Protein AF-0000000087319986 (afdb_homodimer)

Organism: Triticum turgidum subsp. durum (NCBI:txid4567)

Foldseek 3Di:
DPPPPPPPPPPPPPPVPLPFADEDPDDDDLDFFAFDDCPDPLLDADDDQQAWFLWFKAQQFFWFQKIKIKTFGAPDQAALKKFKDQDQVDRPDIWGWDWDWDAALVPDIDTTMTITMDGRHDAQGKMKMWDGDDPRIDIAIEGTFHGFAQQFWWKEWEAEQQAHGVLSLLFLVLDVVVDTQEYAYQENFQLLVVDVSSNCVSVSSRSSNNCVPRNYHHYADAYDPSQQSDDPVSPRHHGNVVVCRHPAHNAVNQVAPDRRWGWHGGHQEIETHDELPDDQPPPDRRVVSVVVSLVPDDCRRRVAYEYHHAQFCDDQFPPCPCVSVVVLQVPQVVCLVSLHAEYEYAPAQWKWKWKFWHQPVDDVVVPGGAIDQDLSGYIYIYQNNSRHSVGWRDHGDPPHRSGINYIYTAHYIKMWIRRGNFWIKIFTDGSVDDSPDTPDIDITTGSPPDGDRGD/DPPPPPPPPPPPPPPPPLPFADEDPDDDDLDFFAFDDCPDPLLDADDDQQAWFLWFKAQQFFWFQKIKIKTFGAPDQAAQKKFKDQDQVDRPDIWGWDWDWDAALVPDIDTTMIITMDGRHDAQGKMKMWDGDDPRIDIAIEGTFHGFAQQFWWKEWEAEQQERGVLLLLFLVLDVVVDTQEYAYQENFQLLVVDVSSNCVSVSSRSSNNCVPRNYHHYADAYDPSQQSDDPVSPRHHGNVVVCRHPADNAVNQVAPDRRWGWHGGHQEIETHDELPDDQPPPDRRVVSVVVSLVPDDCRRRVAYEYHHAQFCDDQFPVCPNVSVVVLQVPQVVCLVSLHAEYEYAPAQWKWKWKFWHQPVDDVVVPGGDIDQDLSGYIYIYQNNSRHSVGWRDHGDPPHRSGINYIYTAHYIKMWIRRGNFWIKIFTDGSVDPSPDTPDIDITTGSPPDGDRGD

Solvent-accessible surface area (backbone atoms only — not comparable to full-atom values): 45590 Å² total; per-residue (Å²): 137,83,82,78,78,76,79,76,78,76,76,77,76,73,70,76,70,74,75,76,44,42,73,56,80,74,81,63,84,71,68,57,45,63,59,53,61,83,81,38,76,66,36,58,74,62,78,57,82,60,24,55,34,45,36,32,29,22,57,41,29,33,56,29,36,20,38,28,43,30,33,28,16,68,78,54,68,79,58,52,45,38,33,24,26,78,36,84,93,46,50,84,43,75,30,75,35,48,76,46,70,56,74,47,65,88,75,46,68,56,44,32,36,32,47,24,61,44,67,85,47,59,50,60,33,62,36,20,34,35,37,45,55,84,92,22,55,48,75,47,41,36,54,34,41,37,55,62,24,30,56,34,48,49,33,31,28,39,44,8,24,28,32,50,13,68,51,15,51,45,27,53,54,45,46,62,72,69,54,58,59,29,29,49,32,26,15,29,58,41,51,22,61,82,36,83,85,38,38,63,69,32,50,54,39,33,36,34,49,46,24,87,48,27,40,42,28,33,42,45,80,32,51,25,76,49,36,31,57,68,39,62,92,54,70,34,72,58,67,28,52,70,47,65,70,69,55,79,58,25,9,64,58,46,70,31,93,44,72,55,34,32,38,38,30,48,7,17,31,35,38,34,32,36,44,58,64,45,37,54,37,84,82,22,70,53,34,50,43,49,60,52,48,63,70,63,61,50,56,75,40,24,34,40,32,35,38,36,29,9,52,36,61,73,66,62,33,64,64,71,49,66,63,16,39,33,55,37,75,71,43,46,55,59,41,34,74,67,30,27,40,35,36,40,14,7,78,41,23,16,35,35,34,35,41,26,36,42,50,70,74,45,36,53,88,79,27,39,29,47,65,35,84,29,52,49,25,26,31,43,34,31,42,8,11,11,28,26,49,85,36,62,47,72,52,63,53,80,76,72,57,82,56,38,44,36,36,38,48,48,42,24,39,32,37,42,37,34,58,37,47,40,41,28,45,36,38,32,31,41,53,92,45,59,80,85,43,67,74,43,72,42,61,42,54,21,43,80,79,37,64,51,70,72,102,136,84,80,78,77,76,78,76,78,77,78,76,76,72,70,75,69,73,78,76,44,43,73,54,82,73,79,65,83,70,67,57,44,63,60,54,59,83,79,37,76,67,37,57,75,61,77,59,82,59,23,54,35,46,34,31,30,23,58,41,28,33,55,28,36,19,39,28,43,30,32,28,15,69,77,52,68,80,58,53,43,37,32,24,27,78,37,85,92,46,51,84,42,76,30,74,34,49,76,47,70,54,75,46,65,88,74,45,66,54,42,32,34,32,46,24,59,42,66,85,46,59,50,62,34,63,35,21,35,35,37,45,54,85,90,21,55,48,76,46,41,36,56,35,40,38,55,61,23,30,58,35,49,49,33,31,28,37,42,7,25,32,30,53,14,67,54,15,50,44,25,54,54,44,45,64,72,68,55,57,60,32,29,49,33,24,15,30,55,42,53,21,58,81,35,83,86,37,37,64,69,32,48,54,39,36,36,34,48,46,24,87,50,27,42,42,31,33,43,45,80,30,51,26,76,51,36,32,55,67,38,63,93,54,70,34,72,57,65,28,51,70,47,65,69,69,56,80,57,26,9,62,59,47,70,31,93,46,73,56,33,33,39,38,30,49,6,17,30,34,38,34,33,37,44,56,61,45,36,53,37,86,82,22,71,53,32,49,42,48,59,53,50,64,71,63,61,49,56,76,40,24,35,41,33,36,40,37,29,9,54,36,61,73,66,62,35,64,63,72,50,66,63,14,40,35,56,38,76,71,42,45,56,58,40,34,76,68,30,28,40,34,36,40,14,8,77,41,23,17,35,35,34,36,41,28,35,41,49,70,74,46,35,54,86,79,26,38,29,46,66,35,83,27,52,50,25,25,32,42,34,33,41,8,12,13,25,32,54,86,37,61,47,74,52,62,52,81,78,70,56,82,53,39,43,37,36,38,47,48,45,24,41,33,38,42,36,34,57,36,46,40,42,29,43,37,37,32,31,40,51,92,44,58,82,85,43,69,74,44,71,42,62,43,54,22,44,79,79,37,64,53,70,73,104

Secondary structure (DSSP, 8-state):
---------------------EE-------PPPPPPPTT-GGGPPPSSTT--EEEEEEE-SSSSS-EEEEEEESSS----EEEEESBTTB--EEEE-EEE--EETTTEEPPEEEEEEE-SPPTT-EEEEEES-GGG-EEEEEEPPPPP-TT--EEEEEE-S-TTSHHHHHHHHHHHHH--SEEEE-S--S-GGGSTT--THHHHHHHHHHHHHHTTSPEEE---GGGT--BGGGTB-STTHHHHHH----TGGGT-SSTTSEEEEETTEEEEE--TTS--STTSHHHHHHHHHHHH--TTT--EEEEE-SS-SS--BSTTTTTTHHHHHHHHHHHHHTT--EEEE-SSSSEEEEEEEE-TT-BTTTTB---EE-TTSPEEEEE--S--TT-----B-SSPPTTEEEEE---EEEEEEE-SSSEEEEEEEETTS-TT--SEEEEEE-TTTS--S--/---------------------EE-------PPPPPPPTT-GGGPPPSSTT--EEEEEEE-SSSSS-EEEEEEESSS----EEEEESBTTB--EEEE-EEE--EETTTEE--EEEEEEE-SPPTT-EEEEEES-GGG-EEEEEEPPPPP-TT--EEEEEE-S--SSHHHHHHHHHHHHH--SEEEE-S----GGGSTT--THHHHHHHHHHHHHHTTSPEEE---GGGT--BGGGTB-STTHHHHHH----TGGGT-SSTTSEEEEETTEEEEE--TTS--STTSHHHHHHHHHHHH--TTT--EEEEE-SS-SS--BSTTTTTTHHHHHHHHHHHHHTT--EEEE-SSSSEEEEEEEE-TT--TTT-----EE-TTSPEEEEE--S--TT-----B-SSPPTTEEEEE---EEEEEEE-SSSEEEEEEEETTS-TT--SEEEEEE-TTTS--S--

Nearest PDB structures (foldseek):
  6hwr-assembly1_D  TM=9.852E-01  e=1.716E-69  Phaseolus vulgaris
  8brn-assembly1_C  TM=9.829E-01  e=1.620E-69  Phaseolus vulgaris
  1xzw-assembly1_A  TM=9.737E-01  e=1.078E-68  Ipomoea batatas
  1kbp-assembly1_B  TM=9.811E-01  e=1.892E-66  Phaseolus vulgaris
  6giz-assembly1_A  TM=9.107E-01  e=2.148E-48  Triticum aestivum

pLDDT: mean 93.01, std 13.36, range [28.67, 98.94]

Sequence (910 aa):
MERVLAVLFLLAAHAASAAAGVTSPYRRSLQMLPDMPLDADVFRPPPGDNAPEQVHITQGDLTGHAMTISWVTPEHPGSNVVRYGLAADNLNLTAEGTVQRYTWGGTYQSPYIHHATLTGLDHATVYHYAVGFGYTVRSFSFKTPPKPGPDAPIKFGLIGDLGQTFHSNDTVAHYEANGGDAVLFIGDLSYADNHPGHDNRRWDTWARFVERSVAYQPWIWTAGNHEIDYAPEIGETAPFKPFTHRYPTPFRASNSTEHLWYSVKMASAHVIMLSSYSAYGKYTPQWTWLQDELRRVDRRTTPWLIVCVHSPWYNTNDYHYMEGETMRVQFERWLVDAKVDLVLAGHVHSYERTHRVSNVAYDIANGKATPQFNASAPVYINIGDGGNTEGLANSFRSPQPDYSAFREASYGHATLDIKNRTHAYYEWHRNQDGVKVVADKAWFTNRYYMPTHTNMERVLAVLFLLAAHAASAAAGVTSPYRRSLQMLPDMPLDADVFRPPPGDNAPEQVHITQGDLTGHAMTISWVTPEHPGSNVVRYGLAADNLNLTAEGTVQRYTWGGTYQSPYIHHATLTGLDHATVYHYAVGFGYTVRSFSFKTPPKPGPDAPIKFGLIGDLGQTFHSNDTVAHYEANGGDAVLFIGDLSYADNHPGHDNRRWDTWARFVERSVAYQPWIWTAGNHEIDYAPEIGETAPFKPFTHRYPTPFRASNSTEHLWYSVKMASAHVIMLSSYSAYGKYTPQWTWLQDELRRVDRRTTPWLIVCVHSPWYNTNDYHYMEGETMRVQFERWLVDAKVDLVLAGHVHSYERTHRVSNVAYDIANGKATPQFNASAPVYINIGDGGNTEGLANSFRSPQPDYSAFREASYGHATLDIKNRTHAYYEWHRNQDGVKVVADKAWFTNRYYMPTHTN

Radius of gyration: 30.68 Å; Cα contacts (8 Å, |Δi|>4): 2458; chains: 2; bounding box: 106×92×69 Å

InterPro domains:
  IPR003961 Fibronectin type III [cd00063] (50-131)
  IPR004843 Calcineurin-like, phosphoesterase domain [PF00149] (155-351)
  IPR008963 Purple acid phosphatase-like, N-terminal [SSF49363] (35-146)
  IPR015914 Purple acid phosphatase, N-terminal [PF16656] (52-144)
  IPR025733 Purple acid phosphatase, C-terminal domain [PF14008] (377-437)
  IPR029052 Metallo-dependent phosphatase-like [G3DSA:3.60.21.10] (149-455)
  IPR029052 Metallo-dependent phosphatase-like [SSF56300] (148-452)
  IPR039331 Purple acid phosphatase-like [PTHR22953] (10-445)
  IPR041792 Purple acid phosphatase, metallophosphatase domain [cd00839] (150-446)

Structure (mmCIF, N/CA/C/O backbone):
data_AF-0000000087319986-model_v1
#
loop_
_entity.id
_entity.type
_entity.pdbx_description
1 polymer 'Purple acid phosphatase'
#
loop_
_atom_site.group_PDB
_atom_site.id
_atom_site.type_symbol
_atom_site.label_atom_id
_atom_site.label_alt_id
_atom_site.label_comp_id
_atom_site.label_asym_id
_atom_site.label_entity_id
_atom_site.label_seq_id
_atom_site.pdbx_PDB_ins_code
_atom_site.Cartn_x
_atom_site.Cartn_y
_atom_site.Cartn_z
_atom_site.occupancy
_atom_site.B_iso_or_equiv
_atom_site.auth_seq_id
_atom_site.auth_comp_id
_atom_site.auth_asym_id
_atom_site.auth_atom_id
_atom_site.pdbx_PDB_model_num
ATOM 1 N N . MET A 1 1 ? 60 49.781 -24.359 1 30.12 1 MET A N 1
ATOM 2 C CA . MET A 1 1 ? 60.031 48.812 -23.266 1 30.12 1 MET A CA 1
ATOM 3 C C . MET A 1 1 ? 58.812 48.938 -22.391 1 30.12 1 MET A C 1
ATOM 5 O O . MET A 1 1 ? 58.781 49.688 -21.422 1 30.12 1 MET A O 1
ATOM 9 N N . GLU A 1 2 ? 57.531 49 -22.969 1 36.19 2 GLU A N 1
ATOM 10 C CA . GLU A 1 2 ? 56.188 49.188 -22.406 1 36.19 2 GLU A CA 1
ATOM 11 C C . GLU A 1 2 ? 55.844 48 -21.5 1 36.19 2 GLU A C 1
ATOM 13 O O . GLU A 1 2 ? 55.906 46.844 -21.922 1 36.19 2 GLU A O 1
ATOM 18 N N . ARG A 1 3 ? 56 48.125 -20.125 1 30.91 3 ARG A N 1
ATOM 19 C CA . ARG A 1 3 ? 55.719 47.219 -19.016 1 30.91 3 ARG A CA 1
ATOM 20 C C . ARG A 1 3 ? 54.25 46.812 -19.016 1 30.91 3 ARG A C 1
ATOM 22 O O . ARG A 1 3 ? 53.344 47.656 -18.922 1 30.91 3 ARG A O 1
ATOM 29 N N . VAL A 1 4 ? 53.812 45.781 -19.781 1 38.41 4 VAL A N 1
ATOM 30 C CA . VAL A 1 4 ? 52.5 45.125 -19.75 1 38.41 4 VAL A CA 1
ATOM 31 C C . VAL A 1 4 ? 52.219 44.625 -18.328 1 38.41 4 VAL A C 1
ATOM 33 O O . VAL A 1 4 ? 52.969 43.781 -17.812 1 38.41 4 VAL A O 1
ATOM 36 N N . LEU A 1 5 ? 51.688 45.469 -17.422 1 33.25 5 LEU A N 1
ATOM 37 C CA . LEU A 1 5 ? 51.219 45.062 -16.109 1 33.25 5 LEU A CA 1
ATOM 38 C C . LEU A 1 5 ? 50.125 44.031 -16.234 1 33.25 5 LEU A C 1
ATOM 40 O O . LEU A 1 5 ? 49.062 44.281 -16.797 1 33.25 5 LEU A O 1
ATOM 44 N N . ALA A 1 6 ? 50.469 42.719 -16.422 1 39.41 6 ALA A N 1
ATOM 45 C CA . ALA A 1 6 ? 49.5 41.625 -16.328 1 39.41 6 ALA A CA 1
ATOM 46 C C . ALA A 1 6 ? 48.781 41.656 -14.984 1 39.41 6 ALA A C 1
ATOM 48 O O . ALA A 1 6 ? 49.406 41.5 -13.938 1 39.41 6 ALA A O 1
ATOM 49 N N . VAL A 1 7 ? 47.625 42.312 -14.875 1 37.72 7 VAL A N 1
ATOM 50 C CA . VAL A 1 7 ? 46.688 42.156 -13.742 1 37.72 7 VAL A CA 1
ATOM 51 C C . VAL A 1 7 ? 46.25 40.719 -13.609 1 37.72 7 VAL A C 1
ATOM 53 O O . VAL A 1 7 ? 45.656 40.156 -14.523 1 37.72 7 VAL A O 1
ATOM 56 N N . LEU A 1 8 ? 47 39.906 -12.891 1 36.53 8 LEU A N 1
ATOM 57 C CA . LEU A 1 8 ? 46.594 38.594 -12.453 1 36.53 8 LEU A CA 1
ATOM 58 C C . LEU A 1 8 ? 45.281 38.656 -11.672 1 36.53 8 LEU A C 1
ATOM 60 O O . LEU A 1 8 ? 45.219 39.25 -10.602 1 36.53 8 LEU A O 1
ATOM 64 N N . PHE A 1 9 ? 44.156 38.469 -12.375 1 33.56 9 PHE A N 1
ATOM 65 C CA . PHE A 1 9 ? 42.844 38.25 -11.75 1 33.56 9 PHE A CA 1
ATOM 66 C C . PHE A 1 9 ? 42.875 36.969 -10.93 1 33.56 9 PHE A C 1
ATOM 68 O O . PHE A 1 9 ? 43.031 35.875 -11.477 1 33.56 9 PHE A O 1
ATOM 75 N N . LEU A 1 10 ? 43.344 37.062 -9.688 1 36 10 LEU A N 1
ATOM 76 C CA . LEU A 1 10 ? 43.094 36.031 -8.703 1 36 10 LEU A CA 1
ATOM 77 C C . LEU A 1 10 ? 41.625 35.719 -8.602 1 36 10 LEU A C 1
ATOM 79 O O . LEU A 1 10 ? 40.844 36.562 -8.164 1 36 10 LEU A O 1
ATOM 83 N N . LEU A 1 11 ? 41.125 34.844 -9.406 1 36.66 11 LEU A N 1
ATOM 84 C CA . LEU A 1 11 ? 39.844 34.219 -9.203 1 36.66 11 LEU A CA 1
ATOM 85 C C . LEU A 1 11 ? 39.781 33.5 -7.848 1 36.66 11 LEU A C 1
ATOM 87 O O . LEU A 1 11 ? 40.438 32.5 -7.633 1 36.66 11 LEU A O 1
ATOM 91 N N . ALA A 1 12 ? 39.5 34.25 -6.762 1 33.97 12 ALA A N 1
ATOM 92 C CA . ALA A 1 12 ? 39.125 33.625 -5.488 1 33.97 12 ALA A CA 1
ATOM 93 C C . ALA A 1 12 ? 37.938 32.688 -5.676 1 33.97 12 ALA A C 1
ATOM 95 O O . ALA A 1 12 ? 36.844 33.125 -5.98 1 33.97 12 ALA A O 1
ATOM 96 N N . ALA A 1 13 ? 38.219 31.438 -5.961 1 36.88 13 ALA A N 1
ATOM 97 C CA . ALA A 1 13 ? 37.25 30.359 -5.797 1 36.88 13 ALA A CA 1
ATOM 98 C C . ALA A 1 13 ? 36.656 30.375 -4.395 1 36.88 13 ALA A C 1
ATOM 100 O O . ALA A 1 13 ? 37.312 30.016 -3.424 1 36.88 13 ALA A O 1
ATOM 101 N N . HIS A 1 14 ? 35.75 31.25 -4.133 1 28.67 14 HIS A N 1
ATOM 102 C CA . HIS A 1 14 ? 34.938 31.062 -2.928 1 28.67 14 HIS A CA 1
ATOM 103 C C . HIS A 1 14 ? 34.375 29.656 -2.861 1 28.67 14 HIS A C 1
ATOM 105 O O . HIS A 1 14 ? 33.438 29.312 -3.611 1 28.67 14 HIS A O 1
ATOM 111 N N . ALA A 1 15 ? 35.125 28.703 -2.57 1 36.66 15 ALA A N 1
ATOM 112 C CA . ALA A 1 15 ? 34.531 27.469 -2.084 1 36.66 15 ALA A CA 1
ATOM 113 C C . ALA A 1 15 ? 33.438 27.766 -1.051 1 36.66 15 ALA A C 1
ATOM 115 O O . ALA A 1 15 ? 33.719 28.297 0.023 1 36.66 15 ALA A O 1
ATOM 116 N N . ALA A 1 16 ? 32.156 27.922 -1.558 1 36.44 16 ALA A N 1
ATOM 117 C CA . ALA A 1 16 ? 31.031 27.938 -0.641 1 36.44 16 ALA A CA 1
ATOM 118 C C . ALA A 1 16 ? 31.203 26.891 0.456 1 36.44 16 ALA A C 1
ATOM 120 O O . ALA A 1 16 ? 31.188 25.688 0.186 1 36.44 16 ALA A O 1
ATOM 121 N N . SER A 1 17 ? 31.906 27.172 1.393 1 37.53 17 SER A N 1
ATOM 122 C CA . SER A 1 17 ? 31.938 26.25 2.533 1 37.53 17 SER A CA 1
ATOM 123 C C . SER A 1 17 ? 30.531 25.828 2.939 1 37.53 17 SER A C 1
ATOM 125 O O . SER A 1 17 ? 29.703 26.672 3.301 1 37.53 17 SER A O 1
ATOM 127 N N . ALA A 1 18 ? 30.016 24.844 2.367 1 49.12 18 ALA A N 1
ATOM 128 C CA . ALA A 1 18 ? 28.812 24.25 2.93 1 49.12 18 ALA A CA 1
ATOM 129 C C . ALA A 1 18 ? 28.844 24.297 4.453 1 49.12 18 ALA A C 1
ATOM 131 O O . ALA A 1 18 ? 29.734 23.734 5.078 1 49.12 18 ALA A O 1
ATOM 132 N N . ALA A 1 19 ? 28.219 25.281 5.109 1 51.69 19 ALA A N 1
ATOM 133 C CA . ALA A 1 19 ? 28.141 25.375 6.566 1 51.69 19 ALA A CA 1
ATOM 134 C C . ALA A 1 19 ? 27.938 24.016 7.203 1 51.69 19 ALA A C 1
ATOM 136 O O . ALA A 1 19 ? 27.047 23.266 6.812 1 51.69 19 ALA A O 1
ATOM 137 N N . ALA A 1 20 ? 28.797 23.5 8.031 1 64.06 20 ALA A N 1
ATOM 138 C CA . ALA A 1 20 ? 28.75 22.266 8.812 1 64.06 20 ALA A CA 1
ATOM 139 C C . ALA A 1 20 ? 27.438 22.156 9.594 1 64.06 20 ALA A C 1
ATOM 141 O O . ALA A 1 20 ? 26.953 23.141 10.156 1 64.06 20 ALA A O 1
ATOM 142 N N . GLY A 1 21 ? 26.672 21.109 9.422 1 75.75 21 GLY A N 1
ATOM 143 C CA . GLY A 1 21 ? 25.469 20.844 10.195 1 75.75 21 GLY A CA 1
ATOM 144 C C . GLY A 1 21 ? 25.672 21 11.688 1 75.75 21 GLY A C 1
ATOM 145 O O . GLY A 1 21 ? 26.812 20.984 12.172 1 75.75 21 GLY A O 1
ATOM 146 N N . VAL A 1 22 ? 24.688 21.438 12.43 1 79.56 22 VAL A N 1
ATOM 147 C CA . VAL A 1 22 ? 24.766 21.625 13.875 1 79.56 22 VAL A CA 1
ATOM 148 C C . VAL A 1 22 ? 23.922 20.562 14.578 1 79.56 22 VAL A C 1
ATOM 150 O O . VAL A 1 22 ? 22.734 20.406 14.289 1 79.56 22 VAL A O 1
ATOM 153 N N . THR A 1 23 ? 24.578 19.781 15.352 1 78.62 23 THR A N 1
ATOM 154 C CA . THR A 1 23 ? 23.859 19.031 16.375 1 78.62 23 THR A CA 1
ATOM 155 C C . THR A 1 23 ? 23.734 19.844 17.656 1 78.62 23 THR A C 1
ATOM 157 O O . THR A 1 23 ? 24.734 20.125 18.312 1 78.62 23 THR A O 1
ATOM 160 N N . SER A 1 24 ? 22.484 20.141 18.031 1 80.06 24 SER A N 1
ATOM 161 C CA . SER A 1 24 ? 22.312 20.953 19.234 1 80.06 24 SER A CA 1
ATOM 162 C C . SER A 1 24 ? 22.828 20.234 20.469 1 80.06 24 SER A C 1
ATOM 164 O O . SER A 1 24 ? 22.578 19.031 20.656 1 80.06 24 SER A O 1
ATOM 166 N N . PRO A 1 25 ? 23.578 20.906 21.281 1 69.94 25 PRO A N 1
ATOM 167 C CA . PRO A 1 25 ? 24.094 20.312 22.516 1 69.94 25 PRO A CA 1
ATOM 168 C C . PRO A 1 25 ? 23.062 20.25 23.625 1 69.94 25 PRO A C 1
ATOM 170 O O . PRO A 1 25 ? 23.328 19.703 24.703 1 69.94 25 PRO A O 1
ATOM 173 N N . TYR A 1 26 ? 21.906 20.781 23.422 1 68.5 26 TYR A N 1
ATOM 174 C CA . TYR A 1 26 ? 20.891 20.797 24.453 1 68.5 26 TYR A CA 1
ATOM 175 C C . TYR A 1 26 ? 20.516 19.375 24.859 1 68.5 26 TYR A C 1
ATOM 177 O O . TYR A 1 26 ? 20.234 18.531 24 1 68.5 26 TYR A O 1
ATOM 185 N N . ARG A 1 27 ? 20.844 18.766 26.203 1 58.06 27 ARG A N 1
ATOM 186 C CA . ARG A 1 27 ? 20.547 17.422 26.703 1 58.06 27 ARG A CA 1
ATOM 187 C C . ARG A 1 27 ? 19.359 17.453 27.656 1 58.06 27 ARG A C 1
ATOM 189 O O . ARG A 1 27 ? 19.281 18.297 28.531 1 58.06 27 ARG A O 1
ATOM 196 N N . ARG A 1 28 ? 18.078 16.984 27.281 1 61 28 ARG A N 1
ATOM 197 C CA . ARG A 1 28 ? 16.953 16.984 28.203 1 61 28 ARG A CA 1
ATOM 198 C C . ARG A 1 28 ? 16.781 15.633 28.875 1 61 28 ARG A C 1
ATOM 200 O O . ARG A 1 28 ? 17.359 14.641 28.438 1 61 28 ARG A O 1
ATOM 207 N N . SER A 1 29 ? 16.078 15.828 30.031 1 56.03 29 SER A N 1
ATOM 208 C CA . SER A 1 29 ? 15.586 14.594 30.625 1 56.03 29 SER A CA 1
ATOM 209 C C . SER A 1 29 ? 14.852 13.734 29.609 1 56.03 29 SER A C 1
ATOM 211 O O . SER A 1 29 ? 13.938 14.211 28.922 1 56.03 29 SER A O 1
ATOM 213 N N . LEU A 1 30 ? 15.422 12.758 29.125 1 59.28 30 LEU A N 1
ATOM 214 C CA . LEU A 1 30 ? 14.883 11.734 28.234 1 59.28 30 LEU A CA 1
ATOM 215 C C . LEU A 1 30 ? 13.719 11.008 28.891 1 59.28 30 LEU A C 1
ATOM 217 O O . LEU A 1 30 ? 13.352 9.906 28.484 1 59.28 30 LEU A O 1
ATOM 221 N N . GLN A 1 31 ? 13.188 11.758 29.922 1 58.84 31 GLN A N 1
ATOM 222 C CA . GLN A 1 31 ? 12.195 10.984 30.656 1 58.84 31 GLN A CA 1
ATOM 223 C C . GLN A 1 31 ? 10.906 10.828 29.844 1 58.84 31 GLN A C 1
ATOM 225 O O . GLN A 1 31 ? 10.32 11.82 29.406 1 58.84 31 GLN A O 1
ATOM 230 N N . MET A 1 32 ? 10.586 9.648 29.531 1 69.75 32 MET A N 1
ATOM 231 C CA . MET A 1 32 ? 9.273 9.273 29 1 69.75 32 MET A CA 1
ATOM 232 C C . MET A 1 32 ? 8.18 9.547 30.031 1 69.75 32 MET A C 1
ATOM 234 O O . MET A 1 32 ? 8.336 9.242 31.203 1 69.75 32 MET A O 1
ATOM 238 N N . LEU A 1 33 ? 7.207 10.422 29.562 1 77.19 33 LEU A N 1
ATOM 239 C CA . LEU A 1 33 ? 6.027 10.57 30.406 1 77.19 33 LEU A CA 1
ATOM 240 C C . LEU A 1 33 ? 4.859 9.758 29.859 1 77.19 33 LEU A C 1
ATOM 242 O O . LEU A 1 33 ? 4.645 9.703 28.656 1 77.19 33 LEU A O 1
ATOM 246 N N . PRO A 1 34 ? 4.238 9.07 30.781 1 82.88 34 PRO A N 1
ATOM 247 C CA . PRO A 1 34 ? 3.029 8.375 30.344 1 82.88 34 PRO A CA 1
ATOM 248 C C . PRO A 1 34 ? 1.934 9.336 29.875 1 82.88 34 PRO A C 1
ATOM 250 O O . PRO A 1 34 ? 1.997 10.531 30.156 1 82.88 34 PRO A O 1
ATOM 253 N N . ASP A 1 35 ? 1.011 8.766 29.141 1 87.12 35 ASP A N 1
ATOM 254 C CA . ASP A 1 35 ? -0.197 9.531 28.844 1 87.12 35 ASP A CA 1
ATOM 255 C C . ASP A 1 35 ? -0.848 10.047 30.125 1 87.12 35 ASP A C 1
ATOM 257 O O . ASP A 1 35 ? -0.856 9.352 31.141 1 87.12 35 ASP A O 1
ATOM 261 N N . MET A 1 36 ? -1.371 11.266 30 1 90.81 36 MET A N 1
ATOM 262 C CA . MET A 1 36 ? -2.156 11.789 31.109 1 90.81 36 MET A CA 1
ATOM 263 C C . MET A 1 36 ? -3.334 10.867 31.422 1 90.81 36 MET A C 1
ATOM 265 O O . MET A 1 36 ? -3.889 10.234 30.531 1 90.81 36 MET A O 1
ATOM 269 N N . PRO A 1 37 ? -3.6 10.773 32.781 1 89.75 37 PRO A N 1
ATOM 270 C CA . PRO A 1 37 ? -4.734 9.914 33.125 1 89.75 37 PRO A CA 1
ATOM 271 C C . PRO A 1 37 ? -6.039 10.367 32.5 1 89.75 37 PRO A C 1
ATOM 273 O O . PRO A 1 37 ? -6.234 11.562 32.25 1 89.75 37 PRO A O 1
ATOM 276 N N . LEU A 1 38 ? -6.93 9.438 32.281 1 89.88 38 LEU A N 1
ATOM 277 C CA . LEU A 1 38 ? -8.164 9.695 31.547 1 89.88 38 LEU A CA 1
ATOM 278 C C . LEU A 1 38 ? -9.008 10.75 32.25 1 89.88 38 LEU A C 1
ATOM 280 O O . LEU A 1 38 ? -9.867 11.383 31.625 1 89.88 38 LEU A O 1
ATOM 284 N N . ASP A 1 39 ? -8.773 10.93 33.531 1 89.25 39 ASP A N 1
ATOM 285 C CA . ASP A 1 39 ? -9.594 11.875 34.281 1 89.25 39 ASP A CA 1
ATOM 286 C C . ASP A 1 39 ? -8.875 13.211 34.469 1 89.25 39 ASP A C 1
ATOM 288 O O . ASP A 1 39 ? -9.273 14.031 35.281 1 89.25 39 ASP A O 1
ATOM 292 N N . ALA A 1 40 ? -7.801 13.375 33.75 1 91 40 ALA A N 1
ATOM 293 C CA . ALA A 1 40 ? -7.105 14.656 33.781 1 91 40 ALA A CA 1
ATOM 294 C C . ALA A 1 40 ? -8.031 15.797 33.375 1 91 40 ALA A C 1
ATOM 296 O O . ALA A 1 40 ? -8.93 15.602 32.562 1 91 40 ALA A O 1
ATOM 297 N N . ASP A 1 41 ? -7.797 17.016 33.812 1 91.5 41 ASP A N 1
ATOM 298 C CA . ASP A 1 41 ? -8.641 18.188 33.594 1 91.5 41 ASP A CA 1
ATOM 299 C C . ASP A 1 41 ? -8.734 18.531 32.094 1 91.5 41 ASP A C 1
ATOM 301 O O . ASP A 1 41 ? -9.797 18.938 31.625 1 91.5 41 ASP A O 1
ATOM 305 N N . VAL A 1 42 ? -7.688 18.359 31.406 1 92.06 42 VAL A N 1
ATOM 306 C CA . VAL A 1 42 ? -7.609 18.75 30 1 92.06 42 VAL A CA 1
ATOM 307 C C . VAL A 1 42 ? -8.516 17.859 29.156 1 92.06 42 VAL A C 1
ATOM 309 O O . VAL A 1 42 ? -8.828 18.188 28.016 1 92.06 42 VAL A O 1
ATOM 312 N N . PHE A 1 43 ? -8.961 16.719 29.766 1 94.06 43 PHE A N 1
ATOM 313 C CA . PHE A 1 43 ? -9.812 15.781 29.047 1 94.06 43 PHE A CA 1
ATOM 314 C C . PHE A 1 43 ? -11.266 15.938 29.438 1 94.06 43 PHE A C 1
ATOM 316 O O . PHE A 1 43 ? -12.133 15.203 28.969 1 94.06 43 PHE A O 1
ATOM 323 N N . ARG A 1 44 ? -11.578 16.797 30.312 1 94.44 44 ARG A N 1
ATOM 324 C CA . ARG A 1 44 ? -12.922 16.922 30.875 1 94.44 44 ARG A CA 1
ATOM 325 C C . ARG A 1 44 ? -13.938 17.281 29.781 1 94.44 44 ARG A C 1
ATOM 327 O O . ARG A 1 44 ? -13.727 18.219 29.016 1 94.44 44 ARG A O 1
ATOM 334 N N . PRO A 1 45 ? -15.023 16.5 29.719 1 95.5 45 PRO A N 1
ATOM 335 C CA . PRO A 1 45 ? -16.078 16.875 28.766 1 95.5 45 PRO A CA 1
ATOM 336 C C . PRO A 1 45 ? -16.766 18.188 29.156 1 95.5 45 PRO A C 1
ATOM 338 O O . PRO A 1 45 ? -16.75 18.578 30.328 1 95.5 45 PRO A O 1
ATOM 341 N N . PRO A 1 46 ? -17.312 18.859 28.188 1 95.31 46 PRO A N 1
ATOM 342 C CA . PRO A 1 46 ? -18.109 20.047 28.516 1 95.31 46 PRO A CA 1
ATOM 343 C C . PRO A 1 46 ? -19.359 19.719 29.328 1 95.31 46 PRO A C 1
ATOM 345 O O . PRO A 1 46 ? -19.891 18.609 29.234 1 95.31 46 PRO A O 1
ATOM 348 N N . PRO A 1 47 ? -19.75 20.656 30.109 1 91.88 47 PRO A N 1
ATOM 349 C CA . PRO A 1 47 ? -20.922 20.391 30.953 1 91.88 47 PRO A CA 1
ATOM 350 C C . PRO A 1 47 ? -22.203 20.281 30.125 1 91.88 47 PRO A C 1
ATOM 352 O O . PRO A 1 47 ? -22.312 20.875 29.047 1 91.88 47 PRO A O 1
ATOM 355 N N . GLY A 1 48 ? -23.172 19.531 30.734 1 91.81 48 GLY A N 1
ATOM 356 C CA . GLY A 1 48 ? -24.484 19.391 30.109 1 91.81 48 GLY A CA 1
ATOM 357 C C . GLY A 1 48 ? -24.734 18 29.578 1 91.81 48 GLY A C 1
ATOM 358 O O . GLY A 1 48 ? -23.797 17.281 29.203 1 91.81 48 GLY A O 1
ATOM 359 N N . ASP A 1 49 ? -26.031 17.703 29.516 1 91.38 49 ASP A N 1
ATOM 360 C CA . ASP A 1 49 ? -26.438 16.391 29.016 1 91.38 49 ASP A CA 1
ATOM 361 C C . ASP A 1 49 ? -26.172 16.281 27.516 1 91.38 49 ASP A C 1
ATOM 363 O O . ASP A 1 49 ? -26.656 17.109 26.734 1 91.38 49 ASP A O 1
ATOM 367 N N . ASN A 1 50 ? -25.422 15.297 27.094 1 95.25 50 ASN A N 1
ATOM 368 C CA . ASN A 1 50 ? -25.156 15 25.688 1 95.25 50 ASN A CA 1
ATOM 369 C C . ASN A 1 50 ? -24.516 16.203 24.984 1 95.25 50 ASN A C 1
ATOM 371 O O . ASN A 1 50 ? -24.781 16.438 23.797 1 95.25 50 ASN A O 1
ATOM 375 N N . ALA A 1 51 ? -23.797 17.078 25.734 1 96.06 51 ALA A N 1
ATOM 376 C CA . ALA A 1 51 ? -23.188 18.281 25.156 1 96.06 51 ALA A CA 1
ATOM 377 C C . ALA A 1 51 ? -22.219 17.922 24.031 1 96.06 51 ALA A C 1
ATOM 379 O O . ALA A 1 51 ? -21.406 17 24.172 1 96.06 51 ALA A O 1
ATOM 380 N N . PRO A 1 52 ? -22.344 18.656 22.891 1 98.06 52 PRO A N 1
ATOM 381 C CA . PRO A 1 52 ? -21.344 18.422 21.844 1 98.06 52 PRO A CA 1
ATOM 382 C C . PRO A 1 52 ? -19.906 18.609 22.344 1 98.06 52 PRO A C 1
ATOM 384 O O . PRO A 1 52 ? -19.625 19.562 23.078 1 98.06 52 PRO A O 1
ATOM 387 N N . GLU A 1 53 ? -19.047 17.734 22 1 98.25 53 GLU A N 1
ATOM 388 C CA . GLU A 1 53 ? -17.641 17.781 22.391 1 98.25 53 GLU A CA 1
ATOM 389 C C . GLU A 1 53 ? -16.734 17.328 21.25 1 98.25 53 GLU A C 1
ATOM 391 O O . GLU A 1 53 ? -17.203 16.953 20.172 1 98.25 53 GLU A O 1
ATOM 396 N N . GLN A 1 54 ? -15.383 17.453 21.484 1 98.75 54 GLN A N 1
ATOM 397 C CA . GLN A 1 54 ? -14.383 17.062 20.5 1 98.75 54 GLN A CA 1
ATOM 398 C C . GLN A 1 54 ? -14.562 17.844 19.203 1 98.75 54 GLN A C 1
ATOM 400 O O . GLN A 1 54 ? -14.43 17.281 18.109 1 98.75 54 GLN A O 1
ATOM 405 N N . VAL A 1 55 ? -14.945 19.109 19.297 1 98.88 55 VAL A N 1
ATOM 406 C CA . VAL A 1 55 ? -15.203 19.953 18.141 1 98.88 55 VAL A CA 1
ATOM 407 C C . VAL A 1 55 ? -13.891 20.266 17.422 1 98.88 55 VAL A C 1
ATOM 409 O O . VAL A 1 55 ? -12.906 20.641 18.062 1 98.88 55 VAL A O 1
ATOM 412 N N . HIS A 1 56 ? -13.883 20.047 16.141 1 98.94 56 HIS A N 1
ATOM 413 C CA . HIS A 1 56 ? -12.711 20.406 15.344 1 98.94 56 HIS A CA 1
ATOM 414 C C . HIS A 1 56 ? -13.102 20.797 13.922 1 98.94 56 HIS A C 1
ATOM 416 O O . HIS A 1 56 ? -14.172 20.422 13.445 1 98.94 56 HIS A O 1
ATOM 422 N N . ILE A 1 57 ? -12.289 21.594 13.266 1 98.88 57 ILE A N 1
ATOM 423 C CA . ILE A 1 57 ? -12.602 22.062 11.914 1 98.88 57 ILE A CA 1
ATOM 424 C C . ILE A 1 57 ? -11.414 21.797 10.992 1 98.88 57 ILE A C 1
ATOM 426 O O . ILE A 1 57 ? -10.273 21.719 11.438 1 98.88 57 ILE A O 1
ATOM 430 N N . THR A 1 58 ? -11.648 21.578 9.742 1 98.88 58 THR A N 1
ATOM 431 C CA . THR A 1 58 ? -10.672 21.453 8.664 1 98.88 58 THR A CA 1
ATOM 432 C C . THR A 1 58 ? -11.195 22.109 7.391 1 98.88 58 THR A C 1
ATOM 434 O O . THR A 1 58 ? -12.391 22.406 7.285 1 98.88 58 THR A O 1
ATOM 437 N N . GLN A 1 59 ? -10.273 22.516 6.531 1 98.81 59 GLN A N 1
ATOM 438 C CA . GLN A 1 59 ? -10.734 23.062 5.266 1 98.81 59 GLN A CA 1
ATOM 439 C C . GLN A 1 59 ? -11.625 22.078 4.516 1 98.81 59 GLN A C 1
ATOM 441 O O . GLN A 1 59 ? -11.305 20.891 4.438 1 98.81 59 GLN A O 1
ATOM 446 N N . GLY A 1 60 ? -12.742 22.578 3.963 1 98.69 60 GLY A N 1
ATOM 447 C CA . GLY A 1 60 ? -13.75 21.688 3.434 1 98.69 60 GLY A CA 1
ATOM 448 C C . GLY A 1 60 ? -13.688 21.531 1.925 1 98.69 60 GLY A C 1
ATOM 449 O O . GLY A 1 60 ? -14.422 20.734 1.345 1 98.69 60 GLY A O 1
ATOM 450 N N . ASP A 1 61 ? -12.828 22.344 1.271 1 98.62 61 ASP A N 1
ATOM 451 C CA . ASP A 1 61 ? -12.656 22.266 -0.177 1 98.62 61 ASP A CA 1
ATOM 452 C C . ASP A 1 61 ? -11.211 22.547 -0.578 1 98.62 61 ASP A C 1
ATOM 454 O O . ASP A 1 61 ? -10.305 22.469 0.253 1 98.62 61 ASP A O 1
ATOM 458 N N . LEU A 1 62 ? -10.984 22.734 -1.838 1 98.56 62 LEU A N 1
ATOM 459 C CA . LEU A 1 62 ? -9.633 22.906 -2.361 1 98.56 62 LEU A CA 1
ATOM 460 C C . LEU A 1 62 ? -9.109 24.312 -2.074 1 98.56 62 LEU A C 1
ATOM 462 O O . LEU A 1 62 ? -7.926 24.484 -1.766 1 98.56 62 LEU A O 1
ATOM 466 N N . THR A 1 63 ? -10.016 25.359 -2.047 1 98.56 63 THR A N 1
ATOM 467 C CA . THR A 1 63 ? -9.508 26.719 -2.152 1 98.56 63 THR A CA 1
ATOM 468 C C . THR A 1 63 ? -9.93 27.547 -0.942 1 98.56 63 THR A C 1
ATOM 470 O O . THR A 1 63 ? -9.688 28.75 -0.897 1 98.56 63 THR A O 1
ATOM 473 N N . GLY A 1 64 ? -10.617 27.047 -0.029 1 98.44 64 GLY A N 1
ATOM 474 C CA . GLY A 1 64 ? -10.852 27.734 1.226 1 98.44 64 GLY A CA 1
ATOM 475 C C . GLY A 1 64 ? -12.219 28.391 1.301 1 98.44 64 GLY A C 1
ATOM 476 O O . GLY A 1 64 ? -12.453 29.25 2.162 1 98.44 64 GLY A O 1
ATOM 477 N N . HIS A 1 65 ? -13.188 27.906 0.454 1 98.25 65 HIS A N 1
ATOM 478 C CA . HIS A 1 65 ? -14.555 28.406 0.472 1 98.25 65 HIS A CA 1
ATOM 479 C C . HIS A 1 65 ? -15.461 27.531 1.33 1 98.25 65 HIS A C 1
ATOM 481 O O . HIS A 1 65 ? -16.672 27.75 1.396 1 98.25 65 HIS A O 1
ATOM 487 N N . ALA A 1 66 ? -14.875 26.562 1.871 1 98.88 66 ALA A N 1
ATOM 488 C CA . ALA A 1 66 ? -15.656 25.641 2.689 1 98.88 66 ALA A CA 1
ATOM 489 C C . ALA A 1 66 ? -14.867 25.203 3.918 1 98.88 66 ALA A C 1
ATOM 491 O O . ALA A 1 66 ? -13.633 25.094 3.869 1 98.88 66 ALA A O 1
ATOM 492 N N . MET A 1 67 ? -15.562 25 4.965 1 98.88 67 MET A N 1
ATOM 493 C CA . MET A 1 67 ? -15.023 24.5 6.223 1 98.88 67 MET A CA 1
ATOM 494 C C . MET A 1 67 ? -15.859 23.328 6.754 1 98.88 67 MET A C 1
ATOM 496 O O . MET A 1 67 ? -17.078 23.422 6.809 1 98.88 67 MET A O 1
ATOM 500 N N . THR A 1 68 ? -15.234 22.203 6.996 1 98.94 68 THR A N 1
ATOM 501 C CA . THR A 1 68 ? -15.953 21.094 7.617 1 98.94 68 THR A CA 1
ATOM 502 C C . THR A 1 68 ? -15.859 21.172 9.141 1 98.94 68 THR A C 1
ATOM 504 O O . THR A 1 68 ? -14.766 21.25 9.695 1 98.94 68 THR A O 1
ATOM 507 N N . ILE A 1 69 ? -16.969 21.203 9.789 1 98.94 69 ILE A N 1
ATOM 508 C CA . ILE A 1 69 ? -17.094 21.172 11.242 1 98.94 69 ILE A CA 1
ATOM 509 C C . ILE A 1 69 ? -17.438 19.75 11.695 1 98.94 69 ILE A C 1
ATOM 511 O O . ILE A 1 69 ? -18.391 19.156 11.195 1 98.94 69 ILE A O 1
ATOM 515 N N . SER A 1 70 ? -16.656 19.219 12.609 1 98.94 70 SER A N 1
ATOM 516 C CA . SER A 1 70 ? -16.922 17.906 13.195 1 98.94 70 SER A CA 1
ATOM 517 C C . SER A 1 70 ? -17.109 18 14.711 1 98.94 70 SER A C 1
ATOM 519 O O . SER A 1 70 ? -16.469 18.844 15.359 1 98.94 70 SER A O 1
ATOM 521 N N . TRP A 1 71 ? -17.938 17.203 15.234 1 98.81 71 TRP A N 1
ATOM 522 C CA . TRP A 1 71 ? -18.156 17.078 16.672 1 98.81 71 TRP A CA 1
ATOM 523 C C . TRP A 1 71 ? -18.734 15.703 17 1 98.81 71 TRP A C 1
ATOM 525 O O . TRP A 1 71 ? -19.016 14.898 16.109 1 98.81 71 TRP A O 1
ATOM 535 N N . VAL A 1 72 ? -18.766 15.398 18.297 1 98.69 72 VAL A N 1
ATOM 536 C CA . VAL A 1 72 ? -19.422 14.156 18.703 1 98.69 72 VAL A CA 1
ATOM 537 C C . VAL A 1 72 ? -20.469 14.445 19.781 1 98.69 72 VAL A C 1
ATOM 539 O O . VAL A 1 72 ? -20.375 15.461 20.469 1 98.69 72 VAL A O 1
ATOM 542 N N . THR A 1 73 ? -21.484 13.648 19.828 1 97.88 73 THR A N 1
ATOM 543 C CA . THR A 1 73 ? -22.422 13.586 20.938 1 97.88 73 THR A CA 1
ATOM 544 C C . THR A 1 73 ? -22.359 12.227 21.625 1 97.88 73 THR A C 1
ATOM 546 O O . THR A 1 73 ? -22.438 11.188 20.953 1 97.88 73 THR A O 1
ATOM 549 N N . PRO A 1 74 ? -22.188 12.188 22.891 1 96.12 74 PRO A N 1
ATOM 550 C CA . PRO A 1 74 ? -21.797 10.953 23.578 1 96.12 74 PRO A CA 1
ATOM 551 C C . PRO A 1 74 ? -22.953 9.961 23.703 1 96.12 74 PRO A C 1
ATOM 553 O O . PRO A 1 74 ? -22.75 8.75 23.562 1 96.12 74 PRO A O 1
ATOM 556 N N . GLU A 1 75 ? -24.25 10.328 23.875 1 95.25 75 GLU A N 1
ATOM 557 C CA . GLU A 1 75 ? -25.297 9.414 24.344 1 95.25 75 GLU A CA 1
ATOM 558 C C . GLU A 1 75 ? -26.312 9.141 23.234 1 95.25 75 GLU A C 1
ATOM 560 O O . GLU A 1 75 ? -26.797 8.016 23.109 1 95.25 75 GLU A O 1
ATOM 565 N N . HIS A 1 76 ? -26.719 10.086 22.516 1 95.44 76 HIS A N 1
ATOM 566 C CA . HIS A 1 76 ? -27.656 9.977 21.406 1 95.44 76 HIS A CA 1
ATOM 567 C C . HIS A 1 76 ? -27.281 10.93 20.266 1 95.44 76 HIS A C 1
ATOM 569 O O . HIS A 1 76 ? -26.484 11.852 20.453 1 95.44 76 HIS A O 1
ATOM 575 N N . PRO A 1 77 ? -27.719 10.742 19.109 1 95.25 77 PRO A N 1
ATOM 576 C CA . PRO A 1 77 ? -27.266 11.5 17.938 1 95.25 77 PRO A CA 1
ATOM 577 C C . PRO A 1 77 ? -27.469 13.008 18.109 1 95.25 77 PRO A C 1
ATOM 579 O O . PRO A 1 77 ? -26.625 13.797 17.656 1 95.25 77 PRO A O 1
ATOM 582 N N . GLY A 1 78 ? -28.641 13.422 18.688 1 93.06 78 GLY A N 1
ATOM 583 C CA . GLY A 1 78 ? -28.906 14.844 18.812 1 93.06 78 GLY A CA 1
ATOM 584 C C . GLY A 1 78 ? -29 15.547 17.469 1 93.06 78 GLY A C 1
ATOM 585 O O . GLY A 1 78 ? -29.484 14.969 16.5 1 93.06 78 GLY A O 1
ATOM 586 N N . SER A 1 79 ? -28.656 16.844 17.484 1 93.75 79 SER A N 1
ATOM 587 C CA . SER A 1 79 ? -28.734 17.656 16.281 1 93.75 79 SER A CA 1
ATOM 588 C C . SER A 1 79 ? -27.516 17.438 15.391 1 93.75 79 SER A C 1
ATOM 590 O O . SER A 1 79 ? -26.375 17.406 15.883 1 93.75 79 SER A O 1
ATOM 592 N N . ASN A 1 80 ? -27.75 17.359 14.125 1 95.75 80 ASN A N 1
ATOM 593 C CA . ASN A 1 80 ? -26.672 17.266 13.148 1 95.75 80 ASN A CA 1
ATOM 594 C C . ASN A 1 80 ? -26.516 18.562 12.359 1 95.75 80 ASN A C 1
ATOM 596 O O . ASN A 1 80 ? -26 18.562 11.242 1 95.75 80 ASN A O 1
ATOM 600 N N . VAL A 1 81 ? -26.969 19.641 12.961 1 97.56 81 VAL A N 1
ATOM 601 C CA . VAL A 1 81 ? -26.984 20.922 12.266 1 97.56 81 VAL A CA 1
ATOM 602 C C . VAL A 1 81 ? -25.953 21.859 12.875 1 97.56 81 VAL A C 1
ATOM 604 O O . VAL A 1 81 ? -25.797 21.922 14.102 1 97.56 81 VAL A O 1
ATOM 607 N N . VAL A 1 82 ? -25.219 22.562 12.055 1 98.75 82 VAL A N 1
ATOM 608 C CA . VAL A 1 82 ? -24.359 23.688 12.453 1 98.75 82 VAL A CA 1
ATOM 609 C C . VAL A 1 82 ? -25.047 25 12.086 1 98.75 82 VAL A C 1
ATOM 611 O O . VAL A 1 82 ? -25.484 25.188 10.945 1 98.75 82 VAL A O 1
ATOM 614 N N . ARG A 1 83 ? -25.156 25.859 13.047 1 98.5 83 ARG A N 1
ATOM 615 C CA . ARG A 1 83 ? -25.562 27.234 12.789 1 98.5 83 ARG A CA 1
ATOM 616 C C . ARG A 1 83 ? -24.359 28.156 12.734 1 98.5 83 ARG A C 1
ATOM 618 O O . ARG A 1 83 ? -23.422 28.016 13.531 1 98.5 83 ARG A O 1
ATOM 625 N N . TYR A 1 84 ? -24.359 29.078 11.766 1 98.75 84 TYR A N 1
ATOM 626 C CA . TYR A 1 84 ? -23.188 29.938 11.641 1 98.75 84 TYR A CA 1
ATOM 627 C C . TYR A 1 84 ? -23.562 31.281 11.039 1 98.75 84 TYR A C 1
ATOM 629 O O . TYR A 1 84 ? -24.688 31.469 10.57 1 98.75 84 TYR A O 1
ATOM 637 N N . GLY A 1 85 ? -22.719 32.188 11.156 1 98.69 85 GLY A N 1
ATOM 638 C CA . GLY A 1 85 ? -22.922 33.562 10.656 1 98.69 85 GLY A CA 1
ATOM 639 C C . GLY A 1 85 ? -21.719 34.469 10.883 1 98.69 85 GLY A C 1
ATOM 640 O O . GLY A 1 85 ? -20.672 34 11.352 1 98.69 85 GLY A O 1
ATOM 641 N N . LEU A 1 86 ? -21.906 35.719 10.539 1 98.5 86 LEU A N 1
ATOM 642 C CA . LEU A 1 86 ? -20.812 36.688 10.578 1 98.5 86 LEU A CA 1
ATOM 643 C C . LEU A 1 86 ? -20.734 37.344 11.938 1 98.5 86 LEU A C 1
ATOM 645 O O . LEU A 1 86 ? -19.734 38 12.258 1 98.5 86 LEU A O 1
ATOM 649 N N . ALA A 1 87 ? -21.828 37.094 12.773 1 98.19 87 ALA A N 1
ATOM 650 C CA . ALA A 1 87 ? -21.844 37.656 14.125 1 98.19 87 ALA A CA 1
ATOM 651 C C . ALA A 1 87 ? -22.25 36.594 15.141 1 98.19 87 ALA A C 1
ATOM 653 O O . ALA A 1 87 ? -23.094 35.75 14.867 1 98.19 87 ALA A O 1
ATOM 654 N N . ALA A 1 88 ? -21.625 36.656 16.297 1 96.94 88 ALA A N 1
ATOM 655 C CA . ALA A 1 88 ? -21.859 35.656 17.328 1 96.94 88 ALA A CA 1
ATOM 656 C C . ALA A 1 88 ? -23.328 35.656 17.75 1 96.94 88 ALA A C 1
ATOM 658 O O . ALA A 1 88 ? -23.875 34.594 18.109 1 96.94 88 ALA A O 1
ATOM 659 N N . ASP A 1 89 ? -24.016 36.812 17.672 1 96.88 89 ASP A N 1
ATOM 660 C CA . ASP A 1 89 ? -25.391 36.906 18.141 1 96.88 89 ASP A CA 1
ATOM 661 C C . ASP A 1 89 ? -26.375 36.781 16.984 1 96.88 89 ASP A C 1
ATOM 663 O O . ASP A 1 89 ? -27.578 37.031 17.156 1 96.88 89 ASP A O 1
ATOM 667 N N . ASN A 1 90 ? -25.844 36.469 15.852 1 97.31 90 ASN A N 1
ATOM 668 C CA . ASN A 1 90 ? -26.688 36.312 14.68 1 97.31 90 ASN A CA 1
ATOM 669 C C . ASN A 1 90 ? -26.219 35.188 13.781 1 97.31 90 ASN A C 1
ATOM 671 O O . ASN A 1 90 ? -25.672 35.406 12.703 1 97.31 90 ASN A O 1
ATOM 675 N N . LEU A 1 91 ? -26.484 34.062 14.125 1 97.81 91 LEU A N 1
ATOM 676 C CA . LEU A 1 91 ? -26.172 32.844 13.352 1 97.81 91 LEU A CA 1
ATOM 677 C C . LEU A 1 91 ? -27.344 32.5 12.43 1 97.81 91 LEU A C 1
ATOM 679 O O . LEU A 1 91 ? -28.062 31.531 12.703 1 97.81 91 LEU A O 1
ATOM 683 N N . ASN A 1 92 ? -27.422 33.094 11.281 1 97.75 92 ASN A N 1
ATOM 684 C CA . ASN A 1 92 ? -28.609 33.031 10.43 1 97.75 92 ASN A CA 1
ATOM 685 C C . ASN A 1 92 ? -28.438 32 9.32 1 97.75 92 ASN A C 1
ATOM 687 O O . ASN A 1 92 ? -29.328 31.844 8.477 1 97.75 92 ASN A O 1
ATOM 691 N N . LEU A 1 93 ? -27.344 31.312 9.219 1 98.38 93 LEU A N 1
ATOM 692 C CA . LEU A 1 93 ? -27.109 30.266 8.242 1 98.38 93 LEU A CA 1
ATOM 693 C C . LEU A 1 93 ? -27.047 28.906 8.914 1 98.38 93 LEU A C 1
ATOM 695 O O . LEU A 1 93 ? -26.766 28.797 10.109 1 98.38 93 LEU A O 1
ATOM 699 N N . THR A 1 94 ? -27.344 27.859 8.109 1 98.25 94 THR A N 1
ATOM 700 C CA . THR A 1 94 ? -27.297 26.5 8.633 1 98.25 94 THR A CA 1
ATOM 701 C C . THR A 1 94 ? -26.625 25.562 7.633 1 98.25 94 THR A C 1
ATOM 703 O O . THR A 1 94 ? -26.656 25.812 6.426 1 98.25 94 THR A O 1
ATOM 706 N N . ALA A 1 95 ? -25.969 24.578 8.094 1 98.5 95 ALA A N 1
ATOM 707 C CA . ALA A 1 95 ? -25.469 23.438 7.324 1 98.5 95 ALA A CA 1
ATOM 708 C C . ALA A 1 95 ? -25.844 22.109 7.992 1 98.5 95 ALA A C 1
ATOM 710 O O . ALA A 1 95 ? -25.609 21.938 9.188 1 98.5 95 ALA A O 1
ATOM 711 N N . GLU A 1 96 ? -26.469 21.234 7.246 1 97.75 96 GLU A N 1
ATOM 712 C CA . GLU A 1 96 ? -26.828 19.906 7.75 1 97.75 96 GLU A CA 1
ATOM 713 C C . GLU A 1 96 ? -25.688 18.906 7.52 1 97.75 96 GLU A C 1
ATOM 715 O O . GLU A 1 96 ? -25.141 18.828 6.414 1 97.75 96 GLU A O 1
ATOM 720 N N . GLY A 1 97 ? -25.375 18.172 8.531 1 97.44 97 GLY A N 1
ATOM 721 C CA . GLY A 1 97 ? -24.281 17.203 8.438 1 97.44 97 GLY A CA 1
ATOM 722 C C . GLY A 1 97 ? -24.766 15.773 8.375 1 97.44 97 GLY A C 1
ATOM 723 O O . GLY A 1 97 ? -25.938 15.516 8.078 1 97.44 97 GLY A O 1
ATOM 724 N N . THR A 1 98 ? -23.859 14.836 8.438 1 97.75 98 THR A N 1
ATOM 725 C CA . THR A 1 98 ? -24.094 13.406 8.57 1 97.75 98 THR A CA 1
ATOM 726 C C . THR A 1 98 ? -23.672 12.914 9.953 1 97.75 98 THR A C 1
ATOM 728 O O . THR A 1 98 ? -22.969 13.617 10.68 1 97.75 98 THR A O 1
ATOM 731 N N . VAL A 1 99 ? -24.203 11.82 10.352 1 98.12 99 VAL A N 1
ATOM 732 C CA . VAL A 1 99 ? -23.859 11.211 11.633 1 98.12 99 VAL A CA 1
ATOM 733 C C . VAL A 1 99 ? -23.453 9.75 11.414 1 98.12 99 VAL A C 1
ATOM 735 O O . VAL A 1 99 ? -24.062 9.047 10.617 1 98.12 99 VAL A O 1
ATOM 738 N N . GLN A 1 100 ? -22.391 9.312 11.984 1 98.19 100 GLN A N 1
ATOM 739 C CA . GLN A 1 100 ? -21.922 7.93 11.898 1 98.19 100 GLN A CA 1
ATOM 740 C C . GLN A 1 100 ? -21.344 7.457 13.227 1 98.19 100 GLN A C 1
ATOM 742 O O . GLN A 1 100 ? -21.141 8.258 14.141 1 98.19 100 GLN A O 1
ATOM 747 N N . ARG A 1 101 ? -21.156 6.18 13.398 1 98.12 101 ARG A N 1
ATOM 748 C CA . ARG A 1 101 ? -20.469 5.527 14.516 1 98.12 101 ARG A CA 1
ATOM 749 C C . ARG A 1 101 ? -19.609 4.367 14.023 1 98.12 101 ARG A C 1
ATOM 751 O O . ARG A 1 101 ? -19.734 3.93 12.883 1 98.12 101 ARG A O 1
ATOM 758 N N . TYR A 1 102 ? -18.719 3.908 14.742 1 98.38 102 TYR A N 1
ATOM 759 C CA . TYR A 1 102 ? -17.969 2.678 14.5 1 98.38 102 TYR A CA 1
ATOM 760 C C . TYR A 1 102 ? -17.703 1.932 15.805 1 98.38 102 TYR A C 1
ATOM 762 O O . TYR A 1 102 ? -17.781 2.514 16.891 1 98.38 102 TYR A O 1
ATOM 770 N N . THR A 1 103 ? -17.516 0.602 15.734 1 98.19 103 THR A N 1
ATOM 771 C CA . THR A 1 103 ? -17.141 -0.238 16.859 1 98.19 103 THR A CA 1
ATOM 772 C C . THR A 1 103 ? -15.664 -0.61 16.781 1 98.19 103 THR A C 1
ATOM 774 O O . THR A 1 103 ? -15.039 -0.499 15.727 1 98.19 103 THR A O 1
ATOM 777 N N . TRP A 1 104 ? -15.109 -0.928 17.953 1 98.19 104 TRP A N 1
ATOM 778 C CA . TRP A 1 104 ? -13.719 -1.372 18 1 98.19 104 TRP A CA 1
ATOM 779 C C . TRP A 1 104 ? -13.547 -2.498 19.016 1 98.19 104 TRP A C 1
ATOM 781 O O . TRP A 1 104 ? -13.93 -2.363 20.172 1 98.19 104 TRP A O 1
ATOM 791 N N . GLY A 1 105 ? -12.945 -3.598 18.609 1 95.75 105 GLY A N 1
ATOM 792 C CA . GLY A 1 105 ? -12.562 -4.711 19.469 1 95.75 105 GLY A CA 1
ATOM 793 C C . GLY A 1 105 ? -13.75 -5.379 20.141 1 95.75 105 GLY A C 1
ATOM 794 O O . GLY A 1 105 ? -13.586 -6.078 21.141 1 95.75 105 GLY A O 1
ATOM 795 N N . GLY A 1 106 ? -14.93 -5.102 19.797 1 92.81 106 GLY A N 1
ATOM 796 C CA . GLY A 1 106 ? -16.109 -5.734 20.359 1 92.81 106 GLY A CA 1
ATOM 797 C C . GLY A 1 106 ? -16.594 -5.059 21.625 1 92.81 106 GLY A C 1
ATOM 798 O O . GLY A 1 106 ? -17.703 -5.328 22.094 1 92.81 106 GLY A O 1
ATOM 799 N N . THR A 1 107 ? -15.812 -4.145 22.141 1 93.5 107 THR A N 1
ATOM 800 C CA . THR A 1 107 ? -16.188 -3.576 23.422 1 93.5 107 THR A CA 1
ATOM 801 C C . THR A 1 107 ? -16.406 -2.07 23.312 1 93.5 107 THR A C 1
ATOM 803 O O . THR A 1 107 ? -17.172 -1.485 24.078 1 93.5 107 THR A O 1
ATOM 806 N N . TYR A 1 108 ? -15.695 -1.458 22.391 1 97.44 108 TYR A N 1
ATOM 807 C CA . TYR A 1 108 ? -15.797 -0.009 22.25 1 97.44 108 TYR A CA 1
ATOM 808 C C . TYR A 1 108 ? -16.812 0.368 21.188 1 97.44 108 TYR A C 1
ATOM 810 O O . TYR A 1 108 ? -16.797 -0.181 20.078 1 97.44 108 TYR A O 1
ATOM 818 N N . GLN A 1 109 ? -17.688 1.233 21.5 1 98.12 109 GLN A N 1
ATOM 819 C CA . GLN A 1 109 ? -18.578 1.947 20.594 1 98.12 109 GLN A CA 1
ATOM 820 C C . GLN A 1 109 ? -18.297 3.445 20.609 1 98.12 109 GLN A C 1
ATOM 822 O O . GLN A 1 109 ? -18.359 4.086 21.656 1 98.12 109 GLN A O 1
ATOM 827 N N . SER A 1 110 ? -17.953 3.961 19.469 1 98.62 110 SER A N 1
ATOM 828 C CA . SER A 1 110 ? -17.672 5.391 19.422 1 98.62 110 SER A CA 1
ATOM 829 C C . SER A 1 110 ? -18.922 6.211 19.75 1 98.62 110 SER A C 1
ATOM 831 O O . SER A 1 110 ? -20.047 5.723 19.625 1 98.62 110 SER A O 1
ATOM 833 N N . PRO A 1 111 ? -18.688 7.5 20.219 1 98.44 111 PRO A N 1
ATOM 834 C CA . PRO A 1 111 ? -19.828 8.422 20.203 1 98.44 111 PRO A CA 1
ATOM 835 C C . PRO A 1 111 ? -20.375 8.672 18.812 1 98.44 111 PRO A C 1
ATOM 837 O O . PRO A 1 111 ? -19.875 8.109 17.828 1 98.44 111 PRO A O 1
ATOM 840 N N . TYR A 1 112 ? -21.516 9.352 18.812 1 98.62 112 TYR A N 1
ATOM 841 C CA . TYR A 1 112 ? -22.062 9.766 17.516 1 98.62 112 TYR A CA 1
ATOM 842 C C . TYR A 1 112 ? -21.188 10.844 16.891 1 98.62 112 TYR A C 1
ATOM 844 O O . TYR A 1 112 ? -21.047 11.938 17.438 1 98.62 112 TYR A O 1
ATOM 852 N N . ILE A 1 113 ? -20.594 10.555 15.766 1 98.88 113 ILE A N 1
ATOM 853 C CA . ILE A 1 113 ? -19.641 11.438 15.109 1 98.88 113 ILE A CA 1
ATOM 854 C C . ILE A 1 113 ? -20.328 12.211 13.992 1 98.88 113 ILE A C 1
ATOM 856 O O . ILE A 1 113 ? -20.875 11.617 13.055 1 98.88 113 ILE A O 1
ATOM 860 N N . HIS A 1 114 ? -20.281 13.531 14.125 1 98.81 114 HIS A N 1
ATOM 861 C CA . HIS A 1 114 ? -20.953 14.414 13.172 1 98.81 114 HIS A CA 1
ATOM 862 C C . HIS A 1 114 ? -19.922 15.148 12.305 1 98.81 114 HIS A C 1
ATOM 864 O O . HIS A 1 114 ? -18.891 15.586 12.797 1 98.81 114 HIS A O 1
ATOM 870 N N . HIS A 1 115 ? -20.25 15.258 10.961 1 98.81 115 HIS A N 1
ATOM 871 C CA . HIS A 1 115 ? -19.5 16.109 10.031 1 98.81 115 HIS A CA 1
ATOM 872 C C . HIS A 1 115 ? -20.438 16.984 9.203 1 98.81 115 HIS A C 1
ATOM 874 O O . HIS A 1 115 ? -21.359 16.469 8.547 1 98.81 115 HIS A O 1
ATOM 880 N N . ALA A 1 116 ? -20.281 18.25 9.258 1 98.88 116 ALA A N 1
ATOM 881 C CA . ALA A 1 116 ? -21.031 19.188 8.422 1 98.88 116 ALA A CA 1
ATOM 882 C C . ALA A 1 116 ? -20.078 20.125 7.68 1 98.88 116 ALA A C 1
ATOM 884 O O . ALA A 1 116 ? -19.188 20.734 8.289 1 98.88 116 ALA A O 1
ATOM 885 N N . THR A 1 117 ? -20.25 20.234 6.391 1 98.81 117 THR A N 1
ATOM 886 C CA . THR A 1 117 ? -19.422 21.141 5.598 1 98.81 117 THR A CA 1
ATOM 887 C C . THR A 1 117 ? -20.172 22.422 5.27 1 98.81 117 THR A C 1
ATOM 889 O O . THR A 1 117 ? -21.25 22.391 4.648 1 98.81 117 THR A O 1
ATOM 892 N N . LEU A 1 118 ? -19.672 23.5 5.812 1 98.88 118 LEU A N 1
ATOM 893 C CA . LEU A 1 118 ? -20.156 24.828 5.434 1 98.88 118 LEU A CA 1
ATOM 894 C C . LEU A 1 118 ? -19.594 25.234 4.074 1 98.88 118 LEU A C 1
ATOM 896 O O . LEU A 1 118 ? -18.391 25.203 3.857 1 98.88 118 LEU A O 1
ATOM 900 N N . THR A 1 119 ? -20.422 25.672 3.174 1 98.44 119 THR A N 1
ATOM 901 C CA . THR A 1 119 ? -19.984 26.016 1.829 1 98.44 119 THR A CA 1
ATOM 902 C C . THR A 1 119 ? -20.312 27.484 1.517 1 98.44 119 THR A C 1
ATOM 904 O O . THR A 1 119 ? -21.047 28.125 2.258 1 98.44 119 THR A O 1
ATOM 907 N N . GLY A 1 120 ? -19.672 27.984 0.443 1 98.25 120 GLY A N 1
ATOM 908 C CA . GLY A 1 120 ? -19.938 29.344 -0.01 1 98.25 120 GLY A CA 1
ATOM 909 C C . GLY A 1 120 ? -19.391 30.406 0.924 1 98.25 120 GLY A C 1
ATOM 910 O O . GLY A 1 120 ? -19.953 31.5 1.028 1 98.25 120 GLY A O 1
ATOM 911 N N . LEU A 1 121 ? -18.391 30.188 1.649 1 98.81 121 LEU A N 1
ATOM 912 C CA . LEU A 1 121 ? -17.812 31.109 2.617 1 98.81 121 LEU A CA 1
ATOM 913 C C . LEU A 1 121 ? -16.906 32.125 1.925 1 98.81 121 LEU A C 1
ATOM 915 O O . LEU A 1 121 ? -16.297 31.828 0.901 1 98.81 121 LEU A O 1
ATOM 919 N N . ASP A 1 122 ? -16.859 33.312 2.492 1 98.69 122 ASP A N 1
ATOM 920 C CA . ASP A 1 122 ? -15.914 34.344 2.016 1 98.69 122 ASP A CA 1
ATOM 921 C C . ASP A 1 122 ? -14.508 34.062 2.562 1 98.69 122 ASP A C 1
ATOM 923 O O . ASP A 1 122 ? -14.359 33.562 3.67 1 98.69 122 ASP A O 1
ATOM 927 N N . HIS A 1 123 ? -13.539 34.438 1.769 1 98.69 123 HIS A N 1
ATOM 928 C CA . HIS A 1 123 ? -12.156 34.281 2.215 1 98.69 123 HIS A CA 1
ATOM 929 C C . HIS A 1 123 ? -11.828 35.312 3.303 1 98.69 123 HIS A C 1
ATOM 931 O O . HIS A 1 123 ? -12.469 36.375 3.387 1 98.69 123 HIS A O 1
ATOM 937 N N . ALA A 1 124 ? -10.812 34.938 4.129 1 98.5 124 ALA A N 1
ATOM 938 C CA . ALA A 1 124 ? -10.273 35.844 5.152 1 98.5 124 ALA A CA 1
ATOM 939 C C . ALA A 1 124 ? -11.383 36.469 5.973 1 98.5 124 ALA A C 1
ATOM 941 O O . ALA A 1 124 ? -11.383 37.688 6.191 1 98.5 124 ALA A O 1
ATOM 942 N N . THR A 1 125 ? -12.312 35.656 6.375 1 98.75 125 THR A N 1
ATOM 943 C CA . THR A 1 125 ? -13.5 36.156 7.07 1 98.75 125 THR A CA 1
ATOM 944 C C . THR A 1 125 ? -13.742 35.344 8.344 1 98.75 125 THR A C 1
ATOM 946 O O . THR A 1 125 ? -13.625 34.125 8.352 1 98.75 125 THR A O 1
ATOM 949 N N . VAL A 1 126 ? -14.016 36.094 9.438 1 98.75 126 VAL A N 1
ATOM 950 C CA . VAL A 1 126 ? -14.352 35.438 10.695 1 98.75 126 VAL A CA 1
ATOM 951 C C . VAL A 1 126 ? -15.812 34.969 10.672 1 98.75 126 VAL A C 1
ATOM 953 O O . VAL A 1 126 ? -16.703 35.781 10.422 1 98.75 126 VAL A O 1
ATOM 956 N N . TYR A 1 127 ? -16.062 33.75 10.867 1 98.88 127 TYR A N 1
ATOM 957 C CA . TYR A 1 127 ? -17.406 33.188 11.062 1 98.88 127 TYR A CA 1
ATOM 958 C C . TYR A 1 127 ? -17.578 32.688 12.492 1 98.88 127 TYR A C 1
ATOM 960 O O . TYR A 1 127 ? -16.641 32.125 13.078 1 98.88 127 TYR A O 1
ATOM 968 N N . HIS A 1 128 ? -18.719 32.969 13.016 1 98.81 128 HIS A N 1
ATOM 969 C CA . HIS A 1 128 ? -19.156 32.375 14.266 1 98.81 128 HIS A CA 1
ATOM 970 C C . HIS A 1 128 ? -20.062 31.172 14.016 1 98.81 128 HIS A C 1
ATOM 972 O O . HIS A 1 128 ? -20.875 31.188 13.086 1 98.81 128 HIS A O 1
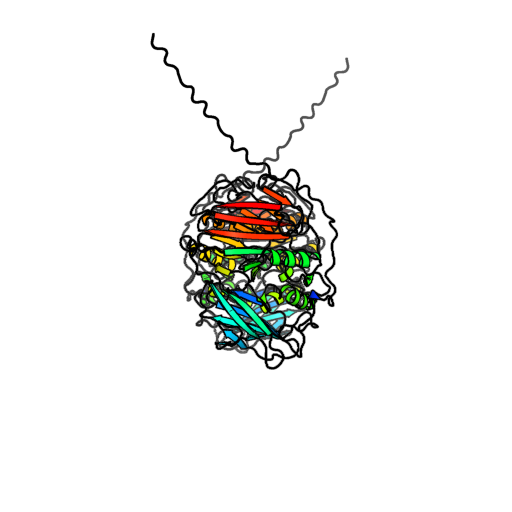ATOM 978 N N . TYR A 1 129 ? -19.906 30.078 14.82 1 98.88 129 TYR A N 1
ATOM 979 C CA . TYR A 1 129 ? -20.766 28.906 14.609 1 98.88 129 TYR A CA 1
ATOM 980 C C . TYR A 1 129 ? -21.109 28.25 15.938 1 98.88 129 TYR A C 1
ATOM 982 O O . TYR A 1 129 ? -20.453 28.469 16.953 1 98.88 129 TYR A O 1
ATOM 990 N N . ALA A 1 130 ? -22.188 27.531 15.867 1 98.5 130 ALA A N 1
ATOM 991 C CA . ALA A 1 130 ? -22.688 26.828 17.047 1 98.5 130 ALA A CA 1
ATOM 992 C C . ALA A 1 130 ? -23.172 25.422 16.703 1 98.5 130 ALA A C 1
ATOM 994 O O . ALA A 1 130 ? -23.734 25.203 15.625 1 98.5 130 ALA A O 1
ATOM 995 N N . VAL A 1 131 ? -22.875 24.484 17.594 1 98.19 131 VAL A N 1
ATOM 996 C CA . VAL A 1 131 ? -23.375 23.125 17.5 1 98.19 131 VAL A CA 1
ATOM 997 C C . VAL A 1 131 ? -24.156 22.766 18.766 1 98.19 131 VAL A C 1
ATOM 999 O O . VAL A 1 131 ? -23.922 23.328 19.828 1 98.19 131 VAL A O 1
ATOM 1002 N N . GLY A 1 132 ? -25.016 21.781 18.594 1 94.56 132 GLY A N 1
ATOM 1003 C CA . GLY A 1 132 ? -25.875 21.391 19.703 1 94.56 132 GLY A CA 1
ATOM 1004 C C . GLY A 1 132 ? -27.281 21.938 19.594 1 94.56 132 GLY A C 1
ATOM 1005 O O . GLY A 1 132 ? -27.625 22.578 18.594 1 94.56 132 GLY A O 1
ATOM 1006 N N . PHE A 1 133 ? -28.062 21.562 20.594 1 88 133 PHE A N 1
ATOM 1007 C CA . PHE A 1 133 ? -29.469 21.969 20.625 1 88 133 PHE A CA 1
ATOM 1008 C C . PHE A 1 133 ? -29.906 22.266 22.062 1 88 133 PHE A C 1
ATOM 1010 O O . PHE A 1 133 ? -29.406 21.656 23 1 88 133 PHE A O 1
ATOM 1017 N N . GLY A 1 134 ? -30.781 23.25 22.094 1 85.25 134 GLY A N 1
ATOM 1018 C CA . GLY A 1 134 ? -31.359 23.578 23.391 1 85.25 134 GLY A CA 1
ATOM 1019 C C . GLY A 1 134 ? -30.328 24.125 24.375 1 85.25 134 GLY A C 1
ATOM 1020 O O . GLY A 1 134 ? -29.609 25.062 24.062 1 85.25 134 GLY A O 1
ATOM 1021 N N . TYR A 1 135 ? -30.203 23.453 25.531 1 81.56 135 TYR A N 1
ATOM 1022 C CA . TYR A 1 135 ? -29.391 23.953 26.625 1 81.56 135 TYR A CA 1
ATOM 1023 C C . TYR A 1 135 ? -27.953 23.438 26.5 1 81.56 135 TYR A C 1
ATOM 1025 O O . TYR A 1 135 ? -27.109 23.734 27.359 1 81.56 135 TYR A O 1
ATOM 1033 N N . THR A 1 136 ? -27.594 22.859 25.5 1 92.06 136 THR A N 1
ATOM 1034 C CA . THR A 1 136 ? -26.25 22.297 25.391 1 92.06 136 THR A CA 1
ATOM 1035 C C . THR A 1 136 ? -25.531 22.828 24.156 1 92.06 136 THR A C 1
ATOM 1037 O O . THR A 1 136 ? -24.641 22.172 23.625 1 92.06 136 THR A O 1
ATOM 1040 N N . VAL A 1 137 ? -25.984 23.969 23.703 1 95.19 137 VAL A N 1
ATOM 1041 C CA . VAL A 1 137 ? -25.359 24.594 22.547 1 95.19 137 VAL A CA 1
ATOM 1042 C C . VAL A 1 137 ? -23.984 25.109 22.938 1 95.19 137 VAL A C 1
ATOM 1044 O O . VAL A 1 137 ? -23.797 25.703 24 1 95.19 137 VAL A O 1
ATOM 1047 N N . ARG A 1 138 ? -23 24.859 22.141 1 97.44 138 ARG A N 1
ATOM 1048 C CA . ARG A 1 138 ? -21.641 25.391 22.281 1 97.44 138 ARG A CA 1
ATOM 1049 C C . ARG A 1 138 ? -21.266 26.219 21.047 1 97.44 138 ARG A C 1
ATOM 1051 O O . ARG A 1 138 ? -21.578 25.844 19.922 1 97.44 138 ARG A O 1
ATOM 1058 N N . SER A 1 139 ? -20.625 27.391 21.281 1 97.62 139 SER A N 1
ATOM 1059 C CA . SER A 1 139 ? -20.312 28.344 20.219 1 97.62 139 SER A CA 1
ATOM 1060 C C . SER A 1 139 ? -18.812 28.516 20.047 1 97.62 139 SER A C 1
ATOM 1062 O O . SER A 1 139 ? -18.062 28.5 21.031 1 97.62 139 SER A O 1
ATOM 1064 N N . PHE A 1 140 ? -18.406 28.672 18.844 1 98.69 140 PHE A N 1
ATOM 1065 C CA . PHE A 1 140 ? -17.016 28.828 18.438 1 98.69 140 PHE A CA 1
ATOM 1066 C C . PHE A 1 140 ? -16.906 29.844 17.297 1 98.69 140 PHE A C 1
ATOM 1068 O O . PHE A 1 140 ? -17.906 30.406 16.859 1 98.69 140 PHE A O 1
ATOM 1075 N N . SER A 1 141 ? -15.75 30.141 16.938 1 98.81 141 SER A N 1
ATOM 1076 C CA . SER A 1 141 ? -15.484 30.938 15.758 1 98.81 141 SER A CA 1
ATOM 1077 C C . SER A 1 141 ? -14.227 30.484 15.039 1 98.81 141 SER A C 1
ATOM 1079 O O . SER A 1 141 ? -13.383 29.812 15.625 1 98.81 141 SER A O 1
ATOM 1081 N N . PHE A 1 142 ? -14.164 30.75 13.789 1 98.75 142 PHE A N 1
ATOM 1082 C CA . PHE A 1 142 ? -12.977 30.5 12.984 1 98.75 142 PHE A CA 1
ATOM 1083 C C . PHE A 1 142 ? -12.812 31.547 11.906 1 98.75 142 PHE A C 1
ATOM 1085 O O . PHE A 1 142 ? -13.742 32.312 11.633 1 98.75 142 PHE A O 1
ATOM 1092 N N . LYS A 1 143 ? -11.633 31.625 11.375 1 98.75 143 LYS A N 1
ATOM 1093 C CA . LYS A 1 143 ? -11.359 32.5 10.234 1 98.75 143 LYS A CA 1
ATOM 1094 C C . LYS A 1 143 ? -11 31.672 9 1 98.75 143 LYS A C 1
ATOM 1096 O O . LYS A 1 143 ? -10.133 30.812 9.055 1 98.75 143 LYS A O 1
ATOM 1101 N N . THR A 1 144 ? -11.711 31.891 7.867 1 98.81 144 THR A N 1
ATOM 1102 C CA . THR A 1 144 ? -11.367 31.234 6.605 1 98.81 144 THR A CA 1
ATOM 1103 C C . THR A 1 144 ? -10.031 31.75 6.082 1 98.81 144 THR A C 1
ATOM 1105 O O . THR A 1 144 ? -9.625 32.875 6.375 1 98.81 144 THR A O 1
ATOM 1108 N N . PRO A 1 145 ? -9.336 30.875 5.324 1 98.62 145 PRO A N 1
ATOM 1109 C CA . PRO A 1 145 ? -8.055 31.344 4.793 1 98.62 145 PRO A CA 1
ATOM 1110 C C . PRO A 1 145 ? -8.211 32.438 3.75 1 98.62 145 PRO A C 1
ATOM 1112 O O . PRO A 1 145 ? -9.289 32.594 3.174 1 98.62 145 PRO A O 1
ATOM 1115 N N . PRO A 1 146 ? -7.109 33.219 3.539 1 98.44 146 PRO A N 1
ATOM 1116 C CA . PRO A 1 146 ? -7.129 34.156 2.416 1 98.44 146 PRO A CA 1
ATOM 1117 C C . PRO A 1 146 ? -7.336 33.469 1.071 1 98.44 146 PRO A C 1
ATOM 1119 O O . PRO A 1 146 ? -6.996 32.281 0.921 1 98.44 146 PRO A O 1
ATOM 1122 N N . LYS A 1 147 ? -7.855 34.188 0.129 1 98.19 147 LYS A N 1
ATOM 1123 C CA . LYS A 1 147 ? -7.984 33.688 -1.234 1 98.19 147 LYS A CA 1
ATOM 1124 C C . LYS A 1 147 ? -6.629 33.281 -1.807 1 98.19 147 LYS A C 1
ATOM 1126 O O . LYS A 1 147 ? -5.637 34 -1.611 1 98.19 147 LYS A O 1
ATOM 1131 N N . PRO A 1 148 ? -6.594 32.188 -2.449 1 98.62 148 PRO A N 1
ATOM 1132 C CA . PRO A 1 148 ? -5.324 31.844 -3.08 1 98.62 148 PRO A CA 1
ATOM 1133 C C . PRO A 1 148 ? -4.797 32.938 -4.008 1 98.62 148 PRO A C 1
ATOM 1135 O O . PRO A 1 148 ? -5.531 33.438 -4.867 1 98.62 148 PRO A O 1
ATOM 1138 N N . GLY A 1 149 ? -3.592 33.281 -3.758 1 98.5 149 GLY A N 1
ATOM 1139 C CA . GLY A 1 149 ? -2.896 34.344 -4.496 1 98.5 149 GLY A CA 1
ATOM 1140 C C . GLY A 1 149 ? -1.407 34.375 -4.207 1 98.5 149 GLY A C 1
ATOM 1141 O O . GLY A 1 149 ? -0.969 33.969 -3.123 1 98.5 149 GLY A O 1
ATOM 1142 N N . PRO A 1 150 ? -0.637 34.844 -5.156 1 97.94 150 PRO A N 1
ATOM 1143 C CA . PRO A 1 150 ? 0.816 34.656 -5.074 1 97.94 150 PRO A CA 1
ATOM 1144 C C . PRO A 1 150 ? 1.436 35.438 -3.918 1 97.94 150 PRO A C 1
ATOM 1146 O O . PRO A 1 150 ? 2.498 35.062 -3.414 1 97.94 150 PRO A O 1
ATOM 1149 N N . ASP A 1 151 ? 0.761 36.5 -3.471 1 98.56 151 ASP A N 1
ATOM 1150 C CA . ASP A 1 151 ? 1.379 37.281 -2.42 1 98.56 151 ASP A CA 1
ATOM 1151 C C . ASP A 1 151 ? 0.543 37.25 -1.142 1 98.56 151 ASP A C 1
ATOM 1153 O O . ASP A 1 151 ? 0.765 38.062 -0.229 1 98.56 151 ASP A O 1
ATOM 1157 N N . ALA A 1 152 ? -0.497 36.406 -1.132 1 98.62 152 ALA A N 1
ATOM 1158 C CA . ALA A 1 152 ? -1.312 36.281 0.073 1 98.62 152 ALA A CA 1
ATOM 1159 C C . ALA A 1 152 ? -0.522 35.594 1.196 1 98.62 152 ALA A C 1
ATOM 1161 O O . ALA A 1 152 ? -0.02 34.5 1.036 1 98.62 152 ALA A O 1
ATOM 1162 N N . PRO A 1 153 ? -0.354 36.25 2.312 1 98.56 153 PRO A N 1
ATOM 1163 C CA . PRO A 1 153 ? 0.411 35.688 3.426 1 98.56 153 PRO A CA 1
ATOM 1164 C C . PRO A 1 153 ? -0.396 34.656 4.246 1 98.56 153 PRO A C 1
ATOM 1166 O O . PRO A 1 153 ? -1.628 34.719 4.262 1 98.56 153 PRO A O 1
ATOM 1169 N N . ILE A 1 154 ? 0.246 33.812 4.941 1 98.75 154 ILE A N 1
ATOM 1170 C CA . ILE A 1 154 ? -0.373 32.875 5.863 1 98.75 154 ILE A CA 1
ATOM 1171 C C . ILE A 1 154 ? 0.681 32.312 6.824 1 98.75 154 ILE A C 1
ATOM 1173 O O . ILE A 1 154 ? 1.836 32.125 6.441 1 98.75 154 ILE A O 1
ATOM 1177 N N . LYS A 1 155 ? 0.317 32.156 7.996 1 98.75 155 LYS A N 1
ATOM 1178 C CA . LYS A 1 155 ? 1.179 31.562 9.008 1 98.75 155 LYS A CA 1
ATOM 1179 C C . LYS A 1 155 ? 0.666 30.188 9.414 1 98.75 155 LYS A C 1
ATOM 1181 O O . LYS A 1 155 ? -0.407 30.062 10.008 1 98.75 155 LYS A O 1
ATOM 1186 N N . PHE A 1 156 ? 1.477 29.141 9.125 1 98.88 156 PHE A N 1
ATOM 1187 C CA . PHE A 1 156 ? 1.127 27.781 9.508 1 98.88 156 PHE A CA 1
ATOM 1188 C C . PHE A 1 156 ? 1.792 27.406 10.828 1 98.88 156 PHE A C 1
ATOM 1190 O O . PHE A 1 156 ? 2.951 27.75 11.07 1 98.88 156 PHE A O 1
ATOM 1197 N N . GLY A 1 157 ? 1.021 26.812 11.727 1 98.69 157 GLY A N 1
ATOM 1198 C CA . GLY A 1 157 ? 1.64 25.969 12.734 1 98.69 157 GLY A CA 1
ATOM 1199 C C . GLY A 1 157 ? 1.991 24.578 12.219 1 98.69 157 GLY A C 1
ATOM 1200 O O . GLY A 1 157 ? 1.264 24.016 11.398 1 98.69 157 GLY A O 1
ATOM 1201 N N . LEU A 1 158 ? 3.121 24.031 12.641 1 98.75 158 LEU A N 1
ATOM 1202 C CA . LEU A 1 158 ? 3.566 22.688 12.281 1 98.75 158 LEU A CA 1
ATOM 1203 C C . LEU A 1 158 ? 3.738 21.828 13.523 1 98.75 158 LEU A C 1
ATOM 1205 O O . LEU A 1 158 ? 4.562 22.125 14.383 1 98.75 158 LEU A O 1
ATOM 1209 N N . ILE A 1 159 ? 2.941 20.797 13.633 1 98.81 159 ILE A N 1
ATOM 1210 C CA . ILE A 1 159 ? 2.957 19.891 14.781 1 98.81 159 ILE A CA 1
ATOM 1211 C C . ILE A 1 159 ? 2.848 18.453 14.305 1 98.81 159 ILE A C 1
ATOM 1213 O O . ILE A 1 159 ? 2.074 18.156 13.391 1 98.81 159 ILE A O 1
ATOM 1217 N N . GLY A 1 160 ? 3.67 17.562 14.805 1 98.62 160 GLY A N 1
ATOM 1218 C CA . GLY A 1 160 ? 3.545 16.125 14.57 1 98.62 160 GLY A CA 1
ATOM 1219 C C . GLY A 1 160 ? 3.762 15.297 15.812 1 98.62 160 GLY A C 1
ATOM 1220 O O . GLY A 1 160 ? 4.41 15.742 16.766 1 98.62 160 GLY A O 1
ATOM 1221 N N . ASP A 1 161 ? 3.164 14.156 15.859 1 98.62 161 ASP A N 1
ATOM 1222 C CA . ASP A 1 161 ? 3.408 13.172 16.906 1 98.62 161 ASP A CA 1
ATOM 1223 C C . ASP A 1 161 ? 3.076 13.75 18.281 1 98.62 161 ASP A C 1
ATOM 1225 O O . ASP A 1 161 ? 3.902 13.703 19.203 1 98.62 161 ASP A O 1
ATOM 1229 N N . LEU A 1 162 ? 1.912 14.211 18.438 1 98.44 162 LEU A N 1
ATOM 1230 C CA . LEU A 1 162 ? 1.551 15.016 19.594 1 98.44 162 LEU A CA 1
ATOM 1231 C C . LEU A 1 162 ? 1.22 14.125 20.781 1 98.44 162 LEU A C 1
ATOM 1233 O O . LEU A 1 162 ? 1.771 14.312 21.875 1 98.44 162 LEU A O 1
ATOM 1237 N N . GLY A 1 163 ? 0.318 13.18 20.656 1 97.69 163 GLY A N 1
ATOM 1238 C CA . GLY A 1 163 ? -0.135 12.375 21.781 1 97.69 163 GLY A CA 1
ATOM 1239 C C . GLY A 1 163 ? -0.897 13.18 22.812 1 97.69 163 GLY A C 1
ATOM 1240 O O . GLY A 1 163 ? -1.633 14.109 22.469 1 97.69 163 GLY A O 1
ATOM 1241 N N . GLN A 1 164 ? -0.858 12.75 24.047 1 97.38 164 GLN A N 1
ATOM 1242 C CA . GLN A 1 164 ? -1.653 13.391 25.094 1 97.38 164 GLN A CA 1
ATOM 1243 C C . GLN A 1 164 ? -0.972 13.273 26.453 1 97.38 164 GLN A C 1
ATOM 1245 O O . GLN A 1 164 ? -1.61 12.922 27.438 1 97.38 164 GLN A O 1
ATOM 1250 N N . THR A 1 165 ? 0.276 13.547 26.453 1 96 165 THR A N 1
ATOM 1251 C CA . THR A 1 165 ? 1.082 13.633 27.672 1 96 165 THR A CA 1
ATOM 1252 C C . THR A 1 165 ? 1.157 15.07 28.172 1 96 165 THR A C 1
ATOM 1254 O O . THR A 1 165 ? 0.58 15.977 27.562 1 96 165 THR A O 1
ATOM 1257 N N . PHE A 1 166 ? 1.913 15.242 29.312 1 94 166 PHE A N 1
ATOM 1258 C CA . PHE A 1 166 ? 2.146 16.594 29.781 1 94 166 PHE A CA 1
ATOM 1259 C C . PHE A 1 166 ? 3.016 17.375 28.797 1 94 166 PHE A C 1
ATOM 1261 O O . PHE A 1 166 ? 2.854 18.578 28.641 1 94 166 PHE A O 1
ATOM 1268 N N . HIS A 1 167 ? 3.949 16.672 28.141 1 93.94 167 HIS A N 1
ATOM 1269 C CA . HIS A 1 167 ? 4.742 17.312 27.094 1 93.94 167 HIS A CA 1
ATOM 1270 C C . HIS A 1 167 ? 3.867 17.734 25.922 1 93.94 167 HIS A C 1
ATOM 1272 O O . HIS A 1 167 ? 4.098 18.781 25.312 1 93.94 167 HIS A O 1
ATOM 1278 N N . SER A 1 168 ? 2.91 16.891 25.578 1 96.62 168 SER A N 1
ATOM 1279 C CA . SER A 1 168 ? 1.944 17.25 24.531 1 96.62 168 SER A CA 1
ATOM 1280 C C . SER A 1 168 ? 1.199 18.531 24.891 1 96.62 168 SER A C 1
ATOM 1282 O O . SER A 1 168 ? 0.995 19.391 24.031 1 96.62 168 SER A O 1
ATOM 1284 N N . ASN A 1 169 ? 0.799 18.594 26.156 1 95.31 169 ASN A N 1
ATOM 1285 C CA . ASN A 1 169 ? 0.102 19.781 26.625 1 95.31 169 ASN A CA 1
ATOM 1286 C C . ASN A 1 169 ? 0.974 21.031 26.5 1 95.31 169 ASN A C 1
ATOM 1288 O O . ASN A 1 169 ? 0.488 22.094 26.125 1 95.31 169 ASN A O 1
ATOM 1292 N N . ASP A 1 170 ? 2.244 20.891 26.859 1 94.12 170 ASP A N 1
ATOM 1293 C CA . ASP A 1 170 ? 3.188 21.984 26.703 1 94.12 170 ASP A CA 1
ATOM 1294 C C . ASP A 1 170 ? 3.295 22.438 25.25 1 94.12 170 ASP A C 1
ATOM 1296 O O . ASP A 1 170 ? 3.367 23.641 24.969 1 94.12 170 ASP A O 1
ATOM 1300 N N . THR A 1 171 ? 3.344 21.5 24.344 1 96.56 171 THR A N 1
ATOM 1301 C CA . THR A 1 171 ? 3.467 21.797 22.922 1 96.56 171 THR A CA 1
ATOM 1302 C C . THR A 1 171 ? 2.262 22.594 22.422 1 96.56 171 THR A C 1
ATOM 1304 O O . THR A 1 171 ? 2.416 23.609 21.75 1 96.56 171 THR A O 1
ATOM 1307 N N . VAL A 1 172 ? 1.059 22.141 22.781 1 96.94 172 VAL A N 1
ATOM 1308 C CA . VAL A 1 172 ? -0.153 22.828 22.344 1 96.94 172 VAL A CA 1
ATOM 1309 C C . VAL A 1 172 ? -0.225 24.219 22.953 1 96.94 172 VAL A C 1
ATOM 1311 O O . VAL A 1 172 ? -0.551 25.188 22.266 1 96.94 172 VAL A O 1
ATOM 1314 N N . ALA A 1 173 ? 0.114 24.344 24.234 1 95.31 173 ALA A N 1
ATOM 1315 C CA . ALA A 1 173 ? 0.09 25.641 24.906 1 95.31 173 ALA A CA 1
ATOM 1316 C C . ALA A 1 173 ? 1.085 26.609 24.281 1 95.31 173 ALA A C 1
ATOM 1318 O O . ALA A 1 173 ? 0.777 27.781 24.094 1 95.31 173 ALA A O 1
ATOM 1319 N N . HIS A 1 174 ? 2.246 26.047 24.047 1 95.81 174 HIS A N 1
ATOM 1320 C CA . HIS A 1 174 ? 3.277 26.875 23.422 1 95.81 174 HIS A CA 1
ATOM 1321 C C . HIS A 1 174 ? 2.852 27.344 22.031 1 95.81 174 HIS A C 1
ATOM 1323 O O . HIS A 1 174 ? 3.047 28.5 21.672 1 95.81 174 HIS A O 1
ATOM 1329 N N . TYR A 1 175 ? 2.307 26.469 21.297 1 96.81 175 TYR A N 1
ATOM 1330 C CA . TYR A 1 175 ? 1.836 26.812 19.953 1 96.81 175 TYR A CA 1
ATOM 1331 C C . TYR A 1 175 ? 0.735 27.875 20.031 1 96.81 175 TYR A C 1
ATOM 1333 O O . TYR A 1 175 ? 0.739 28.828 19.25 1 96.81 175 TYR A O 1
ATOM 1341 N N . GLU A 1 176 ? -0.185 27.719 20.938 1 95.94 176 GLU A N 1
ATOM 1342 C CA . GLU A 1 176 ? -1.273 28.672 21.094 1 95.94 176 GLU A CA 1
ATOM 1343 C C . GLU A 1 176 ? -0.737 30.078 21.359 1 95.94 176 GLU A C 1
ATOM 1345 O O . GLU A 1 176 ? -1.3 31.062 20.875 1 95.94 176 GLU A O 1
ATOM 1350 N N . ALA A 1 177 ? 0.297 30.109 22.047 1 94.69 177 ALA A N 1
ATOM 1351 C CA . ALA A 1 177 ? 0.905 31.391 22.375 1 94.69 177 ALA A CA 1
ATOM 1352 C C . ALA A 1 177 ? 1.606 32 21.156 1 94.69 177 ALA A C 1
ATOM 1354 O O . ALA A 1 177 ? 1.677 33.219 21.016 1 94.69 177 ALA A O 1
ATOM 1355 N N . ASN A 1 178 ? 2.166 31.141 20.375 1 90.94 178 ASN A N 1
ATOM 1356 C CA . ASN A 1 178 ? 2.83 31.594 19.156 1 90.94 178 ASN A CA 1
ATOM 1357 C C . ASN A 1 178 ? 1.822 31.969 18.062 1 90.94 178 ASN A C 1
ATOM 1359 O O . ASN A 1 178 ? 1.995 32.969 17.375 1 90.94 178 ASN A O 1
ATOM 1363 N N . GLY A 1 179 ? 0.799 31.109 17.953 1 91.38 179 GLY A N 1
ATOM 1364 C CA . GLY A 1 179 ? -0.325 31.375 17.062 1 91.38 179 GLY A CA 1
ATOM 1365 C C . GLY A 1 179 ? -0.038 31.031 15.617 1 91.38 179 GLY A C 1
ATOM 1366 O O . GLY A 1 179 ? 1.124 30.953 15.211 1 91.38 179 GLY A O 1
ATOM 1367 N N . GLY A 1 180 ? -0.999 30.891 14.781 1 95.88 180 GLY A N 1
ATOM 1368 C CA . GLY A 1 180 ? -1.057 30.625 13.359 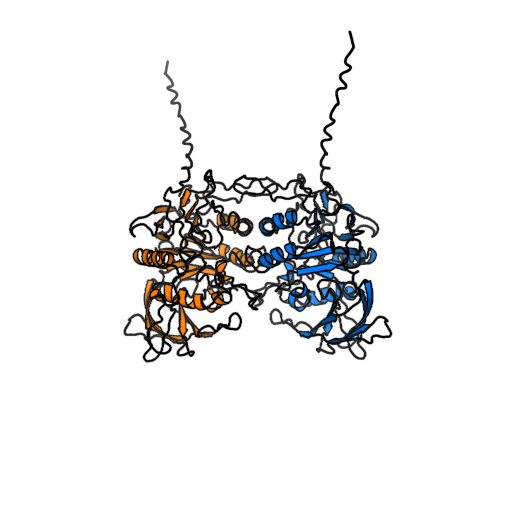1 95.88 180 GLY A CA 1
ATOM 1369 C C . GLY A 1 180 ? -2.469 30.656 12.797 1 95.88 180 GLY A C 1
ATOM 1370 O O . GLY A 1 180 ? -3.436 30.766 13.555 1 95.88 180 GLY A O 1
ATOM 1371 N N . ASP A 1 181 ? -2.506 30.656 11.484 1 98.25 181 ASP A N 1
ATOM 1372 C CA . ASP A 1 181 ? -3.799 30.719 10.812 1 98.25 181 ASP A CA 1
ATOM 1373 C C . ASP A 1 181 ? -4.375 29.312 10.609 1 98.25 181 ASP A C 1
ATOM 1375 O O . ASP A 1 181 ? -5.594 29.156 10.531 1 98.25 181 ASP A O 1
ATOM 1379 N N . ALA A 1 182 ? -3.527 28.375 10.445 1 98.75 182 ALA A N 1
ATOM 1380 C CA . ALA A 1 182 ? -3.84 26.953 10.266 1 98.75 182 ALA A CA 1
ATOM 1381 C C . ALA A 1 182 ? -2.684 26.078 10.727 1 98.75 182 ALA A C 1
ATOM 1383 O O . ALA A 1 182 ? -1.551 26.547 10.859 1 98.75 182 ALA A O 1
ATOM 1384 N N . VAL A 1 183 ? -2.984 24.844 11.016 1 98.88 183 VAL A N 1
ATOM 1385 C CA . VAL A 1 183 ? -1.939 23.906 11.438 1 98.88 183 VAL A CA 1
ATOM 1386 C C . VAL A 1 183 ? -1.812 22.781 10.406 1 98.88 183 VAL A C 1
ATOM 1388 O O . VAL A 1 183 ? -2.812 22.172 10.023 1 98.88 183 VAL A O 1
ATOM 1391 N N . LEU A 1 184 ? -0.653 22.609 9.859 1 98.94 184 LEU A N 1
ATOM 1392 C CA . LEU A 1 184 ? -0.344 21.344 9.188 1 98.94 184 LEU A CA 1
ATOM 1393 C C . LEU A 1 184 ? 0.039 20.281 10.203 1 98.94 184 LEU A C 1
ATOM 1395 O O . LEU A 1 184 ? 1.126 20.328 10.781 1 98.94 184 LEU A O 1
ATOM 1399 N N . PHE A 1 185 ? -0.864 19.391 10.492 1 98.88 185 PHE A N 1
ATOM 1400 C CA . PHE A 1 185 ? -0.611 18.328 11.461 1 98.88 185 PHE A CA 1
ATOM 1401 C C . PHE A 1 185 ? -0.04 17.094 10.773 1 98.88 185 PHE A C 1
ATOM 1403 O O . PHE A 1 185 ? -0.689 16.5 9.906 1 98.88 185 PHE A O 1
ATOM 1410 N N . ILE A 1 186 ? 1.104 16.609 11.219 1 98.75 186 ILE A N 1
ATOM 1411 C CA . ILE A 1 186 ? 1.954 15.766 10.383 1 98.75 186 ILE A CA 1
ATOM 1412 C C . ILE A 1 186 ? 1.812 14.305 10.805 1 98.75 186 ILE A C 1
ATOM 1414 O O . ILE A 1 186 ? 2.652 13.469 10.469 1 98.75 186 ILE A O 1
ATOM 1418 N N . GLY A 1 187 ? 0.784 13.984 11.57 1 98.62 187 GLY A N 1
ATOM 1419 C CA . GLY A 1 187 ? 0.463 12.586 11.82 1 98.62 187 GLY A CA 1
ATOM 1420 C C . GLY A 1 187 ? 0.786 12.148 13.234 1 98.62 187 GLY A C 1
ATOM 1421 O O . GLY A 1 187 ? 1.528 12.82 13.945 1 98.62 187 GLY A O 1
ATOM 1422 N N . ASP A 1 188 ? 0.234 10.992 13.648 1 98.75 188 ASP A N 1
ATOM 1423 C CA . ASP A 1 188 ? 0.284 10.391 14.977 1 98.75 188 ASP A CA 1
ATOM 1424 C C . ASP A 1 188 ? -0.457 11.258 16 1 98.75 188 ASP A C 1
ATOM 1426 O O . ASP A 1 188 ? 0.159 12.062 16.703 1 98.75 188 ASP A O 1
ATOM 1430 N N . LEU A 1 189 ? -1.713 10.977 16.078 1 98.38 189 LEU A N 1
ATOM 1431 C CA . LEU A 1 189 ? -2.619 11.805 16.859 1 98.38 189 LEU A CA 1
ATOM 1432 C C . LEU A 1 189 ? -2.734 11.289 18.297 1 98.38 189 LEU A C 1
ATOM 1434 O O . LEU A 1 189 ? -1.923 11.633 19.156 1 98.38 189 LEU A O 1
ATOM 1438 N N . SER A 1 190 ? -3.461 10.211 18.516 1 97.69 190 SER A N 1
ATOM 1439 C CA . SER A 1 190 ? -3.934 9.852 19.844 1 97.69 190 SER A CA 1
ATOM 1440 C C . SER A 1 190 ? -3.02 8.82 20.5 1 97.69 190 SER A C 1
ATOM 1442 O O . SER A 1 190 ? -3.01 8.68 21.719 1 97.69 190 SER A O 1
ATOM 1444 N N . TYR A 1 191 ? -2.373 7.938 19.688 1 97.94 191 TYR A N 1
ATOM 1445 C CA . TYR A 1 191 ? -1.544 6.836 20.172 1 97.94 191 TYR A CA 1
ATOM 1446 C C . TYR A 1 191 ? -2.385 5.793 20.891 1 97.94 191 TYR A C 1
ATOM 1448 O O . TYR A 1 191 ? -1.924 5.172 21.844 1 97.94 191 TYR A O 1
ATOM 1456 N N . ALA A 1 192 ? -3.578 5.633 20.469 1 97.56 192 ALA A N 1
ATOM 1457 C CA . ALA A 1 192 ? -4.469 4.629 21.031 1 97.56 192 ALA A CA 1
ATOM 1458 C C . ALA A 1 192 ? -3.855 3.232 20.953 1 97.56 192 ALA A C 1
ATOM 1460 O O . ALA A 1 192 ? -4.059 2.398 21.828 1 97.56 192 ALA A O 1
ATOM 1461 N N . ASP A 1 193 ? -3.105 2.945 19.922 1 97.38 193 ASP A N 1
ATOM 1462 C CA . ASP A 1 193 ? -2.553 1.626 19.625 1 97.38 193 ASP A CA 1
ATOM 1463 C C . ASP A 1 193 ? -1.422 1.279 20.594 1 97.38 193 ASP A C 1
ATOM 1465 O O . ASP A 1 193 ? -0.956 0.139 20.625 1 97.38 193 ASP A O 1
ATOM 1469 N N . ASN A 1 194 ? -0.991 2.248 21.422 1 95.94 194 ASN A N 1
ATOM 1470 C CA . ASN A 1 194 ? 0.026 1.982 22.438 1 95.94 194 ASN A CA 1
ATOM 1471 C C . ASN A 1 194 ? -0.589 1.412 23.719 1 95.94 194 ASN A C 1
ATOM 1473 O O . ASN A 1 194 ? 0.125 1.115 24.672 1 95.94 194 ASN A O 1
ATOM 1477 N N . HIS A 1 195 ? -1.863 1.218 23.719 1 96 195 HIS A N 1
ATOM 1478 C CA . HIS A 1 195 ? -2.578 0.672 24.875 1 96 195 HIS A CA 1
ATOM 1479 C C . HIS A 1 195 ? -3.156 -0.704 24.562 1 96 195 HIS A C 1
ATOM 1481 O O . HIS A 1 195 ? -3.404 -1.027 23.391 1 96 195 HIS A O 1
ATOM 1487 N N . PRO A 1 196 ? -3.32 -1.526 25.609 1 95.25 196 PRO A N 1
ATOM 1488 C CA . PRO A 1 196 ? -3.916 -2.842 25.375 1 95.25 196 PRO A CA 1
ATOM 1489 C C . PRO A 1 196 ? -5.215 -2.766 24.578 1 95.25 196 PRO A C 1
ATOM 1491 O O . PRO A 1 196 ? -6.094 -1.965 24.891 1 95.25 196 PRO A O 1
ATOM 1494 N N . GLY A 1 197 ? -5.23 -3.559 23.484 1 96.25 197 GLY A N 1
ATOM 1495 C CA . GLY A 1 197 ? -6.418 -3.605 22.641 1 96.25 197 GLY A CA 1
ATOM 1496 C C . GLY A 1 197 ? -6.613 -2.348 21.828 1 96.25 197 GLY A C 1
ATOM 1497 O O . GLY A 1 197 ? -7.711 -2.094 21.312 1 96.25 197 GLY A O 1
ATOM 1498 N N . HIS A 1 198 ? -5.574 -1.532 21.703 1 97.69 198 HIS A N 1
ATOM 1499 C CA . HIS A 1 198 ? -5.695 -0.242 21.031 1 97.69 198 HIS A CA 1
ATOM 1500 C C . HIS A 1 198 ? -6.852 0.57 21.609 1 97.69 198 HIS A C 1
ATOM 1502 O O . HIS A 1 198 ? -7.781 0.93 20.875 1 97.69 198 HIS A O 1
ATOM 1508 N N . ASP A 1 199 ? -6.828 0.946 22.844 1 97.19 199 ASP A N 1
ATOM 1509 C CA . ASP A 1 199 ? -7.918 1.557 23.609 1 97.19 199 ASP A CA 1
ATOM 1510 C C . ASP A 1 199 ? -8.445 2.803 22.891 1 97.19 199 ASP A C 1
ATOM 1512 O O . ASP A 1 199 ? -7.922 3.902 23.078 1 97.19 199 ASP A O 1
ATOM 1516 N N . ASN A 1 200 ? -9.547 2.666 22.203 1 97.88 200 ASN A N 1
ATOM 1517 C CA . ASN A 1 200 ? -10.094 3.744 21.391 1 97.88 200 ASN A CA 1
ATOM 1518 C C . ASN A 1 200 ? -10.68 4.859 22.25 1 97.88 200 ASN A C 1
ATOM 1520 O O . ASN A 1 200 ? -11.07 5.906 21.734 1 97.88 200 ASN A O 1
ATOM 1524 N N . ARG A 1 201 ? -10.805 4.703 23.656 1 97.38 201 ARG A N 1
ATOM 1525 C CA . ARG A 1 201 ? -11.117 5.82 24.547 1 97.38 201 ARG A CA 1
ATOM 1526 C C . ARG A 1 201 ? -10.078 6.926 24.422 1 97.38 201 ARG A C 1
ATOM 1528 O O . ARG A 1 201 ? -10.375 8.094 24.672 1 97.38 201 ARG A O 1
ATOM 1535 N N . ARG A 1 202 ? -8.859 6.629 23.875 1 97.81 202 ARG A N 1
ATOM 1536 C CA . ARG A 1 202 ? -7.777 7.594 23.719 1 97.81 202 ARG A CA 1
ATOM 1537 C C . ARG A 1 202 ? -8.047 8.539 22.562 1 97.81 202 ARG A C 1
ATOM 1539 O O . ARG A 1 202 ? -7.57 9.68 22.547 1 97.81 202 ARG A O 1
ATOM 1546 N N . TRP A 1 203 ? -8.805 8.07 21.578 1 98.5 203 TRP A N 1
ATOM 1547 C CA . TRP A 1 203 ? -9.25 8.984 20.531 1 98.5 203 TRP A CA 1
ATOM 1548 C C . TRP A 1 203 ? -10.156 10.062 21.094 1 98.5 203 TRP A C 1
ATOM 1550 O O . TRP A 1 203 ? -10.094 11.219 20.672 1 98.5 203 TRP A O 1
ATOM 1560 N N . ASP A 1 204 ? -10.977 9.711 22.078 1 98.38 204 ASP A N 1
ATOM 1561 C CA . ASP A 1 204 ? -11.898 10.656 22.688 1 98.38 204 ASP A CA 1
ATOM 1562 C C . ASP A 1 204 ? -11.148 11.688 23.531 1 98.38 204 ASP A C 1
ATOM 1564 O O . ASP A 1 204 ? -11.406 12.891 23.438 1 98.38 204 ASP A O 1
ATOM 1568 N N . THR A 1 205 ? -10.242 11.242 24.359 1 98.25 205 THR A N 1
ATOM 1569 C CA . THR A 1 205 ? -9.516 12.164 25.219 1 98.25 205 THR A CA 1
ATOM 1570 C C . THR A 1 205 ? -8.625 13.086 24.391 1 98.25 205 THR A C 1
ATOM 1572 O O . THR A 1 205 ? -8.523 14.281 24.672 1 98.25 205 THR A O 1
ATOM 1575 N N . TRP A 1 206 ? -8.016 12.516 23.375 1 98.5 206 TRP A N 1
ATOM 1576 C CA . TRP A 1 206 ? -7.152 13.336 22.531 1 98.5 206 TRP A CA 1
ATOM 1577 C C . TRP A 1 206 ? -7.953 14.445 21.859 1 98.5 206 TRP A C 1
ATOM 1579 O O . TRP A 1 206 ? -7.496 15.586 21.781 1 98.5 206 TRP A O 1
ATOM 1589 N N . ALA A 1 207 ? -9.086 14.055 21.359 1 98.62 207 ALA A N 1
ATOM 1590 C CA . ALA A 1 207 ? -9.93 15.031 20.656 1 98.62 207 ALA A CA 1
ATOM 1591 C C . ALA A 1 207 ? -10.375 16.141 21.609 1 98.62 207 ALA A C 1
ATOM 1593 O O . ALA A 1 207 ? -10.414 17.312 21.219 1 98.62 207 ALA A O 1
ATOM 1594 N N . ARG A 1 208 ? -10.742 15.805 22.828 1 98.25 208 ARG A N 1
ATOM 1595 C CA . ARG A 1 208 ? -11.086 16.828 23.812 1 98.25 208 ARG A CA 1
ATOM 1596 C C . ARG A 1 208 ? -9.883 17.703 24.141 1 98.25 208 ARG A C 1
ATOM 1598 O O . ARG A 1 208 ? -10.023 18.922 24.297 1 98.25 208 ARG A O 1
ATOM 1605 N N . PHE A 1 209 ? -8.789 17.031 24.141 1 97.81 209 PHE A N 1
ATOM 1606 C CA . PHE A 1 209 ? -7.527 17.688 24.5 1 97.81 209 PHE A CA 1
ATOM 1607 C C . PHE A 1 209 ? -7.191 18.797 23.5 1 97.81 209 PHE A C 1
ATOM 1609 O O . PHE A 1 209 ? -6.844 19.906 23.906 1 97.81 209 PHE A O 1
ATOM 1616 N N . VAL A 1 210 ? -7.348 18.578 22.234 1 98.44 210 VAL A N 1
ATOM 1617 C CA . VAL A 1 210 ? -6.875 19.516 21.234 1 98.44 210 VAL A CA 1
ATOM 1618 C C . VAL A 1 210 ? -8.016 20.453 20.828 1 98.44 210 VAL A C 1
ATOM 1620 O O . VAL A 1 210 ? -7.809 21.406 20.062 1 98.44 210 VAL A O 1
ATOM 1623 N N . GLU A 1 211 ? -9.227 20.281 21.328 1 98.5 211 GLU A N 1
ATOM 1624 C CA . GLU A 1 211 ? -10.383 21.109 20.984 1 98.5 211 GLU A CA 1
ATOM 1625 C C . GLU A 1 211 ? -10.102 22.594 21.188 1 98.5 211 GLU A C 1
ATOM 1627 O O . GLU A 1 211 ? -10.586 23.438 20.438 1 98.5 211 GLU A O 1
ATOM 1632 N N . ARG A 1 212 ? -9.312 22.922 22.156 1 97.62 212 ARG A N 1
ATOM 1633 C CA . ARG A 1 212 ? -8.969 24.297 22.516 1 97.62 212 ARG A CA 1
ATOM 1634 C C . ARG A 1 212 ? -8.328 25.016 21.328 1 97.62 212 ARG A C 1
ATOM 1636 O O . ARG A 1 212 ? -8.289 26.25 21.297 1 97.62 212 ARG A O 1
ATOM 1643 N N . SER A 1 213 ? -7.789 24.219 20.391 1 98.38 213 SER A N 1
ATOM 1644 C CA . SER A 1 213 ? -7.148 24.797 19.219 1 98.38 213 SER A CA 1
ATOM 1645 C C . SER A 1 213 ? -7.93 24.453 17.953 1 98.38 213 SER A C 1
ATOM 1647 O O . SER A 1 213 ? -8.305 25.344 17.188 1 98.38 213 SER A O 1
ATOM 1649 N N . VAL A 1 214 ? -8.312 23.219 17.734 1 98.69 214 VAL A N 1
ATOM 1650 C CA . VAL A 1 214 ? -8.812 22.688 16.484 1 98.69 214 VAL A CA 1
ATOM 1651 C C . VAL A 1 214 ? -10.25 23.156 16.266 1 98.69 214 VAL A C 1
ATOM 1653 O O . VAL A 1 214 ? -10.766 23.109 15.141 1 98.69 214 VAL A O 1
ATOM 1656 N N . ALA A 1 215 ? -10.938 23.672 17.266 1 98.81 215 ALA A N 1
ATOM 1657 C CA . ALA A 1 215 ? -12.289 24.203 17.109 1 98.81 215 ALA A CA 1
ATOM 1658 C C . ALA A 1 215 ? -12.242 25.625 16.547 1 98.81 215 ALA A C 1
ATOM 1660 O O . ALA A 1 215 ? -13.266 26.156 16.094 1 98.81 215 ALA A O 1
ATOM 1661 N N . TYR A 1 216 ? -11.078 26.25 16.547 1 98.62 216 TYR A N 1
ATOM 1662 C CA . TYR A 1 216 ? -10.984 27.672 16.25 1 98.62 216 TYR A CA 1
ATOM 1663 C C . TYR A 1 216 ? -10.133 27.922 15.016 1 98.62 216 TYR A C 1
ATOM 1665 O O . TYR A 1 216 ? -10.156 29.031 14.453 1 98.62 216 TYR A O 1
ATOM 1673 N N . GLN A 1 217 ? -9.375 27.016 14.625 1 98.19 217 GLN A N 1
ATOM 1674 C CA . GLN A 1 217 ? -8.562 27.078 13.414 1 98.19 217 GLN A CA 1
ATOM 1675 C C . GLN A 1 217 ? -8.484 25.719 12.727 1 98.19 217 GLN A C 1
ATOM 1677 O O . GLN A 1 217 ? -8.492 24.672 13.398 1 98.19 217 GLN A O 1
ATOM 1682 N N . PRO A 1 218 ? -8.398 25.719 11.383 1 98.75 218 PRO A N 1
ATOM 1683 C CA . PRO A 1 218 ? -8.359 24.438 10.695 1 98.75 218 PRO A CA 1
ATOM 1684 C C . PRO A 1 218 ? -7.031 23.703 10.883 1 98.75 218 PRO A C 1
ATOM 1686 O O . PRO A 1 218 ? -5.965 24.297 10.703 1 98.75 218 PRO A O 1
ATOM 1689 N N . TRP A 1 219 ? -7.059 22.516 11.312 1 98.81 219 TRP A N 1
ATOM 1690 C CA . TRP A 1 219 ? -5.934 21.594 11.211 1 98.81 219 TRP A CA 1
ATOM 1691 C C . TRP A 1 219 ? -6.051 20.719 9.969 1 98.81 219 TRP A C 1
ATOM 1693 O O . TRP A 1 219 ? -7.133 20.234 9.641 1 98.81 219 TRP A O 1
ATOM 1703 N N . ILE A 1 220 ? -4.988 20.672 9.195 1 98.88 220 ILE A N 1
ATOM 1704 C CA . ILE A 1 220 ? -4.898 19.859 7.988 1 98.88 220 ILE A CA 1
ATOM 1705 C C . ILE A 1 220 ? -4.191 18.531 8.305 1 98.88 220 ILE A C 1
ATOM 1707 O O . ILE A 1 220 ? -3.045 18.531 8.758 1 98.88 220 ILE A O 1
ATOM 1711 N N . TRP A 1 221 ? -4.848 17.406 8.039 1 98.62 221 TRP A N 1
ATOM 1712 C CA . TRP A 1 221 ? -4.504 16.141 8.664 1 98.62 221 TRP A CA 1
ATOM 1713 C C . TRP A 1 221 ? -3.602 15.312 7.754 1 98.62 221 TRP A C 1
ATOM 1715 O O . TRP A 1 221 ? -3.889 15.148 6.566 1 98.62 221 TRP A O 1
ATOM 1725 N N . THR A 1 222 ? -2.551 14.789 8.266 1 98.5 222 THR A N 1
ATOM 1726 C CA . THR A 1 222 ? -1.762 13.688 7.73 1 98.5 222 THR A CA 1
ATOM 1727 C C . THR A 1 222 ? -1.867 12.461 8.641 1 98.5 222 THR A C 1
ATOM 1729 O O . THR A 1 222 ? -1.869 12.586 9.867 1 98.5 222 THR A O 1
ATOM 1732 N N . ALA A 1 223 ? -1.974 11.305 8.078 1 98.5 223 ALA A N 1
ATOM 1733 C CA . ALA A 1 223 ? -2.039 10.094 8.898 1 98.5 223 ALA A CA 1
ATOM 1734 C C . ALA A 1 223 ? -0.651 9.492 9.094 1 98.5 223 ALA A C 1
ATOM 1736 O O . ALA A 1 223 ? 0.152 9.453 8.156 1 98.5 223 ALA A O 1
ATOM 1737 N N . GLY A 1 224 ? -0.334 9.086 10.328 1 98.62 224 GLY A N 1
ATOM 1738 C CA . GLY A 1 224 ? 0.883 8.359 10.633 1 98.62 224 GLY A CA 1
ATOM 1739 C C . GLY A 1 224 ? 0.641 6.883 10.906 1 98.62 224 GLY A C 1
ATOM 1740 O O . GLY A 1 224 ? -0.426 6.355 10.586 1 98.62 224 GLY A O 1
ATOM 1741 N N . ASN A 1 225 ? 1.71 6.188 11.367 1 98.62 225 ASN A N 1
ATOM 1742 C CA . ASN A 1 225 ? 1.581 4.754 11.609 1 98.62 225 ASN A CA 1
ATOM 1743 C C . ASN A 1 225 ? 0.618 4.465 12.758 1 98.62 225 ASN A C 1
ATOM 1745 O O . ASN A 1 225 ? -0.046 3.428 12.773 1 98.62 225 ASN A O 1
ATOM 1749 N N . HIS A 1 226 ? 0.428 5.344 13.68 1 98.69 226 HIS A N 1
ATOM 1750 C CA . HIS A 1 226 ? -0.439 5.109 14.828 1 98.69 226 HIS A CA 1
ATOM 1751 C C . HIS A 1 226 ? -1.909 5.242 14.445 1 98.69 226 HIS A C 1
ATOM 1753 O O . HIS A 1 226 ? -2.791 4.824 15.203 1 98.69 226 HIS A O 1
ATOM 1759 N N . GLU A 1 227 ? -2.146 5.789 13.281 1 98.62 227 GLU A N 1
ATOM 1760 C CA . GLU A 1 227 ? -3.516 5.859 12.781 1 98.62 227 GLU A CA 1
ATOM 1761 C C . GLU A 1 227 ? -3.9 4.586 12.039 1 98.62 227 GLU A C 1
ATOM 1763 O O . GLU A 1 227 ? -5.078 4.363 11.742 1 98.62 227 GLU A O 1
ATOM 1768 N N . ILE A 1 228 ? -2.906 3.719 11.719 1 98.56 228 ILE A N 1
ATOM 1769 C CA . ILE A 1 228 ? -3.229 2.479 11.023 1 98.56 228 ILE A CA 1
ATOM 1770 C C . ILE A 1 228 ? -4.227 1.667 11.852 1 98.56 228 ILE A C 1
ATOM 1772 O O . ILE A 1 228 ? -5.203 1.143 11.312 1 98.56 228 ILE A O 1
ATOM 1776 N N . ASP A 1 229 ? -3.914 1.584 13.18 1 97.5 229 ASP A N 1
ATOM 1777 C CA . ASP A 1 229 ? -4.793 0.882 14.117 1 97.5 229 ASP A CA 1
ATOM 1778 C C . ASP A 1 229 ? -5.188 -0.488 13.57 1 97.5 229 ASP A C 1
ATOM 1780 O O . ASP A 1 229 ? -6.379 -0.806 13.484 1 97.5 229 ASP A O 1
ATOM 1784 N N . TYR A 1 230 ? -4.293 -1.271 13.234 1 97.88 230 TYR A N 1
ATOM 1785 C CA . TYR A 1 230 ? -4.449 -2.631 12.734 1 97.88 230 TYR A CA 1
ATOM 1786 C C . TYR A 1 230 ? -4.23 -3.65 13.844 1 97.88 230 TYR A C 1
ATOM 1788 O O . TYR A 1 230 ? -3.111 -3.805 14.344 1 97.88 230 TYR A O 1
ATOM 1796 N N . ALA A 1 231 ? -5.301 -4.324 14.258 1 97.75 231 ALA A N 1
ATOM 1797 C CA . ALA A 1 231 ? -5.273 -5.273 15.367 1 97.75 231 ALA A CA 1
ATOM 1798 C C . ALA A 1 231 ? -6.086 -6.523 15.039 1 97.75 231 ALA A C 1
ATOM 1800 O O . ALA A 1 231 ? -7.164 -6.734 15.609 1 97.75 231 ALA A O 1
ATOM 1801 N N . PRO A 1 232 ? -5.48 -7.391 14.227 1 96.31 232 PRO A N 1
ATOM 1802 C CA . PRO A 1 232 ? -6.242 -8.578 13.82 1 96.31 232 PRO A CA 1
ATOM 1803 C C . PRO A 1 232 ? -6.559 -9.5 14.992 1 96.31 232 PRO A C 1
ATOM 1805 O O . PRO A 1 232 ? -7.559 -10.227 14.953 1 96.31 232 PRO A O 1
ATOM 1808 N N . GLU A 1 233 ? -5.793 -9.492 16.062 1 95.12 233 GLU A N 1
ATOM 1809 C CA . GLU A 1 233 ? -5.984 -10.359 17.219 1 95.12 233 GLU A CA 1
ATOM 1810 C C . GLU A 1 233 ? -7.312 -10.07 17.906 1 95.12 233 GLU A C 1
ATOM 1812 O O . GLU A 1 233 ? -7.84 -10.914 18.641 1 95.12 233 GLU A O 1
ATOM 1817 N N . ILE A 1 234 ? -7.867 -8.883 17.719 1 96.75 234 ILE A N 1
ATOM 1818 C CA . ILE A 1 234 ? -9.164 -8.57 18.312 1 96.75 234 ILE A CA 1
ATOM 1819 C C . ILE A 1 234 ? -10.195 -8.336 17.203 1 96.75 234 ILE A C 1
ATOM 1821 O O . ILE A 1 234 ? -11.219 -7.684 17.422 1 96.75 234 ILE A O 1
ATOM 1825 N N . GLY A 1 235 ? -9.875 -8.711 16.047 1 95.94 235 GLY A N 1
ATOM 1826 C CA . GLY A 1 235 ? -10.828 -8.727 14.945 1 95.94 235 GLY A CA 1
ATOM 1827 C C . GLY A 1 235 ? -10.82 -7.445 14.133 1 95.94 235 GLY A C 1
ATOM 1828 O O . GLY A 1 235 ? -11.656 -7.266 13.242 1 95.94 235 GLY A O 1
ATOM 1829 N N . GLU A 1 236 ? -9.945 -6.52 14.391 1 98 236 GLU A N 1
ATOM 1830 C CA . GLU A 1 236 ? -9.883 -5.258 13.656 1 98 236 GLU A CA 1
ATOM 1831 C C . GLU A 1 236 ? -8.836 -5.312 12.547 1 98 236 GLU A C 1
ATOM 1833 O O . GLU A 1 236 ? -7.648 -5.098 12.797 1 98 236 GLU A O 1
ATOM 1838 N N . THR A 1 237 ? -9.312 -5.477 11.266 1 97.31 237 THR A N 1
ATOM 1839 C CA . THR A 1 237 ? -8.383 -5.762 10.18 1 97.31 237 THR A CA 1
ATOM 1840 C C . THR A 1 237 ? -8.383 -4.629 9.156 1 97.31 237 THR A C 1
ATOM 1842 O O . THR A 1 237 ? -7.578 -4.633 8.219 1 97.31 237 THR A O 1
ATOM 1845 N N . ALA A 1 238 ? -9.312 -3.686 9.281 1 96.62 238 ALA A N 1
ATOM 1846 C CA . ALA A 1 238 ? -9.336 -2.547 8.367 1 96.62 238 ALA A CA 1
ATOM 1847 C C . ALA A 1 238 ? -8.445 -1.417 8.875 1 96.62 238 ALA A C 1
ATOM 1849 O O . ALA A 1 238 ? -8.703 -0.844 9.938 1 96.62 238 ALA A O 1
ATOM 1850 N N . PRO A 1 239 ? -7.422 -1.082 8.086 1 97.94 239 PRO A N 1
ATOM 1851 C CA . PRO A 1 239 ? -6.551 -0 8.555 1 97.94 239 PRO A CA 1
ATOM 1852 C C . PRO A 1 239 ? -7.25 1.358 8.555 1 97.94 239 PRO A C 1
ATOM 1854 O O . PRO A 1 239 ? -8.133 1.603 7.73 1 97.94 239 PRO A O 1
ATOM 1857 N N . PHE A 1 240 ? -6.844 2.281 9.508 1 98.69 240 PHE A N 1
ATOM 1858 C CA . PHE A 1 240 ? -7.18 3.697 9.578 1 98.69 240 PHE A CA 1
ATOM 1859 C C . PHE A 1 240 ? -8.648 3.891 9.938 1 98.69 240 PHE A C 1
ATOM 1861 O O . PHE A 1 240 ? -9.219 4.953 9.688 1 98.69 240 PHE A O 1
ATOM 1868 N N . LYS A 1 241 ? -9.297 2.879 10.5 1 98.31 241 LYS A N 1
ATOM 1869 C CA . LYS A 1 241 ? -10.734 2.898 10.766 1 98.31 241 LYS A CA 1
ATOM 1870 C C . LYS A 1 241 ? -11.102 4.059 11.688 1 98.31 241 LYS A C 1
ATOM 1872 O O . LYS A 1 241 ? -11.969 4.871 11.352 1 98.31 241 LYS A O 1
ATOM 1877 N N . PRO A 1 242 ? -10.453 4.238 12.852 1 98.62 242 PRO A N 1
ATOM 1878 C CA . PRO A 1 242 ? -10.836 5.367 13.695 1 98.62 242 PRO A CA 1
ATOM 1879 C C . PRO A 1 242 ? -10.555 6.719 13.047 1 98.62 242 PRO A C 1
ATOM 1881 O O . PRO A 1 242 ? -11.391 7.629 13.109 1 98.62 242 PRO A O 1
ATOM 1884 N N . PHE A 1 243 ? -9.43 6.82 12.414 1 98.75 243 PHE A N 1
ATOM 1885 C CA . PHE A 1 243 ? -9 8.07 11.805 1 98.75 243 PHE A CA 1
ATOM 1886 C C . PHE A 1 243 ? -9.984 8.508 10.719 1 98.75 243 PHE A C 1
ATOM 1888 O O . PHE A 1 243 ? -10.398 9.664 10.688 1 98.75 243 PHE A O 1
ATOM 1895 N N . THR A 1 244 ? -10.383 7.566 9.812 1 98.31 244 THR A N 1
ATOM 1896 C CA . THR A 1 244 ? -11.211 7.93 8.672 1 98.31 244 THR A CA 1
ATOM 1897 C C . THR A 1 244 ? -12.641 8.242 9.109 1 98.31 244 THR A C 1
ATOM 1899 O O . THR A 1 244 ? -13.359 8.969 8.422 1 98.31 244 THR A O 1
ATOM 1902 N N . HIS A 1 245 ? -13.062 7.758 10.266 1 98.62 245 HIS A N 1
ATOM 1903 C CA . HIS A 1 245 ? -14.391 8.07 10.781 1 98.62 245 HIS A CA 1
ATOM 1904 C C . HIS A 1 245 ? -14.414 9.43 11.477 1 98.62 245 HIS A C 1
ATOM 1906 O O . HIS A 1 245 ? -15.43 10.117 11.469 1 98.62 245 HIS A O 1
ATOM 1912 N N . ARG A 1 246 ? -13.281 9.844 12.047 1 98.75 246 ARG A N 1
ATOM 1913 C CA . ARG A 1 246 ? -13.273 10.977 12.969 1 98.75 246 ARG A CA 1
ATOM 1914 C C . ARG A 1 246 ? -12.758 12.234 12.289 1 98.75 246 ARG A C 1
ATOM 1916 O O . ARG A 1 246 ? -13.164 13.344 12.633 1 98.75 246 ARG A O 1
ATOM 1923 N N . TYR A 1 247 ? -11.867 12.102 11.336 1 98.75 247 TYR A N 1
ATOM 1924 C CA . TYR A 1 247 ? -11.164 13.258 10.797 1 98.75 247 TYR A CA 1
ATOM 1925 C C . TYR A 1 247 ? -11.312 13.336 9.289 1 98.75 247 TYR A C 1
ATOM 1927 O O . TYR A 1 247 ? -10.453 12.859 8.539 1 98.75 247 TYR A O 1
ATOM 1935 N N . PRO A 1 248 ? -12.352 13.984 8.852 1 98.31 248 PRO A N 1
ATOM 1936 C CA . PRO A 1 248 ? -12.578 14.125 7.414 1 98.31 248 PRO A CA 1
ATOM 1937 C C . PRO A 1 248 ? -11.508 14.984 6.738 1 98.31 248 PRO A C 1
ATOM 1939 O O . PRO A 1 248 ? -10.875 15.82 7.391 1 98.31 248 PRO A O 1
ATOM 1942 N N . THR A 1 249 ? -11.266 14.758 5.484 1 98.56 249 THR A N 1
ATOM 1943 C CA . THR A 1 249 ? -10.375 15.539 4.637 1 98.56 249 THR A CA 1
ATOM 1944 C C . THR A 1 249 ? -11.07 15.945 3.344 1 98.56 249 THR A C 1
ATOM 1946 O O . THR A 1 249 ? -12.047 15.32 2.938 1 98.56 249 THR A O 1
ATOM 1949 N N . PRO A 1 250 ? -10.664 16.938 2.721 1 98.62 250 PRO A N 1
ATOM 1950 C CA . PRO A 1 250 ? -11.289 17.359 1.459 1 98.62 250 PRO A CA 1
ATOM 1951 C C . PRO A 1 250 ? -10.734 16.594 0.254 1 98.62 250 PRO A C 1
ATOM 1953 O O . PRO A 1 250 ? -10.438 17.203 -0.779 1 98.62 250 PRO A O 1
ATOM 1956 N N . PHE A 1 251 ? -10.633 15.297 0.358 1 98.5 251 PHE A N 1
ATOM 1957 C CA . PHE A 1 251 ? -9.977 14.492 -0.657 1 98.5 251 PHE A CA 1
ATOM 1958 C C . PHE A 1 251 ? -10.703 14.586 -1.99 1 98.5 251 PHE A C 1
ATOM 1960 O O . PHE A 1 251 ? -10.07 14.68 -3.045 1 98.5 251 PHE A O 1
ATOM 1967 N N . ARG A 1 252 ? -12.031 14.703 -2.014 1 97.81 252 ARG A N 1
ATOM 1968 C CA . ARG A 1 252 ? -12.781 14.766 -3.264 1 97.81 252 ARG A CA 1
ATOM 1969 C C . ARG A 1 252 ? -12.523 16.078 -3.994 1 97.81 252 ARG A C 1
ATOM 1971 O O . ARG A 1 252 ? -12.453 16.109 -5.223 1 97.81 252 ARG A O 1
ATOM 1978 N N . ALA A 1 253 ? -12.422 17.078 -3.166 1 98.12 253 ALA A N 1
ATOM 1979 C CA . ALA A 1 253 ? -12.188 18.391 -3.748 1 98.12 253 ALA A CA 1
ATOM 1980 C C . ALA A 1 253 ? -10.844 18.453 -4.469 1 98.12 253 ALA A C 1
ATOM 1982 O O . ALA A 1 253 ? -10.641 19.281 -5.355 1 98.12 253 ALA A O 1
ATOM 1983 N N . SER A 1 254 ? -9.961 17.594 -4.098 1 97.88 254 SER A N 1
ATOM 1984 C CA . SER A 1 254 ? -8.648 17.531 -4.734 1 97.88 254 SER A CA 1
ATOM 1985 C C . SER A 1 254 ? -8.578 16.391 -5.746 1 97.88 254 SER A C 1
ATOM 1987 O O . SER A 1 254 ? -7.484 15.953 -6.113 1 97.88 254 SER A O 1
ATOM 1989 N N . ASN A 1 255 ? -9.719 15.781 -6.113 1 97.56 255 ASN A N 1
ATOM 1990 C CA . ASN A 1 255 ? -9.844 14.734 -7.121 1 97.56 255 ASN A CA 1
ATOM 1991 C C . ASN A 1 255 ? -9.195 13.43 -6.66 1 97.56 255 ASN A C 1
ATOM 1993 O O . ASN A 1 255 ? -8.688 12.664 -7.477 1 97.56 255 ASN A O 1
ATOM 1997 N N . SER A 1 256 ? -9.078 13.273 -5.418 1 98.19 256 SER A N 1
ATOM 1998 C CA . SER A 1 256 ? -8.633 12 -4.863 1 98.19 256 SER A CA 1
ATOM 1999 C C . SER A 1 256 ? -9.812 11.062 -4.605 1 98.19 256 SER A C 1
ATOM 2001 O O . SER A 1 256 ? -10.961 11.492 -4.582 1 98.19 256 SER A O 1
ATOM 2003 N N . THR A 1 257 ? -9.516 9.797 -4.48 1 97.44 257 THR A N 1
ATOM 2004 C CA . THR A 1 257 ? -10.57 8.812 -4.25 1 97.44 257 THR A CA 1
ATOM 2005 C C . THR A 1 257 ? -10.492 8.258 -2.832 1 97.44 257 THR A C 1
ATOM 2007 O O . THR A 1 257 ? -11.32 7.438 -2.436 1 97.44 257 THR A O 1
ATOM 2010 N N . GLU A 1 258 ? -9.445 8.75 -2.072 1 96.81 258 GLU A N 1
ATOM 2011 C CA . GLU A 1 258 ? -9.266 8.266 -0.709 1 96.81 258 GLU A CA 1
ATOM 2012 C C . GLU A 1 258 ? -8.961 9.406 0.254 1 96.81 258 GLU A C 1
ATOM 2014 O O . GLU A 1 258 ? -8.375 10.414 -0.14 1 96.81 258 GLU A O 1
ATOM 2019 N N . HIS A 1 259 ? -9.195 9.148 1.559 1 97.19 259 HIS A N 1
ATOM 2020 C CA . HIS A 1 259 ? -9.117 10.156 2.613 1 97.19 259 HIS A CA 1
ATOM 2021 C C . HIS A 1 259 ? -7.672 10.5 2.945 1 97.19 259 HIS A C 1
ATOM 2023 O O . HIS A 1 259 ? -7.391 11.578 3.473 1 97.19 259 HIS A O 1
ATOM 2029 N N . LEU A 1 260 ? -6.785 9.664 2.551 1 98.69 260 LEU A N 1
ATOM 2030 C CA . LEU A 1 260 ? -5.484 9.68 3.207 1 98.69 260 LEU A CA 1
ATOM 2031 C C . LEU A 1 260 ? -4.477 10.484 2.396 1 98.69 260 LEU A C 1
ATOM 2033 O O . LEU A 1 260 ? -3.359 10.742 2.857 1 98.69 260 LEU A O 1
ATOM 2037 N N . TRP A 1 261 ? -4.82 10.883 1.148 1 98.88 261 TRP A N 1
ATOM 2038 C CA . TRP A 1 261 ? -3.986 11.789 0.362 1 98.88 261 TRP A CA 1
ATOM 2039 C C . TRP A 1 261 ? -4.844 12.797 -0.393 1 98.88 261 TRP A C 1
ATOM 2041 O O . TRP A 1 261 ? -5.914 12.453 -0.901 1 98.88 261 TRP A O 1
ATOM 2051 N N . TYR A 1 262 ? -4.438 14.023 -0.338 1 98.88 262 TYR A N 1
ATOM 2052 C CA . TYR A 1 262 ? -5.211 15.141 -0.874 1 98.88 262 TYR A CA 1
ATOM 2053 C C . TYR A 1 262 ? -4.391 16.422 -0.886 1 98.88 262 TYR A C 1
ATOM 2055 O O . TYR A 1 262 ? -3.195 16.406 -0.589 1 98.88 262 TYR A O 1
ATOM 2063 N N . SER A 1 263 ? -5.023 17.5 -1.372 1 98.88 263 SER A N 1
ATOM 2064 C CA . SER A 1 263 ? -4.359 18.797 -1.354 1 98.88 263 SER A CA 1
ATOM 2065 C C . SER A 1 263 ? -5.34 19.922 -1 1 98.88 263 SER A C 1
ATOM 2067 O O . SER A 1 263 ? -6.555 19.734 -1.063 1 98.88 263 SER A O 1
ATOM 2069 N N . VAL A 1 264 ? -4.801 20.969 -0.489 1 98.88 264 VAL A N 1
ATOM 2070 C CA . VAL A 1 264 ? -5.539 22.219 -0.26 1 98.88 264 VAL A CA 1
ATOM 2071 C C . VAL A 1 264 ? -4.707 23.406 -0.724 1 98.88 264 VAL A C 1
ATOM 2073 O O . VAL A 1 264 ? -3.479 23.312 -0.808 1 98.88 264 VAL A O 1
ATOM 2076 N N . LYS A 1 265 ? -5.383 24.438 -1.036 1 98.81 265 LYS A N 1
ATOM 2077 C CA . LYS A 1 265 ? -4.773 25.734 -1.292 1 98.81 265 LYS A CA 1
ATOM 2078 C C . LYS A 1 265 ? -5.188 26.75 -0.232 1 98.81 265 LYS A C 1
ATOM 2080 O O . LYS A 1 265 ? -6.379 26.938 0.029 1 98.81 265 LYS A O 1
ATOM 2085 N N . MET A 1 266 ? -4.266 27.266 0.402 1 98.69 266 MET A N 1
ATOM 2086 C CA . MET A 1 266 ? -4.461 28.312 1.405 1 98.69 266 MET A CA 1
ATOM 2087 C C . MET A 1 266 ? -3.521 29.484 1.161 1 98.69 266 MET A C 1
ATOM 2089 O O . MET A 1 266 ? -2.311 29.375 1.348 1 98.69 266 MET A O 1
ATOM 2093 N N . ALA A 1 267 ? -4.129 30.625 0.824 1 98.69 267 ALA A N 1
ATOM 2094 C CA . ALA A 1 267 ? -3.305 31.781 0.5 1 98.69 267 ALA A CA 1
ATOM 2095 C C . ALA A 1 267 ? -2.322 31.469 -0.624 1 98.69 267 ALA A C 1
ATOM 2097 O O . ALA A 1 267 ? -2.721 30.984 -1.683 1 98.69 267 ALA A O 1
ATOM 2098 N N . SER A 1 268 ? -1.064 31.625 -0.396 1 98.75 268 SER A N 1
ATOM 2099 C CA . SER A 1 268 ? -0.07 31.422 -1.444 1 98.75 268 SER A CA 1
ATOM 2100 C C . SER A 1 268 ? 0.48 30 -1.416 1 98.75 268 SER A C 1
ATOM 2102 O O . SER A 1 268 ? 1.423 29.688 -2.143 1 98.75 268 SER A O 1
ATOM 2104 N N . ALA A 1 269 ? -0.138 29.125 -0.676 1 98.88 269 ALA A N 1
ATOM 2105 C CA . ALA A 1 269 ? 0.414 27.781 -0.49 1 98.88 269 ALA A CA 1
ATOM 2106 C C . ALA A 1 269 ? -0.479 26.719 -1.134 1 98.88 269 ALA A C 1
ATOM 2108 O O . ALA A 1 269 ? -1.705 26.781 -1.005 1 98.88 269 ALA A O 1
ATOM 2109 N N . HIS A 1 270 ? 0.117 25.922 -1.942 1 98.88 270 HIS A N 1
ATOM 2110 C CA . HIS A 1 270 ? -0.419 24.625 -2.342 1 98.88 270 HIS A CA 1
ATOM 2111 C C . HIS A 1 270 ? 0.164 23.5 -1.489 1 98.88 270 HIS A C 1
ATOM 2113 O O . HIS A 1 270 ? 1.357 23.203 -1.577 1 98.88 270 HIS A O 1
ATOM 2119 N N . VAL A 1 271 ? -0.698 22.859 -0.626 1 98.94 271 VAL A N 1
ATOM 2120 C CA . VAL A 1 271 ? -0.22 21.859 0.324 1 98.94 271 VAL A CA 1
ATOM 2121 C C . VAL A 1 271 ? -0.724 20.484 -0.081 1 98.94 271 VAL A C 1
ATOM 2123 O O . VAL A 1 271 ? -1.926 20.281 -0.277 1 98.94 271 VAL A O 1
ATOM 2126 N N . ILE A 1 272 ? 0.171 19.547 -0.218 1 98.94 272 ILE A N 1
ATOM 2127 C CA . ILE A 1 272 ? -0.139 18.172 -0.595 1 98.94 272 ILE A CA 1
ATOM 2128 C C . ILE A 1 272 ? 0.108 17.25 0.591 1 98.94 272 ILE A C 1
ATOM 2130 O O . ILE A 1 272 ? 1.183 17.266 1.195 1 98.94 272 ILE A O 1
ATOM 2134 N N . MET A 1 273 ? -0.899 16.531 0.991 1 98.88 273 MET A N 1
ATOM 2135 C CA . MET A 1 273 ? -0.763 15.469 1.981 1 98.88 273 MET A CA 1
ATOM 2136 C C . MET A 1 273 ? -0.653 14.102 1.305 1 98.88 273 MET A C 1
ATOM 2138 O O . MET A 1 273 ? -1.475 13.766 0.453 1 98.88 273 MET A O 1
ATOM 2142 N N . LEU A 1 274 ? 0.378 13.336 1.676 1 98.88 274 LEU A N 1
ATOM 2143 C CA . LEU A 1 274 ? 0.553 11.969 1.201 1 98.88 274 LEU A CA 1
ATOM 2144 C C . LEU A 1 274 ? 0.464 10.977 2.355 1 98.88 274 LEU A C 1
ATOM 2146 O O . LEU A 1 274 ? 0.67 11.344 3.514 1 98.88 274 LEU A O 1
ATOM 2150 N N . SER A 1 275 ? 0.113 9.789 2.023 1 98.81 275 SER A N 1
ATOM 2151 C CA . SER A 1 275 ? 0.005 8.727 3.016 1 98.81 275 SER A CA 1
ATOM 2152 C C . SER A 1 275 ? 1.208 7.789 2.957 1 98.81 275 SER A C 1
ATOM 2154 O O . SER A 1 275 ? 1.328 6.98 2.033 1 98.81 275 SER A O 1
ATOM 2156 N N . SER A 1 276 ? 2.051 7.828 4 1 98.62 276 SER A N 1
ATOM 2157 C CA . SER A 1 276 ? 3.258 7.012 4.082 1 98.62 276 SER A CA 1
ATOM 2158 C C . SER A 1 276 ? 2.918 5.531 4.227 1 98.62 276 SER A C 1
ATOM 2160 O O . SER A 1 276 ? 3.742 4.668 3.92 1 98.62 276 SER A O 1
ATOM 2162 N N . TYR A 1 277 ? 1.724 5.207 4.625 1 98.56 277 TYR A N 1
ATOM 2163 C CA . TYR A 1 277 ? 1.423 3.83 5 1 98.56 277 TYR A CA 1
ATOM 2164 C C . TYR A 1 277 ? 0.274 3.275 4.164 1 98.56 277 TYR A C 1
ATOM 2166 O O . TYR A 1 277 ? -0.406 2.334 4.578 1 98.56 277 TYR A O 1
ATOM 2174 N N . SER A 1 278 ? -0.003 3.879 3.018 1 98.56 278 SER A N 1
ATOM 2175 C CA . SER A 1 278 ? -0.875 3.377 1.96 1 98.56 278 SER A CA 1
ATOM 2176 C C . SER A 1 278 ? -0.068 2.914 0.752 1 98.56 278 SER A C 1
ATOM 2178 O O . SER A 1 278 ? 1.156 3.055 0.725 1 98.56 278 SER A O 1
ATOM 2180 N N . ALA A 1 279 ? -0.77 2.289 -0.172 1 98.44 279 ALA A N 1
ATOM 2181 C CA . ALA A 1 279 ? -0.094 1.896 -1.406 1 98.44 279 ALA A CA 1
ATOM 2182 C C . ALA A 1 279 ? 0.326 3.119 -2.217 1 98.44 279 ALA A C 1
ATOM 2184 O O . ALA A 1 279 ? -0.454 4.059 -2.379 1 98.44 279 ALA A O 1
ATOM 2185 N N . TYR A 1 280 ? 1.581 3.098 -2.676 1 98.25 280 TYR A N 1
ATOM 2186 C CA . TYR A 1 280 ? 2.035 4.223 -3.484 1 98.25 280 TYR A CA 1
ATOM 2187 C C . TYR A 1 280 ? 2.939 3.752 -4.617 1 98.25 280 TYR A C 1
ATOM 2189 O O . TYR A 1 280 ? 3.592 4.562 -5.277 1 98.25 280 TYR A O 1
ATOM 2197 N N . GLY A 1 281 ? 3.082 2.445 -4.793 1 96.62 281 GLY A N 1
ATOM 2198 C CA . GLY A 1 281 ? 3.795 1.946 -5.957 1 96.62 281 GLY A CA 1
ATOM 2199 C C . GLY A 1 281 ? 3.215 2.438 -7.27 1 96.62 281 GLY A C 1
ATOM 2200 O O . GLY A 1 281 ? 2.074 2.904 -7.312 1 96.62 281 GLY A O 1
ATOM 2201 N N . LYS A 1 282 ? 4.008 2.318 -8.305 1 97.56 282 LYS A N 1
ATOM 2202 C CA . LYS A 1 282 ? 3.564 2.758 -9.625 1 97.56 282 LYS A CA 1
ATOM 2203 C C . LYS A 1 282 ? 2.199 2.174 -9.977 1 97.56 282 LYS A C 1
ATOM 2205 O O . LYS A 1 282 ? 1.936 0.999 -9.703 1 97.56 282 LYS A O 1
ATOM 2210 N N . TYR A 1 283 ? 1.242 2.957 -10.438 1 97.56 283 TYR A N 1
ATOM 2211 C CA . TYR A 1 283 ? -0.083 2.635 -10.953 1 97.56 283 TYR A CA 1
ATOM 2212 C C . TYR A 1 283 ? -1.114 2.613 -9.836 1 97.56 283 TYR A C 1
ATOM 2214 O O . TYR A 1 283 ? -2.32 2.574 -10.086 1 97.56 283 TYR A O 1
ATOM 2222 N N . THR A 1 284 ? -0.742 2.617 -8.586 1 98.44 284 THR A N 1
ATOM 2223 C CA . THR A 1 284 ? -1.701 2.639 -7.484 1 98.44 284 THR A CA 1
ATOM 2224 C C . THR A 1 284 ? -2.459 3.963 -7.453 1 98.44 284 THR A C 1
ATOM 2226 O O . THR A 1 284 ? -2.029 4.941 -8.062 1 98.44 284 THR A O 1
ATOM 2229 N N . PRO A 1 285 ? -3.535 4.035 -6.738 1 98.62 285 PRO A N 1
ATOM 2230 C CA . PRO A 1 285 ? -4.348 5.254 -6.695 1 98.62 285 PRO A CA 1
ATOM 2231 C C . PRO A 1 285 ? -3.564 6.469 -6.207 1 98.62 285 PRO A C 1
ATOM 2233 O O . PRO A 1 285 ? -3.662 7.547 -6.797 1 98.62 285 PRO A O 1
ATOM 2236 N N . GLN A 1 286 ? -2.764 6.355 -5.176 1 98.81 286 GLN A N 1
ATOM 2237 C CA . GLN A 1 286 ? -1.994 7.484 -4.656 1 98.81 286 GLN A CA 1
ATOM 2238 C C . GLN A 1 286 ? -0.952 7.949 -5.668 1 98.81 286 GLN A C 1
ATOM 2240 O O . GLN A 1 286 ? -0.759 9.148 -5.859 1 98.81 286 GLN A O 1
ATOM 2245 N N . TRP A 1 287 ? -0.284 6.977 -6.312 1 98.69 287 TRP A N 1
ATOM 2246 C CA . TRP A 1 287 ? 0.711 7.273 -7.336 1 98.69 287 TRP A CA 1
ATOM 2247 C C . TRP A 1 287 ? 0.087 8.047 -8.492 1 98.69 287 TRP A C 1
ATOM 2249 O O . TRP A 1 287 ? 0.606 9.086 -8.906 1 98.69 287 TRP A O 1
ATOM 2259 N N . THR A 1 288 ? -1.063 7.52 -8.992 1 98.44 288 THR A N 1
ATOM 2260 C CA . THR A 1 288 ? -1.754 8.148 -10.117 1 98.44 288 THR A CA 1
ATOM 2261 C C . THR A 1 288 ? -2.23 9.547 -9.742 1 98.44 288 THR A C 1
ATOM 2263 O O . THR A 1 288 ? -2.084 10.484 -10.531 1 98.44 288 THR A O 1
ATOM 2266 N N . TRP A 1 289 ? -2.742 9.688 -8.586 1 98.81 289 TRP A N 1
ATOM 2267 C CA . TRP A 1 289 ? -3.26 10.969 -8.117 1 98.81 289 TRP A CA 1
ATOM 2268 C C . TRP A 1 289 ? -2.145 12 -8.023 1 98.81 289 TRP A C 1
ATOM 2270 O O . TRP A 1 289 ? -2.309 13.141 -8.461 1 98.81 289 TRP A O 1
ATOM 2280 N N . LEU A 1 290 ? -1.001 11.586 -7.406 1 98.88 290 LEU A N 1
ATOM 2281 C CA . LEU A 1 290 ? 0.082 12.547 -7.227 1 98.88 290 LEU A CA 1
ATOM 2282 C C . LEU A 1 290 ? 0.618 13.016 -8.578 1 98.88 290 LEU A C 1
ATOM 2284 O O . LEU A 1 290 ? 0.939 14.195 -8.742 1 98.88 290 LEU A O 1
ATOM 2288 N N . GLN A 1 291 ? 0.768 12.078 -9.523 1 98.5 291 GLN A N 1
ATOM 2289 C CA . GLN A 1 291 ? 1.199 12.453 -10.867 1 98.5 291 GLN A CA 1
ATOM 2290 C C . GLN A 1 291 ? 0.3 13.539 -11.453 1 98.5 291 GLN A C 1
ATOM 2292 O O . GLN A 1 291 ? 0.789 14.539 -11.984 1 98.5 291 GLN A O 1
ATOM 2297 N N . ASP A 1 292 ? -0.982 13.352 -11.32 1 98.31 292 ASP A N 1
ATOM 2298 C CA . ASP A 1 292 ? -1.959 14.305 -11.836 1 98.31 292 ASP A CA 1
ATOM 2299 C C . ASP A 1 292 ? -1.941 15.602 -11.039 1 98.31 292 ASP A C 1
ATOM 2301 O O . ASP A 1 292 ? -2.047 16.688 -11.609 1 98.31 292 ASP A O 1
ATOM 2305 N N . GLU A 1 293 ? -1.848 15.461 -9.727 1 98.69 293 GLU A N 1
ATOM 2306 C CA . GLU A 1 293 ? -1.853 16.625 -8.844 1 98.69 293 GLU A CA 1
ATOM 2307 C C . GLU A 1 293 ? -0.692 17.562 -9.164 1 98.69 293 GLU A C 1
ATOM 2309 O O . GLU A 1 293 ? -0.872 18.781 -9.234 1 98.69 293 GLU A O 1
ATOM 2314 N N . LEU A 1 294 ? 0.486 17.016 -9.352 1 98.69 294 LEU A N 1
ATOM 2315 C CA . LEU A 1 294 ? 1.665 17.828 -9.617 1 98.69 294 LEU A CA 1
ATOM 2316 C C . LEU A 1 294 ? 1.539 18.547 -10.953 1 98.69 294 LEU A C 1
ATOM 2318 O O . LEU A 1 294 ? 2.029 19.672 -11.109 1 98.69 294 LEU A O 1
ATOM 2322 N N . ARG A 1 295 ? 0.837 17.938 -11.898 1 97.56 295 ARG A N 1
ATOM 2323 C CA . ARG A 1 295 ? 0.603 18.578 -13.188 1 97.56 295 ARG A CA 1
ATOM 2324 C C . ARG A 1 295 ? -0.355 19.766 -13.055 1 97.56 295 ARG A C 1
ATOM 2326 O O . ARG A 1 295 ? -0.322 20.688 -13.859 1 97.56 295 ARG A O 1
ATOM 2333 N N . ARG A 1 296 ? -1.132 19.719 -11.992 1 96.5 296 ARG A N 1
ATOM 2334 C CA . ARG A 1 296 ? -2.156 20.75 -11.812 1 96.5 296 ARG A CA 1
ATOM 2335 C C . ARG A 1 296 ? -1.636 21.891 -10.953 1 96.5 296 ARG A C 1
ATOM 2337 O O . ARG A 1 296 ? -2.303 22.922 -10.805 1 96.5 296 ARG A O 1
ATOM 2344 N N . VAL A 1 297 ? -0.513 21.734 -10.414 1 97.5 297 VAL A N 1
ATOM 2345 C CA . VAL A 1 297 ? 0.05 22.797 -9.586 1 97.5 297 VAL A CA 1
ATOM 2346 C C . VAL A 1 297 ? 0.24 24.062 -10.414 1 97.5 297 VAL A C 1
ATOM 2348 O O . VAL A 1 297 ? 0.827 24.016 -11.5 1 97.5 297 VAL A O 1
ATOM 2351 N N . ASP A 1 298 ? -0.297 25.188 -9.969 1 97.94 298 ASP A N 1
ATOM 2352 C CA . ASP A 1 298 ? -0.138 26.5 -10.57 1 97.94 298 ASP A CA 1
ATOM 2353 C C . ASP A 1 298 ? 0.715 27.422 -9.695 1 97.94 298 ASP A C 1
ATOM 2355 O O . ASP A 1 298 ? 0.193 28.109 -8.812 1 97.94 298 ASP A O 1
ATOM 2359 N N . ARG A 1 299 ? 1.933 27.547 -10.031 1 97.38 299 ARG A N 1
ATOM 2360 C CA . ARG A 1 299 ? 2.891 28.266 -9.195 1 97.38 299 ARG A CA 1
ATOM 2361 C C . ARG A 1 299 ? 2.676 29.781 -9.289 1 97.38 299 ARG A C 1
ATOM 2363 O O . ARG A 1 299 ? 3.217 30.531 -8.484 1 97.38 299 ARG A O 1
ATOM 2370 N N . ARG A 1 300 ? 1.911 30.234 -10.242 1 97.75 300 ARG A N 1
ATOM 2371 C CA . ARG A 1 300 ? 1.607 31.656 -10.336 1 97.75 300 ARG A CA 1
ATOM 2372 C C . ARG A 1 300 ? 0.561 32.062 -9.305 1 97.75 300 ARG A C 1
ATOM 2374 O O . ARG A 1 300 ? 0.577 33.188 -8.812 1 97.75 300 ARG A O 1
ATOM 2381 N N . THR A 1 301 ? -0.271 31.141 -8.984 1 98.25 301 THR A N 1
ATOM 2382 C CA . THR A 1 301 ? -1.307 31.406 -7.988 1 98.25 301 THR A CA 1
ATOM 2383 C C . THR A 1 301 ? -0.831 31 -6.598 1 98.25 301 THR A C 1
ATOM 2385 O O . THR A 1 301 ? -0.997 31.75 -5.637 1 98.25 301 THR A O 1
ATOM 2388 N N . THR A 1 302 ? -0.334 29.844 -6.5 1 98.62 302 THR A N 1
ATOM 2389 C CA . THR A 1 302 ? 0.208 29.328 -5.242 1 98.62 302 THR A CA 1
ATOM 2390 C C . THR A 1 302 ? 1.689 29 -5.391 1 98.62 302 THR A C 1
ATOM 2392 O O . THR A 1 302 ? 2.053 27.844 -5.598 1 98.62 302 THR A O 1
ATOM 2395 N N . PRO A 1 303 ? 2.512 29.984 -5.207 1 98.56 303 PRO A N 1
ATOM 2396 C CA . PRO A 1 303 ? 3.945 29.781 -5.426 1 98.56 303 PRO A CA 1
ATOM 2397 C C . PRO A 1 303 ? 4.543 28.734 -4.484 1 98.56 303 PRO A C 1
ATOM 2399 O O . PRO A 1 303 ? 5.453 28 -4.867 1 98.56 303 PRO A O 1
ATOM 2402 N N . TRP A 1 304 ? 4.078 28.703 -3.285 1 98.81 304 TRP A N 1
ATOM 2403 C CA . TRP A 1 304 ? 4.652 27.797 -2.299 1 98.81 304 TRP A CA 1
ATOM 2404 C C . TRP A 1 304 ? 4.023 26.406 -2.4 1 98.81 304 TRP A C 1
ATOM 2406 O O . TRP A 1 304 ? 2.809 26.25 -2.268 1 98.81 304 TRP A O 1
ATOM 2416 N N . LEU A 1 305 ? 4.82 25.422 -2.707 1 98.88 305 LEU A N 1
ATOM 2417 C CA . LEU A 1 305 ? 4.414 24.016 -2.77 1 98.88 305 LEU A CA 1
ATOM 2418 C C . LEU A 1 305 ? 5 23.219 -1.604 1 98.88 305 LEU A C 1
ATOM 2420 O O . LEU A 1 305 ? 6.223 23.094 -1.494 1 98.88 305 LEU A O 1
ATOM 2424 N N . ILE A 1 306 ? 4.141 22.734 -0.727 1 98.94 306 ILE A N 1
ATOM 2425 C CA . ILE A 1 306 ? 4.523 22.016 0.485 1 98.94 306 ILE A CA 1
ATOM 2426 C C . ILE A 1 306 ? 3.955 20.609 0.45 1 98.94 306 ILE A C 1
ATOM 2428 O O . ILE A 1 306 ? 2.783 20.406 0.122 1 98.94 306 ILE A O 1
ATOM 2432 N N . VAL A 1 307 ? 4.785 19.625 0.715 1 98.94 307 VAL A N 1
ATOM 2433 C CA . VAL A 1 307 ? 4.344 18.234 0.779 1 98.94 307 VAL A CA 1
ATOM 2434 C C . VAL A 1 307 ? 4.492 17.719 2.205 1 98.94 307 VAL A C 1
ATOM 2436 O O . VAL A 1 307 ? 5.539 17.891 2.836 1 98.94 307 VAL A O 1
ATOM 2439 N N . CYS A 1 308 ? 3.432 17.141 2.707 1 98.94 308 CYS A N 1
ATOM 2440 C CA . CYS A 1 308 ? 3.434 16.547 4.039 1 98.94 308 CYS A CA 1
ATOM 2441 C C . CYS A 1 308 ? 3.369 15.031 3.959 1 98.94 308 CYS A C 1
ATOM 2443 O O . CYS A 1 308 ? 2.527 14.477 3.25 1 98.94 308 CYS A O 1
ATOM 2445 N N . VAL A 1 309 ? 4.293 14.367 4.578 1 98.88 309 VAL A N 1
ATOM 2446 C CA . VAL A 1 309 ? 4.324 12.922 4.805 1 98.88 309 VAL A CA 1
ATOM 2447 C C . VAL A 1 309 ? 4.512 12.641 6.293 1 98.88 309 VAL A C 1
ATOM 2449 O O . VAL A 1 309 ? 4.77 13.555 7.078 1 98.88 309 VAL A O 1
ATOM 2452 N N . HIS A 1 310 ? 4.348 11.391 6.68 1 98.88 310 HIS A N 1
ATOM 2453 C CA . HIS A 1 310 ? 4.609 11.094 8.086 1 98.88 310 HIS A CA 1
ATOM 2454 C C . HIS A 1 310 ? 6.016 10.531 8.273 1 98.88 310 HIS A C 1
ATOM 2456 O O . HIS A 1 310 ? 6.762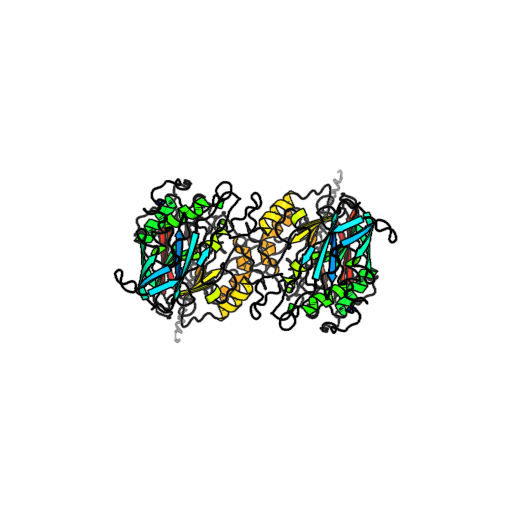 10.992 9.141 1 98.88 310 HIS A O 1
ATOM 2462 N N . SER A 1 311 ? 6.359 9.547 7.477 1 98.69 311 SER A N 1
ATOM 2463 C CA . SER A 1 311 ? 7.68 8.938 7.574 1 98.69 311 SER A CA 1
ATOM 2464 C C . SER A 1 311 ? 8.727 9.758 6.832 1 98.69 311 SER A C 1
ATOM 2466 O O . SER A 1 311 ? 8.602 9.984 5.625 1 98.69 311 SER A O 1
ATOM 2468 N N . PRO A 1 312 ? 9.75 10.188 7.508 1 98.5 312 PRO A N 1
ATOM 2469 C CA . PRO A 1 312 ? 10.711 11.086 6.863 1 98.5 312 PRO A CA 1
ATOM 2470 C C . PRO A 1 312 ? 11.555 10.375 5.809 1 98.5 312 PRO A C 1
ATOM 2472 O O . PRO A 1 312 ? 12.031 9.258 6.039 1 98.5 312 PRO A O 1
ATOM 2475 N N . TRP A 1 313 ? 11.758 11.023 4.68 1 98 313 TRP A N 1
ATOM 2476 C CA . TRP A 1 313 ? 12.633 10.531 3.625 1 98 313 TRP A CA 1
ATOM 2477 C C . TRP A 1 313 ? 14.094 10.648 4.027 1 98 313 TRP A C 1
ATOM 2479 O O . TRP A 1 313 ? 14.922 9.82 3.648 1 98 313 TRP A O 1
ATOM 2489 N N . TYR A 1 314 ? 14.422 11.727 4.809 1 97.06 314 TYR A N 1
ATOM 2490 C CA . TYR A 1 314 ? 15.75 11.938 5.363 1 97.06 314 TYR A CA 1
ATOM 2491 C C . TYR A 1 314 ? 15.695 12.109 6.879 1 97.06 314 TYR A C 1
ATOM 2493 O O . TYR A 1 314 ? 14.875 12.883 7.387 1 97.06 314 TYR A O 1
ATOM 2501 N N . ASN A 1 315 ? 16.438 11.336 7.52 1 94.69 315 ASN A N 1
ATOM 2502 C CA . ASN A 1 315 ? 16.547 11.336 8.969 1 94.69 315 ASN A CA 1
ATOM 2503 C C . ASN A 1 315 ? 17.938 10.859 9.414 1 94.69 315 ASN A C 1
ATOM 2505 O O . ASN A 1 315 ? 18.484 9.914 8.844 1 94.69 315 ASN A O 1
ATOM 2509 N N . THR A 1 316 ? 18.547 11.586 10.359 1 95.38 316 THR A N 1
ATOM 2510 C CA . THR A 1 316 ? 19.875 11.203 10.797 1 95.38 316 THR A CA 1
ATOM 2511 C C . THR A 1 316 ? 19.828 10.555 12.172 1 95.38 316 THR A C 1
ATOM 2513 O O . THR A 1 316 ? 20.875 10.383 12.82 1 95.38 316 THR A O 1
ATOM 2516 N N . ASN A 1 317 ? 18.625 10.281 12.688 1 95.38 317 ASN A N 1
ATOM 2517 C CA . ASN A 1 317 ? 18.453 9.5 13.906 1 95.38 317 ASN A CA 1
ATOM 2518 C C . ASN A 1 317 ? 18.469 8 13.617 1 95.38 317 ASN A C 1
ATOM 2520 O O . ASN A 1 317 ? 18.047 7.562 12.547 1 95.38 317 ASN A O 1
ATOM 2524 N N . ASP A 1 318 ? 19.016 7.242 14.586 1 94.38 318 ASP A N 1
ATOM 2525 C CA . ASP A 1 318 ? 18.984 5.789 14.43 1 94.38 318 ASP A CA 1
ATOM 2526 C C . ASP A 1 318 ? 17.562 5.258 14.445 1 94.38 318 ASP A C 1
ATOM 2528 O O . ASP A 1 318 ? 17.266 4.242 13.82 1 94.38 318 ASP A O 1
ATOM 2532 N N . TYR A 1 319 ? 16.75 6.023 15.094 1 93.75 319 TYR A N 1
ATOM 2533 C CA . TYR A 1 319 ? 15.336 5.633 15.141 1 93.75 319 TYR A CA 1
ATOM 2534 C C . TYR A 1 319 ? 14.664 5.859 13.797 1 93.75 319 TYR A C 1
ATOM 2536 O O . TYR A 1 319 ? 14.695 6.969 13.258 1 93.75 319 TYR A O 1
ATOM 2544 N N . HIS A 1 320 ? 14.086 4.75 13.312 1 95.81 320 HIS A N 1
ATOM 2545 C CA . HIS A 1 320 ? 13.32 4.75 12.07 1 95.81 320 HIS A CA 1
ATOM 2546 C C . HIS A 1 320 ? 14.195 5.16 10.883 1 95.81 320 HIS A C 1
ATOM 2548 O O . HIS A 1 320 ? 13.695 5.723 9.906 1 95.81 320 HIS A O 1
ATOM 2554 N N . TYR A 1 321 ? 15.531 5.008 11.07 1 95.19 321 TYR A N 1
ATOM 2555 C CA . TYR A 1 321 ? 16.469 5.312 10 1 95.19 321 TYR A CA 1
ATOM 2556 C C . TYR A 1 321 ? 16.109 4.535 8.734 1 95.19 321 TYR A C 1
ATOM 2558 O O . TYR A 1 321 ? 15.852 3.332 8.789 1 95.19 321 TYR A O 1
ATOM 2566 N N . MET A 1 322 ? 15.93 5.188 7.547 1 94.31 322 MET A N 1
ATOM 2567 C CA . MET A 1 322 ? 15.703 4.656 6.203 1 94.31 322 MET A CA 1
ATOM 2568 C C . MET A 1 322 ? 14.273 4.16 6.051 1 94.31 322 MET A C 1
ATOM 2570 O O . MET A 1 322 ? 13.922 3.562 5.027 1 94.31 322 MET A O 1
ATOM 2574 N N . GLU A 1 323 ? 13.422 4.406 7 1 96.62 323 GLU A N 1
ATOM 2575 C CA . GLU A 1 323 ? 12.055 3.902 6.91 1 96.62 323 GLU A CA 1
ATOM 2576 C C . GLU A 1 323 ? 11.297 4.547 5.75 1 96.62 323 GLU A C 1
ATOM 2578 O O . GLU A 1 323 ? 10.516 3.887 5.066 1 96.62 323 GLU A O 1
ATOM 2583 N N . GLY A 1 324 ? 11.523 5.832 5.52 1 97.31 324 GLY A N 1
ATOM 2584 C CA . GLY A 1 324 ? 10.844 6.551 4.453 1 97.31 324 GLY A CA 1
ATOM 2585 C C . GLY A 1 324 ? 11.484 6.352 3.094 1 97.31 324 GLY A C 1
ATOM 2586 O O . GLY A 1 324 ? 11.008 6.887 2.092 1 97.31 324 GLY A O 1
ATOM 2587 N N . GLU A 1 325 ? 12.586 5.504 3.027 1 96.44 325 GLU A N 1
ATOM 2588 C CA . GLU A 1 325 ? 13.344 5.324 1.793 1 96.44 325 GLU A CA 1
ATOM 2589 C C . GLU A 1 325 ? 12.469 4.719 0.696 1 96.44 325 GLU A C 1
ATOM 2591 O O . GLU A 1 325 ? 12.641 5.027 -0.484 1 96.44 325 GLU A O 1
ATOM 2596 N N . THR A 1 326 ? 11.5 3.863 1.077 1 96.56 326 THR A N 1
ATOM 2597 C CA . THR A 1 326 ? 10.609 3.213 0.123 1 96.56 326 THR A CA 1
ATOM 2598 C C . THR A 1 326 ? 9.82 4.25 -0.67 1 96.56 326 THR A C 1
ATOM 2600 O O . THR A 1 326 ? 9.688 4.141 -1.892 1 96.56 326 THR A O 1
ATOM 2603 N N . MET A 1 327 ? 9.336 5.266 -0.036 1 98.19 327 MET A N 1
ATOM 2604 C CA . MET A 1 327 ? 8.57 6.301 -0.717 1 98.19 327 MET A CA 1
ATOM 2605 C C . MET A 1 327 ? 9.492 7.301 -1.409 1 98.19 327 MET A C 1
ATOM 2607 O O . MET A 1 327 ? 9.156 7.824 -2.475 1 98.19 327 MET A O 1
ATOM 2611 N N . ARG A 1 328 ? 10.648 7.59 -0.796 1 97.94 328 ARG A N 1
ATOM 2612 C CA . ARG A 1 328 ? 11.586 8.531 -1.393 1 97.94 328 ARG A CA 1
ATOM 2613 C C . ARG A 1 328 ? 11.977 8.102 -2.803 1 97.94 328 ARG A C 1
ATOM 2615 O O . ARG A 1 328 ? 11.922 8.898 -3.738 1 97.94 328 ARG A O 1
ATOM 2622 N N . VAL A 1 329 ? 12.305 6.832 -2.947 1 95.75 329 VAL A N 1
ATOM 2623 C CA . VAL A 1 329 ? 12.766 6.32 -4.234 1 95.75 329 VAL A CA 1
ATOM 2624 C C . VAL A 1 329 ? 11.656 6.465 -5.273 1 95.75 329 VAL A C 1
ATOM 2626 O O . VAL A 1 329 ? 11.93 6.672 -6.457 1 95.75 329 VAL A O 1
ATOM 2629 N N . GLN A 1 330 ? 10.438 6.438 -4.828 1 97 330 GLN A N 1
ATOM 2630 C CA . GLN A 1 330 ? 9.297 6.5 -5.73 1 97 330 GLN A CA 1
ATOM 2631 C C . GLN A 1 330 ? 9.023 7.934 -6.176 1 97 330 GLN A C 1
ATOM 2633 O O . GLN A 1 330 ? 8.742 8.18 -7.348 1 97 330 GLN A O 1
ATOM 2638 N N . PHE A 1 331 ? 9.148 8.922 -5.223 1 98.62 331 PHE A N 1
ATOM 2639 C CA . PHE A 1 331 ? 8.469 10.188 -5.488 1 98.62 331 PHE A CA 1
ATOM 2640 C C . PHE A 1 331 ? 9.461 11.344 -5.508 1 98.62 331 PHE A C 1
ATOM 2642 O O . PHE A 1 331 ? 9.133 12.438 -5.973 1 98.62 331 PHE A O 1
ATOM 2649 N N . GLU A 1 332 ? 10.68 11.242 -5.012 1 98.44 332 GLU A N 1
ATOM 2650 C CA . GLU A 1 332 ? 11.523 12.414 -4.805 1 98.44 332 GLU A CA 1
ATOM 2651 C C . GLU A 1 332 ? 11.82 13.117 -6.125 1 98.44 332 GLU A C 1
ATOM 2653 O O . GLU A 1 332 ? 11.805 14.352 -6.191 1 98.44 332 GLU A O 1
ATOM 2658 N N . ARG A 1 333 ? 12.102 12.375 -7.184 1 97.88 333 ARG A N 1
ATOM 2659 C CA . ARG A 1 333 ? 12.367 13 -8.477 1 97.88 333 ARG A CA 1
ATOM 2660 C C . ARG A 1 333 ? 11.211 13.891 -8.906 1 97.88 333 ARG A C 1
ATOM 2662 O O . ARG A 1 333 ? 11.43 14.977 -9.445 1 97.88 333 ARG A O 1
ATOM 2669 N N . TRP A 1 334 ? 9.992 13.414 -8.664 1 98.62 334 TRP A N 1
ATOM 2670 C CA . TRP A 1 334 ? 8.82 14.203 -9.031 1 98.62 334 TRP A CA 1
ATOM 2671 C C . TRP A 1 334 ? 8.773 15.508 -8.242 1 98.62 334 TRP A C 1
ATOM 2673 O O . TRP A 1 334 ? 8.438 16.562 -8.789 1 98.62 334 TRP A O 1
ATOM 2683 N N . LEU A 1 335 ? 9.086 15.406 -6.973 1 98.69 335 LEU A N 1
ATOM 2684 C CA . LEU A 1 335 ? 9.023 16.594 -6.121 1 98.69 335 LEU A CA 1
ATOM 2685 C C . LEU A 1 335 ? 10.102 17.594 -6.512 1 98.69 335 LEU A C 1
ATOM 2687 O O . LEU A 1 335 ? 9.859 18.797 -6.516 1 98.69 335 LEU A O 1
ATOM 2691 N N . VAL A 1 336 ? 11.289 17.078 -6.832 1 98 336 VAL A N 1
ATOM 2692 C CA . VAL A 1 336 ? 12.383 17.938 -7.266 1 98 336 VAL A CA 1
ATOM 2693 C C . VAL A 1 336 ? 12.016 18.609 -8.586 1 98 336 VAL A C 1
ATOM 2695 O O . VAL A 1 336 ? 12.203 19.828 -8.742 1 98 336 VAL A O 1
ATOM 2698 N N . ASP A 1 337 ? 11.461 17.844 -9.508 1 97.88 337 ASP A N 1
ATOM 2699 C CA . ASP A 1 337 ? 11.062 18.375 -10.805 1 97.88 337 ASP A CA 1
ATOM 2700 C C . ASP A 1 337 ? 9.969 19.422 -10.664 1 97.88 337 ASP A C 1
ATOM 2702 O O . ASP A 1 337 ? 9.938 20.406 -11.414 1 97.88 337 ASP A O 1
ATOM 2706 N N . ALA A 1 338 ? 9.102 19.25 -9.695 1 98.19 338 ALA A N 1
ATOM 2707 C CA . ALA A 1 338 ? 7.996 20.172 -9.453 1 98.19 338 ALA A CA 1
ATOM 2708 C C . ALA A 1 338 ? 8.453 21.359 -8.617 1 98.19 338 ALA A C 1
ATOM 2710 O O . ALA A 1 338 ? 7.676 22.281 -8.352 1 98.19 338 ALA A O 1
ATOM 2711 N N . LYS A 1 339 ? 9.68 21.297 -8.141 1 97.19 339 LYS A N 1
ATOM 2712 C CA . LYS A 1 339 ? 10.281 22.359 -7.344 1 97.19 339 LYS A CA 1
ATOM 2713 C C . LYS A 1 339 ? 9.523 22.562 -6.031 1 97.19 339 LYS A C 1
ATOM 2715 O O . LYS A 1 339 ? 9.203 23.688 -5.664 1 97.19 339 LYS A O 1
ATOM 2720 N N . VAL A 1 340 ? 9.234 21.484 -5.438 1 98.62 340 VAL A N 1
ATOM 2721 C CA . VAL A 1 340 ? 8.641 21.547 -4.102 1 98.62 340 VAL A CA 1
ATOM 2722 C C . VAL A 1 340 ? 9.555 22.344 -3.168 1 98.62 340 VAL A C 1
ATOM 2724 O O . VAL A 1 340 ? 10.781 22.188 -3.211 1 98.62 340 VAL A O 1
ATOM 2727 N N . ASP A 1 341 ? 8.961 23.172 -2.34 1 98.5 341 ASP A N 1
ATOM 2728 C CA . ASP A 1 341 ? 9.742 24.031 -1.462 1 98.5 341 ASP A CA 1
ATOM 2729 C C . ASP A 1 341 ? 10.117 23.312 -0.166 1 98.5 341 ASP A C 1
ATOM 2731 O O . ASP A 1 341 ? 11.242 23.438 0.316 1 98.5 341 ASP A O 1
ATOM 2735 N N . LEU A 1 342 ? 9.148 22.625 0.419 1 98.62 342 LEU A N 1
ATOM 2736 C CA . LEU A 1 342 ? 9.32 21.969 1.712 1 98.62 342 LEU A CA 1
ATOM 2737 C C . LEU A 1 342 ? 8.648 20.609 1.721 1 98.62 342 LEU A C 1
ATOM 2739 O O . LEU A 1 342 ? 7.574 20.422 1.143 1 98.62 342 LEU A O 1
ATOM 2743 N N . VAL A 1 343 ? 9.289 19.672 2.312 1 98.88 343 VAL A N 1
ATOM 2744 C CA . VAL A 1 343 ? 8.68 18.406 2.697 1 98.88 343 VAL A CA 1
ATOM 2745 C C . VAL A 1 343 ? 8.688 18.266 4.219 1 98.88 343 VAL A C 1
ATOM 2747 O O . VAL A 1 343 ? 9.75 18.312 4.848 1 98.88 343 VAL A O 1
ATOM 2750 N N . LEU A 1 344 ? 7.52 18.141 4.805 1 98.94 344 LEU A N 1
ATOM 2751 C CA . LEU A 1 344 ? 7.359 18 6.246 1 98.94 344 LEU A CA 1
ATOM 2752 C C . LEU A 1 344 ? 7.074 16.562 6.633 1 98.94 344 LEU A C 1
ATOM 2754 O O . LEU A 1 344 ? 6.293 15.875 5.969 1 98.94 344 LEU A O 1
ATOM 2758 N N . ALA A 1 345 ? 7.773 16.125 7.668 1 98.88 345 ALA A N 1
ATOM 2759 C CA . ALA A 1 345 ? 7.566 14.773 8.18 1 98.88 345 ALA A CA 1
ATOM 2760 C C . ALA A 1 345 ? 7.531 14.766 9.703 1 98.88 345 ALA A C 1
ATOM 2762 O O . ALA A 1 345 ? 7.91 15.742 10.344 1 98.88 345 ALA A O 1
ATOM 2763 N N . GLY A 1 346 ? 7.035 13.711 10.305 1 98.75 34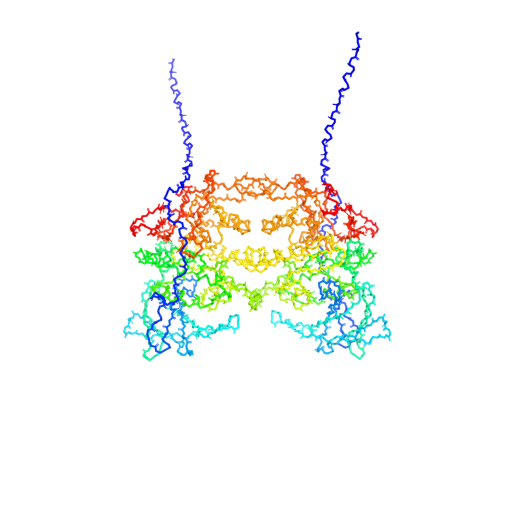6 GLY A N 1
ATOM 2764 C CA . GLY A 1 346 ? 7.027 13.438 11.727 1 98.75 346 GLY A CA 1
ATOM 2765 C C . GLY A 1 346 ? 7.711 12.133 12.094 1 98.75 346 GLY A C 1
ATOM 2766 O O . GLY A 1 346 ? 8.852 11.891 11.688 1 98.75 346 GLY A O 1
ATOM 2767 N N . HIS A 1 347 ? 7.133 11.336 12.844 1 98.56 347 HIS A N 1
ATOM 2768 C CA . HIS A 1 347 ? 7.465 9.938 13.086 1 98.56 347 HIS A CA 1
ATOM 2769 C C . HIS A 1 347 ? 8.695 9.812 13.984 1 98.56 347 HIS A C 1
ATOM 2771 O O . HIS A 1 347 ? 8.719 9 14.906 1 98.56 347 HIS A O 1
ATOM 2777 N N . VAL A 1 348 ? 9.789 10.508 13.672 1 98.25 348 VAL A N 1
ATOM 2778 C CA . VAL A 1 348 ? 10.984 10.531 14.516 1 98.25 348 VAL A CA 1
ATOM 2779 C C . VAL A 1 348 ? 10.82 11.602 15.602 1 98.25 348 VAL A C 1
ATOM 2781 O O . VAL A 1 348 ? 10.625 12.781 15.289 1 98.25 348 VAL A O 1
ATOM 2784 N N . HIS A 1 349 ? 10.914 11.203 16.844 1 96.5 349 HIS A N 1
ATOM 2785 C CA . HIS A 1 349 ? 10.586 12.086 17.953 1 96.5 349 HIS A CA 1
ATOM 2786 C C . HIS A 1 349 ? 11.75 13.008 18.281 1 96.5 349 HIS A C 1
ATOM 2788 O O . HIS A 1 349 ? 12.219 13.031 19.422 1 96.5 349 HIS A O 1
ATOM 2794 N N . SER A 1 350 ? 12.141 13.734 17.344 1 95.94 350 SER A N 1
ATOM 2795 C CA . SER A 1 350 ? 13.164 14.773 17.375 1 95.94 350 SER A CA 1
ATOM 2796 C C . SER A 1 350 ? 12.969 15.781 16.25 1 95.94 350 SER A C 1
ATOM 2798 O O . SER A 1 350 ? 12.102 15.602 15.391 1 95.94 350 SER A O 1
ATOM 2800 N N . TYR A 1 351 ? 13.672 16.875 16.391 1 96.81 351 TYR A N 1
ATOM 2801 C CA . TYR A 1 351 ? 13.656 17.906 15.359 1 96.81 351 TYR A CA 1
ATOM 2802 C C . TYR A 1 351 ? 14.883 17.797 14.461 1 96.81 351 TYR A C 1
ATOM 2804 O O . TYR A 1 351 ? 15.992 17.562 14.945 1 96.81 351 TYR A O 1
ATOM 2812 N N . GLU A 1 352 ? 14.648 17.922 13.141 1 97.88 352 GLU A N 1
ATOM 2813 C CA . GLU A 1 352 ? 15.758 17.969 12.195 1 97.88 352 GLU A CA 1
ATOM 2814 C C . GLU A 1 352 ? 15.375 18.75 10.938 1 97.88 352 GLU A C 1
ATOM 2816 O O . GLU A 1 352 ? 14.273 18.594 10.414 1 97.88 352 GLU A O 1
ATOM 2821 N N . ARG A 1 353 ? 16.219 19.625 10.492 1 98.25 353 ARG A N 1
ATOM 2822 C CA . ARG A 1 353 ? 16.109 20.344 9.227 1 98.25 353 ARG A CA 1
ATOM 2823 C C . ARG A 1 353 ? 17.312 20.062 8.328 1 98.25 353 ARG A C 1
ATOM 2825 O O . ARG A 1 353 ? 18.453 20.078 8.789 1 98.25 353 ARG A O 1
ATOM 2832 N N . THR A 1 354 ? 17.031 19.812 7.074 1 97.12 354 THR A N 1
ATOM 2833 C CA . THR A 1 354 ? 18.109 19.547 6.129 1 97.12 354 THR A CA 1
ATOM 2834 C C . THR A 1 354 ? 18.453 20.812 5.34 1 97.12 354 THR A C 1
ATOM 2836 O O . THR A 1 354 ? 17.672 21.766 5.332 1 97.12 354 THR A O 1
ATOM 2839 N N . HIS A 1 355 ? 19.609 20.781 4.738 1 95.75 355 HIS A N 1
ATOM 2840 C CA . HIS A 1 355 ? 19.828 21.625 3.566 1 95.75 355 HIS A CA 1
ATOM 2841 C C . HIS A 1 355 ? 18.969 21.172 2.391 1 95.75 355 HIS A C 1
ATOM 2843 O O . HIS A 1 355 ? 18.234 20.188 2.5 1 95.75 355 HIS A O 1
ATOM 2849 N N . ARG A 1 356 ? 19.031 22 1.341 1 96.5 356 ARG A N 1
ATOM 2850 C CA . ARG A 1 356 ? 18.391 21.5 0.124 1 96.5 356 ARG A CA 1
ATOM 2851 C C . ARG A 1 356 ? 19.203 20.391 -0.516 1 96.5 356 ARG A C 1
ATOM 2853 O O . ARG A 1 356 ? 20.297 20.625 -1.049 1 96.5 356 ARG A O 1
ATOM 2860 N N . VAL A 1 357 ? 18.625 19.141 -0.417 1 95.56 357 VAL A N 1
ATOM 2861 C CA . VAL A 1 357 ? 19.344 17.984 -0.91 1 95.56 357 VAL A CA 1
ATOM 2862 C C . VAL A 1 357 ? 18.391 17.047 -1.651 1 95.56 357 VAL A C 1
ATOM 2864 O O . VAL A 1 357 ? 17.172 17.141 -1.486 1 95.56 357 VAL A O 1
ATOM 2867 N N . SER A 1 358 ? 18.906 16.266 -2.523 1 96.44 358 SER A N 1
ATOM 2868 C CA . SER A 1 358 ? 18.156 15.164 -3.137 1 96.44 358 SER A CA 1
ATOM 2869 C C . SER A 1 358 ? 19.078 13.984 -3.434 1 96.44 358 SER A C 1
ATOM 2871 O O . SER A 1 358 ? 20.297 14.133 -3.506 1 96.44 358 SER A O 1
ATOM 2873 N N . ASN A 1 359 ? 18.484 12.898 -3.434 1 96.38 359 ASN A N 1
ATOM 2874 C CA . ASN A 1 359 ? 19.156 11.672 -3.854 1 96.38 359 ASN A CA 1
ATOM 2875 C C . ASN A 1 359 ? 18.578 11.133 -5.16 1 96.38 359 ASN A C 1
ATOM 2877 O O . ASN A 1 359 ? 18.453 9.922 -5.336 1 96.38 359 ASN A O 1
ATOM 2881 N N . VAL A 1 360 ? 18.188 12 -6.066 1 95.19 360 VAL A N 1
ATOM 2882 C CA . VAL A 1 360 ? 17.531 11.617 -7.309 1 95.19 360 VAL A CA 1
ATOM 2883 C C . VAL A 1 360 ? 18.531 10.938 -8.234 1 95.19 360 VAL A C 1
ATOM 2885 O O . VAL A 1 360 ? 18.156 10.266 -9.195 1 95.19 360 VAL A O 1
ATOM 2888 N N . ALA A 1 361 ? 19.812 11.078 -7.938 1 92.38 361 ALA A N 1
ATOM 2889 C CA . ALA A 1 361 ? 20.859 10.43 -8.727 1 92.38 361 ALA A CA 1
ATOM 2890 C C . ALA A 1 361 ? 20.984 8.961 -8.359 1 92.38 361 ALA A C 1
ATOM 2892 O O . ALA A 1 361 ? 21.625 8.188 -9.086 1 92.38 361 ALA A O 1
ATOM 2893 N N . TYR A 1 362 ? 20.391 8.586 -7.277 1 92.56 362 TYR A N 1
ATOM 2894 C CA . TYR A 1 362 ? 20.453 7.199 -6.84 1 92.56 362 TYR A CA 1
ATOM 2895 C C . TYR A 1 362 ? 20.062 6.254 -7.965 1 92.56 362 TYR A C 1
ATOM 2897 O O . TYR A 1 362 ? 19.016 6.434 -8.594 1 92.56 362 TYR A O 1
ATOM 2905 N N . ASP A 1 363 ? 20.922 5.191 -8.148 1 87.88 363 ASP A N 1
ATOM 2906 C CA . ASP A 1 363 ? 20.781 4.121 -9.125 1 87.88 363 ASP A CA 1
ATOM 2907 C C . ASP A 1 363 ? 21.609 2.904 -8.75 1 87.88 363 ASP A C 1
ATOM 2909 O O . ASP A 1 363 ? 22.766 3.041 -8.336 1 87.88 363 ASP A O 1
ATOM 2913 N N . ILE A 1 364 ? 21.094 1.739 -8.914 1 89.19 364 ILE A N 1
ATOM 2914 C CA . ILE A 1 364 ? 21.844 0.571 -8.469 1 89.19 364 ILE A CA 1
ATOM 2915 C C . ILE A 1 364 ? 22.938 0.247 -9.477 1 89.19 364 ILE A C 1
ATOM 2917 O O . ILE A 1 364 ? 23.891 -0.479 -9.164 1 89.19 364 ILE A O 1
ATOM 2921 N N . ALA A 1 365 ? 22.828 0.757 -10.703 1 84.69 365 ALA A N 1
ATOM 2922 C CA . ALA A 1 365 ? 23.828 0.507 -11.734 1 84.69 365 ALA A CA 1
ATOM 2923 C C . ALA A 1 365 ? 25.047 1.403 -11.547 1 84.69 365 ALA A C 1
ATOM 2925 O O . ALA A 1 365 ? 26.188 0.968 -11.758 1 84.69 365 ALA A O 1
ATOM 2926 N N . ASN A 1 366 ? 24.812 2.678 -11.125 1 82.62 366 ASN A N 1
ATOM 2927 C CA . ASN A 1 366 ? 25.938 3.6 -10.984 1 82.62 366 ASN A CA 1
ATOM 2928 C C . ASN A 1 366 ? 26.469 3.627 -9.555 1 82.62 366 ASN A C 1
ATOM 2930 O O . ASN A 1 366 ? 27.547 4.152 -9.297 1 82.62 366 ASN A O 1
ATOM 2934 N N . GLY A 1 367 ? 25.719 3.09 -8.695 1 86.25 367 GLY A N 1
ATOM 2935 C CA . GLY A 1 367 ? 26.141 2.906 -7.32 1 86.25 367 GLY A CA 1
ATOM 2936 C C . GLY A 1 367 ? 26.047 4.172 -6.492 1 86.25 367 GLY A C 1
ATOM 2937 O O . GLY A 1 367 ? 26.547 4.227 -5.363 1 86.25 367 GLY A O 1
ATOM 2938 N N . LYS A 1 368 ? 25.422 5.164 -7.008 1 89 368 LYS A N 1
ATOM 2939 C CA . LYS A 1 368 ? 25.266 6.406 -6.258 1 89 368 LYS A CA 1
ATOM 2940 C C . LYS A 1 368 ? 24.062 6.34 -5.316 1 89 368 LYS A C 1
ATOM 2942 O O . LYS A 1 368 ? 23 5.848 -5.695 1 89 368 LYS A O 1
ATOM 2947 N N . ALA A 1 369 ? 24.297 6.75 -4.09 1 92.19 369 ALA A N 1
ATOM 2948 C CA . ALA A 1 369 ? 23.203 6.66 -3.133 1 92.19 369 ALA A CA 1
ATOM 2949 C C . ALA A 1 369 ? 23.281 7.781 -2.098 1 92.19 369 ALA A C 1
ATOM 2951 O O . ALA A 1 369 ? 22.5 7.82 -1.15 1 92.19 369 ALA A O 1
ATOM 2952 N N . THR A 1 370 ? 24.156 8.742 -2.234 1 93.12 370 THR A N 1
ATOM 2953 C CA . THR A 1 370 ? 24.344 9.805 -1.246 1 93.12 370 THR A CA 1
ATOM 2954 C C . THR A 1 370 ? 23.547 11.047 -1.636 1 93.12 370 THR A C 1
ATOM 2956 O O . THR A 1 370 ? 23.672 11.539 -2.762 1 93.12 370 THR A O 1
ATOM 2959 N N . PRO A 1 371 ? 22.812 11.547 -0.671 1 94.81 371 PRO A N 1
ATOM 2960 C CA . PRO A 1 371 ? 22.125 12.805 -0.966 1 94.81 371 PRO A CA 1
ATOM 2961 C C . PRO A 1 371 ? 23.094 13.938 -1.31 1 94.81 371 PRO A C 1
ATOM 2963 O O . PRO A 1 371 ? 24.141 14.078 -0.662 1 94.81 371 PRO A O 1
ATOM 2966 N N . GLN A 1 372 ? 22.766 14.703 -2.352 1 93.62 372 GLN A N 1
ATOM 2967 C CA . GLN A 1 372 ? 23.594 15.805 -2.809 1 93.62 372 GLN A CA 1
ATOM 2968 C C . GLN A 1 372 ? 22.859 17.141 -2.688 1 93.62 372 GLN A C 1
ATOM 2970 O O . GLN A 1 372 ? 21.625 17.188 -2.773 1 93.62 372 GLN A O 1
ATOM 2975 N N . PHE A 1 373 ? 23.672 18.188 -2.443 1 94 373 PHE A N 1
ATOM 2976 C CA . PHE A 1 373 ? 23.078 19.516 -2.496 1 94 373 PHE A CA 1
ATOM 2977 C C . PHE A 1 373 ? 22.422 19.766 -3.848 1 94 373 PHE A C 1
ATOM 2979 O O . PHE A 1 373 ? 23 19.438 -4.891 1 94 373 PHE A O 1
ATOM 2986 N N . ASN A 1 374 ? 21.281 20.141 -3.818 1 93.62 374 ASN A N 1
ATOM 2987 C CA . ASN A 1 374 ? 20.453 20.359 -4.996 1 93.62 374 ASN A CA 1
ATOM 2988 C C . ASN A 1 374 ? 19.516 21.531 -4.805 1 93.62 374 ASN A C 1
ATOM 2990 O O . ASN A 1 374 ? 18.531 21.453 -4.066 1 93.62 374 ASN A O 1
ATOM 2994 N N . ALA A 1 375 ? 19.719 22.641 -5.527 1 90.75 375 ALA A N 1
ATOM 2995 C CA . ALA A 1 375 ? 19 23.891 -5.352 1 90.75 375 ALA A CA 1
ATOM 2996 C C . ALA A 1 375 ? 17.531 23.734 -5.723 1 90.75 375 ALA A C 1
ATOM 2998 O O . ALA A 1 375 ? 16.688 24.531 -5.309 1 90.75 375 ALA A O 1
ATOM 2999 N N . SER A 1 376 ? 17.266 22.734 -6.508 1 92.31 376 SER A N 1
ATOM 3000 C CA . SER A 1 376 ? 15.883 22.5 -6.938 1 92.31 376 SER A CA 1
ATOM 3001 C C . SER A 1 376 ? 15.141 21.609 -5.957 1 92.31 376 SER A C 1
ATOM 3003 O O . SER A 1 376 ? 13.93 21.406 -6.086 1 92.31 376 SER A O 1
ATOM 3005 N N . ALA A 1 377 ? 15.852 21.109 -4.965 1 96.62 377 ALA A N 1
ATOM 3006 C CA . ALA A 1 377 ? 15.258 20.172 -4.016 1 96.62 377 ALA A CA 1
ATOM 3007 C C . ALA A 1 377 ? 14.586 20.906 -2.861 1 96.62 377 ALA A C 1
ATOM 3009 O O . ALA A 1 377 ? 14.914 22.062 -2.58 1 96.62 377 ALA A O 1
ATOM 3010 N N . PRO A 1 378 ? 13.672 20.25 -2.25 1 97.56 378 PRO A N 1
ATOM 3011 C CA . PRO A 1 378 ? 13.07 20.859 -1.06 1 97.56 378 PRO A CA 1
ATOM 3012 C C . PRO A 1 378 ? 13.984 20.797 0.163 1 97.56 378 PRO A C 1
ATOM 3014 O O . PRO A 1 378 ? 15 20.094 0.139 1 97.56 378 PRO A O 1
ATOM 3017 N N . VAL A 1 379 ? 13.656 21.641 1.109 1 97.88 379 VAL A N 1
ATOM 3018 C CA . VAL A 1 379 ? 14.133 21.391 2.467 1 97.88 379 VAL A CA 1
ATOM 3019 C C . VAL A 1 379 ? 13.258 20.328 3.133 1 97.88 379 VAL A C 1
ATOM 3021 O O . VAL A 1 379 ? 12.031 20.359 3.025 1 97.88 379 VAL A O 1
ATOM 3024 N N . TYR A 1 380 ? 13.906 19.375 3.711 1 98.38 380 TYR A N 1
ATOM 3025 C CA . TYR A 1 380 ? 13.188 18.375 4.496 1 98.38 380 TYR A CA 1
ATOM 3026 C C . TYR A 1 380 ? 13.227 18.734 5.98 1 98.38 380 TYR A C 1
ATOM 3028 O O . TYR A 1 380 ? 14.281 19.047 6.527 1 98.38 380 TYR A O 1
ATOM 3036 N N . ILE A 1 381 ? 12.055 18.656 6.609 1 98.69 381 ILE A N 1
ATOM 3037 C CA . ILE A 1 381 ? 11.945 18.969 8.031 1 98.69 381 ILE A CA 1
ATOM 3038 C C . ILE A 1 381 ? 11.242 17.844 8.766 1 98.69 381 ILE A C 1
ATOM 3040 O O . ILE A 1 381 ? 10.141 17.438 8.375 1 98.69 381 ILE A O 1
ATOM 3044 N N . ASN A 1 382 ? 11.852 17.312 9.727 1 98.25 382 ASN A N 1
ATOM 3045 C CA . ASN A 1 382 ? 11.234 16.375 10.664 1 98.25 382 ASN A CA 1
ATOM 3046 C C . ASN A 1 382 ? 10.742 17.094 11.922 1 98.25 382 ASN A C 1
ATOM 3048 O O . ASN A 1 382 ? 11.539 17.672 12.664 1 98.25 382 ASN A O 1
ATOM 3052 N N . ILE A 1 383 ? 9.484 17.047 12.141 1 98.19 383 ILE A N 1
ATOM 3053 C CA . ILE A 1 383 ? 8.875 17.703 13.289 1 98.19 383 ILE A CA 1
ATOM 3054 C C . ILE A 1 383 ? 8.055 16.688 14.086 1 98.19 383 ILE A C 1
ATOM 3056 O O . ILE A 1 383 ? 6.906 16.953 14.445 1 98.19 383 ILE A O 1
ATOM 3060 N N . GLY A 1 384 ? 8.578 15.508 14.336 1 97.88 384 GLY A N 1
ATOM 3061 C CA . GLY A 1 384 ? 7.91 14.461 15.094 1 97.88 384 GLY A CA 1
ATOM 3062 C C . GLY A 1 384 ? 8.078 14.609 16.594 1 97.88 384 GLY A C 1
ATOM 3063 O O . GLY A 1 384 ? 8.156 13.617 17.328 1 97.88 384 GLY A O 1
ATOM 3064 N N . ASP A 1 385 ? 8.125 15.789 17.125 1 96.38 385 ASP A N 1
ATOM 3065 C CA . ASP A 1 385 ? 8.555 16.078 18.5 1 96.38 385 ASP A CA 1
ATOM 3066 C C . ASP A 1 385 ? 7.414 16.688 19.312 1 96.38 385 ASP A C 1
ATOM 3068 O O . ASP A 1 385 ? 7.652 17.516 20.188 1 96.38 385 ASP A O 1
ATOM 3072 N N . GLY A 1 386 ? 6.188 16.297 19.078 1 96.94 386 GLY A N 1
ATOM 3073 C CA . GLY A 1 386 ? 5.02 16.875 19.719 1 96.94 386 GLY A CA 1
ATOM 3074 C C . GLY A 1 386 ? 4.844 16.453 21.156 1 96.94 386 GLY A C 1
ATOM 3075 O O . GLY A 1 386 ? 4.066 17.047 21.906 1 96.94 386 GLY A O 1
ATOM 3076 N N . GLY A 1 387 ? 5.531 15.305 21.594 1 95.31 387 GLY A N 1
ATOM 3077 C CA . GLY A 1 387 ? 5.582 15.031 23.031 1 95.31 387 GLY A CA 1
ATOM 3078 C C . GLY A 1 387 ? 4.793 13.797 23.422 1 95.31 387 GLY A C 1
ATOM 3079 O O . GLY A 1 387 ? 4.387 13.664 24.578 1 95.31 387 GLY A O 1
ATOM 3080 N N . ASN A 1 388 ? 4.59 12.828 22.562 1 93.38 388 ASN A N 1
ATOM 3081 C CA . ASN A 1 388 ? 3.807 11.625 22.828 1 93.38 388 ASN A CA 1
ATOM 3082 C C . ASN A 1 388 ? 4.484 10.727 23.859 1 93.38 388 ASN A C 1
ATOM 3084 O O . ASN A 1 388 ? 5.555 11.062 24.375 1 93.38 388 ASN A O 1
ATOM 3088 N N . THR A 1 389 ? 3.934 9.664 24.172 1 93.94 389 THR A N 1
ATOM 3089 C CA . THR A 1 389 ? 4.277 8.812 25.312 1 93.94 389 THR A CA 1
ATOM 3090 C C . THR A 1 389 ? 5.523 7.988 25 1 93.94 389 THR A C 1
ATOM 3092 O O . THR A 1 389 ? 6.141 7.43 25.922 1 93.94 389 THR A O 1
ATOM 3095 N N . GLU A 1 390 ? 5.969 7.914 23.75 1 93.75 390 GLU A N 1
ATOM 3096 C CA . GLU A 1 390 ? 7.051 7.016 23.359 1 93.75 390 GLU A CA 1
ATOM 3097 C C . GLU A 1 390 ? 8.414 7.645 23.641 1 93.75 390 GLU A C 1
ATOM 3099 O O . GLU A 1 390 ? 9.445 6.988 23.5 1 93.75 390 GLU A O 1
ATOM 3104 N N . GLY A 1 391 ? 8.438 8.93 24 1 91.19 391 GLY A N 1
ATOM 3105 C CA . GLY A 1 391 ? 9.68 9.578 24.391 1 91.19 391 GLY A CA 1
ATOM 3106 C C . GLY A 1 391 ? 10.445 10.156 23.219 1 91.19 391 GLY A C 1
ATOM 3107 O O . GLY A 1 391 ? 9.992 10.086 22.078 1 91.19 391 GLY A O 1
ATOM 3108 N N . LEU A 1 392 ? 11.641 10.703 23.531 1 92.31 392 LEU A N 1
ATOM 3109 C CA . LEU A 1 392 ? 12.453 11.383 22.531 1 92.31 392 LEU A CA 1
ATOM 3110 C C . LEU A 1 392 ? 13.367 10.398 21.812 1 92.31 392 LEU A C 1
ATOM 3112 O O . LEU A 1 392 ? 13.875 9.453 22.438 1 92.31 392 LEU A O 1
ATOM 3116 N N . ALA A 1 393 ? 13.531 10.594 20.562 1 93.12 393 ALA A N 1
ATOM 3117 C CA . ALA A 1 393 ? 14.578 9.922 19.797 1 93.12 393 ALA A CA 1
ATOM 3118 C C . ALA A 1 393 ? 15.898 10.688 19.891 1 93.12 393 ALA A C 1
ATOM 3120 O O . ALA A 1 393 ? 16.094 11.695 19.203 1 93.12 393 ALA A O 1
ATOM 3121 N N . ASN A 1 394 ? 16.859 10.211 20.641 1 91.56 394 ASN A N 1
ATOM 3122 C CA . ASN A 1 394 ? 18.047 11 20.938 1 91.56 394 ASN A CA 1
ATOM 3123 C C . ASN A 1 394 ? 19.312 10.312 20.422 1 91.56 394 ASN A C 1
ATOM 3125 O O . ASN A 1 394 ? 20.422 10.625 20.875 1 91.56 394 ASN A O 1
ATOM 3129 N N . SER A 1 395 ? 19.156 9.336 19.609 1 92.94 395 SER A N 1
ATOM 3130 C CA . SER A 1 395 ? 20.312 8.625 19.062 1 92.94 395 SER A CA 1
ATOM 3131 C C . SER A 1 395 ? 20.641 9.109 17.656 1 92.94 395 SER A C 1
ATOM 3133 O O . SER A 1 395 ? 20.297 8.453 16.672 1 92.94 395 SER A O 1
ATOM 3135 N N . PHE A 1 396 ? 21.406 10.203 17.547 1 93.75 396 PHE A N 1
ATOM 3136 C CA . PHE A 1 396 ? 21.781 10.758 16.25 1 93.75 396 PHE A CA 1
ATOM 3137 C C . PHE A 1 396 ? 23.062 10.094 15.742 1 93.75 396 PHE A C 1
ATOM 3139 O O . PHE A 1 396 ? 23.984 9.828 16.516 1 93.75 396 PHE A O 1
ATOM 3146 N N . ARG A 1 397 ? 23.016 9.867 14.508 1 92.38 397 ARG A N 1
ATOM 3147 C CA . ARG A 1 397 ? 24.188 9.305 13.844 1 92.38 397 ARG A CA 1
ATOM 3148 C C . ARG A 1 397 ? 25.375 10.273 13.922 1 92.38 397 ARG A C 1
ATOM 3150 O O . ARG A 1 397 ? 25.188 11.492 13.836 1 92.38 397 ARG A O 1
ATOM 3157 N N . SER A 1 398 ? 26.609 9.727 14.094 1 91 398 SER A N 1
ATOM 3158 C CA . SER A 1 398 ? 27.875 10.453 14.133 1 91 398 SER A CA 1
ATOM 3159 C C . SER A 1 398 ? 28.906 9.844 13.195 1 91 398 SER A C 1
ATOM 3161 O O . SER A 1 398 ? 29.078 8.617 13.172 1 91 398 SER A O 1
ATOM 3163 N N . PRO A 1 399 ? 29.688 10.617 12.375 1 91.12 399 PRO A N 1
ATOM 3164 C CA . PRO A 1 399 ? 29.547 12.07 12.258 1 91.12 399 PRO A CA 1
ATOM 3165 C C . PRO A 1 399 ? 28.219 12.5 11.656 1 91.12 399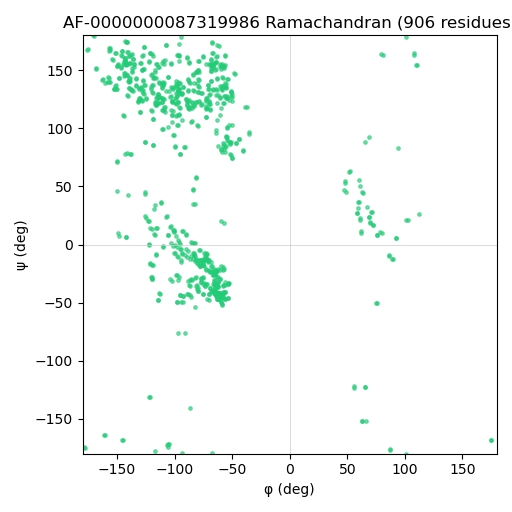 PRO A C 1
ATOM 3167 O O . PRO A 1 399 ? 27.547 11.695 11 1 91.12 399 PRO A O 1
ATOM 3170 N N . GLN A 1 400 ? 27.812 13.68 11.945 1 92.75 400 GLN A N 1
ATOM 3171 C CA . GLN A 1 400 ? 26.609 14.242 11.367 1 92.75 400 GLN A CA 1
ATOM 3172 C C . GLN A 1 400 ? 26.672 14.242 9.836 1 92.75 400 GLN A C 1
ATOM 3174 O O . GLN A 1 400 ? 27.609 14.789 9.25 1 92.75 400 GLN A O 1
ATOM 3179 N N . PRO A 1 401 ? 25.734 13.609 9.219 1 93.06 401 PRO A N 1
ATOM 3180 C CA . PRO A 1 401 ? 25.703 13.656 7.758 1 93.06 401 PRO A CA 1
ATOM 3181 C C . PRO A 1 401 ? 25.625 15.086 7.219 1 93.06 401 PRO A C 1
ATOM 3183 O O . PRO A 1 401 ? 24.938 15.93 7.797 1 93.06 401 PRO A O 1
ATOM 3186 N N . ASP A 1 402 ? 26.141 15.336 6.008 1 91.06 402 ASP A N 1
ATOM 3187 C CA . ASP A 1 402 ? 26.281 16.672 5.43 1 91.06 402 ASP A CA 1
ATOM 3188 C C . ASP A 1 402 ? 24.922 17.281 5.098 1 91.06 402 ASP A C 1
ATOM 3190 O O . ASP A 1 402 ? 24.766 18.5 5.094 1 91.06 402 ASP A O 1
ATOM 3194 N N . TYR A 1 403 ? 23.969 16.422 4.91 1 93.81 403 TYR A N 1
ATOM 3195 C CA . TYR A 1 403 ? 22.672 16.953 4.469 1 93.81 403 TYR A CA 1
ATOM 3196 C C . TYR A 1 403 ? 21.891 17.531 5.641 1 93.81 403 TYR A C 1
ATOM 3198 O O . TYR A 1 403 ? 20.906 18.25 5.445 1 93.81 403 TYR A O 1
ATOM 3206 N N . SER A 1 404 ? 22.25 17.219 6.836 1 95.81 404 SER A N 1
ATOM 3207 C CA . SER A 1 404 ? 21.562 17.719 8.023 1 95.81 404 SER A CA 1
ATOM 3208 C C . SER A 1 404 ? 22.062 19.109 8.406 1 95.81 404 SER A C 1
ATOM 3210 O O . SER A 1 404 ? 23.234 19.297 8.719 1 95.81 404 SER A O 1
ATOM 3212 N N . ALA A 1 405 ? 21.203 20.062 8.406 1 96.38 405 ALA A N 1
ATOM 3213 C CA . ALA A 1 405 ? 21.562 21.438 8.727 1 96.38 405 ALA A CA 1
ATOM 3214 C C . ALA A 1 405 ? 21.469 21.703 10.227 1 96.38 405 ALA A C 1
ATOM 3216 O O . ALA A 1 405 ? 22.312 22.406 10.789 1 96.38 405 ALA A O 1
ATOM 3217 N N . PHE A 1 406 ? 20.438 21.219 10.828 1 96.62 406 PHE A N 1
ATOM 3218 C CA . PHE A 1 406 ? 20.203 21.391 12.258 1 96.62 406 PHE A CA 1
ATOM 3219 C C . PHE A 1 406 ? 19.391 20.219 12.812 1 96.62 406 PHE A C 1
ATOM 3221 O O . PHE A 1 406 ? 18.469 19.734 12.172 1 96.62 406 PHE A O 1
ATOM 3228 N N . ARG A 1 407 ? 19.781 19.703 13.969 1 96.75 407 ARG A N 1
ATOM 3229 C CA . ARG A 1 407 ? 19.047 18.609 14.594 1 96.75 407 ARG A CA 1
ATOM 3230 C C . ARG A 1 407 ? 19.125 18.688 16.125 1 96.75 407 ARG A C 1
ATOM 3232 O O . ARG A 1 407 ? 20.125 19.141 16.672 1 96.75 407 ARG A O 1
ATOM 3239 N N . GLU A 1 408 ? 17.984 18.312 16.75 1 95 408 GLU A N 1
ATOM 3240 C CA . GLU A 1 408 ? 17.891 18.359 18.203 1 95 408 GLU A CA 1
ATOM 3241 C C . GLU A 1 408 ? 16.828 17.391 18.719 1 95 408 GLU A C 1
ATOM 3243 O O . GLU A 1 408 ? 15.758 17.281 18.125 1 95 408 GLU A O 1
ATOM 3248 N N . ALA A 1 409 ? 17.156 16.734 19.812 1 93.81 409 ALA A N 1
ATOM 3249 C CA . ALA A 1 409 ? 16.203 15.844 20.469 1 93.81 409 ALA A CA 1
ATOM 3250 C C . ALA A 1 409 ? 15.461 16.562 21.594 1 93.81 409 ALA A C 1
ATOM 3252 O O . ALA A 1 409 ? 15.789 16.375 22.766 1 93.81 409 ALA A O 1
ATOM 3253 N N . SER A 1 410 ? 14.492 17.359 21.234 1 93.44 410 SER A N 1
ATOM 3254 C CA . SER A 1 410 ? 13.625 18.062 22.172 1 93.44 410 SER A CA 1
ATOM 3255 C C . SER A 1 410 ? 12.195 18.141 21.641 1 93.44 410 SER A C 1
ATOM 3257 O O . SER A 1 410 ? 11.961 17.984 20.438 1 93.44 410 SER A O 1
ATOM 3259 N N . TYR A 1 411 ? 11.32 18.328 22.594 1 94.69 411 TYR A N 1
ATOM 3260 C CA . TYR A 1 411 ? 9.93 18.547 22.188 1 94.69 411 TYR A CA 1
ATOM 3261 C C . TYR A 1 411 ? 9.703 19.969 21.734 1 94.69 411 TYR A C 1
ATOM 3263 O O . TYR A 1 411 ? 10.375 20.891 22.188 1 94.69 411 TYR A O 1
ATOM 3271 N N . GLY A 1 412 ? 8.789 20.109 20.844 1 95.94 412 GLY A N 1
ATOM 3272 C CA . GLY A 1 412 ? 8.5 21.438 20.359 1 95.94 412 GLY A CA 1
ATOM 3273 C C . GLY A 1 412 ? 7.484 21.453 19.219 1 95.94 412 GLY A C 1
ATOM 3274 O O . GLY A 1 412 ? 6.723 20.5 19.062 1 95.94 412 GLY A O 1
ATOM 3275 N N . HIS A 1 413 ? 7.344 22.578 18.562 1 97.75 413 HIS A N 1
ATOM 3276 C CA . HIS A 1 413 ? 6.539 22.844 17.391 1 97.75 413 HIS A CA 1
ATOM 3277 C C . HIS A 1 413 ? 7.223 23.875 16.484 1 97.75 413 HIS A C 1
ATOM 3279 O O . HIS A 1 413 ? 8.219 24.484 16.875 1 97.75 413 HIS A O 1
ATOM 3285 N N . ALA A 1 414 ? 6.723 23.969 15.297 1 98.31 414 ALA A N 1
ATOM 3286 C CA . ALA A 1 414 ? 7.289 24.969 14.391 1 98.31 414 ALA A CA 1
ATOM 3287 C C . ALA A 1 414 ? 6.191 25.844 13.797 1 98.31 414 ALA A C 1
ATOM 3289 O O . ALA A 1 414 ? 5.004 25.562 13.961 1 98.31 414 ALA A O 1
ATOM 3290 N N . THR A 1 415 ? 6.621 26.984 13.273 1 98 415 THR A N 1
ATOM 3291 C CA . THR A 1 415 ? 5.762 27.859 12.484 1 98 415 THR A CA 1
ATOM 3292 C C . THR A 1 415 ? 6.402 28.188 11.141 1 98 415 THR A C 1
ATOM 3294 O O . THR A 1 415 ? 7.629 28.234 11.031 1 98 415 THR A O 1
ATOM 3297 N N . LEU A 1 416 ? 5.648 28.234 10.172 1 98.81 416 LEU A N 1
ATOM 3298 C CA . LEU A 1 416 ? 6.016 28.703 8.836 1 98.81 416 LEU A CA 1
ATOM 3299 C C . LEU A 1 416 ? 5.18 29.906 8.438 1 98.81 416 LEU A C 1
ATOM 3301 O O . LEU A 1 416 ? 3.988 29.781 8.156 1 98.81 416 LEU A O 1
ATOM 3305 N N . ASP A 1 417 ? 5.797 31.031 8.422 1 98.69 417 ASP A N 1
ATOM 3306 C CA . ASP A 1 417 ? 5.156 32.312 8.094 1 98.69 417 ASP A CA 1
ATOM 3307 C C . ASP A 1 417 ? 5.465 32.719 6.66 1 98.69 417 ASP A C 1
ATOM 3309 O O . ASP A 1 417 ? 6.465 33.406 6.406 1 98.69 417 ASP A O 1
ATOM 3313 N N . ILE A 1 418 ? 4.594 32.375 5.77 1 98.81 418 ILE A N 1
ATOM 3314 C CA . ILE A 1 418 ? 4.762 32.75 4.375 1 98.81 418 ILE A CA 1
ATOM 3315 C C . ILE A 1 418 ? 4.391 34.219 4.207 1 98.81 418 ILE A C 1
ATOM 3317 O O . ILE A 1 418 ? 3.248 34.625 4.461 1 98.81 418 ILE A O 1
ATOM 3321 N N . LYS A 1 419 ? 5.363 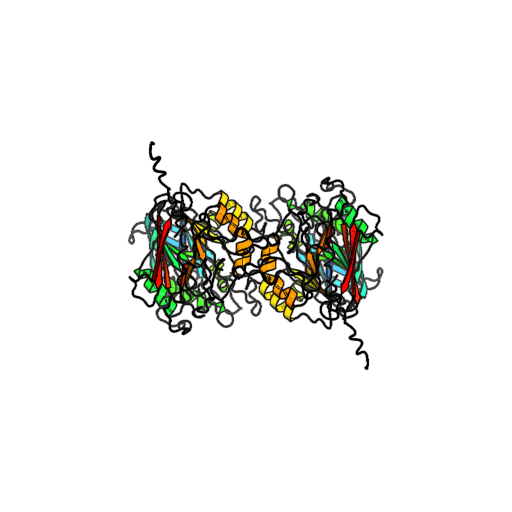35 3.744 1 98.69 419 LYS A N 1
ATOM 3322 C CA . LYS A 1 419 ? 5.18 36.438 3.676 1 98.69 419 LYS A CA 1
ATOM 3323 C C . LYS A 1 419 ? 4.641 36.875 2.312 1 98.69 419 LYS A C 1
ATOM 3325 O O . LYS A 1 419 ? 3.777 37.75 2.225 1 98.69 419 LYS A O 1
ATOM 3330 N N . ASN A 1 420 ? 5.172 36.344 1.327 1 98.44 420 ASN A N 1
ATOM 3331 C CA . ASN A 1 420 ? 4.844 36.625 -0.062 1 98.44 420 ASN A CA 1
ATOM 3332 C C . ASN A 1 420 ? 5.312 35.531 -1.003 1 98.44 420 ASN A C 1
ATOM 3334 O O . ASN A 1 420 ? 5.594 34.406 -0.563 1 98.44 420 ASN A O 1
ATOM 3338 N N . ARG A 1 421 ? 5.375 35.812 -2.297 1 98.62 421 ARG A N 1
ATOM 3339 C CA . ARG A 1 421 ? 5.621 34.781 -3.283 1 98.62 421 ARG A CA 1
ATOM 3340 C C . ARG A 1 421 ? 7.074 34.312 -3.238 1 98.62 421 ARG A C 1
ATOM 3342 O O . ARG A 1 421 ? 7.398 33.219 -3.725 1 98.62 421 ARG A O 1
ATOM 3349 N N . THR A 1 422 ? 7.969 35 -2.504 1 98.06 422 THR A N 1
ATOM 3350 C CA . THR A 1 422 ? 9.383 34.656 -2.592 1 98.06 422 THR A CA 1
ATOM 3351 C C . THR A 1 422 ? 9.922 34.25 -1.226 1 98.06 422 THR A C 1
ATOM 3353 O O . THR A 1 422 ? 10.898 33.5 -1.139 1 98.06 422 THR A O 1
ATOM 3356 N N . HIS A 1 423 ? 9.328 34.781 -0.103 1 98.12 423 HIS A N 1
ATOM 3357 C CA . HIS A 1 423 ? 9.961 34.594 1.201 1 98.12 423 HIS A CA 1
ATOM 3358 C C . HIS A 1 423 ? 8.984 33.969 2.201 1 98.12 423 HIS A C 1
ATOM 3360 O O . HIS A 1 423 ? 7.824 34.375 2.27 1 98.12 423 HIS A O 1
ATOM 3366 N N . ALA A 1 424 ? 9.453 33.031 2.965 1 98.5 424 ALA A N 1
ATOM 3367 C CA . ALA A 1 424 ? 8.781 32.469 4.125 1 98.5 424 ALA A CA 1
ATOM 3368 C C . ALA A 1 424 ? 9.727 32.375 5.316 1 98.5 424 ALA A C 1
ATOM 3370 O O . ALA A 1 424 ? 10.898 32.031 5.156 1 98.5 424 ALA A O 1
ATOM 3371 N N . TYR A 1 425 ? 9.289 32.719 6.441 1 98.31 425 TYR A N 1
ATOM 3372 C CA . TYR A 1 425 ? 10.078 32.656 7.668 1 98.31 425 TYR A CA 1
ATOM 3373 C C . TYR A 1 425 ? 9.688 31.438 8.508 1 98.31 425 TYR A C 1
ATOM 3375 O O . TYR A 1 425 ? 8.516 31.281 8.867 1 98.31 425 TYR A O 1
ATOM 3383 N N . TYR A 1 426 ? 10.711 30.625 8.789 1 98.19 426 TYR A N 1
ATOM 3384 C CA . TYR A 1 426 ? 10.523 29.391 9.539 1 98.19 426 TYR A CA 1
ATOM 3385 C C . TYR A 1 426 ? 11.156 29.484 10.922 1 98.19 426 TYR A C 1
ATOM 3387 O O . TYR A 1 426 ? 12.273 29.984 11.062 1 98.19 426 TYR A O 1
ATOM 3395 N N . GLU A 1 427 ? 10.375 29 11.938 1 97.31 427 GLU A N 1
ATOM 3396 C CA . GLU A 1 427 ? 10.891 28.938 13.305 1 97.31 427 GLU A CA 1
ATOM 3397 C C . GLU A 1 427 ? 10.5 27.625 13.984 1 97.31 427 GLU A C 1
ATOM 3399 O O . GLU A 1 427 ? 9.352 27.172 13.867 1 97.31 427 GLU A O 1
ATOM 3404 N N . TRP A 1 428 ? 11.461 27.016 14.594 1 97.56 428 TRP A N 1
ATOM 3405 C CA . TRP A 1 428 ? 11.195 25.906 15.5 1 97.56 428 TRP A CA 1
ATOM 3406 C C . TRP A 1 428 ? 11.359 26.344 16.953 1 97.56 428 TRP A C 1
ATOM 3408 O O . TRP A 1 428 ? 12.344 26.984 17.312 1 97.56 428 TRP A O 1
ATOM 3418 N N . HIS A 1 429 ? 10.352 25.984 17.766 1 95.94 429 HIS A N 1
ATOM 3419 C CA . HIS A 1 429 ? 10.305 26.391 19.172 1 95.94 429 HIS A CA 1
ATOM 3420 C C . HIS A 1 429 ? 10.406 25.172 20.094 1 95.94 429 HIS A C 1
ATOM 3422 O O . HIS A 1 429 ? 9.547 24.297 20.062 1 95.94 429 HIS A O 1
ATOM 3428 N N . ARG A 1 430 ? 11.375 25.203 20.891 1 93.38 430 ARG A N 1
ATOM 3429 C CA . ARG A 1 430 ? 11.555 24.188 21.922 1 93.38 430 ARG A CA 1
ATOM 3430 C C . ARG A 1 430 ? 10.641 24.453 23.125 1 93.38 430 ARG A C 1
ATOM 3432 O O . ARG A 1 430 ? 10.562 25.578 23.609 1 93.38 430 ARG A O 1
ATOM 3439 N N . ASN A 1 431 ? 10.023 23.438 23.609 1 91.12 431 ASN A N 1
ATOM 3440 C CA . ASN A 1 431 ? 9.047 23.609 24.688 1 91.12 431 ASN A CA 1
ATOM 3441 C C . ASN A 1 431 ? 9.703 24.109 25.969 1 91.12 431 ASN A C 1
ATOM 3443 O O . ASN A 1 431 ? 9.086 24.844 26.75 1 91.12 431 ASN A O 1
ATOM 3447 N N . GLN A 1 432 ? 10.883 23.672 26.203 1 86.12 432 GLN A N 1
ATOM 3448 C CA . GLN A 1 432 ? 11.547 23.953 27.469 1 86.12 432 GLN A CA 1
ATOM 3449 C C . GLN A 1 432 ? 11.953 25.422 27.578 1 86.12 432 GLN A C 1
ATOM 3451 O O . GLN A 1 432 ? 12.312 25.891 28.656 1 86.12 432 GLN A O 1
ATOM 3456 N N . ASP A 1 433 ? 11.898 25.984 26.5 1 83.88 433 ASP A N 1
ATOM 3457 C CA . ASP A 1 433 ? 12.242 27.406 26.484 1 83.88 433 ASP A CA 1
ATOM 3458 C C . ASP A 1 433 ? 10.992 28.281 26.562 1 83.88 433 ASP A C 1
ATOM 3460 O O . ASP A 1 433 ? 9.875 27.781 26.406 1 83.88 433 ASP A O 1
ATOM 3464 N N . GLY A 1 434 ? 11.25 29.531 26.922 1 78.94 434 GLY A N 1
ATOM 3465 C CA . GLY A 1 434 ? 10.148 30.484 26.828 1 78.94 434 GLY A CA 1
ATOM 3466 C C . GLY A 1 434 ? 9.602 30.625 25.422 1 78.94 434 GLY A C 1
ATOM 3467 O O . GLY A 1 434 ? 10.328 30.422 24.438 1 78.94 434 GLY A O 1
ATOM 3468 N N . VAL A 1 435 ? 8.398 30.938 25.266 1 78.31 435 VAL A N 1
ATOM 3469 C CA . VAL A 1 435 ? 7.652 30.984 24.016 1 78.31 435 VAL A CA 1
ATOM 3470 C C . VAL A 1 435 ? 8.406 31.844 23 1 78.31 435 VAL A C 1
ATOM 3472 O O . VAL A 1 435 ? 8.383 31.562 21.797 1 78.31 435 VAL A O 1
ATOM 3475 N N . LYS A 1 436 ? 9.047 32.781 23.438 1 78.44 436 LYS A N 1
ATOM 3476 C CA . LYS A 1 436 ? 9.688 33.719 22.531 1 78.44 436 LYS A CA 1
ATOM 3477 C C . LYS A 1 436 ? 11.031 33.188 22.031 1 78.44 436 LYS A C 1
ATOM 3479 O O . LYS A 1 436 ? 11.602 33.719 21.078 1 78.44 436 LYS A O 1
ATOM 3484 N N . VAL A 1 437 ? 11.406 32.219 22.594 1 84.75 437 VAL A N 1
ATOM 3485 C CA . VAL A 1 437 ? 12.734 31.703 22.266 1 84.75 437 VAL A CA 1
ATOM 3486 C C . VAL A 1 437 ? 12.633 30.734 21.094 1 84.75 437 VAL A C 1
ATOM 3488 O O . VAL A 1 437 ? 11.844 29.797 21.125 1 84.75 437 VAL A O 1
ATOM 3491 N N . VAL A 1 438 ? 13.422 31.109 20.094 1 93.31 438 VAL A N 1
ATOM 3492 C CA . VAL A 1 438 ? 13.492 30.297 18.875 1 93.31 438 VAL A CA 1
ATOM 3493 C C . VAL A 1 438 ? 14.766 29.453 18.875 1 93.31 438 VAL A C 1
ATOM 3495 O O . VAL A 1 438 ? 15.875 30 18.953 1 93.31 438 VAL A O 1
ATOM 3498 N N . ALA A 1 439 ? 14.594 28.188 18.781 1 93.75 439 ALA A N 1
ATOM 3499 C CA . ALA A 1 439 ? 15.742 27.297 18.844 1 93.75 439 ALA A CA 1
ATOM 3500 C C . ALA A 1 439 ? 16.375 27.109 17.469 1 93.75 439 ALA A C 1
ATOM 3502 O O . ALA A 1 439 ? 17.578 26.844 17.359 1 93.75 439 ALA A O 1
ATOM 3503 N N . ASP A 1 440 ? 15.625 27.078 16.422 1 95.75 440 ASP A N 1
ATOM 3504 C CA . ASP A 1 440 ? 16.078 27.062 15.039 1 95.75 440 ASP A CA 1
ATOM 3505 C C . ASP A 1 440 ? 15.219 27.969 14.164 1 95.75 440 ASP A C 1
ATOM 3507 O O . ASP A 1 440 ? 14.023 28.125 14.422 1 95.75 440 ASP A O 1
ATOM 3511 N N . LYS A 1 441 ? 15.867 28.609 13.234 1 96.12 441 LYS A N 1
ATOM 3512 C CA . LYS A 1 441 ? 15.133 29.484 12.328 1 96.12 441 LYS A CA 1
ATOM 3513 C C . LYS A 1 441 ? 15.805 29.547 10.953 1 96.12 441 LYS A C 1
ATOM 3515 O O . LYS A 1 441 ? 16.984 29.219 10.82 1 96.12 441 LYS A O 1
ATOM 3520 N N . ALA A 1 442 ? 15.031 29.828 9.977 1 96.25 442 ALA A N 1
ATOM 3521 C CA . ALA A 1 442 ? 15.523 29.984 8.609 1 96.25 442 ALA A CA 1
ATOM 3522 C C . ALA A 1 442 ? 14.57 30.828 7.773 1 96.25 442 ALA A C 1
ATOM 3524 O O . ALA A 1 442 ? 13.352 30.766 7.969 1 96.25 442 ALA A O 1
ATOM 3525 N N . TRP A 1 443 ? 15.133 31.641 6.891 1 96.56 443 TRP A N 1
ATOM 3526 C CA . TRP A 1 443 ? 14.367 32.188 5.781 1 96.56 443 TRP A CA 1
ATOM 3527 C C . TRP A 1 443 ? 14.414 31.266 4.57 1 96.56 443 TRP A C 1
ATOM 3529 O O . TRP A 1 443 ? 15.492 30.938 4.07 1 96.56 443 TRP A O 1
ATOM 3539 N N . PHE A 1 444 ? 13.289 30.828 4.164 1 97.25 444 PHE A N 1
ATOM 3540 C CA . PHE A 1 444 ? 13.211 30.047 2.936 1 97.25 444 PHE A CA 1
ATOM 3541 C C . PHE A 1 444 ? 12.852 30.938 1.749 1 97.25 444 PHE A C 1
ATOM 3543 O O . PHE A 1 444 ? 12.031 31.844 1.874 1 97.25 444 PHE A O 1
ATOM 3550 N N . THR A 1 445 ? 13.523 30.672 0.64 1 96.88 445 THR A N 1
ATOM 3551 C CA . THR A 1 445 ? 13.141 31.312 -0.618 1 96.88 445 THR A CA 1
ATOM 3552 C C . THR A 1 445 ? 12.43 30.312 -1.531 1 96.88 445 THR A C 1
ATOM 3554 O O . THR A 1 445 ? 12.75 29.125 -1.524 1 96.88 445 THR A O 1
ATOM 3557 N N . ASN A 1 446 ? 11.469 30.844 -2.246 1 97.12 446 ASN A N 1
ATOM 3558 C CA . ASN A 1 446 ? 10.625 30.016 -3.104 1 97.12 446 ASN A CA 1
ATOM 3559 C C . ASN A 1 446 ? 11.414 29.453 -4.281 1 97.12 446 ASN A C 1
ATOM 3561 O O . ASN A 1 446 ? 12.234 30.141 -4.883 1 97.12 446 ASN A O 1
ATOM 3565 N N . ARG A 1 447 ? 11.156 28.219 -4.633 1 95.56 447 ARG A N 1
ATOM 3566 C CA . ARG A 1 447 ? 11.945 27.5 -5.637 1 95.56 447 ARG A CA 1
ATOM 3567 C C . ARG A 1 447 ? 11.547 27.938 -7.047 1 95.56 447 ARG A C 1
ATOM 3569 O O . ARG A 1 447 ? 12.297 27.719 -8 1 95.56 447 ARG A O 1
ATOM 3576 N N . TYR A 1 448 ? 10.43 28.516 -7.199 1 95 448 TYR A N 1
ATOM 3577 C CA . TYR A 1 448 ? 9.938 28.906 -8.516 1 95 448 TYR A CA 1
ATOM 3578 C C . TYR A 1 448 ? 10.281 30.375 -8.797 1 95 448 TYR A C 1
ATOM 3580 O O . TYR A 1 448 ? 10.797 30.703 -9.867 1 95 448 TYR A O 1
ATOM 3588 N N . TYR A 1 449 ? 10.102 31.281 -7.82 1 96.44 449 TYR A N 1
ATOM 3589 C CA . TYR A 1 449 ? 10.234 32.719 -8.055 1 96.44 449 TYR A CA 1
ATOM 3590 C C . TYR A 1 449 ? 11.609 33.188 -7.629 1 96.44 449 TYR A C 1
ATOM 3592 O O . TYR A 1 449 ? 12.102 34.219 -8.141 1 96.44 449 TYR A O 1
ATOM 3600 N N . MET A 1 450 ? 12.258 32.469 -6.664 1 95 450 MET A N 1
ATOM 3601 C CA . MET A 1 450 ? 13.562 32.875 -6.16 1 95 450 MET A CA 1
ATOM 3602 C C . MET A 1 450 ? 14.391 31.688 -5.707 1 95 450 MET A C 1
ATOM 3604 O O . MET A 1 450 ? 14.703 31.562 -4.52 1 95 450 MET A O 1
ATOM 3608 N N . PRO A 1 451 ? 14.836 30.922 -6.699 1 92.62 451 PRO A N 1
ATOM 3609 C CA . PRO A 1 451 ? 15.648 29.766 -6.328 1 92.62 451 PRO A CA 1
ATOM 3610 C C . PRO A 1 451 ? 17.047 30.141 -5.84 1 92.62 451 PRO A C 1
ATOM 3612 O O . PRO A 1 451 ? 17.734 30.922 -6.508 1 92.62 451 PRO A O 1
ATOM 3615 N N . THR A 1 452 ? 17.281 29.781 -4.559 1 87.62 452 THR A N 1
ATOM 3616 C CA . THR A 1 452 ? 18.609 29.969 -3.988 1 87.62 452 THR A CA 1
ATOM 3617 C C . THR A 1 452 ? 19.203 28.641 -3.559 1 87.62 452 THR A C 1
ATOM 3619 O O . THR A 1 452 ? 18.5 27.641 -3.453 1 87.62 452 THR A O 1
ATOM 3622 N N . HIS A 1 453 ? 20.5 28.578 -3.355 1 78.69 453 HIS A N 1
ATOM 3623 C CA . HIS A 1 453 ? 21.188 27.328 -3.037 1 78.69 453 HIS A CA 1
ATOM 3624 C C . HIS A 1 453 ? 21.125 27.031 -1.542 1 78.69 453 HIS A C 1
ATOM 3626 O O . HIS A 1 453 ? 21.281 25.875 -1.125 1 78.69 453 HIS A O 1
ATOM 3632 N N . THR A 1 454 ? 21.078 28.094 -0.747 1 71.44 454 THR A N 1
ATOM 3633 C CA . THR A 1 454 ? 21.188 27.844 0.688 1 71.44 454 THR A CA 1
ATOM 3634 C C . THR A 1 454 ? 19.938 28.312 1.415 1 71.44 454 THR A C 1
ATOM 3636 O O . THR A 1 454 ? 19.188 29.141 0.895 1 71.44 454 THR A O 1
ATOM 3639 N N . ASN A 1 455 ? 19.609 27.516 2.406 1 70.94 455 ASN A N 1
ATOM 3640 C CA . ASN A 1 455 ? 18.609 27.984 3.359 1 70.94 455 ASN A CA 1
ATOM 3641 C C . ASN A 1 455 ? 19.25 28.328 4.707 1 70.94 455 ASN A C 1
ATOM 3643 O O . ASN A 1 455 ? 20.328 27.828 5.035 1 70.94 455 ASN A O 1
ATOM 3647 N N . MET B 1 1 ? 75.375 -30.562 4.105 1 30.39 1 MET B N 1
ATOM 3648 C CA . MET B 1 1 ? 74.938 -29.578 3.141 1 30.39 1 MET B CA 1
ATOM 3649 C C . MET B 1 1 ? 73.562 -29.953 2.623 1 30.39 1 MET B C 1
ATOM 3651 O O . MET B 1 1 ? 73.438 -30.641 1.61 1 30.39 1 MET B O 1
ATOM 3655 N N . GLU B 1 2 ? 72.562 -30.375 3.502 1 36.31 2 GLU B N 1
ATOM 3656 C CA . GLU B 1 2 ? 71.188 -30.859 3.27 1 36.31 2 GLU B CA 1
ATOM 3657 C C . GLU B 1 2 ? 70.312 -29.766 2.641 1 36.31 2 GLU B C 1
ATOM 3659 O O . GLU B 1 2 ? 70.25 -28.656 3.16 1 36.31 2 GLU B O 1
ATOM 3664 N N . ARG B 1 3 ? 70.188 -29.797 1.271 1 31.56 3 ARG B N 1
ATOM 3665 C CA . ARG B 1 3 ? 69.375 -28.953 0.387 1 31.56 3 ARG B CA 1
ATOM 3666 C C . ARG B 1 3 ? 67.938 -28.906 0.84 1 31.56 3 ARG B C 1
ATOM 3668 O O . ARG B 1 3 ? 67.25 -29.938 0.907 1 31.56 3 ARG B O 1
ATOM 3675 N N . VAL B 1 4 ? 67.5 -28 1.742 1 37.59 4 VAL B N 1
ATOM 3676 C CA . VAL B 1 4 ? 66.125 -27.641 2.137 1 37.59 4 VAL B CA 1
ATOM 3677 C C . VAL B 1 4 ? 65.375 -27.234 0.906 1 37.59 4 VAL B C 1
ATOM 3679 O O . VAL B 1 4 ? 65.688 -26.234 0.253 1 37.59 4 VAL B O 1
ATOM 3682 N N . LEU B 1 5 ? 64.875 -28.188 0.078 1 33.94 5 LEU B N 1
ATOM 3683 C CA . LEU B 1 5 ? 63.938 -27.875 -1.013 1 33.94 5 LEU B CA 1
ATOM 3684 C C . LEU B 1 5 ? 62.688 -27.156 -0.492 1 33.94 5 LEU B C 1
ATOM 3686 O O . LEU B 1 5 ? 61.938 -27.719 0.305 1 33.94 5 LEU B O 1
ATOM 3690 N N . ALA B 1 6 ? 62.75 -25.828 -0.318 1 37.16 6 ALA B N 1
ATOM 3691 C CA . ALA B 1 6 ? 61.594 -25 -0.055 1 37.16 6 ALA B CA 1
ATOM 3692 C C . ALA B 1 6 ? 60.5 -25.203 -1.123 1 37.16 6 ALA B C 1
ATOM 3694 O O . ALA B 1 6 ? 60.75 -24.953 -2.307 1 37.16 6 ALA B O 1
ATOM 3695 N N . VAL B 1 7 ? 59.594 -26.141 -0.938 1 37.03 7 VAL B N 1
ATOM 3696 C CA . VAL B 1 7 ? 58.375 -26.25 -1.748 1 37.03 7 VAL B CA 1
ATOM 3697 C C . VAL B 1 7 ? 57.594 -24.953 -1.658 1 37.03 7 VAL B C 1
ATOM 3699 O O . VAL B 1 7 ? 57.156 -24.547 -0.573 1 37.03 7 VAL B O 1
ATOM 3702 N N . LEU B 1 8 ? 57.906 -23.984 -2.494 1 36.88 8 LEU B N 1
ATOM 3703 C CA . LEU B 1 8 ? 57.062 -22.812 -2.715 1 36.88 8 LEU B CA 1
ATOM 3704 C C . LEU B 1 8 ? 55.656 -23.234 -3.105 1 36.88 8 LEU B C 1
ATOM 3706 O O . LEU B 1 8 ? 55.438 -23.844 -4.156 1 36.88 8 LEU B O 1
ATOM 3710 N N . PHE B 1 9 ? 54.75 -23.359 -2.098 1 33.81 9 PHE B N 1
ATOM 3711 C CA . PHE B 1 9 ? 53.312 -23.469 -2.318 1 33.81 9 PHE B CA 1
ATOM 3712 C C . PHE B 1 9 ? 52.781 -22.25 -3.047 1 33.81 9 PHE B C 1
ATOM 3714 O O . PHE B 1 9 ? 52.812 -21.141 -2.514 1 33.81 9 PHE B O 1
ATOM 3721 N N . LEU B 1 10 ? 52.938 -22.25 -4.383 1 36.31 10 LEU B N 1
ATOM 3722 C CA . LEU B 1 10 ? 52.156 -21.328 -5.207 1 36.31 10 LEU B CA 1
ATOM 3723 C C . LEU B 1 10 ? 50.688 -21.438 -4.883 1 36.31 10 LEU B C 1
ATOM 3725 O O . LEU B 1 10 ? 50.062 -22.469 -5.133 1 36.31 10 LEU B O 1
ATOM 3729 N N . LEU B 1 11 ? 50.25 -20.672 -3.924 1 36.69 11 LEU B N 1
ATOM 3730 C CA . LEU B 1 11 ? 48.812 -20.422 -3.727 1 36.69 11 LEU B CA 1
ATOM 3731 C C . LEU B 1 11 ? 48.188 -19.797 -4.977 1 36.69 11 LEU B C 1
ATOM 3733 O O . LEU B 1 11 ? 48.5 -18.656 -5.324 1 36.69 11 LEU B O 1
ATOM 3737 N N . ALA B 1 12 ? 47.875 -20.609 -5.996 1 33.81 12 ALA B N 1
ATOM 3738 C CA . ALA B 1 12 ? 47 -20.156 -7.078 1 33.81 12 ALA B CA 1
ATOM 3739 C C . ALA B 1 12 ? 45.719 -19.562 -6.527 1 33.81 12 ALA B C 1
ATOM 3741 O O . ALA B 1 12 ? 44.875 -20.266 -5.953 1 33.81 12 ALA B O 1
ATOM 3742 N N . ALA B 1 13 ? 45.75 -18.281 -6.242 1 36.97 13 ALA B N 1
ATOM 3743 C CA . ALA B 1 13 ? 44.5 -17.516 -6.078 1 36.97 13 ALA B CA 1
ATOM 3744 C C . ALA B 1 13 ? 43.562 -17.734 -7.25 1 36.97 13 ALA B C 1
ATOM 3746 O O . ALA B 1 13 ? 43.812 -17.25 -8.359 1 36.97 13 ALA B O 1
ATOM 3747 N N . HIS B 1 14 ? 42.906 -18.859 -7.273 1 29.17 14 HIS B N 1
ATOM 3748 C CA . HIS B 1 14 ? 41.781 -18.953 -8.195 1 29.17 14 HIS B CA 1
ATOM 3749 C C . HIS B 1 14 ? 40.844 -17.75 -8.031 1 29.17 14 HIS B C 1
ATOM 3751 O O . HIS B 1 14 ? 40.125 -17.656 -7.039 1 29.17 14 HIS B O 1
ATOM 3757 N N . ALA B 1 15 ? 41.188 -16.641 -8.484 1 36.28 15 ALA B N 1
ATOM 3758 C CA . ALA B 1 15 ? 40.156 -15.641 -8.727 1 36.28 15 ALA B CA 1
ATOM 3759 C C . ALA B 1 15 ? 38.938 -16.266 -9.414 1 36.28 15 ALA B C 1
ATOM 3761 O O . ALA B 1 15 ? 39.031 -16.75 -10.547 1 36.28 15 ALA B O 1
ATOM 3762 N N . ALA B 1 16 ? 37.969 -16.734 -8.555 1 37.03 16 ALA B N 1
ATOM 3763 C CA . ALA B 1 16 ? 36.656 -17.109 -9.109 1 37.03 16 ALA B CA 1
ATOM 3764 C C . ALA B 1 16 ? 36.219 -16.109 -10.172 1 37.03 16 ALA B C 1
ATOM 3766 O O . ALA B 1 16 ? 35.906 -14.953 -9.867 1 37.03 16 ALA B O 1
ATOM 3767 N N . SER B 1 17 ? 36.688 -16.234 -11.289 1 37.69 17 SER B N 1
ATOM 3768 C CA . SER B 1 17 ? 36.156 -15.391 -12.344 1 37.69 17 SER B CA 1
ATOM 3769 C C . SER B 1 17 ? 34.625 -15.398 -12.312 1 37.69 17 SER B C 1
ATOM 3771 O O . SER B 1 17 ? 34 -16.453 -12.453 1 37.69 17 SER B O 1
ATOM 3773 N N . ALA B 1 18 ? 34.031 -14.594 -11.602 1 49.81 18 ALA B N 1
ATOM 3774 C CA . ALA B 1 18 ? 32.594 -14.383 -11.758 1 49.81 18 ALA B CA 1
ATOM 3775 C C . ALA B 1 18 ? 32.188 -14.492 -13.219 1 49.81 18 ALA B C 1
ATOM 3777 O O . ALA B 1 18 ? 32.656 -13.727 -14.062 1 49.81 18 ALA B O 1
ATOM 3778 N N . ALA B 1 19 ? 31.734 -15.664 -13.695 1 51.94 19 ALA B N 1
ATOM 3779 C CA . ALA B 1 19 ? 31.266 -15.867 -15.062 1 51.94 19 ALA B CA 1
ATOM 3780 C C . ALA B 1 19 ? 30.5 -14.648 -15.57 1 51.94 19 ALA B C 1
ATOM 3782 O O . ALA B 1 19 ? 29.562 -14.172 -14.922 1 51.94 19 ALA B O 1
ATOM 3783 N N . ALA B 1 20 ? 30.891 -13.945 -16.594 1 65.25 20 ALA B N 1
ATOM 3784 C CA . ALA B 1 20 ? 30.266 -12.812 -17.281 1 65.25 20 ALA B CA 1
ATOM 3785 C C . ALA B 1 20 ? 28.828 -13.133 -17.688 1 65.25 20 ALA B C 1
ATOM 3787 O O . ALA B 1 20 ? 28.531 -14.242 -18.125 1 65.25 20 ALA B O 1
ATOM 3788 N N . GLY B 1 21 ? 27.875 -12.336 -17.281 1 75.88 21 GLY B N 1
ATOM 3789 C CA . GLY B 1 21 ? 26.484 -12.477 -17.703 1 75.88 21 GLY B CA 1
ATOM 3790 C C . GLY B 1 21 ? 26.312 -12.625 -19.203 1 75.88 21 GLY B C 1
ATOM 3791 O O . GLY B 1 21 ? 27.219 -12.289 -19.969 1 75.88 21 GLY B O 1
ATOM 3792 N N . VAL B 1 22 ? 25.344 -13.352 -19.656 1 80 22 VAL B N 1
ATOM 3793 C CA . VAL B 1 22 ? 25.078 -13.57 -21.078 1 80 22 VAL B CA 1
ATOM 3794 C C . VAL B 1 22 ? 23.812 -12.812 -21.484 1 80 22 VAL B C 1
ATOM 3796 O O . VAL B 1 22 ? 22.75 -12.992 -20.891 1 80 22 VAL B O 1
ATOM 3799 N N . THR B 1 23 ? 23.984 -11.906 -22.375 1 78.81 23 THR B N 1
ATOM 3800 C CA . THR B 1 23 ? 22.844 -11.422 -23.141 1 78.81 23 THR B CA 1
ATOM 3801 C C . THR B 1 23 ? 22.609 -12.281 -24.391 1 78.81 23 THR B C 1
ATOM 3803 O O . THR B 1 23 ? 23.438 -12.289 -25.297 1 78.81 23 THR B O 1
ATOM 3806 N N . SER B 1 24 ? 21.438 -12.938 -24.406 1 80.5 24 SER B N 1
ATOM 3807 C CA . SER B 1 24 ? 21.172 -13.797 -25.562 1 80.5 24 SER B CA 1
ATOM 3808 C C . SER B 1 24 ? 21.094 -12.992 -26.844 1 80.5 24 SER B C 1
ATOM 3810 O O . SER B 1 24 ? 20.438 -11.945 -26.891 1 80.5 24 SER B O 1
ATOM 3812 N N . PRO B 1 25 ? 21.75 -13.43 -27.875 1 69.75 25 PRO B N 1
ATOM 3813 C CA . PRO B 1 25 ? 21.703 -12.727 -29.156 1 69.75 25 PRO B CA 1
ATOM 3814 C C . PRO B 1 25 ? 20.422 -13.031 -29.922 1 69.75 25 PRO B C 1
ATOM 3816 O O . PRO B 1 25 ? 20.188 -12.453 -31 1 69.75 25 PRO B O 1
ATOM 3819 N N . TYR B 1 26 ? 19.609 -13.891 -29.438 1 68 26 TYR B N 1
ATOM 3820 C CA . TYR B 1 26 ? 18.391 -14.234 -30.156 1 68 26 TYR B CA 1
ATOM 3821 C C . TYR B 1 26 ? 17.469 -13.023 -30.297 1 68 26 TYR B C 1
ATOM 3823 O O . TYR B 1 26 ? 17.188 -12.328 -29.328 1 68 26 TYR B O 1
ATOM 3831 N N . ARG B 1 27 ? 17.266 -12.297 -31.594 1 58.44 27 ARG B N 1
ATOM 3832 C CA . ARG B 1 27 ? 16.391 -11.164 -31.844 1 58.44 27 ARG B CA 1
ATOM 3833 C C . ARG B 1 27 ? 15.148 -11.586 -32.625 1 58.44 27 ARG B C 1
ATOM 3835 O O . ARG B 1 27 ? 15.25 -12.281 -33.625 1 58.44 27 ARG B O 1
ATOM 3842 N N . ARG B 1 28 ? 13.891 -11.797 -32.031 1 61.41 28 ARG B N 1
ATOM 3843 C CA . ARG B 1 28 ? 12.734 -12.078 -32.875 1 61.41 28 ARG B CA 1
ATOM 3844 C C . ARG B 1 28 ? 11.93 -10.812 -33.156 1 61.41 28 ARG B C 1
ATOM 3846 O O . ARG B 1 28 ? 12.219 -9.758 -32.594 1 61.41 28 ARG B O 1
ATOM 3853 N N . SER B 1 29 ? 10.945 -11.133 -34.094 1 56.47 29 SER B N 1
ATOM 3854 C CA . SER B 1 29 ? 10.016 -10.078 -34.469 1 56.47 29 SER B CA 1
ATOM 3855 C C . SER B 1 29 ? 9.375 -9.445 -33.25 1 56.47 29 SER B C 1
ATOM 3857 O O . SER B 1 29 ? 8.828 -10.148 -32.375 1 56.47 29 SER B O 1
ATOM 3859 N N . LEU B 1 30 ? 9.805 -8.32 -32.875 1 59.62 30 LEU B N 1
ATOM 3860 C CA . LEU B 1 30 ? 9.266 -7.453 -31.844 1 59.62 30 LEU B CA 1
ATOM 3861 C C . LEU B 1 30 ? 7.812 -7.098 -32.125 1 59.62 30 LEU B C 1
ATOM 3863 O O . LEU B 1 30 ? 7.27 -6.164 -31.547 1 59.62 30 LEU B O 1
ATOM 3867 N N . GLN B 1 31 ? 7.258 -7.984 -33.031 1 57.78 31 GLN B N 1
ATOM 3868 C CA . GLN B 1 31 ? 5.93 -7.527 -33.438 1 57.78 31 GLN B CA 1
ATOM 3869 C C . GLN B 1 31 ? 4.922 -7.723 -32.312 1 57.78 31 GLN B C 1
ATOM 3871 O O . GLN B 1 31 ? 4.77 -8.828 -31.797 1 57.78 31 GLN B O 1
ATOM 3876 N N . MET B 1 32 ? 4.406 -6.656 -31.859 1 69.06 32 MET B N 1
ATOM 3877 C CA . MET B 1 32 ? 3.232 -6.656 -31 1 69.06 32 MET B CA 1
ATOM 3878 C C . MET B 1 32 ? 2.035 -7.289 -31.688 1 69.06 32 MET B C 1
ATOM 3880 O O . MET B 1 32 ? 1.758 -6.984 -32.844 1 69.06 32 MET B O 1
ATOM 3884 N N . LEU B 1 33 ? 1.564 -8.406 -31.078 1 76.56 33 LEU B N 1
ATOM 3885 C CA . LEU B 1 33 ? 0.308 -8.945 -31.578 1 76.56 33 LEU B CA 1
ATOM 3886 C C . LEU B 1 33 ? -0.868 -8.477 -30.734 1 76.56 33 LEU B C 1
ATOM 3888 O O . LEU B 1 33 ? -0.774 -8.438 -29.5 1 76.56 33 LEU B O 1
ATOM 3892 N N . PRO B 1 34 ? -1.875 -8.047 -31.438 1 82.94 34 PRO B N 1
ATOM 3893 C CA . PRO B 1 34 ? -3.078 -7.703 -30.688 1 82.94 34 PRO B CA 1
ATOM 3894 C C . PRO B 1 34 ? -3.697 -8.906 -29.984 1 82.94 34 PRO B C 1
ATOM 3896 O O . PRO B 1 34 ? -3.361 -10.047 -30.297 1 82.94 34 PRO B O 1
ATOM 3899 N N . ASP B 1 35 ? -4.52 -8.578 -29.016 1 85.94 35 ASP B N 1
ATOM 3900 C CA . ASP B 1 35 ? -5.336 -9.641 -28.438 1 85.94 35 ASP B CA 1
ATOM 3901 C C . ASP B 1 35 ? -6.125 -10.375 -29.516 1 85.94 35 ASP B C 1
ATOM 3903 O O . ASP B 1 35 ? -6.594 -9.758 -30.484 1 85.94 35 ASP B O 1
ATOM 3907 N N . MET B 1 36 ? -6.223 -11.68 -29.297 1 90.19 36 MET B N 1
ATOM 3908 C CA . MET B 1 36 ? -7.105 -12.453 -30.172 1 90.19 36 MET B CA 1
ATOM 3909 C C . MET B 1 36 ? -8.531 -11.922 -30.094 1 90.19 36 MET B C 1
ATOM 3911 O O . MET B 1 36 ? -8.969 -11.43 -29.062 1 90.19 36 MET B O 1
ATOM 3915 N N . PRO B 1 37 ? -9.188 -11.977 -31.312 1 88.94 37 PRO B N 1
ATOM 3916 C CA . PRO B 1 37 ? -10.57 -11.492 -31.297 1 88.94 37 PRO B CA 1
ATOM 3917 C C . PRO B 1 37 ? -11.453 -12.266 -30.312 1 88.94 37 PRO B C 1
ATOM 3919 O O . PRO B 1 37 ? -11.227 -13.453 -30.078 1 88.94 37 PRO B O 1
ATOM 3922 N N . LEU B 1 38 ? -12.477 -11.609 -29.844 1 89.19 38 LEU B N 1
ATOM 3923 C CA . LEU B 1 38 ? -13.328 -12.172 -28.812 1 89.19 38 LEU B CA 1
ATOM 3924 C C . LEU B 1 38 ? -14.016 -13.445 -29.297 1 89.19 38 LEU B C 1
ATOM 3926 O O . LEU B 1 38 ? -14.445 -14.273 -28.484 1 89.19 38 LEU B O 1
ATOM 3930 N N . ASP B 1 39 ? -14.102 -13.609 -30.609 1 88.75 39 ASP B N 1
ATOM 3931 C CA . ASP B 1 39 ? -14.797 -14.773 -31.125 1 88.75 39 ASP B CA 1
ATOM 3932 C C . ASP B 1 39 ? -13.812 -15.859 -31.547 1 88.75 39 ASP B C 1
ATOM 3934 O O . ASP B 1 39 ? -14.188 -16.812 -32.25 1 88.75 39 ASP B O 1
ATOM 3938 N N . ALA B 1 40 ? -12.594 -15.688 -31.188 1 90.5 40 ALA B N 1
ATOM 3939 C CA . ALA B 1 40 ? -11.602 -16.719 -31.453 1 90.5 40 ALA B CA 1
ATOM 3940 C C . ALA B 1 40 ? -12.016 -18.047 -30.844 1 90.5 40 ALA B C 1
ATOM 3942 O O . ALA B 1 40 ? -12.68 -18.078 -29.797 1 90.5 40 ALA B O 1
ATOM 3943 N N . ASP B 1 41 ? -11.57 -19.188 -31.344 1 91.12 41 ASP B N 1
ATOM 3944 C CA . ASP B 1 41 ? -11.961 -20.531 -30.938 1 91.12 41 ASP B CA 1
ATOM 3945 C C . ASP B 1 41 ? -11.531 -20.812 -29.5 1 91.12 41 ASP B C 1
ATOM 3947 O O . ASP B 1 41 ? -12.258 -21.484 -28.766 1 91.12 41 ASP B O 1
ATOM 3951 N N . VAL B 1 42 ? -10.438 -20.297 -29.125 1 91.69 42 VAL B N 1
ATOM 3952 C CA . VAL B 1 42 ? -9.867 -20.594 -27.812 1 91.69 42 VAL B CA 1
ATOM 3953 C C . VAL B 1 42 ? -10.719 -19.953 -26.719 1 91.69 42 VAL B C 1
ATOM 3955 O O . VAL B 1 42 ? -10.586 -20.297 -25.547 1 91.69 42 VAL B O 1
ATOM 3958 N N . PHE B 1 43 ? -11.633 -19.016 -27.141 1 93.94 43 PHE B N 1
ATOM 3959 C CA . PHE B 1 43 ? -12.477 -18.328 -26.172 1 93.94 43 PHE B CA 1
ATOM 3960 C C . PHE B 1 43 ? -13.891 -18.906 -26.172 1 93.94 43 PHE B C 1
ATOM 3962 O O . PHE B 1 43 ? -14.766 -18.422 -25.469 1 93.94 43 PHE B O 1
ATOM 3969 N N . ARG B 1 44 ? -14.156 -19.875 -26.938 1 94.31 44 ARG B N 1
ATOM 3970 C CA . ARG B 1 44 ? -15.508 -20.391 -27.125 1 94.31 44 ARG B CA 1
ATOM 3971 C C . ARG B 1 44 ? -16.047 -20.969 -25.828 1 94.31 44 ARG B C 1
ATOM 3973 O O . ARG B 1 44 ? -15.383 -21.781 -25.172 1 94.31 44 ARG B O 1
ATOM 3980 N N . PRO B 1 45 ? -17.25 -20.531 -25.438 1 95.44 45 PRO B N 1
ATOM 3981 C CA . PRO B 1 45 ? -17.859 -21.156 -24.25 1 95.44 45 PRO B CA 1
ATOM 3982 C C . PRO B 1 45 ? -18.234 -22.609 -24.484 1 95.44 45 PRO B C 1
ATOM 3984 O O . PRO B 1 45 ? -18.406 -23.031 -25.641 1 95.44 45 PRO B O 1
ATOM 3987 N N . PRO B 1 46 ? -18.297 -23.375 -23.438 1 95.31 46 PRO B N 1
ATOM 3988 C CA . PRO B 1 46 ? -18.766 -24.75 -23.578 1 95.31 46 PRO B CA 1
ATOM 3989 C C . PRO B 1 46 ? -20.234 -24.828 -24.016 1 95.31 46 PRO B C 1
ATOM 3991 O O . PRO B 1 46 ? -21.016 -23.906 -23.734 1 95.31 46 PRO B O 1
ATOM 3994 N N . PRO B 1 47 ? -20.516 -25.875 -24.703 1 92 47 PRO B N 1
ATOM 3995 C CA . PRO B 1 47 ? -21.906 -25.984 -25.188 1 92 47 PRO B CA 1
ATOM 3996 C C . PRO B 1 47 ? -22.906 -26.219 -24.047 1 92 47 PRO B C 1
ATOM 3998 O O . PRO B 1 47 ? -22.547 -26.781 -23.016 1 92 47 PRO B O 1
ATOM 4001 N N . GLY B 1 48 ? -24.156 -25.797 -24.344 1 91.88 48 GLY B N 1
ATOM 4002 C CA . GLY B 1 48 ? -25.234 -26 -23.391 1 91.88 48 GLY B CA 1
ATOM 4003 C C . GLY B 1 48 ? -25.734 -24.719 -22.75 1 91.88 48 GLY B C 1
ATOM 4004 O O . GLY B 1 48 ? -24.969 -23.75 -22.625 1 91.88 48 GLY B O 1
ATOM 4005 N N . ASP B 1 49 ? -27 -24.812 -22.328 1 91.44 49 ASP B N 1
ATOM 4006 C CA . ASP B 1 49 ? -27.609 -23.656 -21.672 1 91.44 49 ASP B CA 1
ATOM 4007 C C . ASP B 1 49 ? -27 -23.406 -20.297 1 91.44 49 ASP B C 1
ATOM 4009 O O . ASP B 1 49 ? -26.984 -24.312 -19.453 1 91.44 49 ASP B O 1
ATOM 4013 N N . ASN B 1 50 ? -26.469 -22.25 -20.062 1 95.31 50 ASN B N 1
ATOM 4014 C CA . ASN B 1 50 ? -25.922 -21.828 -18.781 1 95.31 50 ASN B CA 1
ATOM 4015 C C . ASN B 1 50 ? -24.812 -22.766 -18.312 1 95.31 50 ASN B C 1
ATOM 4017 O O . ASN B 1 50 ? -24.672 -23.031 -17.109 1 95.31 50 ASN B O 1
ATOM 4021 N N . ALA B 1 51 ? -24.094 -23.438 -19.266 1 96.12 51 ALA B N 1
ATOM 4022 C CA . ALA B 1 51 ? -23.047 -24.391 -18.922 1 96.12 51 ALA B CA 1
ATOM 4023 C C . ALA B 1 51 ? -21.953 -23.734 -18.094 1 96.12 51 ALA B C 1
ATOM 4025 O O . ALA B 1 51 ? -21.5 -22.625 -18.406 1 96.12 51 ALA B O 1
ATOM 4026 N N . PRO B 1 52 ? -21.547 -24.422 -16.984 1 98.06 52 PRO B N 1
ATOM 4027 C CA . PRO B 1 52 ? -20.422 -23.875 -16.234 1 98.06 52 PRO B CA 1
ATOM 4028 C C . PRO B 1 52 ? -19.172 -23.672 -17.109 1 98.06 52 PRO B C 1
ATOM 4030 O O . PRO B 1 52 ? -18.844 -24.516 -17.922 1 98.06 52 PRO B O 1
ATOM 4033 N N . GLU B 1 53 ? -18.531 -22.562 -16.984 1 98.25 53 GLU B N 1
ATOM 4034 C CA . GLU B 1 53 ? -17.344 -22.234 -17.75 1 98.25 53 GLU B CA 1
ATOM 4035 C C . GLU B 1 53 ? -16.328 -21.484 -16.875 1 98.25 53 GLU B C 1
ATOM 4037 O O . GLU B 1 53 ? -16.578 -21.234 -15.695 1 98.25 53 GLU B O 1
ATOM 4042 N N . GLN B 1 54 ? -15.117 -21.234 -17.453 1 98.75 54 GLN B N 1
ATOM 4043 C CA . GLN B 1 54 ? -14.047 -20.531 -16.766 1 98.75 54 GLN B CA 1
ATOM 4044 C C . GLN B 1 54 ? -13.633 -21.281 -15.492 1 98.75 54 GLN B C 1
ATOM 4046 O O . GLN B 1 54 ? -13.391 -20.672 -14.453 1 98.75 54 GLN B O 1
ATOM 4051 N N . VAL B 1 55 ? -13.641 -22.609 -15.539 1 98.88 55 VAL B N 1
ATOM 4052 C CA . VAL B 1 55 ? -13.328 -23.453 -14.391 1 98.88 55 VAL B CA 1
ATOM 4053 C C . VAL B 1 55 ? -11.844 -23.359 -14.062 1 98.88 55 VAL B C 1
ATOM 4055 O O . VAL B 1 55 ? -10.992 -23.453 -14.953 1 98.88 55 VAL B O 1
ATOM 4058 N N . HIS B 1 56 ? -11.555 -23.094 -12.812 1 98.88 56 HIS B N 1
ATOM 4059 C CA . HIS B 1 56 ? -10.156 -23.062 -12.375 1 98.88 56 HIS B CA 1
ATOM 4060 C C . HIS B 1 56 ? -10.031 -23.5 -10.922 1 98.88 56 HIS B C 1
ATOM 4062 O O . HIS B 1 56 ? -10.992 -23.422 -10.156 1 98.88 56 HIS B O 1
ATOM 4068 N N . ILE B 1 57 ? -8.875 -24.016 -10.531 1 98.94 57 ILE B N 1
ATOM 4069 C CA . ILE B 1 57 ? -8.672 -24.5 -9.172 1 98.94 57 ILE B CA 1
ATOM 4070 C C . ILE B 1 57 ? -7.41 -23.875 -8.586 1 98.94 57 ILE B C 1
ATOM 4072 O O . ILE B 1 57 ? -6.496 -23.5 -9.32 1 98.94 57 ILE B O 1
ATOM 4076 N N . THR B 1 58 ? -7.344 -23.688 -7.312 1 98.88 58 THR B N 1
ATOM 4077 C CA . THR B 1 58 ? -6.191 -23.266 -6.531 1 98.88 58 THR B CA 1
ATOM 4078 C C . THR B 1 58 ? -6.145 -23.984 -5.191 1 98.88 58 THR B C 1
ATOM 4080 O O . THR B 1 58 ? -7.133 -24.594 -4.77 1 98.88 58 THR B O 1
ATOM 4083 N N . GLN B 1 59 ? -4.953 -24.078 -4.637 1 98.81 59 GLN B N 1
ATOM 4084 C CA . GLN B 1 59 ? -4.879 -24.703 -3.316 1 98.81 59 GLN B CA 1
ATOM 4085 C C . GLN B 1 59 ? -5.773 -23.969 -2.316 1 98.81 59 GLN B C 1
ATOM 4087 O O . GLN B 1 59 ? -5.793 -22.734 -2.273 1 98.81 59 GLN B O 1
ATOM 4092 N N . GLY B 1 60 ? -6.512 -24.75 -1.505 1 98.69 60 GLY B N 1
ATOM 4093 C CA . GLY B 1 60 ? -7.555 -24.156 -0.69 1 98.69 60 GLY B CA 1
ATOM 4094 C C . GLY B 1 60 ? -7.141 -23.938 0.752 1 98.69 60 GLY B C 1
ATOM 4095 O O . GLY B 1 60 ? -7.887 -23.359 1.539 1 98.69 60 GLY B O 1
ATOM 4096 N N . ASP B 1 61 ? -5.938 -24.453 1.124 1 98.62 61 ASP B N 1
ATOM 4097 C CA . ASP B 1 61 ? -5.418 -24.266 2.475 1 98.62 61 ASP B CA 1
ATOM 4098 C C . ASP B 1 61 ? -3.898 -24.125 2.463 1 98.62 61 ASP B C 1
ATOM 4100 O O . ASP B 1 61 ? -3.307 -23.812 1.426 1 98.62 61 ASP B O 1
ATOM 4104 N N . LEU B 1 62 ? -3.297 -24.188 3.596 1 98.62 62 LEU B N 1
ATOM 4105 C CA . LEU B 1 62 ? -1.865 -23.938 3.73 1 98.62 62 LEU B CA 1
ATOM 4106 C C . LEU B 1 62 ? -1.057 -25.141 3.252 1 98.62 62 LEU B C 1
ATOM 4108 O O . LEU B 1 62 ? -0.005 -24.969 2.629 1 98.62 62 LEU B O 1
ATOM 4112 N N . THR B 1 63 ? -1.606 -26.406 3.43 1 98.62 63 THR B N 1
ATOM 4113 C CA . THR B 1 63 ? -0.719 -27.562 3.332 1 98.62 63 THR B CA 1
ATOM 4114 C C . THR B 1 63 ? -1.196 -28.516 2.246 1 98.62 63 THR B C 1
ATOM 4116 O O . THR B 1 63 ? -0.645 -29.609 2.088 1 98.62 63 THR B O 1
ATOM 4119 N N . GLY B 1 64 ? -2.229 -28.281 1.579 1 98.5 64 GLY B N 1
ATOM 4120 C CA . GLY B 1 64 ? -2.584 -29.062 0.405 1 98.5 64 GLY B CA 1
ATOM 4121 C C . GLY B 1 64 ? -3.676 -30.078 0.672 1 98.5 64 GLY B C 1
ATOM 4122 O O . GLY B 1 64 ? -3.885 -30.984 -0.124 1 98.5 64 GLY B O 1
ATOM 4123 N N . HIS B 1 65 ? -4.477 -29.844 1.77 1 98.25 65 HIS B N 1
ATOM 4124 C CA . HIS B 1 65 ? -5.602 -30.719 2.098 1 98.25 65 HIS B CA 1
ATOM 4125 C C . HIS B 1 65 ? -6.91 -30.156 1.55 1 98.25 65 HIS B C 1
ATOM 4127 O O . HIS B 1 65 ? -7.984 -30.719 1.802 1 98.25 65 HIS B O 1
ATOM 4133 N N . ALA B 1 66 ? -6.789 -29.094 0.905 1 98.88 66 ALA B N 1
ATOM 4134 C CA . ALA B 1 66 ? -7.988 -28.453 0.363 1 98.88 66 ALA B CA 1
ATOM 4135 C C . ALA B 1 66 ? -7.719 -27.859 -1.013 1 98.88 66 ALA B C 1
ATOM 4137 O O . ALA B 1 66 ? -6.605 -27.406 -1.292 1 98.88 66 ALA B O 1
ATOM 4138 N N . MET B 1 67 ? -8.703 -27.906 -1.823 1 98.88 67 MET B N 1
ATOM 4139 C CA . MET B 1 67 ? -8.688 -27.312 -3.162 1 98.88 67 MET B CA 1
ATOM 4140 C C . MET B 1 67 ? -9.922 -26.469 -3.398 1 98.88 67 MET B C 1
ATOM 4142 O O . MET B 1 67 ? -11.047 -26.906 -3.133 1 98.88 67 MET B O 1
ATOM 4146 N N . THR B 1 68 ? -9.75 -25.219 -3.746 1 98.94 68 THR B N 1
ATOM 4147 C CA . THR B 1 68 ? -10.891 -24.375 -4.105 1 98.94 68 THR B CA 1
ATOM 4148 C C . THR B 1 68 ? -11.195 -24.484 -5.594 1 98.94 68 THR B C 1
ATOM 4150 O O . THR B 1 68 ? -10.312 -24.266 -6.43 1 98.94 68 THR B O 1
ATOM 4153 N N . ILE B 1 69 ? -12.375 -24.859 -5.934 1 98.94 69 ILE B N 1
ATOM 4154 C CA . ILE B 1 69 ? -12.891 -24.906 -7.293 1 98.94 69 ILE B CA 1
ATOM 4155 C C . ILE B 1 69 ? -13.727 -23.672 -7.578 1 98.94 69 ILE B C 1
ATOM 4157 O O . ILE B 1 69 ? -14.641 -23.344 -6.82 1 98.94 69 ILE B O 1
ATOM 4161 N N . SER B 1 70 ? -13.398 -22.953 -8.648 1 98.94 70 SER B N 1
ATOM 4162 C CA . SER B 1 70 ? -14.172 -21.797 -9.086 1 98.94 70 SER B CA 1
ATOM 4163 C C . SER B 1 70 ? -14.719 -22 -10.492 1 98.94 70 SER B C 1
ATOM 4165 O O . SER B 1 70 ? -14.078 -22.656 -11.328 1 98.94 70 SER B O 1
ATOM 4167 N N . TRP B 1 71 ? -15.844 -21.484 -10.75 1 98.81 71 TRP B N 1
ATOM 4168 C CA . TRP B 1 71 ? -16.469 -21.484 -12.062 1 98.81 71 TRP B CA 1
ATOM 4169 C C . TRP B 1 71 ? -17.484 -20.344 -12.18 1 98.81 71 TRP B C 1
ATOM 4171 O O . TRP B 1 71 ? -17.734 -19.625 -11.211 1 98.81 71 TRP B O 1
ATOM 4181 N N . VAL B 1 72 ? -17.938 -20.125 -13.414 1 98.69 72 VAL B N 1
ATOM 4182 C CA . VAL B 1 72 ? -19 -19.125 -13.562 1 98.69 72 VAL B CA 1
ATOM 4183 C C . VAL B 1 72 ? -20.172 -19.75 -14.328 1 98.69 72 VAL B C 1
ATOM 4185 O O . VAL B 1 72 ? -20 -20.719 -15.062 1 98.69 72 VAL B O 1
ATOM 4188 N N . THR B 1 73 ? -21.359 -19.266 -14.062 1 97.88 73 THR B N 1
ATOM 4189 C CA . THR B 1 73 ? -22.547 -19.516 -14.867 1 97.88 73 THR B CA 1
ATOM 4190 C C . THR B 1 73 ? -23.062 -18.219 -15.492 1 97.88 73 THR B C 1
ATOM 4192 O O . THR B 1 73 ? -23.25 -17.219 -14.797 1 97.88 73 THR B O 1
ATOM 4195 N N . PRO B 1 74 ? -23.234 -18.188 -16.766 1 96.19 74 PRO B N 1
ATOM 4196 C CA . PRO B 1 74 ? -23.406 -16.922 -17.484 1 96.19 74 PRO B CA 1
ATOM 4197 C C . PRO B 1 74 ? -24.781 -16.297 -17.266 1 96.19 74 PRO B C 1
ATOM 4199 O O . PRO B 1 74 ? -24.891 -15.078 -17.125 1 96.19 74 PRO B O 1
ATOM 4202 N N . GLU B 1 75 ? -25.922 -17.031 -17.078 1 95.31 75 GLU B N 1
ATOM 4203 C CA . GLU B 1 75 ? -27.25 -16.469 -17.219 1 95.31 75 GLU B CA 1
ATOM 4204 C C . GLU B 1 75 ? -27.984 -16.438 -15.875 1 95.31 75 GLU B C 1
ATOM 4206 O O . GLU B 1 75 ? -28.703 -15.5 -15.57 1 95.31 75 GLU B O 1
ATOM 4211 N N . HIS B 1 76 ? -27.891 -17.438 -15.102 1 95.5 76 HIS B N 1
ATOM 4212 C CA . HIS B 1 76 ? -28.5 -17.562 -13.781 1 95.5 76 HIS B CA 1
ATOM 4213 C C . HIS B 1 76 ? -27.578 -18.312 -12.82 1 95.5 76 HIS B C 1
ATOM 4215 O O . HIS B 1 76 ? -26.641 -18.984 -13.258 1 95.5 76 HIS B O 1
ATOM 4221 N N . PRO B 1 77 ? -27.734 -18.219 -11.578 1 95.31 77 PRO B N 1
ATOM 4222 C CA . PRO B 1 77 ? -26.781 -18.781 -10.609 1 95.31 77 PRO B CA 1
ATOM 4223 C C . PRO B 1 77 ? -26.578 -20.281 -10.781 1 95.31 77 PRO B C 1
ATOM 4225 O O . PRO B 1 77 ? -25.453 -20.781 -10.609 1 95.31 77 PRO B O 1
ATOM 4228 N N . GLY B 1 78 ? -27.703 -21.031 -11.055 1 93.19 78 GLY B N 1
ATOM 4229 C CA . GLY B 1 78 ? -27.562 -22.484 -11.164 1 93.19 78 GLY B CA 1
ATOM 4230 C C . GLY B 1 78 ? -27.109 -23.125 -9.875 1 93.19 78 GLY B C 1
ATOM 4231 O O . GLY B 1 78 ? -27.469 -22.688 -8.781 1 93.19 78 GLY B O 1
ATOM 4232 N N . SER B 1 79 ? -26.406 -24.266 -10.039 1 93.94 79 SER B N 1
ATOM 4233 C CA . SER B 1 79 ? -25.938 -25.016 -8.883 1 93.94 79 SER B CA 1
ATOM 4234 C C . SER B 1 79 ? -24.625 -24.438 -8.344 1 93.94 79 SER B C 1
ATOM 4236 O O . SER B 1 79 ? -23.734 -24.094 -9.117 1 93.94 79 SER B O 1
ATOM 4238 N N . ASN B 1 80 ? -24.547 -24.375 -7.055 1 95.81 80 ASN B N 1
ATOM 4239 C CA . ASN B 1 80 ? -23.312 -23.953 -6.395 1 95.81 80 ASN B CA 1
ATOM 4240 C C . ASN B 1 80 ? -22.594 -25.125 -5.742 1 95.81 80 ASN B C 1
ATOM 4242 O O . ASN B 1 80 ? -21.797 -24.938 -4.812 1 95.81 80 ASN B O 1
ATOM 4246 N N . VAL B 1 81 ? -22.859 -26.281 -6.246 1 97.56 81 VAL B N 1
ATOM 4247 C CA . VAL B 1 81 ? -22.328 -27.5 -5.625 1 97.56 81 VAL B CA 1
ATOM 4248 C C . VAL B 1 81 ? -21.266 -28.125 -6.535 1 97.56 81 VAL B C 1
ATOM 4250 O O . VAL B 1 81 ? -21.453 -28.188 -7.754 1 97.56 81 VAL B O 1
ATOM 4253 N N . VAL B 1 82 ? -20.172 -28.578 -5.961 1 98.81 82 VAL B N 1
ATOM 4254 C CA . VAL B 1 82 ? -19.188 -29.422 -6.617 1 98.81 82 VAL B CA 1
ATOM 4255 C C . VAL B 1 82 ? -19.344 -30.859 -6.137 1 98.81 82 VAL B C 1
ATOM 4257 O O . VAL B 1 82 ? -19.375 -31.125 -4.934 1 98.81 82 VAL B O 1
ATOM 4260 N N . ARG B 1 83 ? -19.469 -31.75 -7.07 1 98.56 83 ARG B N 1
ATOM 4261 C CA . ARG B 1 83 ? -19.375 -33.188 -6.77 1 98.56 83 ARG B CA 1
ATOM 4262 C C . ARG B 1 83 ? -17.984 -33.719 -7.082 1 98.56 83 ARG B C 1
ATOM 4264 O O . ARG B 1 83 ? -17.375 -33.344 -8.094 1 98.56 83 ARG B O 1
ATOM 4271 N N . TYR B 1 84 ? -17.469 -34.531 -6.18 1 98.81 84 TYR B N 1
ATOM 4272 C CA . TYR B 1 84 ? -16.109 -35.031 -6.41 1 98.81 84 TYR B CA 1
ATOM 4273 C C . TYR B 1 84 ? -15.922 -36.406 -5.781 1 98.81 84 TYR B C 1
ATOM 4275 O O . TYR B 1 84 ? -16.781 -36.906 -5.043 1 98.81 84 TYR B O 1
ATOM 4283 N N . GLY B 1 85 ? -14.914 -37.062 -6.152 1 98.69 85 GLY B N 1
ATOM 4284 C CA . GLY B 1 85 ? -14.586 -38.375 -5.672 1 98.69 85 GLY B CA 1
ATOM 4285 C C . GLY B 1 85 ? -13.289 -38.938 -6.25 1 98.69 85 GLY B C 1
ATOM 4286 O O . GLY B 1 85 ? -12.57 -38.219 -6.949 1 98.69 85 GLY B O 1
ATOM 4287 N N . LEU B 1 86 ? -13.016 -40.188 -5.93 1 98.5 86 LEU B N 1
ATOM 4288 C CA . LEU B 1 86 ? -11.742 -40.781 -6.293 1 98.5 86 LEU B CA 1
ATOM 4289 C C . LEU B 1 86 ? -11.836 -41.469 -7.656 1 98.5 86 LEU B C 1
ATOM 4291 O O . LEU B 1 86 ? -10.812 -41.812 -8.25 1 98.5 86 LEU B O 1
ATOM 4295 N N . ALA B 1 87 ? -13.133 -41.562 -8.156 1 98.25 87 ALA B N 1
ATOM 4296 C CA . ALA B 1 87 ? -13.359 -42.156 -9.477 1 98.25 87 ALA B CA 1
ATOM 4297 C C . ALA B 1 87 ? -14.312 -41.281 -10.305 1 98.25 87 ALA B C 1
ATOM 4299 O O . ALA B 1 87 ? -15.266 -40.719 -9.773 1 98.25 87 ALA B O 1
ATOM 4300 N N . ALA B 1 88 ? -14.047 -41.219 -11.586 1 97 88 ALA B N 1
ATOM 4301 C CA . ALA B 1 88 ? -14.828 -40.375 -12.477 1 97 88 ALA B CA 1
ATOM 4302 C C . ALA B 1 88 ? -16.297 -40.781 -12.492 1 97 88 ALA B C 1
ATOM 4304 O O . ALA B 1 88 ? -17.188 -39.938 -12.648 1 97 88 ALA B O 1
ATOM 4305 N N . ASP B 1 89 ? -16.562 -42.062 -12.273 1 96.94 89 ASP B N 1
ATOM 4306 C CA . ASP B 1 89 ? -17.922 -42.594 -12.359 1 96.94 89 ASP B CA 1
ATOM 4307 C C . ASP B 1 89 ? -18.562 -42.688 -10.977 1 96.94 89 ASP B C 1
ATOM 4309 O O . ASP B 1 89 ? -19.641 -43.281 -10.82 1 96.94 89 ASP B O 1
ATOM 4313 N N . ASN B 1 90 ? -17.844 -42.219 -10.008 1 97.31 90 ASN B N 1
ATOM 4314 C CA . ASN B 1 90 ? -18.359 -42.25 -8.641 1 97.31 90 ASN B CA 1
ATOM 4315 C C . ASN B 1 90 ? -18 -41 -7.863 1 97.31 90 ASN B C 1
ATOM 4317 O O . ASN B 1 90 ? -17.125 -41.031 -6.984 1 97.31 90 ASN B O 1
ATOM 4321 N N . LEU B 1 91 ? -18.672 -40 -8.078 1 97.88 91 LEU B N 1
ATOM 4322 C CA . LEU B 1 91 ? -18.516 -38.75 -7.367 1 97.88 91 LEU B CA 1
ATOM 4323 C C . LEU B 1 91 ? -19.438 -38.688 -6.156 1 97.88 91 LEU B C 1
ATOM 4325 O O . LEU B 1 91 ? -20.453 -38 -6.184 1 97.88 91 LEU B O 1
ATOM 4329 N N . ASN B 1 92 ? -19.031 -39.25 -5.062 1 97.75 92 ASN B N 1
ATOM 4330 C CA . ASN B 1 92 ? -19.906 -39.5 -3.922 1 97.75 92 ASN B CA 1
ATOM 4331 C C . ASN B 1 92 ? -19.75 -38.406 -2.854 1 97.75 92 ASN B C 1
ATOM 4333 O O . ASN B 1 92 ? -20.375 -38.5 -1.797 1 97.75 92 ASN B O 1
ATOM 4337 N N . LEU B 1 93 ? -18.906 -37.469 -3.029 1 98.38 93 LEU B N 1
ATOM 4338 C CA . LEU B 1 93 ? -18.719 -36.344 -2.105 1 98.38 93 LEU B CA 1
ATOM 4339 C C . LEU B 1 93 ? -19.234 -35.031 -2.709 1 98.38 93 LEU B C 1
ATOM 4341 O O . LEU B 1 93 ? -19.328 -34.906 -3.932 1 98.38 93 LEU B O 1
ATOM 4345 N N . THR B 1 94 ? -19.594 -34.094 -1.81 1 98.31 94 THR B N 1
ATOM 4346 C CA . THR B 1 94 ? -20.062 -32.781 -2.271 1 98.31 94 THR B CA 1
ATOM 4347 C C . THR B 1 94 ? -19.453 -31.672 -1.449 1 98.31 94 THR B C 1
ATOM 4349 O O . THR B 1 94 ? -19.078 -31.875 -0.294 1 98.31 94 THR B O 1
ATOM 4352 N N . ALA B 1 95 ? -19.25 -30.562 -2.02 1 98.56 95 ALA B N 1
ATOM 4353 C CA . ALA B 1 95 ? -18.891 -29.297 -1.372 1 98.56 95 ALA B CA 1
ATOM 4354 C C . ALA B 1 95 ? -19.797 -28.172 -1.859 1 98.56 95 ALA B C 1
ATOM 4356 O O . ALA B 1 95 ? -19.953 -27.969 -3.066 1 98.56 95 ALA B O 1
ATOM 4357 N N . GLU B 1 96 ? -20.422 -27.469 -0.938 1 97.75 96 GLU B N 1
ATOM 4358 C CA . GLU B 1 96 ? -21.266 -26.312 -1.273 1 97.75 96 GLU B CA 1
ATOM 4359 C C . GLU B 1 96 ? -20.438 -25.031 -1.321 1 97.75 96 GLU B C 1
ATOM 4361 O O . GLU B 1 96 ? -19.672 -24.734 -0.398 1 97.75 96 GLU B O 1
ATOM 4366 N N . GLY B 1 97 ? -20.625 -24.281 -2.357 1 97.5 97 GLY B N 1
ATOM 4367 C CA . GLY B 1 97 ? -19.875 -23.047 -2.527 1 97.5 97 GLY B CA 1
ATOM 4368 C C . GLY B 1 97 ? -20.703 -21.797 -2.268 1 97.5 97 GLY B C 1
ATOM 4369 O O . GLY B 1 97 ? -21.781 -21.875 -1.67 1 97.5 97 GLY B O 1
ATOM 4370 N N . THR B 1 98 ? -20.141 -20.641 -2.516 1 97.75 98 THR B N 1
ATOM 4371 C CA . THR B 1 98 ? -20.797 -19.344 -2.52 1 97.75 98 THR B CA 1
ATOM 4372 C C . THR B 1 98 ? -20.938 -18.812 -3.943 1 97.75 98 THR B C 1
ATOM 4374 O O . THR B 1 98 ? -20.281 -19.312 -4.863 1 97.75 98 THR B O 1
ATOM 4377 N N . VAL B 1 99 ? -21.828 -17.922 -4.148 1 98.19 99 VAL B N 1
ATOM 4378 C CA . VAL B 1 99 ? -22.031 -17.281 -5.449 1 98.19 99 VAL B CA 1
ATOM 4379 C C . VAL B 1 99 ? -22.016 -15.766 -5.289 1 98.19 99 VAL B C 1
ATOM 4381 O O . VAL B 1 99 ? -22.562 -15.234 -4.324 1 98.19 99 VAL B O 1
ATOM 4384 N N . GLN B 1 100 ? -21.297 -15.062 -6.094 1 98.19 100 GLN B N 1
ATOM 4385 C CA . GLN B 1 100 ? -21.25 -13.609 -6.074 1 98.19 100 GLN B CA 1
ATOM 4386 C C . GLN B 1 100 ? -21.203 -13.039 -7.492 1 98.19 100 GLN B C 1
ATOM 4388 O O . GLN B 1 100 ? -21.031 -13.781 -8.461 1 98.19 100 GLN B O 1
ATOM 4393 N N . ARG B 1 101 ? -21.438 -11.766 -7.66 1 98.12 101 ARG B N 1
ATOM 4394 C CA . ARG B 1 101 ? -21.297 -10.992 -8.891 1 98.12 101 ARG B CA 1
ATOM 4395 C C . ARG B 1 101 ? -20.703 -9.617 -8.602 1 98.12 101 ARG B C 1
ATOM 4397 O O . ARG B 1 101 ? -20.625 -9.195 -7.445 1 98.12 101 ARG B O 1
ATOM 4404 N N . TYR B 1 102 ? -20.203 -8.953 -9.523 1 98.38 102 TYR B N 1
ATOM 4405 C CA . TYR B 1 102 ? -19.812 -7.555 -9.43 1 98.38 102 TYR B CA 1
ATOM 4406 C C . TYR B 1 102 ? -20.125 -6.812 -10.727 1 98.38 102 TYR B C 1
ATOM 4408 O O . TYR B 1 102 ? -20.344 -7.434 -11.766 1 98.38 102 TYR B O 1
ATOM 4416 N N . THR B 1 103 ? -20.312 -5.48 -10.648 1 98.19 103 THR B N 1
ATOM 4417 C CA . THR B 1 103 ? -20.516 -4.613 -11.797 1 98.19 103 THR B CA 1
ATOM 4418 C C . THR B 1 103 ? -19.234 -3.832 -12.117 1 98.19 103 THR B C 1
ATOM 4420 O O . THR B 1 103 ? -18.344 -3.725 -11.273 1 98.19 103 THR B O 1
ATOM 4423 N N . TRP B 1 104 ? -19.125 -3.42 -13.375 1 98.12 104 TRP B N 1
ATOM 4424 C CA . TRP B 1 104 ? -18 -2.602 -13.781 1 98.12 104 TRP B CA 1
ATOM 4425 C C . TRP B 1 104 ? -18.422 -1.512 -14.75 1 98.12 104 TRP B C 1
ATOM 4427 O O . TRP B 1 104 ? -19.062 -1.797 -15.773 1 98.12 104 TRP B O 1
ATOM 4437 N N . GLY B 1 105 ? -18.078 -0.267 -14.492 1 95.75 105 GLY B N 1
ATOM 4438 C CA . GLY B 1 105 ? -18.281 0.876 -15.367 1 95.75 105 GLY B CA 1
ATOM 4439 C C . GLY B 1 105 ? -19.75 1.152 -15.664 1 95.75 105 GLY B C 1
ATOM 4440 O O . GLY B 1 105 ? -20.062 1.828 -16.641 1 95.75 105 GLY B O 1
ATOM 4441 N N . GLY B 1 106 ? -20.641 0.572 -15.016 1 92.69 106 GLY B N 1
ATOM 4442 C CA . GLY B 1 106 ? -22.062 0.818 -15.211 1 92.69 106 GLY B CA 1
ATOM 4443 C C . GLY B 1 106 ? -22.672 -0.019 -16.312 1 92.69 106 GLY B C 1
ATOM 4444 O O . GLY B 1 106 ? -23.891 -0.09 -16.453 1 92.69 106 GLY B O 1
ATOM 4445 N N . THR B 1 107 ? -21.828 -0.702 -17.078 1 93.38 107 THR B N 1
ATOM 4446 C CA . THR B 1 107 ? -22.359 -1.406 -18.234 1 93.38 107 THR B CA 1
ATOM 4447 C C . THR B 1 107 ? -22.094 -2.904 -18.125 1 93.38 107 THR B C 1
ATOM 4449 O O . THR B 1 107 ? -22.844 -3.715 -18.672 1 93.38 107 THR B O 1
ATOM 4452 N N . TYR B 1 108 ? -21.016 -3.252 -17.469 1 97.38 108 TYR B N 1
ATOM 4453 C CA . TYR B 1 108 ? -20.656 -4.66 -17.359 1 97.38 108 TYR B CA 1
ATOM 4454 C C . TYR B 1 108 ? -21.203 -5.273 -16.078 1 97.38 108 TYR B C 1
ATOM 4456 O O . TYR B 1 108 ? -21.047 -4.703 -15 1 97.38 108 TYR B O 1
ATOM 4464 N N . GLN B 1 109 ? -21.844 -6.363 -16.188 1 98.12 109 GLN B N 1
ATOM 4465 C CA . GLN B 1 109 ? -22.219 -7.266 -15.102 1 98.12 109 GLN B CA 1
ATOM 4466 C C . GLN B 1 109 ? -21.531 -8.625 -15.25 1 98.12 109 GLN B C 1
ATOM 4468 O O . GLN B 1 109 ? -21.688 -9.289 -16.281 1 98.12 109 GLN B O 1
ATOM 4473 N N . SER B 1 110 ? -20.781 -8.969 -14.266 1 98.62 110 SER B N 1
ATOM 4474 C CA . SER B 1 110 ? -20.109 -10.258 -14.352 1 98.62 110 SER B CA 1
ATOM 4475 C C . SER B 1 110 ? -21.109 -11.414 -14.383 1 98.62 110 SER B C 1
ATOM 4477 O O . SER B 1 110 ? -22.25 -11.258 -13.938 1 98.62 110 SER B O 1
ATOM 4479 N N . PRO B 1 111 ? -20.641 -12.594 -14.938 1 98.44 111 PRO B N 1
ATOM 4480 C CA . PRO B 1 111 ? -21.438 -13.797 -14.664 1 98.44 111 PRO B CA 1
ATOM 4481 C C . PRO B 1 111 ? -21.484 -14.148 -13.18 1 98.44 111 PRO B C 1
ATOM 4483 O O . PRO B 1 111 ? -20.922 -13.43 -12.352 1 98.44 111 PRO B O 1
ATOM 4486 N N . TYR B 1 112 ? -22.344 -15.133 -12.898 1 98.62 112 TYR B N 1
ATOM 4487 C CA . TYR B 1 112 ? -22.375 -15.625 -11.531 1 98.62 112 TYR B CA 1
ATOM 4488 C C . TYR B 1 112 ? -21.094 -16.391 -11.195 1 98.62 112 TYR B C 1
ATOM 4490 O O . TYR B 1 112 ? -20.812 -17.422 -11.805 1 98.62 112 TYR B O 1
ATOM 4498 N N . ILE B 1 113 ? -20.328 -15.898 -10.273 1 98.88 113 ILE B N 1
ATOM 4499 C CA . ILE B 1 113 ? -19.016 -16.453 -9.938 1 98.88 113 ILE B CA 1
ATOM 4500 C C . ILE B 1 113 ? -19.141 -17.344 -8.711 1 98.88 113 ILE B C 1
ATOM 4502 O O . ILE B 1 113 ? -19.547 -16.891 -7.637 1 98.88 113 ILE B O 1
ATOM 4506 N N . HIS B 1 114 ? -18.75 -18.609 -8.898 1 98.81 114 HIS B N 1
ATOM 4507 C CA . HIS B 1 114 ? -18.859 -19.594 -7.836 1 98.81 114 HIS B CA 1
ATOM 4508 C C . HIS B 1 114 ? -17.484 -19.984 -7.305 1 98.81 114 HIS B C 1
ATOM 4510 O O . HIS B 1 114 ? -16.531 -20.125 -8.078 1 98.81 114 HIS B O 1
ATOM 4516 N N . HIS B 1 115 ? -17.391 -20.141 -5.93 1 98.81 115 HIS B N 1
ATOM 4517 C CA . HIS B 1 115 ? -16.219 -20.703 -5.277 1 98.81 115 HIS B CA 1
ATOM 4518 C C . HIS B 1 115 ? -16.609 -21.766 -4.266 1 98.81 115 HIS B C 1
ATOM 4520 O O . HIS B 1 115 ? -17.422 -21.516 -3.369 1 98.81 115 HIS B O 1
ATOM 4526 N N . ALA B 1 116 ? -16.109 -22.938 -4.402 1 98.88 116 ALA B N 1
ATOM 4527 C CA . ALA B 1 116 ? -16.297 -24 -3.434 1 98.88 116 ALA B CA 1
ATOM 4528 C C . ALA B 1 116 ? -14.969 -24.609 -3.012 1 98.88 116 ALA B C 1
ATOM 4530 O O . ALA B 1 116 ? -14.148 -24.984 -3.859 1 98.88 116 ALA B O 1
ATOM 4531 N N . THR B 1 117 ? -14.742 -24.734 -1.734 1 98.88 117 THR B N 1
ATOM 4532 C CA . THR B 1 117 ? -13.508 -25.328 -1.236 1 98.88 117 THR B CA 1
ATOM 4533 C C . THR B 1 117 ? -13.75 -26.75 -0.769 1 98.88 117 THR B C 1
ATOM 4535 O O . THR B 1 117 ? -14.578 -27 0.114 1 98.88 117 THR B O 1
ATOM 4538 N N . LEU B 1 118 ? -13.117 -27.672 -1.466 1 98.88 118 LEU B N 1
ATOM 4539 C CA . LEU B 1 118 ? -13.094 -29.047 -1.022 1 98.88 118 LEU B CA 1
ATOM 4540 C C . LEU B 1 118 ? -12.102 -29.234 0.121 1 98.88 118 LEU B C 1
ATOM 4542 O O . LEU B 1 118 ? -10.938 -28.844 0.007 1 98.88 118 LEU B O 1
ATOM 4546 N N . THR B 1 119 ? -12.5 -29.859 1.187 1 98.44 119 THR B N 1
ATOM 4547 C CA . THR B 1 119 ? -11.633 -30.016 2.348 1 98.44 119 THR B CA 1
ATOM 4548 C C . THR B 1 119 ? -11.438 -31.484 2.674 1 98.44 119 THR B C 1
ATOM 4550 O O . THR B 1 119 ? -12.133 -32.344 2.129 1 98.44 119 THR B O 1
ATOM 4553 N N . GLY B 1 120 ? -10.414 -31.75 3.516 1 98.25 120 GLY B N 1
ATOM 4554 C CA . GLY B 1 120 ? -10.164 -33.094 3.971 1 98.25 120 GLY B CA 1
ATOM 4555 C C . GLY B 1 120 ? -9.609 -34 2.881 1 98.25 120 GLY B C 1
ATOM 4556 O O . GLY B 1 120 ? -9.844 -35.219 2.889 1 98.25 120 GLY B O 1
ATOM 4557 N N . LEU B 1 121 ? -8.938 -33.562 1.92 1 98.81 121 LEU B N 1
ATOM 4558 C CA . LEU B 1 121 ? -8.406 -34.312 0.796 1 98.81 121 LEU B CA 1
ATOM 4559 C C . LEU B 1 121 ? -7.102 -35 1.18 1 98.81 121 LEU B C 1
ATOM 4561 O O . LEU B 1 121 ? -6.348 -34.5 2.014 1 98.81 121 LEU B O 1
ATOM 4565 N N . ASP B 1 122 ? -6.867 -36.156 0.562 1 98.69 122 ASP B N 1
ATOM 4566 C CA . ASP B 1 122 ? -5.586 -36.812 0.726 1 98.69 122 ASP B CA 1
ATOM 4567 C C . ASP B 1 122 ? -4.516 -36.219 -0.167 1 98.69 122 ASP B C 1
ATOM 4569 O O . ASP B 1 122 ? -4.816 -35.688 -1.251 1 98.69 122 ASP B O 1
ATOM 4573 N N . HIS B 1 123 ? -3.301 -36.25 0.322 1 98.69 123 HIS B N 1
ATOM 4574 C CA . HIS B 1 123 ? -2.188 -35.75 -0.473 1 98.69 123 HIS B CA 1
ATOM 4575 C C . HIS B 1 123 ? -1.888 -36.656 -1.649 1 98.69 123 HIS B C 1
ATOM 4577 O O . HIS B 1 123 ? -2.203 -37.844 -1.604 1 98.69 123 HIS B O 1
ATOM 4583 N N . ALA B 1 124 ? -1.282 -36.062 -2.699 1 98.5 124 ALA B N 1
ATOM 4584 C CA . ALA B 1 124 ? -0.804 -36.781 -3.869 1 98.5 124 ALA B CA 1
ATOM 4585 C C . ALA B 1 124 ? -1.868 -37.75 -4.387 1 98.5 124 ALA B C 1
ATOM 4587 O O . ALA B 1 124 ? -1.58 -38.938 -4.645 1 98.5 124 ALA B O 1
ATOM 4588 N N . THR B 1 125 ? -3.061 -37.25 -4.492 1 98.75 125 THR B N 1
ATOM 4589 C CA . THR B 1 125 ? -4.199 -38.094 -4.867 1 98.75 125 THR B CA 1
ATOM 4590 C C . THR B 1 125 ? -4.996 -37.438 -5.996 1 98.75 125 THR B C 1
ATOM 4592 O O . THR B 1 125 ? -5.23 -36.219 -5.98 1 98.75 125 THR B O 1
ATOM 4595 N N . VAL B 1 126 ? -5.336 -38.25 -6.996 1 98.75 126 VAL B N 1
ATOM 4596 C CA . VAL B 1 126 ? -6.168 -37.781 -8.094 1 98.75 126 VAL B CA 1
ATOM 4597 C C . VAL B 1 126 ? -7.633 -37.75 -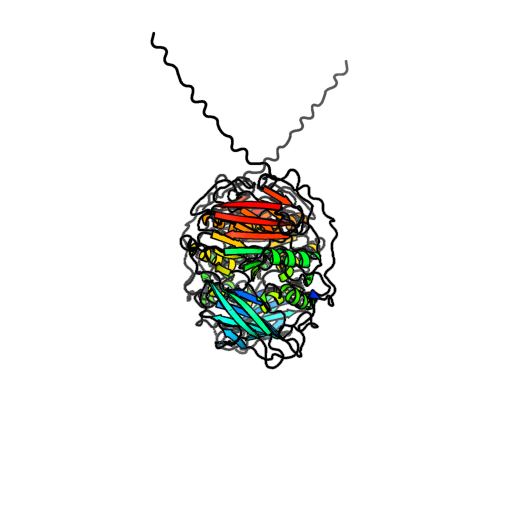7.66 1 98.75 126 VAL B C 1
ATOM 4599 O O . VAL B 1 126 ? -8.164 -38.781 -7.207 1 98.75 126 VAL B O 1
ATOM 4602 N N . TYR B 1 127 ? -8.266 -36.656 -7.73 1 98.88 127 TYR B N 1
ATOM 4603 C CA . TYR B 1 127 ? -9.703 -36.5 -7.543 1 98.88 127 TYR B CA 1
ATOM 4604 C C . TYR B 1 127 ? -10.391 -36.125 -8.852 1 98.88 127 TYR B C 1
ATOM 4606 O O . TYR B 1 127 ? -9.844 -35.344 -9.641 1 98.88 127 TYR B O 1
ATOM 4614 N N . HIS B 1 128 ? -11.516 -36.719 -9.055 1 98.88 128 HIS B N 1
ATOM 4615 C CA . HIS B 1 128 ? -12.422 -36.312 -10.125 1 98.88 128 HIS B CA 1
ATOM 4616 C C . HIS B 1 128 ? -13.539 -35.406 -9.586 1 98.88 128 HIS B C 1
ATOM 4618 O O . HIS B 1 128 ? -14.031 -35.625 -8.477 1 98.88 128 HIS B O 1
ATOM 4624 N N . TYR B 1 129 ? -13.922 -34.344 -10.352 1 98.88 129 TYR B N 1
ATOM 4625 C CA . TYR B 1 129 ? -14.977 -33.469 -9.875 1 98.88 129 TYR B CA 1
ATOM 4626 C C . TYR B 1 129 ? -15.852 -33 -11.031 1 98.88 129 TYR B C 1
ATOM 4628 O O . TYR B 1 129 ? -15.445 -33.062 -12.188 1 98.88 129 TYR B O 1
ATOM 4636 N N . ALA B 1 130 ? -17.031 -32.594 -10.641 1 98.56 130 ALA B N 1
ATOM 4637 C CA . ALA B 1 130 ? -18 -32.125 -11.625 1 98.56 130 ALA B CA 1
ATOM 4638 C C . ALA B 1 130 ? -18.75 -30.906 -11.102 1 98.56 130 ALA B C 1
ATOM 4640 O O . ALA B 1 130 ? -19.031 -30.812 -9.906 1 98.56 130 ALA B O 1
ATOM 4641 N N . VAL B 1 131 ? -18.984 -29.953 -11.992 1 98.25 131 VAL B N 1
ATOM 4642 C CA . VAL B 1 131 ? -19.797 -28.781 -11.711 1 98.25 131 VAL B CA 1
ATOM 4643 C C . VAL B 1 131 ? -20.953 -28.703 -12.695 1 98.25 131 VAL B C 1
ATOM 4645 O O . VAL B 1 131 ? -20.875 -29.219 -13.812 1 98.25 131 VAL B O 1
ATOM 4648 N N . GLY B 1 132 ? -21.984 -28 -12.258 1 94.62 132 GLY B N 1
ATOM 4649 C CA . GLY B 1 132 ? -23.188 -27.906 -13.078 1 94.62 132 GLY B CA 1
ATOM 4650 C C . GLY B 1 132 ? -24.297 -28.828 -12.617 1 94.62 132 GLY B C 1
ATOM 4651 O O . GLY B 1 132 ? -24.172 -29.5 -11.594 1 94.62 132 GLY B O 1
ATOM 4652 N N . PHE B 1 133 ? -25.375 -28.734 -13.367 1 88.19 133 PHE B N 1
ATOM 4653 C CA . PHE B 1 133 ? -26.562 -29.516 -13.047 1 88.19 133 PHE B CA 1
ATOM 4654 C C . PHE B 1 133 ? -27.281 -29.984 -14.312 1 88.19 133 PHE B C 1
ATOM 4656 O O . PHE B 1 133 ? -27.266 -29.281 -15.328 1 88.19 133 PHE B O 1
ATOM 4663 N N . GLY B 1 134 ? -27.828 -31.172 -14.164 1 85.62 134 GLY B N 1
ATOM 4664 C CA . GLY B 1 134 ? -28.609 -31.688 -15.266 1 85.62 134 GLY B CA 1
ATOM 4665 C C . GLY B 1 134 ? -27.781 -31.969 -16.516 1 85.62 134 GLY B C 1
ATOM 4666 O O . GLY B 1 134 ? -26.766 -32.656 -16.438 1 85.62 134 GLY B O 1
ATOM 4667 N N . TYR B 1 135 ? -28.156 -31.328 -17.625 1 82.31 135 TYR B N 1
ATOM 4668 C CA . TYR B 1 135 ? -27.562 -31.609 -18.922 1 82.31 135 TYR B CA 1
ATOM 4669 C C . TYR B 1 135 ? -26.344 -30.719 -19.172 1 82.31 135 TYR B C 1
ATOM 4671 O O . TYR B 1 135 ? -25.734 -30.781 -20.234 1 82.31 135 TYR B O 1
ATOM 4679 N N . THR B 1 136 ? -25.906 -30.016 -18.281 1 92.19 136 THR B N 1
ATOM 4680 C CA . THR B 1 136 ? -24.812 -29.094 -18.516 1 92.19 136 THR B CA 1
ATOM 4681 C C . THR B 1 136 ? -23.672 -29.344 -17.516 1 92.19 136 THR B C 1
ATOM 4683 O O . THR B 1 136 ? -22.891 -28.438 -17.219 1 92.19 136 THR B O 1
ATOM 4686 N N . VAL B 1 137 ? -23.625 -30.547 -17.031 1 95.25 137 VAL B N 1
ATOM 4687 C CA . VAL B 1 137 ? -22.562 -30.938 -16.109 1 95.25 137 VAL B CA 1
ATOM 4688 C C . VAL B 1 137 ? -21.234 -31.047 -16.875 1 95.25 137 VAL B C 1
ATOM 4690 O O . VAL B 1 137 ? -21.188 -31.594 -17.969 1 95.25 137 VAL B O 1
ATOM 4693 N N . ARG B 1 138 ? -20.188 -30.5 -16.359 1 97.5 138 ARG B N 1
ATOM 4694 C CA . ARG B 1 138 ? -18.828 -30.641 -16.859 1 97.5 138 ARG B CA 1
ATOM 4695 C C . ARG B 1 138 ? -17.922 -31.281 -15.828 1 97.5 138 ARG B C 1
ATOM 4697 O O . ARG B 1 138 ? -18 -30.953 -14.641 1 97.5 138 ARG B O 1
ATOM 4704 N N . SER B 1 139 ? -17.062 -32.219 -16.266 1 97.69 139 SER B N 1
ATOM 4705 C CA . SER B 1 139 ? -16.234 -33 -15.367 1 97.69 139 SER B CA 1
ATOM 4706 C C . SER B 1 139 ? -14.75 -32.75 -15.617 1 97.69 139 SER B C 1
ATOM 4708 O O . SER B 1 139 ? -14.336 -32.562 -16.766 1 97.69 139 SER B O 1
ATOM 4710 N N . PHE B 1 140 ? -14.023 -32.75 -14.57 1 98.69 140 PHE B N 1
ATOM 4711 C CA . PHE B 1 140 ? -12.586 -32.5 -14.555 1 98.69 140 PHE B CA 1
ATOM 4712 C C . PHE B 1 140 ? -11.891 -33.375 -13.531 1 98.69 140 PHE B C 1
ATOM 4714 O O . PHE B 1 140 ? -12.531 -34.188 -12.867 1 98.69 140 PHE B O 1
ATOM 4721 N N . SER B 1 141 ? -10.633 -33.312 -13.5 1 98.81 141 SER B N 1
ATOM 4722 C CA . SER B 1 141 ? -9.852 -33.969 -12.469 1 98.81 141 SER B CA 1
ATOM 4723 C C . SER B 1 141 ? -8.625 -33.156 -12.094 1 98.81 141 SER B C 1
ATOM 4725 O O . SER B 1 141 ? -8.203 -32.281 -12.852 1 98.81 141 SER B O 1
ATOM 4727 N N . PHE B 1 142 ? -8.148 -33.344 -10.922 1 98.75 142 PHE B N 1
ATOM 4728 C CA . PHE B 1 142 ? -6.914 -32.75 -10.461 1 98.75 142 PHE B CA 1
ATOM 4729 C C . PHE B 1 142 ? -6.176 -33.656 -9.5 1 98.75 142 PHE B C 1
ATOM 4731 O O . PHE B 1 142 ? -6.734 -34.656 -9.031 1 98.75 142 PHE B O 1
ATOM 4738 N N . LYS B 1 143 ? -4.934 -33.375 -9.312 1 98.75 143 LYS B N 1
ATOM 4739 C CA . LYS B 1 143 ? -4.129 -34.094 -8.32 1 98.75 143 LYS B CA 1
ATOM 4740 C C . LYS B 1 143 ? -3.693 -33.156 -7.195 1 98.75 143 LYS B C 1
ATOM 4742 O O . LYS B 1 143 ? -3.16 -32.062 -7.449 1 98.75 143 LYS B O 1
ATOM 4747 N N . THR B 1 144 ? -3.979 -33.531 -5.926 1 98.81 144 THR B N 1
ATOM 4748 C CA . THR B 1 144 ? -3.51 -32.75 -4.777 1 98.81 144 THR B CA 1
ATOM 4749 C C . THR B 1 144 ? -1.991 -32.844 -4.652 1 98.81 144 THR B C 1
ATOM 4751 O O . THR B 1 144 ? -1.382 -33.812 -5.09 1 98.81 144 THR B O 1
ATOM 4754 N N . PRO B 1 145 ? -1.391 -31.781 -4.066 1 98.62 145 PRO B N 1
ATOM 4755 C CA . PRO B 1 145 ? 0.066 -31.844 -3.922 1 98.62 145 PRO B CA 1
ATOM 4756 C C . PRO B 1 145 ? 0.516 -32.906 -2.924 1 98.62 145 PRO B C 1
ATOM 4758 O O . PRO B 1 145 ? -0.276 -33.344 -2.09 1 98.62 145 PRO B O 1
ATOM 4761 N N . PRO B 1 146 ? 1.801 -33.312 -3.049 1 98.38 146 PRO B N 1
ATOM 4762 C CA . PRO B 1 146 ? 2.35 -34.188 -1.999 1 98.38 146 PRO B CA 1
ATOM 4763 C C . PRO B 1 146 ? 2.328 -33.531 -0.622 1 98.38 146 PRO B C 1
ATOM 4765 O O . PRO B 1 146 ? 2.342 -32.312 -0.522 1 98.38 146 PRO B O 1
ATOM 4768 N N . LYS B 1 147 ? 2.311 -34.344 0.398 1 98.19 147 LYS B N 1
ATOM 4769 C CA . LYS B 1 147 ? 2.41 -33.844 1.765 1 98.19 147 LYS B CA 1
ATOM 4770 C C . LYS B 1 147 ? 3.701 -33.062 1.969 1 98.19 147 LYS B C 1
ATOM 4772 O O . LYS B 1 147 ? 4.762 -33.469 1.487 1 98.19 147 LYS B O 1
ATOM 4777 N N . PRO B 1 148 ? 3.598 -31.969 2.619 1 98.62 148 PRO B N 1
ATOM 4778 C CA . PRO B 1 148 ? 4.84 -31.234 2.9 1 98.62 148 PRO B CA 1
ATOM 4779 C C . PRO B 1 148 ? 5.879 -32.094 3.605 1 98.62 148 PRO B C 1
ATOM 4781 O O . PRO B 1 148 ? 5.574 -32.75 4.609 1 98.62 148 PRO B O 1
ATOM 4784 N N . GLY B 1 149 ? 7.02 -32.125 3.027 1 98.56 149 GLY B N 1
ATOM 4785 C CA . GLY B 1 149 ? 8.148 -32.875 3.508 1 98.56 149 GLY B CA 1
ATOM 4786 C C . GLY B 1 149 ? 9.453 -32.531 2.828 1 98.56 149 GLY B C 1
ATOM 4787 O O . GLY B 1 149 ? 9.461 -32.062 1.683 1 98.56 149 GLY B O 1
ATOM 4788 N N . PRO B 1 150 ? 10.555 -32.688 3.516 1 98 150 PRO B N 1
ATOM 4789 C CA . PRO B 1 150 ? 11.828 -32.125 3.055 1 98 150 PRO B CA 1
ATOM 4790 C C . PRO B 1 150 ? 12.305 -32.75 1.743 1 98 150 PRO B C 1
ATOM 4792 O O . PRO B 1 150 ? 13.039 -32.094 0.987 1 98 150 PRO B O 1
ATOM 4795 N N . ASP B 1 151 ? 11.859 -33.969 1.464 1 98.56 151 ASP B N 1
ATOM 4796 C CA . ASP B 1 151 ? 12.375 -34.594 0.256 1 98.56 151 ASP B CA 1
ATOM 4797 C C . ASP B 1 151 ? 11.25 -34.875 -0.748 1 98.56 151 ASP B C 1
ATOM 4799 O O . ASP B 1 151 ? 11.438 -35.594 -1.714 1 98.56 151 ASP B O 1
ATOM 4803 N N . ALA B 1 152 ? 10.047 -34.344 -0.447 1 98.62 152 ALA B N 1
ATOM 4804 C CA . ALA B 1 152 ? 8.938 -34.5 -1.382 1 98.62 152 ALA B CA 1
ATOM 4805 C C . ALA B 1 152 ? 9.172 -33.656 -2.646 1 98.62 152 ALA B C 1
ATOM 4807 O O . ALA B 1 152 ? 9.359 -32.438 -2.582 1 98.62 152 ALA B O 1
ATOM 4808 N N . PRO B 1 153 ? 9.211 -34.281 -3.801 1 98.62 153 PRO B N 1
ATOM 4809 C CA . PRO B 1 153 ? 9.461 -33.562 -5.055 1 98.62 153 PRO B CA 1
ATOM 4810 C C . PRO B 1 153 ? 8.211 -32.844 -5.586 1 98.62 153 PRO B C 1
ATOM 4812 O O . PRO B 1 153 ? 7.09 -33.25 -5.27 1 98.62 153 PRO B O 1
ATOM 4815 N N . ILE B 1 154 ? 8.375 -31.875 -6.391 1 98.75 154 ILE B N 1
ATOM 4816 C CA . ILE B 1 154 ? 7.293 -31.188 -7.078 1 98.75 154 ILE B CA 1
ATOM 4817 C C . ILE B 1 154 ? 7.848 -30.406 -8.266 1 98.75 154 ILE B C 1
ATOM 4819 O O . ILE B 1 154 ? 8.961 -29.859 -8.195 1 98.75 154 ILE B O 1
ATOM 4823 N N . LYS B 1 155 ? 7.148 -30.391 -9.289 1 98.75 155 LYS B N 1
ATOM 4824 C CA . LYS B 1 155 ? 7.496 -29.609 -10.469 1 98.75 155 LYS B CA 1
ATOM 4825 C C . LYS B 1 155 ? 6.523 -28.453 -10.664 1 98.75 155 LYS B C 1
ATOM 4827 O O . LYS B 1 155 ? 5.34 -28.672 -10.938 1 98.75 155 LYS B O 1
ATOM 4832 N N . PHE B 1 156 ? 7.055 -27.203 -10.562 1 98.88 156 PHE B N 1
ATOM 4833 C CA . PHE B 1 156 ? 6.242 -26.016 -10.781 1 98.88 156 PHE B CA 1
ATOM 4834 C C . PHE B 1 156 ? 6.395 -25.516 -12.219 1 98.88 156 PHE B C 1
ATOM 4836 O O . PHE B 1 156 ? 7.496 -25.531 -12.766 1 98.88 156 PHE B O 1
ATOM 4843 N N . GLY B 1 157 ? 5.281 -25.203 -12.852 1 98.69 157 GLY B N 1
ATOM 4844 C CA . GLY B 1 157 ? 5.34 -24.25 -13.945 1 98.69 157 GLY B CA 1
ATOM 4845 C C . GLY B 1 157 ? 5.41 -22.812 -13.484 1 98.69 157 GLY B C 1
ATOM 4846 O O . GLY B 1 157 ? 4.801 -22.453 -12.477 1 98.69 157 GLY B O 1
ATOM 4847 N N . LEU B 1 158 ? 6.191 -21.984 -14.172 1 98.75 158 LEU B N 1
ATOM 4848 C CA . LEU B 1 158 ? 6.316 -20.562 -13.891 1 98.75 158 LEU B CA 1
ATOM 4849 C C . LEU B 1 158 ? 5.895 -19.734 -15.094 1 98.75 158 LEU B C 1
ATOM 4851 O O . LEU B 1 158 ? 6.508 -19.812 -16.156 1 98.75 158 LEU B O 1
ATOM 4855 N N . ILE B 1 159 ? 4.828 -18.984 -14.953 1 98.75 159 ILE B N 1
ATOM 4856 C CA . ILE B 1 159 ? 4.277 -18.156 -16.016 1 98.75 159 ILE B CA 1
ATOM 4857 C C . ILE B 1 159 ? 3.896 -16.781 -15.477 1 98.75 159 ILE B C 1
ATOM 4859 O O . ILE B 1 159 ? 3.336 -16.688 -14.383 1 98.75 159 ILE B O 1
ATOM 4863 N N . GLY B 1 160 ? 4.281 -15.719 -16.141 1 98.56 160 GLY B N 1
ATOM 4864 C CA . GLY B 1 160 ? 3.83 -14.375 -15.812 1 98.56 160 GLY B CA 1
ATOM 4865 C C . GLY B 1 160 ? 3.439 -13.57 -17.047 1 98.56 160 GLY B C 1
ATOM 4866 O O . GLY B 1 160 ? 3.895 -13.859 -18.156 1 98.56 160 GLY B O 1
ATOM 4867 N N . ASP B 1 161 ? 2.545 -12.641 -16.828 1 98.5 161 ASP B N 1
ATOM 4868 C CA . ASP B 1 161 ? 2.178 -11.68 -17.859 1 98.5 161 ASP B CA 1
ATOM 4869 C C . ASP B 1 161 ? 1.592 -12.375 -19.078 1 98.5 161 ASP B C 1
ATOM 4871 O O . ASP B 1 161 ? 2.029 -12.141 -20.203 1 98.5 161 ASP B O 1
ATOM 4875 N N . LEU B 1 162 ? 0.653 -13.211 -18.766 1 98.25 162 LEU B N 1
ATOM 4876 C CA . LEU B 1 162 ? -0.018 -13.992 -19.797 1 98.25 162 LEU B CA 1
ATOM 4877 C C . LEU B 1 162 ? -1.294 -13.297 -20.266 1 98.25 162 LEU B C 1
ATOM 4879 O O . LEU B 1 162 ? -2.277 -13.234 -19.516 1 98.25 162 LEU B O 1
ATOM 4883 N N . GLY B 1 163 ? -1.266 -12.75 -21.438 1 96.81 163 GLY B N 1
ATOM 4884 C CA . GLY B 1 163 ? -2.449 -12.141 -22.031 1 96.81 163 GLY B CA 1
ATOM 4885 C C . GLY B 1 163 ? -3.322 -13.125 -22.781 1 96.81 163 GLY B C 1
ATOM 4886 O O . GLY B 1 163 ? -3.641 -14.195 -22.266 1 96.81 163 GLY B O 1
ATOM 4887 N N . GLN B 1 164 ? -3.803 -12.719 -23.797 1 96.56 164 GLN B N 1
ATOM 4888 C CA . GLN B 1 164 ? -4.668 -13.555 -24.609 1 96.56 164 GLN B CA 1
ATOM 4889 C C . GLN B 1 164 ? -4.383 -13.344 -26.094 1 96.56 164 GLN B C 1
ATOM 4891 O O . GLN B 1 164 ? -5.312 -13.195 -26.906 1 96.56 164 GLN B O 1
ATOM 4896 N N . THR B 1 165 ? -3.129 -13.266 -26.391 1 95.31 165 THR B N 1
ATOM 4897 C CA . THR B 1 165 ? -2.629 -13.172 -27.766 1 95.31 165 THR B CA 1
ATOM 4898 C C . THR B 1 165 ? -2.264 -14.562 -28.297 1 95.31 165 THR B C 1
ATOM 4900 O O . THR B 1 165 ? -2.361 -15.555 -27.578 1 95.31 165 THR B O 1
ATOM 4903 N N . PHE B 1 166 ? -1.82 -14.555 -29.594 1 93.62 166 PHE B N 1
ATOM 4904 C CA . PHE B 1 166 ? -1.333 -15.812 -30.141 1 93.62 166 PHE B CA 1
ATOM 4905 C C . PHE B 1 166 ? -0.061 -16.266 -29.438 1 93.62 166 PHE B C 1
ATOM 4907 O O . PHE B 1 166 ? 0.175 -17.469 -29.266 1 93.62 166 PHE B O 1
ATOM 4914 N N . HIS B 1 167 ? 0.763 -15.289 -29 1 93.56 167 HIS B N 1
ATOM 4915 C CA . HIS B 1 167 ? 1.945 -15.617 -28.219 1 93.56 167 HIS B CA 1
ATOM 4916 C C . HIS B 1 167 ? 1.561 -16.234 -26.875 1 93.56 167 HIS B C 1
ATOM 4918 O O . HIS B 1 167 ? 2.229 -17.141 -26.391 1 93.56 167 HIS B O 1
ATOM 4924 N N . SER B 1 168 ? 0.521 -15.703 -26.266 1 96.38 168 SER B N 1
ATOM 4925 C CA . SER B 1 168 ? 0.008 -16.281 -25.031 1 96.38 168 SER B CA 1
ATOM 4926 C C . SER B 1 168 ? -0.431 -17.719 -25.234 1 96.38 168 SER B C 1
ATOM 4928 O O . SER B 1 168 ? -0.168 -18.578 -24.391 1 96.38 168 SER B O 1
ATOM 4930 N N . ASN B 1 169 ? -1.111 -17.922 -26.359 1 95.12 169 ASN B N 1
ATOM 4931 C CA . ASN B 1 169 ? -1.548 -19.281 -26.688 1 95.12 169 ASN B CA 1
ATOM 4932 C C . ASN B 1 169 ? -0.364 -20.234 -26.844 1 95.12 169 ASN B C 1
ATOM 4934 O O . ASN B 1 169 ? -0.415 -21.375 -26.375 1 95.12 169 ASN B O 1
ATOM 4938 N N . ASP B 1 170 ? 0.684 -19.75 -27.5 1 94 170 ASP B N 1
ATOM 4939 C CA . ASP B 1 170 ? 1.901 -20.547 -27.641 1 94 170 ASP B CA 1
ATOM 4940 C C . ASP B 1 170 ? 2.51 -20.891 -26.281 1 94 170 ASP B C 1
ATOM 4942 O O . ASP B 1 170 ? 2.988 -22 -26.078 1 94 170 ASP B O 1
ATOM 4946 N N . THR B 1 171 ? 2.531 -19.922 -25.375 1 96.44 171 THR B N 1
ATOM 4947 C CA . THR B 1 171 ? 3.102 -20.125 -24.047 1 96.44 171 THR B CA 1
ATOM 4948 C C . THR B 1 171 ? 2.342 -21.219 -23.297 1 96.44 171 THR B C 1
ATOM 4950 O O . THR B 1 171 ? 2.951 -22.125 -22.734 1 96.44 171 THR B O 1
ATOM 4953 N N . VAL B 1 172 ? 1.007 -21.156 -23.312 1 96.75 172 VAL B N 1
ATOM 4954 C CA . VAL B 1 172 ? 0.2 -22.125 -22.594 1 96.75 172 VAL B CA 1
ATOM 4955 C C . VAL B 1 172 ? 0.367 -23.516 -23.219 1 96.75 172 VAL B C 1
ATOM 4957 O O . VAL B 1 172 ? 0.52 -24.516 -22.516 1 96.75 172 VAL B O 1
ATOM 4960 N N . ALA B 1 173 ? 0.379 -23.578 -24.547 1 95.31 173 ALA B N 1
ATOM 4961 C CA . ALA B 1 173 ? 0.541 -24.844 -25.25 1 95.31 173 ALA B CA 1
ATOM 4962 C C . ALA B 1 173 ? 1.896 -25.469 -24.938 1 95.31 173 ALA B C 1
ATOM 4964 O O . ALA B 1 173 ? 1.989 -26.688 -24.719 1 95.31 173 ALA B O 1
ATOM 4965 N N . HIS B 1 174 ? 2.879 -24.609 -25 1 95.88 174 HIS B N 1
ATOM 4966 C CA . HIS B 1 174 ? 4.223 -25.094 -24.703 1 95.88 174 HIS B CA 1
ATOM 4967 C C . HIS B 1 174 ? 4.328 -25.594 -23.266 1 95.88 174 HIS B C 1
ATOM 4969 O O . HIS B 1 174 ? 4.93 -26.641 -23.016 1 95.88 174 HIS B O 1
ATOM 4975 N N . TYR B 1 175 ? 3.783 -24.875 -22.375 1 96.81 175 TYR B N 1
ATOM 4976 C CA . TYR B 1 175 ? 3.803 -25.297 -20.984 1 96.81 175 TYR B CA 1
ATOM 4977 C C . TYR B 1 175 ? 3.066 -26.609 -20.797 1 96.81 175 TYR B C 1
ATOM 4979 O O . TYR B 1 175 ? 3.547 -27.5 -20.094 1 96.81 175 TYR B O 1
ATOM 4987 N N . GLU B 1 176 ? 1.924 -26.766 -21.422 1 95.94 176 GLU B N 1
ATOM 4988 C CA . GLU B 1 176 ? 1.149 -28 -21.312 1 95.94 176 GLU B CA 1
ATOM 4989 C C . GLU B 1 176 ? 1.972 -29.203 -21.766 1 95.94 176 GLU B C 1
ATOM 4991 O O . GLU B 1 176 ? 1.86 -30.281 -21.188 1 95.94 176 GLU B O 1
ATOM 4996 N N . ALA B 1 177 ? 2.756 -28.969 -22.703 1 94.62 177 ALA B N 1
ATOM 4997 C CA . ALA B 1 177 ? 3.592 -30.031 -23.234 1 94.62 177 ALA B CA 1
ATOM 4998 C C . ALA B 1 177 ? 4.73 -30.375 -22.281 1 94.62 177 ALA B C 1
ATOM 5000 O O . ALA B 1 177 ? 5.176 -31.516 -22.203 1 94.62 177 ALA B O 1
ATOM 5001 N N . ASN B 1 178 ? 5.219 -29.375 -21.641 1 90.88 178 ASN B N 1
ATOM 5002 C CA . ASN B 1 178 ? 6.285 -29.562 -20.656 1 90.88 178 ASN B CA 1
ATOM 5003 C C . ASN B 1 178 ? 5.75 -30.156 -19.359 1 90.88 178 ASN B C 1
ATOM 5005 O O . ASN B 1 178 ? 6.379 -31.047 -18.766 1 90.88 178 ASN B O 1
ATOM 5009 N N . GLY B 1 179 ? 4.598 -29.625 -18.938 1 91.25 179 GLY B N 1
ATOM 5010 C CA . GLY B 1 179 ? 3.869 -30.141 -17.797 1 91.25 179 GLY B CA 1
ATOM 5011 C C . GLY B 1 179 ? 4.43 -29.688 -16.469 1 91.25 179 GLY B C 1
ATOM 5012 O O . GLY B 1 179 ? 5.586 -29.266 -16.391 1 91.25 179 GLY B O 1
ATOM 5013 N N . GLY B 1 180 ? 3.738 -29.797 -15.398 1 95.88 180 GLY B N 1
ATOM 5014 C CA . GLY B 1 180 ? 3.996 -29.5 -14 1 95.88 180 GLY B CA 1
ATOM 5015 C C . GLY B 1 180 ? 2.857 -29.906 -13.086 1 95.88 180 GLY B C 1
ATOM 5016 O O . GLY B 1 180 ? 1.792 -30.312 -13.555 1 95.88 180 GLY B O 1
ATOM 5017 N N . ASP B 1 181 ? 3.184 -29.891 -11.812 1 98.25 181 ASP B N 1
ATOM 5018 C CA . ASP B 1 181 ? 2.189 -30.281 -10.82 1 98.25 181 ASP B CA 1
ATOM 5019 C C . ASP B 1 181 ? 1.313 -29.094 -10.414 1 98.25 181 ASP B C 1
ATOM 5021 O O . ASP B 1 181 ? 0.164 -29.281 -10.008 1 98.25 181 ASP B O 1
ATOM 5025 N N . ALA B 1 182 ? 1.871 -27.938 -10.453 1 98.75 182 ALA B N 1
ATOM 5026 C CA . ALA B 1 182 ? 1.228 -26.672 -10.148 1 98.75 182 ALA B CA 1
ATOM 5027 C C . ALA B 1 182 ? 1.921 -25.516 -10.867 1 98.75 182 ALA B C 1
ATOM 5029 O O . ALA B 1 182 ? 3.061 -25.656 -11.312 1 98.75 182 ALA B O 1
ATOM 5030 N N . VAL B 1 183 ? 1.224 -24.422 -11.008 1 98.81 183 VAL B N 1
ATOM 5031 C CA . VAL B 1 183 ? 1.812 -23.25 -11.648 1 98.81 183 VAL B CA 1
ATOM 5032 C C . VAL B 1 183 ? 1.889 -22.094 -10.648 1 98.81 183 VAL B C 1
ATOM 5034 O O . VAL B 1 183 ? 0.903 -21.781 -9.984 1 98.81 183 VAL B O 1
ATOM 5037 N N . LEU B 1 184 ? 3.059 -21.578 -10.422 1 98.88 184 LEU B N 1
ATOM 5038 C CA . LEU B 1 184 ? 3.168 -20.266 -9.812 1 98.88 184 LEU B CA 1
ATOM 5039 C C . LEU B 1 184 ? 2.943 -19.156 -10.844 1 98.88 184 LEU B C 1
ATOM 5041 O O . LEU B 1 184 ? 3.799 -18.922 -11.695 1 98.88 184 LEU B O 1
ATOM 5045 N N . PHE B 1 185 ? 1.771 -18.578 -10.836 1 98.88 185 PHE B N 1
ATOM 5046 C CA . PHE B 1 185 ? 1.44 -17.516 -11.789 1 98.88 185 PHE B CA 1
ATOM 5047 C C . PHE B 1 185 ? 1.806 -16.156 -11.227 1 98.88 185 PHE B C 1
ATOM 5049 O O . PHE B 1 185 ? 1.284 -15.742 -10.188 1 98.88 185 PHE B O 1
ATOM 5056 N N . ILE B 1 186 ? 2.598 -15.383 -11.953 1 98.69 186 ILE B N 1
ATOM 5057 C CA . ILE B 1 186 ? 3.365 -14.297 -11.344 1 98.69 186 ILE B CA 1
ATOM 5058 C C . ILE B 1 186 ? 2.705 -12.961 -11.656 1 98.69 186 ILE B C 1
ATOM 5060 O O . ILE B 1 186 ? 3.324 -11.906 -11.5 1 98.69 186 ILE B O 1
ATOM 5064 N N . GLY B 1 187 ? 1.473 -12.984 -12.109 1 98.44 187 GLY B N 1
ATOM 5065 C CA . GLY B 1 187 ? 0.705 -11.758 -12.211 1 98.44 187 GLY B CA 1
ATOM 5066 C C . GLY B 1 187 ? 0.499 -11.297 -13.641 1 98.44 187 GLY B C 1
ATOM 5067 O O . GLY B 1 187 ? 1.199 -11.75 -14.547 1 98.44 187 GLY B O 1
ATOM 5068 N N . ASP B 1 188 ? -0.449 -10.414 -13.852 1 98.56 188 ASP B N 1
ATOM 5069 C CA . ASP B 1 188 ? -0.945 -9.875 -15.117 1 98.56 188 ASP B CA 1
ATOM 5070 C C . ASP B 1 188 ? -1.686 -10.945 -15.922 1 98.56 188 ASP B C 1
ATOM 5072 O O . ASP B 1 188 ? -1.087 -11.633 -16.75 1 98.56 188 ASP B O 1
ATOM 5076 N N . LEU B 1 189 ? -2.961 -11.008 -15.734 1 96.25 189 LEU B N 1
ATOM 5077 C CA . LEU B 1 189 ? -3.828 -12.047 -16.281 1 96.25 189 LEU B CA 1
ATOM 5078 C C . LEU B 1 189 ? -4.508 -11.57 -17.562 1 96.25 189 LEU B C 1
ATOM 5080 O O . LEU B 1 189 ? -4.105 -11.945 -18.656 1 96.25 189 LEU B O 1
ATOM 5084 N N . SER B 1 190 ? -5.555 -10.711 -17.562 1 96 190 SER B N 1
ATOM 5085 C CA . SER B 1 190 ? -6.512 -10.461 -18.625 1 96 190 SER B CA 1
ATOM 5086 C C . SER B 1 190 ? -6.117 -9.234 -19.453 1 96 190 SER B C 1
ATOM 5088 O O . SER B 1 190 ? -6.5 -9.109 -20.609 1 96 190 SER B O 1
ATOM 5090 N N . TYR B 1 191 ? -5.426 -8.305 -18.859 1 97.5 191 TYR B N 1
ATOM 5091 C CA . TYR B 1 191 ? -5.082 -7.039 -19.5 1 97.5 191 TYR B CA 1
ATOM 5092 C C . TYR B 1 191 ? -6.336 -6.281 -19.922 1 97.5 191 TYR B C 1
ATOM 5094 O O . TYR B 1 191 ? -6.336 -5.598 -20.938 1 97.5 191 TYR B O 1
ATOM 5102 N N . ALA B 1 192 ? -7.375 -6.465 -19.172 1 97.06 192 ALA B N 1
ATOM 5103 C CA . ALA B 1 192 ? -8.633 -5.762 -19.438 1 97.06 192 ALA B CA 1
ATOM 5104 C C . ALA B 1 192 ? -8.422 -4.25 -19.453 1 97.06 192 ALA B C 1
ATOM 5106 O O . ALA B 1 192 ? -9.078 -3.533 -20.203 1 97.06 192 ALA B O 1
ATOM 5107 N N . ASP B 1 193 ? -7.5 -3.748 -18.672 1 96.94 193 ASP B N 1
ATOM 5108 C CA . ASP B 1 193 ? -7.27 -2.318 -18.484 1 96.94 193 ASP B CA 1
ATOM 5109 C C . ASP B 1 193 ? -6.582 -1.705 -19.688 1 96.94 193 ASP B C 1
ATOM 5111 O O . ASP B 1 193 ? -6.469 -0.482 -19.797 1 96.94 193 ASP B O 1
ATOM 5115 N N . ASN B 1 194 ? -6.156 -2.547 -20.656 1 95.5 194 ASN B N 1
ATOM 5116 C CA . ASN B 1 194 ? -5.566 -2.045 -21.891 1 95.5 194 ASN B CA 1
ATOM 5117 C C . ASN B 1 194 ? -6.637 -1.723 -22.938 1 95.5 194 ASN B C 1
ATOM 5119 O O . ASN B 1 194 ? -6.32 -1.281 -24.047 1 95.5 194 ASN B O 1
ATOM 5123 N N . HIS B 1 195 ? -7.875 -1.891 -22.594 1 95.44 195 HIS B N 1
ATOM 5124 C CA . HIS B 1 195 ? -8.992 -1.616 -23.484 1 95.44 195 HIS B CA 1
ATOM 5125 C C . HIS B 1 195 ? -9.836 -0.451 -22.969 1 95.44 195 HIS B C 1
ATOM 5127 O O . HIS B 1 195 ? -9.844 -0.168 -21.766 1 95.44 195 HIS B O 1
ATOM 5133 N N . PRO B 1 196 ? -10.5 0.244 -23.906 1 94.88 196 PRO B N 1
ATOM 5134 C CA . PRO B 1 196 ? -11.359 1.343 -23.453 1 94.88 196 PRO B CA 1
ATOM 5135 C C . PRO B 1 196 ? -12.32 0.928 -22.344 1 94.88 196 PRO B C 1
ATOM 5137 O O . PRO B 1 196 ? -12.984 -0.106 -22.453 1 94.88 196 PRO B O 1
ATOM 5140 N N . GLY B 1 197 ? -12.281 1.718 -21.25 1 96.12 197 GLY B N 1
ATOM 5141 C CA . GLY B 1 197 ? -13.164 1.451 -20.125 1 96.12 197 GLY B CA 1
ATOM 5142 C C . GLY B 1 197 ? -12.758 0.22 -19.344 1 96.12 197 GLY B C 1
ATOM 5143 O O . GLY B 1 197 ? -13.562 -0.32 -18.578 1 96.12 197 GLY B O 1
ATOM 5144 N N . HIS B 1 198 ? -11.531 -0.251 -19.531 1 97.5 198 HIS B N 1
ATOM 5145 C CA . HIS B 1 198 ? -11.094 -1.496 -18.906 1 97.5 198 HIS B CA 1
ATOM 5146 C C . HIS B 1 198 ? -12.078 -2.627 -19.188 1 97.5 198 HIS B C 1
ATOM 5148 O O . HIS B 1 198 ? -12.641 -3.213 -18.266 1 97.5 198 HIS B O 1
ATOM 5154 N N . ASP B 1 199 ? -12.297 -3.031 -20.406 1 96.81 199 ASP B N 1
ATOM 5155 C CA . ASP B 1 199 ? -13.328 -3.957 -20.859 1 96.81 199 ASP B CA 1
ATOM 5156 C C . ASP B 1 199 ? -13.266 -5.273 -20.094 1 96.81 199 ASP B C 1
ATOM 5158 O O . ASP B 1 199 ? -12.531 -6.184 -20.469 1 96.81 199 ASP B O 1
ATOM 5162 N N . ASN B 1 200 ? -14.148 -5.422 -19.125 1 97.69 200 ASN B N 1
ATOM 5163 C CA . ASN B 1 200 ? -14.117 -6.574 -18.219 1 97.69 200 ASN B CA 1
ATOM 5164 C C . ASN B 1 200 ? -14.578 -7.844 -18.938 1 97.69 200 ASN B C 1
ATOM 5166 O O . ASN B 1 200 ? -14.508 -8.938 -18.375 1 97.69 200 ASN B O 1
ATOM 5170 N N . ARG B 1 201 ? -15.102 -7.793 -20.25 1 97.06 201 ARG B N 1
ATOM 5171 C CA . ARG B 1 201 ? -15.32 -8.984 -21.062 1 97.06 201 ARG B CA 1
ATOM 5172 C C . ARG B 1 201 ? -14.016 -9.75 -21.281 1 97.06 201 ARG B C 1
ATOM 5174 O O . ARG B 1 201 ? -14.023 -10.961 -21.484 1 97.06 201 ARG B O 1
ATOM 5181 N N . ARG B 1 202 ? -12.844 -9.086 -21.062 1 97.44 202 ARG B N 1
ATOM 5182 C CA . ARG B 1 202 ? -11.531 -9.695 -21.234 1 97.44 202 ARG B CA 1
ATOM 5183 C C . ARG B 1 202 ? -11.203 -10.641 -20.094 1 97.44 202 ARG B C 1
ATOM 5185 O O . ARG B 1 202 ? -10.461 -11.609 -20.266 1 97.44 202 ARG B O 1
ATOM 5192 N N . TRP B 1 203 ? -11.758 -10.367 -18.922 1 98.31 203 TRP B N 1
ATOM 5193 C CA . TRP B 1 203 ? -11.625 -11.32 -17.828 1 98.31 203 TRP B CA 1
ATOM 5194 C C . TRP B 1 203 ? -12.305 -12.641 -18.172 1 98.31 203 TRP B C 1
ATOM 5196 O O . TRP B 1 203 ? -11.805 -13.711 -17.828 1 98.31 203 TRP B O 1
ATOM 5206 N N . ASP B 1 204 ? -13.414 -12.578 -18.891 1 98.19 204 ASP B N 1
ATOM 5207 C CA . ASP B 1 204 ? -14.164 -13.773 -19.266 1 98.19 204 ASP B CA 1
ATOM 5208 C C . ASP B 1 204 ? -13.406 -14.578 -20.328 1 98.19 204 ASP B C 1
ATOM 5210 O O . ASP B 1 204 ? -13.273 -15.797 -20.203 1 98.19 204 ASP B O 1
ATOM 5214 N N . THR B 1 205 ? -12.93 -13.938 -21.328 1 98 205 THR B N 1
ATOM 5215 C CA . THR B 1 205 ? -12.227 -14.648 -22.406 1 98 205 THR B CA 1
ATOM 5216 C C . THR B 1 205 ? -10.922 -15.242 -21.891 1 98 205 THR B C 1
ATOM 5218 O O . THR B 1 205 ? -10.555 -16.359 -22.234 1 98 205 THR B O 1
ATOM 5221 N N . TRP B 1 206 ? -10.242 -14.477 -21.047 1 98.38 206 TRP B N 1
ATOM 5222 C CA . TRP B 1 206 ? -8.992 -14.984 -20.5 1 98.38 206 TRP B CA 1
ATOM 5223 C C . TRP B 1 206 ? -9.227 -16.25 -19.672 1 98.38 206 TRP B C 1
ATOM 5225 O O . TRP B 1 206 ? -8.469 -17.219 -19.781 1 98.38 206 TRP B O 1
ATOM 5235 N N . ALA B 1 207 ? -10.25 -16.188 -18.875 1 98.56 207 ALA B N 1
ATOM 5236 C CA . ALA B 1 207 ? -10.562 -17.328 -18.031 1 98.56 207 ALA B CA 1
ATOM 5237 C C . ALA B 1 207 ? -10.906 -18.562 -18.859 1 98.56 207 ALA B C 1
ATOM 5239 O O . ALA B 1 207 ? -10.508 -19.672 -18.531 1 98.56 207 ALA B O 1
ATOM 5240 N N . ARG B 1 208 ? -11.672 -18.391 -19.922 1 98.12 208 ARG B N 1
ATOM 5241 C CA . ARG B 1 208 ? -11.961 -19.5 -20.828 1 98.12 208 ARG B CA 1
ATOM 5242 C C . ARG B 1 208 ? -10.688 -20.016 -21.5 1 98.12 208 ARG B C 1
ATOM 5244 O O . ARG B 1 208 ? -10.516 -21.219 -21.672 1 98.12 208 ARG B O 1
ATOM 5251 N N . PHE B 1 209 ? -9.883 -19.062 -21.75 1 97.69 209 PHE B N 1
ATOM 5252 C CA . PHE B 1 209 ? -8.633 -19.328 -22.469 1 97.69 209 PHE B CA 1
ATOM 5253 C C . PHE B 1 209 ? -7.742 -20.25 -21.656 1 97.69 209 PHE B C 1
ATOM 5255 O O . PHE B 1 209 ? -7.207 -21.234 -22.188 1 97.69 209 PHE B O 1
ATOM 5262 N N . VAL B 1 210 ? -7.598 -20.047 -20.391 1 98.25 210 VAL B N 1
ATOM 5263 C CA . VAL B 1 210 ? -6.625 -20.781 -19.578 1 98.25 210 VAL B CA 1
ATOM 5264 C C . VAL B 1 210 ? -7.297 -21.984 -18.922 1 98.25 210 VAL B C 1
ATOM 5266 O O . VAL B 1 210 ? -6.637 -22.797 -18.281 1 98.25 210 VAL B O 1
ATOM 5269 N N . GLU B 1 211 ? -8.602 -22.188 -19.078 1 98.38 211 GLU B N 1
ATOM 5270 C CA . GLU B 1 211 ? -9.344 -23.281 -18.469 1 98.38 211 GLU B CA 1
ATOM 5271 C C . GLU B 1 211 ? -8.711 -24.641 -18.797 1 98.38 211 GLU B C 1
ATOM 5273 O O . GLU B 1 211 ? -8.719 -25.547 -17.984 1 98.38 211 GLU B O 1
ATOM 5278 N N . ARG B 1 212 ? -8.148 -24.781 -19.969 1 97.5 212 ARG B N 1
ATOM 5279 C CA . ARG B 1 212 ? -7.535 -26 -20.453 1 97.5 212 ARG B CA 1
ATOM 5280 C C . ARG B 1 212 ? -6.43 -26.469 -19.516 1 97.5 212 ARG B C 1
ATOM 5282 O O . ARG B 1 212 ? -6.027 -27.641 -19.547 1 97.5 212 ARG B O 1
ATOM 5289 N N . SER B 1 213 ? -5.918 -25.516 -18.719 1 98.25 213 SER B N 1
ATOM 5290 C CA . SER B 1 213 ? -4.852 -25.844 -17.781 1 98.25 213 SER B CA 1
ATOM 5291 C C . SER B 1 213 ? -5.328 -25.688 -16.328 1 98.25 213 SER B C 1
ATOM 5293 O O . SER B 1 213 ? -5.219 -26.625 -15.539 1 98.25 213 SER B O 1
ATOM 5295 N N . VAL B 1 214 ? -5.961 -24.609 -15.992 1 98.62 214 VAL B N 1
ATOM 5296 C CA . VAL B 1 214 ? -6.234 -24.188 -14.617 1 98.62 214 VAL B CA 1
ATOM 5297 C C . VAL B 1 214 ? -7.363 -25.031 -14.039 1 98.62 214 VAL B C 1
ATOM 5299 O O . VAL B 1 214 ? -7.551 -25.094 -12.82 1 98.62 214 VAL B O 1
ATOM 5302 N N . ALA B 1 215 ? -8.125 -25.766 -14.836 1 98.81 215 ALA B N 1
ATOM 5303 C CA . ALA B 1 215 ? -9.172 -26.656 -14.344 1 98.81 215 ALA B CA 1
ATOM 5304 C C . ALA B 1 215 ? -8.586 -27.984 -13.883 1 98.81 215 ALA B C 1
ATOM 5306 O O . ALA B 1 215 ? -9.25 -28.766 -13.195 1 98.81 215 ALA B O 1
ATOM 5307 N N . TYR B 1 216 ? -7.328 -28.25 -14.219 1 98.62 216 TYR B N 1
ATOM 5308 C CA . TYR B 1 216 ? -6.766 -29.594 -14.023 1 98.62 216 TYR B CA 1
ATOM 5309 C C . TYR B 1 216 ? -5.578 -29.547 -13.07 1 98.62 216 TYR B C 1
ATOM 5311 O O . TYR B 1 216 ? -5.141 -30.578 -12.57 1 98.62 216 TYR B O 1
ATOM 5319 N N . GLN B 1 217 ? -5.031 -28.422 -12.867 1 98.06 217 GLN B N 1
ATOM 5320 C CA . GLN B 1 217 ? -3.936 -28.219 -11.93 1 98.06 217 GLN B CA 1
ATOM 5321 C C . GLN B 1 217 ? -4.066 -26.859 -11.234 1 98.06 217 GLN B C 1
ATOM 5323 O O . GLN B 1 217 ? -4.551 -25.891 -11.82 1 98.06 217 GLN B O 1
ATOM 5328 N N . PRO B 1 218 ? -3.619 -26.797 -9.953 1 98.75 218 PRO B N 1
ATOM 5329 C CA . PRO B 1 218 ? -3.764 -25.531 -9.242 1 98.75 218 PRO B CA 1
ATOM 5330 C C . PRO B 1 218 ? -2.797 -24.469 -9.742 1 98.75 218 PRO B C 1
ATOM 5332 O O . PRO B 1 218 ? -1.597 -24.719 -9.867 1 98.75 218 PRO B O 1
ATOM 5335 N N . TRP B 1 219 ? -3.273 -23.359 -10.109 1 98.81 219 TRP B N 1
ATOM 5336 C CA . TRP B 1 219 ? -2.467 -22.156 -10.273 1 98.81 219 TRP B CA 1
ATOM 5337 C C . TRP B 1 219 ? -2.484 -21.312 -9.008 1 98.81 219 TRP B C 1
ATOM 5339 O O . TRP B 1 219 ? -3.535 -21.125 -8.383 1 98.81 219 TRP B O 1
ATOM 5349 N N . ILE B 1 220 ? -1.317 -20.922 -8.539 1 98.88 220 ILE B N 1
ATOM 5350 C CA . ILE B 1 220 ? -1.143 -20.062 -7.371 1 98.88 220 ILE B CA 1
ATOM 5351 C C . ILE B 1 220 ? -0.953 -18.625 -7.809 1 98.88 220 ILE B C 1
ATOM 5353 O O . ILE B 1 220 ? -0.018 -18.297 -8.547 1 98.88 220 ILE B O 1
ATOM 5357 N N . TRP B 1 221 ? -1.806 -17.719 -7.332 1 98.56 221 TRP B N 1
ATOM 5358 C CA . TRP B 1 221 ? -2.02 -16.422 -7.977 1 98.56 221 TRP B CA 1
ATOM 5359 C C . TRP B 1 221 ? -1.18 -15.344 -7.312 1 98.56 221 TRP B C 1
ATOM 5361 O O . TRP B 1 221 ? -1.165 -15.227 -6.086 1 98.56 221 TRP B O 1
ATOM 5371 N N . THR B 1 222 ? -0.497 -14.562 -8.062 1 98.44 222 THR B N 1
ATOM 5372 C CA . THR B 1 222 ? 0.062 -13.258 -7.719 1 98.44 222 THR B CA 1
ATOM 5373 C C . THR B 1 222 ? -0.618 -12.148 -8.516 1 98.44 222 THR B C 1
ATOM 5375 O O . THR B 1 222 ? -0.904 -12.32 -9.703 1 98.44 222 THR B O 1
ATOM 5378 N N . ALA B 1 223 ? -0.898 -11.047 -7.906 1 98.44 223 ALA B N 1
ATOM 5379 C CA . ALA B 1 223 ? -1.521 -9.938 -8.625 1 98.44 223 ALA B CA 1
ATOM 5380 C C . ALA B 1 223 ? -0.469 -8.977 -9.172 1 98.44 223 ALA B C 1
ATOM 5382 O O . ALA B 1 223 ? 0.511 -8.672 -8.484 1 98.44 223 ALA B O 1
ATOM 5383 N N . GLY B 1 224 ? -0.622 -8.555 -10.422 1 98.56 224 GLY B N 1
ATOM 5384 C CA . GLY B 1 224 ? 0.204 -7.52 -11.023 1 98.56 224 GLY B CA 1
ATOM 5385 C C . GLY B 1 224 ? -0.512 -6.188 -11.156 1 98.56 224 GLY B C 1
ATOM 5386 O O . GLY B 1 224 ? -1.556 -5.973 -10.539 1 98.56 224 GLY B O 1
ATOM 5387 N N . ASN B 1 225 ? 0.141 -5.242 -11.859 1 98.56 225 ASN B N 1
ATOM 5388 C CA . ASN B 1 225 ? -0.446 -3.912 -12 1 98.56 225 ASN B CA 1
ATOM 5389 C C . ASN B 1 225 ? -1.725 -3.949 -12.828 1 98.56 225 ASN B C 1
ATOM 5391 O O . ASN B 1 225 ? -2.633 -3.143 -12.617 1 98.56 225 ASN B O 1
ATOM 5395 N N . HIS B 1 226 ? -1.897 -4.875 -13.703 1 98.56 226 HIS B N 1
ATOM 5396 C CA . HIS B 1 226 ? -3.074 -4.934 -14.562 1 98.56 226 HIS B CA 1
ATOM 5397 C C . HIS B 1 226 ? -4.293 -5.441 -13.797 1 98.56 226 HIS B C 1
ATOM 5399 O O . HIS B 1 226 ? -5.426 -5.289 -14.258 1 98.56 226 HIS B O 1
ATOM 5405 N N . GLU B 1 227 ? -4.047 -6.023 -12.648 1 98.5 227 GLU B N 1
ATOM 5406 C CA . GLU B 1 227 ? -5.156 -6.453 -11.805 1 98.5 227 GLU B CA 1
ATOM 5407 C C . GLU B 1 227 ? -5.672 -5.305 -10.938 1 98.5 227 GLU B C 1
ATOM 5409 O O . GLU B 1 227 ? -6.738 -5.406 -10.328 1 98.5 227 GLU B O 1
ATOM 5414 N N . ILE B 1 228 ? -4.91 -4.188 -10.867 1 98.44 228 ILE B N 1
ATOM 5415 C CA . ILE B 1 228 ? -5.371 -3.059 -10.062 1 98.44 228 ILE B CA 1
ATOM 5416 C C . ILE B 1 228 ? -6.734 -2.592 -10.562 1 98.44 228 ILE B C 1
ATOM 5418 O O . ILE B 1 228 ? -7.641 -2.338 -9.758 1 98.44 228 ILE B O 1
ATOM 5422 N N . ASP B 1 229 ? -6.832 -2.475 -11.93 1 97.31 229 ASP B N 1
ATOM 5423 C CA . ASP B 1 229 ? -8.094 -2.094 -12.562 1 97.31 229 ASP B CA 1
ATOM 5424 C C . ASP B 1 229 ? -8.703 -0.875 -11.875 1 97.31 229 ASP B C 1
ATOM 5426 O O . ASP B 1 229 ? -9.867 -0.906 -11.469 1 97.31 229 ASP B O 1
ATOM 5430 N N . TYR B 1 230 ? -7.996 0.15 -11.742 1 97.75 230 TYR B N 1
ATOM 5431 C CA . TYR B 1 230 ? -8.398 1.425 -11.156 1 97.75 230 TYR B CA 1
ATOM 5432 C C . TYR B 1 230 ? -8.781 2.426 -12.242 1 97.75 230 TYR B C 1
ATOM 5434 O O . TYR B 1 230 ? -7.93 2.869 -13.016 1 97.75 230 TYR B O 1
ATOM 5442 N N . ALA B 1 231 ? -10.086 2.754 -12.305 1 97.75 231 ALA B N 1
ATOM 5443 C CA . ALA B 1 231 ? -10.625 3.629 -13.344 1 97.75 231 ALA B CA 1
ATOM 5444 C C . ALA B 1 231 ? -11.641 4.605 -12.758 1 97.75 231 ALA B C 1
ATOM 5446 O O . ALA B 1 231 ? -12.844 4.477 -13 1 97.75 231 ALA B O 1
ATOM 5447 N N . PRO B 1 232 ? -11.109 5.648 -12.109 1 96.25 232 PRO B N 1
ATOM 5448 C CA . PRO B 1 232 ? -12.039 6.586 -11.469 1 96.25 232 PRO B CA 1
ATOM 5449 C C . PRO B 1 232 ? -12.906 7.336 -12.469 1 96.25 232 PRO B C 1
ATOM 5451 O O . PRO B 1 232 ? -14.023 7.746 -12.141 1 96.25 232 PRO B O 1
ATOM 5454 N N . GLU B 1 233 ? -12.484 7.504 -13.703 1 95.06 233 GLU B N 1
ATOM 5455 C CA . GLU B 1 233 ? -13.211 8.234 -14.734 1 95.06 233 GLU B CA 1
ATOM 5456 C C . GLU B 1 233 ? -14.539 7.547 -15.062 1 95.06 233 GLU B C 1
ATOM 5458 O O . GLU B 1 233 ? -15.453 8.18 -15.586 1 95.06 233 GLU B O 1
ATOM 5463 N N . ILE B 1 234 ? -14.672 6.254 -14.766 1 96.69 234 ILE B N 1
ATOM 5464 C CA . ILE B 1 234 ? -15.93 5.559 -15 1 96.69 234 ILE B CA 1
ATOM 5465 C C . ILE B 1 234 ? -16.516 5.086 -13.672 1 96.69 234 ILE B C 1
ATOM 5467 O O . ILE B 1 234 ? -17.328 4.16 -13.641 1 96.69 234 ILE B O 1
ATOM 5471 N N . GLY B 1 235 ? -16.016 5.582 -12.625 1 95.88 235 GLY B N 1
ATOM 5472 C CA . GLY B 1 235 ? -16.594 5.367 -11.312 1 95.88 235 GLY B CA 1
ATOM 5473 C C . GLY B 1 235 ? -16.016 4.172 -10.586 1 95.88 235 GLY B C 1
ATOM 5474 O O . GLY B 1 235 ? -16.5 3.789 -9.516 1 95.88 235 GLY B O 1
ATOM 5475 N N . GLU B 1 236 ? -15.008 3.529 -11.109 1 97.94 236 GLU B N 1
ATOM 5476 C CA . GLU B 1 236 ? -14.398 2.363 -10.469 1 97.94 236 GLU B CA 1
ATOM 5477 C C . GLU B 1 236 ? -13.148 2.754 -9.688 1 97.94 236 GLU B C 1
ATOM 5479 O O . GLU B 1 236 ? -12.062 2.873 -10.25 1 97.94 236 GLU B O 1
ATOM 5484 N N . THR B 1 237 ? -13.297 2.832 -8.312 1 97.31 237 THR B N 1
ATOM 5485 C CA . THR B 1 237 ? -12.227 3.41 -7.504 1 97.31 237 THR B CA 1
ATOM 5486 C C . THR B 1 237 ? -11.633 2.365 -6.566 1 97.31 237 THR B C 1
ATOM 5488 O O . THR B 1 237 ? -10.641 2.635 -5.875 1 97.31 237 THR B O 1
ATOM 5491 N N . ALA B 1 238 ? -12.242 1.188 -6.477 1 96.62 238 ALA B N 1
ATOM 5492 C CA . ALA B 1 238 ? -11.695 0.123 -5.641 1 96.62 238 ALA B CA 1
ATOM 5493 C C . ALA B 1 238 ? -10.695 -0.725 -6.418 1 96.62 238 ALA B C 1
ATOM 5495 O O . ALA B 1 238 ? -11.055 -1.389 -7.391 1 96.62 238 ALA B O 1
ATOM 5496 N N . PRO B 1 239 ? -9.438 -0.72 -5.957 1 97.88 239 PRO B N 1
ATOM 5497 C CA . PRO B 1 239 ? -8.461 -1.527 -6.688 1 97.88 239 PRO B CA 1
ATOM 5498 C C . PRO B 1 239 ? -8.711 -3.027 -6.547 1 97.88 239 PRO B C 1
ATOM 5500 O O . PRO B 1 239 ? -9.227 -3.479 -5.523 1 97.88 239 PRO B O 1
ATOM 5503 N N . PHE B 1 240 ? -8.336 -3.832 -7.617 1 98.62 240 PHE B N 1
ATOM 5504 C CA . PHE B 1 240 ? -8.266 -5.289 -7.648 1 98.62 240 PHE B CA 1
ATOM 5505 C C . PHE B 1 240 ? -9.656 -5.902 -7.605 1 98.62 240 PHE B C 1
ATOM 5507 O O . PHE B 1 240 ? -9.82 -7.074 -7.254 1 98.62 240 PHE B O 1
ATOM 5514 N N . LYS B 1 241 ? -10.711 -5.133 -7.93 1 98.25 241 LYS B N 1
ATOM 5515 C CA . LYS B 1 241 ? -12.094 -5.57 -7.801 1 98.25 241 LYS B CA 1
ATOM 5516 C C . LYS B 1 241 ? -12.359 -6.824 -8.633 1 98.25 241 LYS B C 1
ATOM 5518 O O . LYS B 1 241 ? -12.828 -7.836 -8.117 1 98.25 241 LYS B O 1
ATOM 5523 N N . PRO B 1 242 ? -12.016 -6.859 -9.945 1 98.56 242 PRO B N 1
ATOM 5524 C CA . PRO B 1 242 ? -12.281 -8.086 -10.695 1 98.56 242 PRO B CA 1
ATOM 5525 C C . PRO B 1 242 ? -11.453 -9.273 -10.203 1 98.56 242 PRO B C 1
ATOM 5527 O O . PRO B 1 242 ? -11.984 -10.383 -10.07 1 98.56 242 PRO B O 1
ATOM 5530 N N . PHE B 1 243 ? -10.219 -9.023 -9.898 1 98.69 243 PHE B N 1
ATOM 5531 C CA . PHE B 1 243 ? -9.305 -10.078 -9.484 1 98.69 243 PHE B CA 1
ATOM 5532 C C . PHE B 1 243 ? -9.781 -10.734 -8.195 1 98.69 243 PHE B C 1
ATOM 5534 O O . PHE B 1 243 ? -9.828 -11.961 -8.094 1 98.69 243 PHE B O 1
ATOM 5541 N N . THR B 1 244 ? -10.172 -9.914 -7.172 1 98.25 244 THR B N 1
ATOM 5542 C CA . THR B 1 244 ? -10.523 -10.453 -5.859 1 98.25 244 THR B CA 1
ATOM 5543 C C . THR B 1 244 ? -11.867 -11.172 -5.91 1 98.25 244 THR B C 1
ATOM 5545 O O . THR B 1 244 ? -12.141 -12.047 -5.082 1 98.25 244 THR B O 1
ATOM 5548 N N . HIS B 1 245 ? -12.711 -10.867 -6.891 1 98.62 245 HIS B N 1
ATOM 5549 C CA . HIS B 1 245 ? -13.984 -11.562 -7.043 1 98.62 245 HIS B CA 1
ATOM 5550 C C . HIS B 1 245 ? -13.805 -12.898 -7.762 1 98.62 245 HIS B C 1
ATOM 5552 O O . HIS B 1 245 ? -14.555 -13.844 -7.512 1 98.62 245 HIS B O 1
ATOM 5558 N N . ARG B 1 246 ? -12.789 -13.016 -8.617 1 98.69 246 ARG B N 1
ATOM 5559 C CA . ARG B 1 246 ? -12.719 -14.133 -9.555 1 98.69 246 ARG B CA 1
ATOM 5560 C C . ARG B 1 246 ? -11.695 -15.164 -9.102 1 98.69 246 ARG B C 1
ATOM 5562 O O . ARG B 1 246 ? -11.844 -16.359 -9.375 1 98.69 246 ARG B O 1
ATOM 5569 N N . TYR B 1 247 ? -10.664 -14.742 -8.414 1 98.69 247 TYR B N 1
ATOM 5570 C CA . TYR B 1 247 ? -9.539 -15.625 -8.133 1 98.69 247 TYR B CA 1
ATOM 5571 C C . TYR B 1 247 ? -9.25 -15.688 -6.637 1 98.69 247 TYR B C 1
ATOM 5573 O O . TYR B 1 247 ? -8.398 -14.953 -6.129 1 98.69 247 TYR B O 1
ATOM 5581 N N . PRO B 1 248 ? -9.898 -16.594 -5.965 1 98.31 248 PRO B N 1
ATOM 5582 C CA . PRO B 1 248 ? -9.68 -16.734 -4.523 1 98.31 248 PRO B CA 1
ATOM 5583 C C . PRO B 1 248 ? -8.273 -17.219 -4.191 1 98.31 248 PRO B C 1
ATOM 5585 O O . PRO B 1 248 ? -7.621 -17.859 -5.027 1 98.31 248 PRO B O 1
ATOM 5588 N N . THR B 1 249 ? -7.781 -16.891 -3.037 1 98.56 249 THR B N 1
ATOM 5589 C CA . THR B 1 249 ? -6.508 -17.359 -2.494 1 98.56 249 THR B CA 1
ATOM 5590 C C . THR B 1 249 ? -6.688 -17.891 -1.078 1 98.56 249 THR B C 1
ATOM 5592 O O . THR B 1 249 ? -7.652 -17.547 -0.395 1 98.56 249 THR B O 1
ATOM 5595 N N . PRO B 1 250 ? -5.867 -18.703 -0.628 1 98.62 250 PRO B N 1
ATOM 5596 C CA . PRO B 1 250 ? -5.984 -19.234 0.736 1 98.62 250 PRO B CA 1
ATOM 5597 C C . PRO B 1 250 ? -5.363 -18.297 1.777 1 98.62 250 PRO B C 1
ATOM 5599 O O . PRO B 1 250 ? -4.645 -18.766 2.67 1 98.62 250 PRO B O 1
ATOM 5602 N N . PHE B 1 251 ? -5.676 -17.031 1.705 1 98.56 251 PHE B N 1
ATOM 5603 C CA . PHE B 1 251 ? -5.016 -16.031 2.533 1 98.56 251 PHE B CA 1
ATOM 5604 C C . PHE B 1 251 ? -5.301 -16.281 4.012 1 98.56 251 PHE B C 1
ATOM 5606 O O . PHE B 1 251 ? -4.406 -16.141 4.852 1 98.56 251 PHE B O 1
ATOM 5613 N N . ARG B 1 252 ? -6.48 -16.766 4.387 1 97.81 252 ARG B N 1
ATOM 5614 C CA . ARG B 1 252 ? -6.812 -16.984 5.789 1 97.81 252 ARG B CA 1
ATOM 5615 C C . ARG B 1 252 ? -6.004 -18.141 6.367 1 97.81 252 ARG B C 1
ATOM 5617 O O . ARG B 1 252 ? -5.594 -18.094 7.527 1 97.81 252 ARG B O 1
ATOM 5624 N N . ALA B 1 253 ? -5.844 -19.109 5.504 1 98.12 253 ALA B N 1
ATOM 5625 C CA . ALA B 1 253 ? -5.094 -20.281 5.949 1 98.12 253 ALA B CA 1
ATOM 5626 C C . ALA B 1 253 ? -3.65 -19.906 6.277 1 98.12 253 ALA B C 1
ATOM 5628 O O . ALA B 1 253 ? -2.986 -20.609 7.043 1 98.12 253 ALA B O 1
ATOM 5629 N N . SER B 1 254 ? -3.184 -18.859 5.719 1 97.88 254 SER B N 1
ATOM 5630 C CA . SER B 1 254 ? -1.822 -18.406 5.984 1 97.88 254 SER B CA 1
ATOM 5631 C C . SER B 1 254 ? -1.811 -17.25 6.98 1 97.88 254 SER B C 1
ATOM 5633 O O . SER B 1 254 ? -0.838 -16.5 7.059 1 97.88 254 SER B O 1
ATOM 5635 N N . ASN B 1 255 ? -2.936 -16.969 7.668 1 97.62 255 ASN B N 1
ATOM 5636 C CA . ASN B 1 255 ? -3.086 -15.961 8.711 1 97.62 255 ASN B CA 1
ATOM 5637 C C . ASN B 1 255 ? -2.986 -14.547 8.148 1 97.62 255 ASN B C 1
ATOM 5639 O O . ASN B 1 255 ? -2.516 -13.633 8.828 1 97.62 255 ASN B O 1
ATOM 5643 N N . SER B 1 256 ? -3.258 -14.422 6.922 1 98.19 256 SER B N 1
ATOM 5644 C CA . SER B 1 256 ? -3.357 -13.094 6.316 1 98.19 256 SER B CA 1
ATOM 5645 C C . SER B 1 256 ? -4.777 -12.547 6.426 1 98.19 256 SER B C 1
ATOM 5647 O O . SER B 1 256 ? -5.719 -13.289 6.695 1 98.19 256 SER B O 1
ATOM 5649 N N . THR B 1 257 ? -4.898 -11.242 6.281 1 97.44 257 THR B N 1
ATOM 5650 C CA . THR B 1 257 ? -6.211 -10.617 6.383 1 97.44 257 THR B CA 1
ATOM 5651 C C . THR B 1 257 ? -6.68 -10.117 5.02 1 97.44 257 THR B C 1
ATOM 5653 O O . THR B 1 257 ? -7.781 -9.578 4.895 1 97.44 257 THR B O 1
ATOM 5656 N N . GLU B 1 258 ? -5.781 -10.328 3.986 1 96.88 258 GLU B N 1
ATOM 5657 C CA . GLU B 1 258 ? -6.121 -9.859 2.645 1 96.88 258 GLU B CA 1
ATOM 5658 C C . GLU B 1 258 ? -5.777 -10.914 1.593 1 96.88 258 GLU B C 1
ATOM 5660 O O . GLU B 1 258 ? -4.844 -11.695 1.775 1 96.88 258 GLU B O 1
ATOM 5665 N N . HIS B 1 259 ? -6.414 -10.781 0.406 1 97.25 259 HIS B N 1
ATOM 5666 C CA . HIS B 1 259 ? -6.34 -11.766 -0.667 1 97.25 259 HIS B CA 1
ATOM 5667 C C . HIS B 1 259 ? -5 -11.695 -1.391 1 97.25 259 HIS B C 1
ATOM 5669 O O . HIS B 1 259 ? -4.574 -12.664 -2.014 1 97.25 259 HIS B O 1
ATOM 5675 N N . LEU B 1 260 ? -4.32 -10.625 -1.227 1 98.69 260 LEU B N 1
ATOM 5676 C CA . LEU B 1 260 ? -3.293 -10.297 -2.211 1 98.69 260 LEU B CA 1
ATOM 5677 C C . LEU B 1 260 ? -1.918 -10.758 -1.734 1 98.69 260 LEU B C 1
ATOM 5679 O O . LEU B 1 260 ? -0.945 -10.695 -2.49 1 98.69 260 LEU B O 1
ATOM 5683 N N . TRP B 1 261 ? -1.782 -11.18 -0.457 1 98.88 261 TRP B N 1
ATOM 5684 C CA . TRP B 1 261 ? -0.547 -11.773 0.039 1 98.88 261 TRP B CA 1
ATOM 5685 C C . TRP B 1 261 ? -0.845 -12.961 0.956 1 98.88 261 TRP B C 1
ATOM 5687 O O . TRP B 1 261 ? -1.787 -12.914 1.749 1 98.88 261 TRP B O 1
ATOM 5697 N N . TYR B 1 262 ? -0.128 -14.023 0.751 1 98.88 262 TYR B N 1
ATOM 5698 C CA . TYR B 1 262 ? -0.382 -15.289 1.434 1 98.88 262 TYR B CA 1
ATOM 5699 C C . TYR B 1 262 ? 0.741 -16.281 1.17 1 98.88 262 TYR B C 1
ATOM 5701 O O . TYR B 1 262 ? 1.755 -15.945 0.559 1 98.88 262 TYR B O 1
ATOM 5709 N N . SER B 1 263 ? 0.594 -17.484 1.762 1 98.88 263 SER B N 1
ATOM 5710 C CA . SER B 1 263 ? 1.568 -18.531 1.511 1 98.88 263 SER B CA 1
ATOM 5711 C C . SER B 1 263 ? 0.888 -19.891 1.392 1 98.88 263 SER B C 1
ATOM 5713 O O . SER B 1 263 ? -0.269 -20.062 1.785 1 98.88 263 SER B O 1
ATOM 5715 N N . VAL B 1 264 ? 1.544 -20.781 0.717 1 98.88 264 VAL B N 1
ATOM 5716 C CA . VAL B 1 264 ? 1.153 -22.188 0.647 1 98.88 264 VAL B CA 1
ATOM 5717 C C . VAL B 1 264 ? 2.383 -23.078 0.821 1 98.88 264 VAL B C 1
ATOM 5719 O O . VAL B 1 264 ? 3.51 -22.641 0.572 1 98.88 264 VAL B O 1
ATOM 5722 N N . LYS B 1 265 ? 2.133 -24.25 1.264 1 98.81 265 LYS B N 1
ATOM 5723 C CA . LYS B 1 265 ? 3.133 -25.312 1.292 1 98.81 265 LYS B CA 1
ATOM 5724 C C . LYS B 1 265 ? 2.756 -26.438 0.344 1 98.81 265 LYS B C 1
ATOM 5726 O O . LYS B 1 265 ? 1.642 -26.969 0.407 1 98.81 265 LYS B O 1
ATOM 5731 N N . MET B 1 266 ? 3.574 -26.703 -0.538 1 98.69 266 MET B N 1
ATOM 5732 C CA . MET B 1 266 ? 3.418 -27.797 -1.492 1 98.69 266 MET B CA 1
ATOM 5733 C C . MET B 1 266 ? 4.684 -28.656 -1.557 1 98.69 266 MET B C 1
ATOM 5735 O O . MET B 1 266 ? 5.715 -28.203 -2.057 1 98.69 266 MET B O 1
ATOM 5739 N N . ALA B 1 267 ? 4.539 -29.906 -1.122 1 98.69 267 ALA B N 1
ATOM 5740 C CA . ALA B 1 267 ? 5.715 -30.766 -1.076 1 98.69 267 ALA B CA 1
ATOM 5741 C C . ALA B 1 267 ? 6.828 -30.125 -0.248 1 98.69 267 ALA B C 1
ATOM 5743 O O . ALA B 1 267 ? 6.609 -29.719 0.897 1 98.69 267 ALA B O 1
ATOM 5744 N N . SER B 1 268 ? 7.984 -29.938 -0.81 1 98.75 268 SER B N 1
ATOM 5745 C CA . SER B 1 268 ? 9.125 -29.422 -0.06 1 98.75 268 SER B CA 1
ATOM 5746 C C . SER B 1 268 ? 9.219 -27.906 -0.18 1 98.75 268 SER B C 1
ATOM 5748 O O . SER B 1 268 ? 10.188 -27.297 0.278 1 98.75 268 SER B O 1
ATOM 5750 N N . ALA B 1 269 ? 8.195 -27.266 -0.692 1 98.88 269 ALA B N 1
ATOM 5751 C CA . ALA B 1 269 ? 8.273 -25.828 -0.965 1 98.88 269 ALA B CA 1
ATOM 5752 C C . ALA B 1 269 ? 7.324 -25.047 -0.061 1 98.88 269 ALA B C 1
ATOM 5754 O O . ALA B 1 269 ? 6.176 -25.453 0.145 1 98.88 269 ALA B O 1
ATOM 5755 N N . HIS B 1 270 ? 7.863 -24.078 0.586 1 98.88 270 HIS B N 1
ATOM 5756 C CA . HIS B 1 270 ? 7.113 -22.969 1.168 1 98.88 270 HIS B CA 1
ATOM 5757 C C . HIS B 1 270 ? 7.102 -21.766 0.237 1 98.88 270 HIS B C 1
ATOM 5759 O O . HIS B 1 270 ? 8.141 -21.141 0.011 1 98.88 270 HIS B O 1
ATOM 5765 N N . VAL B 1 271 ? 5.895 -21.422 -0.334 1 98.94 271 VAL B N 1
ATOM 5766 C CA . VAL B 1 271 ? 5.793 -20.375 -1.339 1 98.94 271 VAL B CA 1
ATOM 5767 C C . VAL B 1 271 ? 5.047 -19.172 -0.759 1 98.94 271 VAL B C 1
ATOM 5769 O O . VAL B 1 271 ? 3.936 -19.312 -0.244 1 98.94 271 VAL B O 1
ATOM 5772 N N . ILE B 1 272 ? 5.645 -18.031 -0.83 1 98.94 272 ILE B N 1
ATOM 5773 C CA . ILE B 1 272 ? 5.07 -16.781 -0.33 1 98.94 272 ILE B CA 1
ATOM 5774 C C . ILE B 1 272 ? 4.715 -15.867 -1.502 1 98.94 272 ILE B C 1
ATOM 5776 O O . ILE B 1 272 ? 5.547 -15.617 -2.377 1 98.94 272 ILE B O 1
ATOM 5780 N N . MET B 1 273 ? 3.479 -15.477 -1.583 1 98.88 273 MET B N 1
ATOM 5781 C CA . MET B 1 273 ? 3.035 -14.461 -2.533 1 98.88 273 MET B CA 1
ATOM 5782 C C . MET B 1 273 ? 2.93 -13.094 -1.861 1 98.88 273 MET B C 1
ATOM 5784 O O . MET B 1 273 ? 2.301 -12.961 -0.809 1 98.88 273 MET B O 1
ATOM 5788 N N . LEU B 1 274 ? 3.564 -12.078 -2.463 1 98.88 274 LEU B N 1
ATOM 5789 C CA . LEU B 1 274 ? 3.467 -10.695 -2.002 1 98.88 274 LEU B CA 1
ATOM 5790 C C . LEU B 1 274 ? 2.791 -9.82 -3.049 1 98.88 274 LEU B C 1
ATOM 5792 O O . LEU B 1 274 ? 2.777 -10.164 -4.234 1 98.88 274 LEU B O 1
ATOM 5796 N N . SER B 1 275 ? 2.217 -8.773 -2.586 1 98.81 275 SER B N 1
ATOM 5797 C CA . SER B 1 275 ? 1.547 -7.824 -3.471 1 98.81 275 SER B CA 1
ATOM 5798 C C . SER B 1 275 ? 2.402 -6.582 -3.699 1 98.81 275 SER B C 1
ATOM 5800 O O . SER B 1 275 ? 2.529 -5.734 -2.812 1 98.81 275 SER B O 1
ATOM 5802 N N . SER B 1 276 ? 2.906 -6.414 -4.93 1 98.62 276 SER B N 1
ATOM 5803 C CA . SER B 1 276 ? 3.768 -5.297 -5.301 1 98.62 276 SER B CA 1
ATOM 5804 C C . SER B 1 276 ? 2.998 -3.98 -5.293 1 98.62 276 SER B C 1
ATOM 5806 O O . SER B 1 276 ? 3.596 -2.906 -5.191 1 98.62 276 SER B O 1
ATOM 5808 N N . TYR B 1 277 ? 1.697 -4.02 -5.34 1 98.56 277 TYR B N 1
ATOM 5809 C CA . TYR B 1 277 ? 0.93 -2.801 -5.562 1 98.56 277 TYR B CA 1
ATOM 5810 C C . TYR B 1 277 ? -0.058 -2.562 -4.43 1 98.56 277 TYR B C 1
ATOM 5812 O O . TYR B 1 277 ? -1.059 -1.861 -4.605 1 98.56 277 TYR B O 1
ATOM 5820 N N . SER B 1 278 ? 0.167 -3.178 -3.277 1 98.56 278 SER B N 1
ATOM 5821 C CA . SER B 1 278 ? -0.494 -2.908 -2.006 1 98.56 278 SER B CA 1
ATOM 5822 C C . SER B 1 278 ? 0.44 -2.189 -1.038 1 98.56 278 SER B C 1
ATOM 5824 O O . SER B 1 278 ? 1.614 -1.973 -1.347 1 98.56 278 SER B O 1
ATOM 5826 N N . ALA B 1 279 ? -0.137 -1.757 0.054 1 98.44 279 ALA B N 1
ATOM 5827 C CA . ALA B 1 279 ? 0.703 -1.136 1.076 1 98.44 279 ALA B CA 1
ATOM 5828 C C . ALA B 1 279 ? 1.658 -2.154 1.693 1 98.44 279 ALA B C 1
ATOM 5830 O O . ALA B 1 279 ? 1.256 -3.273 2.02 1 98.44 279 ALA B O 1
ATOM 5831 N N . TYR B 1 280 ? 2.928 -1.75 1.806 1 98.25 280 TYR B N 1
ATOM 5832 C CA . TYR B 1 280 ? 3.887 -2.662 2.418 1 98.25 280 TYR B CA 1
ATOM 5833 C C . TYR B 1 280 ? 4.883 -1.904 3.285 1 98.25 280 TYR B C 1
ATOM 5835 O O . TYR B 1 280 ? 5.895 -2.467 3.719 1 98.25 280 TYR B O 1
ATOM 5843 N N . GLY B 1 281 ? 4.684 -0.61 3.467 1 96.69 281 GLY B N 1
ATOM 5844 C CA . GLY B 1 281 ? 5.508 0.121 4.418 1 96.69 281 GLY B CA 1
ATOM 5845 C C . GLY B 1 281 ? 5.469 -0.464 5.816 1 96.69 281 GLY B C 1
ATOM 5846 O O . GLY B 1 281 ? 4.566 -1.237 6.145 1 96.69 281 GLY B O 1
ATOM 5847 N N . LYS B 1 282 ? 6.449 -0.082 6.605 1 97.56 282 LYS B N 1
ATOM 5848 C CA . LYS B 1 282 ? 6.527 -0.579 7.977 1 97.56 282 LYS B CA 1
ATOM 5849 C C . LYS B 1 282 ? 5.199 -0.393 8.703 1 97.56 282 LYS B C 1
ATOM 5851 O O . LYS B 1 282 ? 4.551 0.647 8.57 1 97.56 282 LYS B O 1
ATOM 5856 N N . TYR B 1 283 ? 4.672 -1.398 9.375 1 97.62 283 TYR B N 1
ATOM 5857 C CA . TYR B 1 283 ? 3.5 -1.448 10.242 1 97.62 283 TYR B CA 1
ATOM 5858 C C . TYR B 1 283 ? 2.242 -1.762 9.445 1 97.62 283 TYR B C 1
ATOM 5860 O O . TYR B 1 283 ? 1.189 -2.051 10.023 1 97.62 283 TYR B O 1
ATOM 5868 N N . THR B 1 284 ? 2.246 -1.715 8.148 1 98.44 284 THR B N 1
ATOM 5869 C CA . THR B 1 284 ? 1.072 -2.051 7.348 1 98.44 284 THR B CA 1
ATOM 5870 C C . THR B 1 284 ? 0.746 -3.537 7.465 1 98.44 284 THR B C 1
ATOM 5872 O O . THR B 1 284 ? 1.585 -4.328 7.898 1 98.44 284 THR B O 1
ATOM 5875 N N . PRO B 1 285 ? -0.418 -3.936 7.066 1 98.62 285 PRO B N 1
ATOM 5876 C CA . PRO B 1 285 ? -0.831 -5.336 7.195 1 98.62 285 PRO B CA 1
ATOM 5877 C C . PRO B 1 285 ? 0.104 -6.297 6.465 1 98.62 285 PRO B C 1
ATOM 5879 O O . PRO B 1 285 ? 0.48 -7.336 7.016 1 98.62 285 PRO B O 1
ATOM 5882 N N . GLN B 1 286 ? 0.523 -6.012 5.258 1 98.81 286 GLN B N 1
ATOM 5883 C CA . GLN B 1 286 ? 1.411 -6.891 4.508 1 98.81 286 GLN B CA 1
ATOM 5884 C C . GLN B 1 286 ? 2.775 -7.004 5.18 1 98.81 286 GLN B C 1
ATOM 5886 O O . GLN B 1 286 ? 3.346 -8.094 5.266 1 98.81 286 GLN B O 1
ATOM 5891 N N . TRP B 1 287 ? 3.291 -5.852 5.648 1 98.69 287 TRP B N 1
ATOM 5892 C CA . TRP B 1 287 ? 4.566 -5.812 6.355 1 98.69 287 TRP B CA 1
ATOM 5893 C C . TRP B 1 287 ? 4.523 -6.68 7.609 1 98.69 287 TRP B C 1
ATOM 5895 O O . TRP B 1 287 ? 5.406 -7.516 7.824 1 98.69 287 TRP B O 1
ATOM 5905 N N . THR B 1 288 ? 3.453 -6.48 8.422 1 98.5 288 THR B N 1
ATOM 5906 C CA . THR B 1 288 ? 3.297 -7.23 9.664 1 98.5 288 THR B CA 1
ATOM 5907 C C . THR B 1 288 ? 3.156 -8.719 9.383 1 98.5 288 THR B C 1
ATOM 5909 O O . THR B 1 288 ? 3.771 -9.547 10.055 1 98.5 288 THR B O 1
ATOM 5912 N N . TRP B 1 289 ? 2.41 -9.055 8.398 1 98.81 289 TRP B N 1
ATOM 5913 C CA . TRP B 1 289 ? 2.172 -10.445 8.039 1 98.81 289 TRP B CA 1
ATOM 5914 C C . TRP B 1 289 ? 3.467 -11.125 7.613 1 98.81 289 TRP B C 1
ATOM 5916 O O . TRP B 1 289 ? 3.76 -12.242 8.039 1 98.81 289 TRP B O 1
ATOM 5926 N N . LEU B 1 290 ? 4.238 -10.43 6.723 1 98.88 290 LEU B N 1
ATOM 5927 C CA . LEU B 1 290 ? 5.461 -11.047 6.223 1 98.88 290 LEU B CA 1
ATOM 5928 C C . LEU B 1 290 ? 6.449 -11.297 7.355 1 98.88 290 LEU B C 1
ATOM 5930 O O . LEU B 1 290 ? 7.125 -12.328 7.387 1 98.88 290 LEU B O 1
ATOM 5934 N N . GLN B 1 291 ? 6.578 -10.312 8.266 1 98.5 291 GLN B N 1
ATOM 5935 C CA . GLN B 1 291 ? 7.441 -10.492 9.43 1 98.5 291 GLN B CA 1
ATOM 5936 C C . GLN B 1 291 ? 7.078 -11.766 10.188 1 98.5 291 GLN B C 1
ATOM 5938 O O . GLN B 1 291 ? 7.953 -12.562 10.531 1 98.5 291 GLN B O 1
ATOM 5943 N N . ASP B 1 292 ? 5.801 -11.961 10.414 1 98.25 292 ASP B N 1
ATOM 5944 C CA . ASP B 1 292 ? 5.312 -13.125 11.141 1 98.25 292 ASP B CA 1
ATOM 5945 C C . ASP B 1 292 ? 5.484 -14.398 10.312 1 98.25 292 ASP B C 1
ATOM 5947 O O . ASP B 1 292 ? 5.844 -15.453 10.852 1 98.25 292 ASP B O 1
ATOM 5951 N N . GLU B 1 293 ? 5.176 -14.305 9.039 1 98.69 293 GLU B N 1
ATOM 5952 C CA . GLU B 1 293 ? 5.27 -15.453 8.148 1 98.69 293 GLU B CA 1
ATOM 5953 C C . GLU B 1 293 ? 6.691 -16.016 8.102 1 98.69 293 GLU B C 1
ATOM 5955 O O . GLU B 1 293 ? 6.891 -17.219 8.18 1 98.69 293 GLU B O 1
ATOM 5960 N N . LEU B 1 294 ? 7.68 -15.133 7.984 1 98.69 294 LEU B N 1
ATOM 5961 C CA . LEU B 1 294 ? 9.07 -15.562 7.891 1 98.69 294 LEU B CA 1
ATOM 5962 C C . LEU B 1 294 ? 9.516 -16.234 9.188 1 98.69 294 LEU B C 1
ATOM 5964 O O . LEU B 1 294 ? 10.328 -17.156 9.164 1 98.69 294 LEU B O 1
ATOM 5968 N N . ARG B 1 295 ? 8.945 -15.812 10.305 1 97.56 295 ARG B N 1
ATOM 5969 C CA . ARG B 1 295 ? 9.258 -16.438 11.594 1 97.56 295 ARG B CA 1
ATOM 5970 C C . ARG B 1 295 ? 8.672 -17.844 11.672 1 97.56 295 ARG B C 1
ATOM 5972 O O . ARG B 1 295 ? 9.195 -18.688 12.398 1 97.56 295 ARG B O 1
ATOM 5979 N N . ARG B 1 296 ? 7.66 -18.078 10.859 1 96.56 296 ARG B N 1
ATOM 5980 C CA . ARG B 1 296 ? 6.961 -19.359 10.914 1 96.56 296 ARG B CA 1
ATOM 5981 C C . ARG B 1 296 ? 7.535 -20.344 9.906 1 96.56 296 ARG B C 1
ATOM 5983 O O . ARG B 1 296 ? 7.176 -21.516 9.906 1 96.56 296 ARG B O 1
ATOM 5990 N N . VAL B 1 297 ? 8.375 -19.891 9.094 1 97.5 297 VAL B N 1
ATOM 5991 C CA . VAL B 1 297 ? 8.977 -20.781 8.102 1 97.5 297 VAL B CA 1
ATOM 5992 C C . VAL B 1 297 ? 9.727 -21.906 8.797 1 97.5 297 VAL B C 1
ATOM 5994 O O . VAL B 1 297 ? 10.547 -21.656 9.688 1 97.5 297 VAL B O 1
ATOM 5997 N N . ASP B 1 298 ? 9.445 -23.156 8.461 1 97.88 298 ASP B N 1
ATOM 5998 C CA . ASP B 1 298 ? 10.125 -24.359 8.945 1 97.88 298 ASP B CA 1
ATOM 5999 C C . ASP B 1 298 ? 10.93 -25.016 7.828 1 97.88 298 ASP B C 1
ATOM 6001 O O . ASP B 1 298 ? 10.398 -25.859 7.094 1 97.88 298 ASP B O 1
ATOM 6005 N N . ARG B 1 299 ? 12.172 -24.781 7.816 1 97.38 299 ARG B N 1
ATOM 6006 C CA . ARG B 1 299 ? 13.031 -25.234 6.727 1 97.38 299 ARG B CA 1
ATOM 6007 C C . ARG B 1 299 ? 13.289 -26.734 6.82 1 97.38 299 ARG B C 1
ATOM 6009 O O . ARG B 1 299 ? 13.789 -27.344 5.871 1 97.38 299 ARG B O 1
ATOM 6016 N N . ARG B 1 300 ? 12.977 -27.359 7.922 1 97.62 300 ARG B N 1
ATOM 6017 C CA . ARG B 1 300 ? 13.125 -28.812 8.047 1 97.62 300 ARG B CA 1
ATOM 6018 C C . ARG B 1 300 ? 12 -29.547 7.324 1 97.62 300 ARG B C 1
ATOM 6020 O O . ARG B 1 300 ? 12.195 -30.641 6.809 1 97.62 300 ARG B O 1
ATOM 6027 N N . THR B 1 301 ? 10.891 -28.906 7.254 1 98.25 301 THR B N 1
ATOM 6028 C CA . THR B 1 301 ? 9.742 -29.5 6.57 1 98.25 301 THR B CA 1
ATOM 6029 C C . THR B 1 301 ? 9.688 -29.031 5.117 1 98.25 301 THR B C 1
ATOM 6031 O O . THR B 1 301 ? 9.492 -29.844 4.211 1 98.25 301 THR B O 1
ATOM 6034 N N . THR B 1 302 ? 9.789 -27.781 4.938 1 98.56 302 THR B N 1
ATOM 6035 C CA . THR B 1 302 ? 9.805 -27.188 3.602 1 98.56 302 THR B CA 1
ATOM 6036 C C . THR B 1 302 ? 11.117 -26.453 3.354 1 98.56 302 THR B C 1
ATOM 6038 O O . THR B 1 302 ? 11.18 -25.219 3.494 1 98.56 302 THR B O 1
ATOM 6041 N N . PRO B 1 303 ? 12.094 -27.156 2.916 1 98.56 303 PRO B N 1
ATOM 6042 C CA . PRO B 1 303 ? 13.414 -26.547 2.748 1 98.56 303 PRO B CA 1
ATOM 6043 C C . PRO B 1 303 ? 13.422 -25.422 1.726 1 98.56 303 PRO B C 1
ATOM 6045 O O . PRO B 1 303 ? 14.148 -24.438 1.886 1 98.56 303 PRO B O 1
ATOM 6048 N N . TRP B 1 304 ? 12.656 -25.562 0.704 1 98.81 304 TRP B N 1
ATOM 6049 C CA . TRP B 1 304 ? 12.672 -24.562 -0.363 1 98.81 304 TRP B CA 1
ATOM 6050 C C . TRP B 1 304 ? 11.727 -23.406 -0.04 1 98.81 304 TRP B C 1
ATOM 6052 O O . TRP B 1 304 ? 10.531 -23.625 0.166 1 98.81 304 TRP B O 1
ATOM 6062 N N . LEU B 1 305 ? 12.258 -22.219 0.078 1 98.88 305 LEU B N 1
ATOM 6063 C CA . LEU B 1 305 ? 11.5 -21 0.301 1 98.88 305 LEU B CA 1
ATOM 6064 C C . LEU B 1 305 ? 11.508 -20.125 -0.947 1 98.88 305 LEU B C 1
ATOM 6066 O O . LEU B 1 305 ? 12.562 -19.656 -1.377 1 98.88 305 LEU B O 1
ATOM 6070 N N . ILE B 1 306 ? 10.336 -19.922 -1.537 1 98.94 306 ILE B N 1
ATOM 6071 C CA . ILE B 1 306 ? 10.164 -19.172 -2.777 1 98.94 306 ILE B CA 1
ATOM 6072 C C . ILE B 1 306 ? 9.25 -17.984 -2.531 1 98.94 306 ILE B C 1
ATOM 6074 O O . ILE B 1 306 ? 8.203 -18.109 -1.888 1 98.94 306 ILE B O 1
ATOM 6078 N N . VAL B 1 307 ? 9.672 -16.812 -2.975 1 98.94 307 VAL B N 1
ATOM 6079 C CA . VAL B 1 307 ? 8.852 -15.609 -2.859 1 98.94 307 VAL B CA 1
ATOM 6080 C C . VAL B 1 307 ? 8.453 -15.125 -4.25 1 98.94 307 VAL B C 1
ATOM 6082 O O . VAL B 1 307 ? 9.297 -15.023 -5.145 1 98.94 307 VAL B O 1
ATOM 6085 N N . CYS B 1 308 ? 7.184 -14.891 -4.418 1 98.94 308 CYS B N 1
ATOM 6086 C CA . CYS B 1 308 ? 6.656 -14.375 -5.68 1 98.94 308 CYS B CA 1
ATOM 6087 C C . CYS B 1 308 ? 6.188 -12.938 -5.527 1 98.94 308 CYS B C 1
ATOM 6089 O O . CYS B 1 308 ? 5.449 -12.617 -4.594 1 98.94 308 CYS B O 1
ATOM 6091 N N . VAL B 1 309 ? 6.68 -12.062 -6.348 1 98.88 309 VAL B N 1
ATOM 6092 C CA . VAL B 1 309 ? 6.238 -10.68 -6.52 1 98.88 309 VAL B CA 1
ATOM 6093 C C . VAL B 1 309 ? 5.926 -10.414 -7.992 1 98.88 309 VAL B C 1
ATOM 6095 O O . VAL B 1 309 ? 6.184 -11.266 -8.852 1 98.88 309 VAL B O 1
ATOM 6098 N N . HIS B 1 310 ? 5.316 -9.273 -8.273 1 98.88 310 HIS B N 1
ATOM 6099 C CA . HIS B 1 310 ? 5.098 -8.977 -9.688 1 98.88 310 HIS B CA 1
ATOM 6100 C C . HIS B 1 310 ? 6.176 -8.039 -10.227 1 98.88 310 HIS B C 1
ATOM 6102 O O . HIS B 1 310 ? 6.762 -8.305 -11.281 1 98.88 310 HIS B O 1
ATOM 6108 N N . SER B 1 311 ? 6.418 -6.965 -9.508 1 98.62 311 SER B N 1
ATOM 6109 C CA . SER B 1 311 ? 7.438 -6.008 -9.938 1 98.62 311 SER B CA 1
ATOM 6110 C C . SER B 1 311 ? 8.836 -6.473 -9.531 1 98.62 311 SER B C 1
ATOM 6112 O O . SER B 1 311 ? 9.109 -6.664 -8.352 1 98.62 311 SER B O 1
ATOM 6114 N N . PRO B 1 312 ? 9.719 -6.621 -10.477 1 98.5 312 PRO B N 1
ATOM 6115 C CA . PRO B 1 312 ? 11.031 -7.18 -10.148 1 98.5 312 PRO B CA 1
ATOM 6116 C C . PRO B 1 312 ? 11.898 -6.215 -9.336 1 98.5 312 PRO B C 1
ATOM 6118 O O . PRO B 1 312 ? 11.953 -5.02 -9.648 1 98.5 312 PRO B O 1
ATOM 6121 N N . TRP B 1 313 ? 12.57 -6.742 -8.336 1 98.06 313 TRP B N 1
ATOM 6122 C CA . TRP B 1 313 ? 13.516 -5.973 -7.531 1 98.06 313 TRP B CA 1
ATOM 6123 C C . TRP B 1 313 ? 14.789 -5.688 -8.32 1 98.06 313 TRP B C 1
ATOM 6125 O O . TRP B 1 313 ? 15.406 -4.633 -8.148 1 98.06 313 TRP B O 1
ATOM 6135 N N . TYR B 1 314 ? 15.188 -6.648 -9.188 1 97.12 314 TYR B N 1
ATOM 6136 C CA . TYR B 1 314 ? 16.328 -6.5 -10.086 1 97.12 314 TYR B CA 1
ATOM 6137 C C . TYR B 1 314 ? 15.922 -6.742 -11.539 1 97.12 314 TYR B C 1
ATOM 6139 O O . TYR B 1 314 ? 15.25 -7.73 -11.844 1 97.12 314 TYR B O 1
ATOM 6147 N N . ASN B 1 315 ? 16.203 -5.809 -12.32 1 94.88 315 ASN B N 1
ATOM 6148 C CA . ASN B 1 315 ? 15.914 -5.816 -13.75 1 94.88 315 ASN B CA 1
ATOM 6149 C C . ASN B 1 315 ? 16.938 -4.992 -14.531 1 94.88 315 ASN B C 1
ATOM 6151 O O . ASN B 1 315 ? 17.344 -3.918 -14.078 1 94.88 315 ASN B O 1
ATOM 6155 N N . THR B 1 316 ? 17.438 -5.562 -15.633 1 95.44 316 THR B N 1
ATOM 6156 C CA . THR B 1 316 ? 18.453 -4.828 -16.406 1 95.44 316 THR B CA 1
ATOM 6157 C C . THR B 1 316 ? 17.844 -4.281 -17.688 1 95.44 316 THR B C 1
ATOM 6159 O O . THR B 1 316 ? 18.578 -3.873 -18.594 1 95.44 316 THR B O 1
ATOM 6162 N N . ASN B 1 317 ? 16.516 -4.375 -17.844 1 95.44 317 ASN B N 1
ATOM 6163 C CA . ASN B 1 317 ? 15.805 -3.725 -18.938 1 95.44 317 ASN B CA 1
ATOM 6164 C C . ASN B 1 317 ? 15.477 -2.273 -18.609 1 95.44 317 ASN B C 1
ATOM 6166 O O . ASN B 1 317 ? 15.242 -1.933 -17.453 1 95.44 317 ASN B O 1
ATOM 6170 N N . ASP B 1 318 ? 15.492 -1.434 -19.656 1 94.44 318 ASP B N 1
ATOM 6171 C CA . ASP B 1 318 ? 15.094 -0.046 -19.438 1 94.44 318 ASP B CA 1
ATOM 6172 C C . ASP B 1 318 ? 13.625 0.05 -19.062 1 94.44 318 ASP B C 1
ATOM 6174 O O . ASP B 1 318 ? 13.219 0.963 -18.328 1 94.44 318 ASP B O 1
ATOM 6178 N N . TYR B 1 319 ? 12.914 -0.95 -19.5 1 93.81 319 TYR B N 1
ATOM 6179 C CA . TYR B 1 319 ? 11.5 -0.989 -19.156 1 93.81 319 TYR B CA 1
ATOM 6180 C C . TYR B 1 319 ? 11.305 -1.337 -17.688 1 93.81 319 TYR B C 1
ATOM 6182 O O . TYR B 1 319 ? 11.789 -2.367 -17.203 1 93.81 319 TYR B O 1
ATOM 6190 N N . HIS B 1 320 ? 10.586 -0.414 -17.016 1 95.81 320 HIS B N 1
ATOM 6191 C CA . HIS B 1 320 ? 10.219 -0.576 -15.609 1 95.81 320 HIS B CA 1
ATOM 6192 C C . HIS B 1 320 ? 11.461 -0.677 -14.727 1 95.81 320 HIS B C 1
ATOM 6194 O O . HIS B 1 320 ? 11.422 -1.326 -13.68 1 95.81 320 HIS B O 1
ATOM 6200 N N . TYR B 1 321 ? 12.586 -0.142 -15.258 1 95.25 321 TYR B N 1
ATOM 6201 C CA . TYR B 1 321 ? 13.828 -0.125 -14.484 1 95.25 321 TYR B CA 1
ATOM 6202 C C . TYR B 1 321 ? 13.625 0.56 -13.141 1 95.25 321 TYR B C 1
ATOM 6204 O O . TYR B 1 321 ? 13.023 1.636 -13.07 1 95.25 321 TYR B O 1
ATOM 6212 N N . MET B 1 322 ? 13.961 -0.078 -11.992 1 94.25 322 MET B N 1
ATOM 6213 C CA . MET B 1 322 ? 13.969 0.409 -10.617 1 94.25 322 MET B CA 1
ATOM 6214 C C . MET B 1 322 ? 12.555 0.484 -10.055 1 94.25 322 MET B C 1
ATOM 6216 O O . MET B 1 322 ? 12.344 0.992 -8.953 1 94.25 322 MET B O 1
ATOM 6220 N N . GLU B 1 323 ? 11.578 -0.027 -10.75 1 96.62 323 GLU B N 1
ATOM 6221 C CA . GLU B 1 323 ? 10.195 0.067 -10.273 1 96.62 323 GLU B CA 1
ATOM 6222 C C . GLU B 1 323 ? 10.008 -0.723 -8.984 1 96.62 323 GLU B C 1
ATOM 6224 O O . GLU B 1 323 ? 9.281 -0.292 -8.086 1 96.62 323 GLU B O 1
ATOM 6229 N N . GLY B 1 324 ? 10.656 -1.859 -8.867 1 97.31 324 GLY B N 1
ATOM 6230 C CA . GLY B 1 324 ? 10.531 -2.703 -7.688 1 97.31 324 GLY B CA 1
ATOM 6231 C C . GLY B 1 324 ? 11.43 -2.275 -6.543 1 97.31 324 GLY B C 1
ATOM 6232 O O . GLY B 1 324 ? 11.414 -2.885 -5.473 1 97.31 324 GLY B O 1
ATOM 6233 N N . GLU B 1 325 ? 12.211 -1.16 -6.746 1 96.44 325 GLU B N 1
ATOM 6234 C CA . GLU B 1 325 ? 13.188 -0.719 -5.75 1 96.44 325 GLU B CA 1
ATOM 6235 C C . GLU B 1 325 ? 12.508 -0.338 -4.441 1 96.44 325 GLU B C 1
ATOM 6237 O O . GLU B 1 325 ? 13.07 -0.537 -3.361 1 96.44 325 GLU B O 1
ATOM 6242 N N . THR B 1 326 ? 11.266 0.185 -4.516 1 96.62 326 THR B N 1
ATOM 6243 C CA . THR B 1 326 ? 10.508 0.595 -3.338 1 96.62 326 THR B CA 1
ATOM 6244 C C . THR B 1 326 ? 10.297 -0.587 -2.398 1 96.62 326 THR B C 1
ATOM 6246 O O . THR B 1 326 ? 10.477 -0.464 -1.186 1 96.62 326 THR B O 1
ATOM 6249 N N . MET B 1 327 ? 9.969 -1.721 -2.91 1 98.19 327 MET B N 1
ATOM 6250 C CA . MET B 1 327 ? 9.734 -2.902 -2.082 1 98.19 327 MET B CA 1
ATOM 6251 C C . MET B 1 327 ? 11.047 -3.566 -1.698 1 98.19 327 MET B C 1
ATOM 6253 O O . MET B 1 327 ? 11.18 -4.109 -0.6 1 98.19 327 MET B O 1
ATOM 6257 N N . ARG B 1 328 ? 12.039 -3.541 -2.613 1 98 328 ARG B N 1
ATOM 6258 C CA . ARG B 1 328 ? 13.336 -4.156 -2.326 1 98 328 ARG B CA 1
ATOM 6259 C C . ARG B 1 328 ? 13.945 -3.574 -1.057 1 98 328 ARG B C 1
ATOM 6261 O O . ARG B 1 328 ? 14.375 -4.316 -0.174 1 98 328 ARG B O 1
ATOM 6268 N N . VAL B 1 329 ? 13.922 -2.266 -0.951 1 95.81 329 VAL B N 1
ATOM 6269 C CA . VAL B 1 329 ? 14.547 -1.591 0.183 1 95.81 329 VAL B CA 1
ATOM 6270 C C . VAL B 1 329 ? 13.844 -2 1.477 1 95.81 329 VAL B C 1
ATOM 6272 O O . VAL B 1 329 ? 14.477 -2.07 2.535 1 95.81 329 VAL B O 1
ATOM 6275 N N . GLN B 1 330 ? 12.602 -2.336 1.38 1 97.06 330 GLN B N 1
ATOM 6276 C CA . GLN B 1 330 ? 11.812 -2.689 2.553 1 97.06 330 GLN B CA 1
ATOM 6277 C C . GLN B 1 330 ? 12.086 -4.125 2.994 1 97.06 330 GLN B C 1
ATOM 6279 O O . GLN B 1 330 ? 12.219 -4.398 4.191 1 97.06 330 GLN B O 1
ATOM 6284 N N . PHE B 1 331 ? 12.234 -5.07 2.008 1 98.62 331 PHE B N 1
ATOM 6285 C CA . PHE B 1 331 ? 12.031 -6.461 2.393 1 98.62 331 PHE B CA 1
ATOM 6286 C C . PHE B 1 331 ? 13.281 -7.285 2.105 1 98.62 331 PHE B C 1
ATOM 6288 O O . PHE B 1 331 ? 13.422 -8.406 2.6 1 98.62 331 PHE B O 1
ATOM 6295 N N . GLU B 1 332 ? 14.234 -6.863 1.293 1 98.44 332 GLU B N 1
ATOM 6296 C CA . GLU B 1 332 ? 15.289 -7.754 0.819 1 98.44 332 GLU B CA 1
ATOM 6297 C C . GLU B 1 332 ? 16.125 -8.297 1.98 1 98.44 332 GLU B C 1
ATOM 6299 O O . GLU B 1 332 ? 16.469 -9.477 2.002 1 98.44 332 GLU B O 1
ATOM 6304 N N . ARG B 1 333 ? 16.453 -7.465 2.957 1 97.88 333 ARG B N 1
ATOM 6305 C CA . ARG B 1 333 ? 17.234 -7.934 4.102 1 97.88 333 ARG B CA 1
ATOM 6306 C C . ARG B 1 333 ? 16.547 -9.102 4.793 1 97.88 333 ARG B C 1
ATOM 6308 O O . ARG B 1 333 ? 17.188 -10.062 5.211 1 97.88 333 ARG B O 1
ATOM 6315 N N . TRP B 1 334 ? 15.219 -9.008 4.914 1 98.62 334 TRP B N 1
ATOM 6316 C CA . TRP B 1 334 ? 14.461 -10.086 5.547 1 98.62 334 TRP B CA 1
ATOM 6317 C C . TRP B 1 334 ? 14.578 -11.375 4.742 1 98.62 334 TRP B C 1
ATOM 6319 O O . TRP B 1 334 ? 14.719 -12.461 5.316 1 98.62 334 TRP B O 1
ATOM 6329 N N . LEU B 1 335 ? 14.484 -11.242 3.438 1 98.69 335 LEU B N 1
ATOM 6330 C CA . LEU B 1 335 ? 14.539 -12.422 2.586 1 98.69 335 LEU B CA 1
ATOM 6331 C C . LEU B 1 335 ? 15.922 -13.062 2.635 1 98.69 335 LEU B C 1
ATOM 6333 O O . LEU B 1 335 ? 16.047 -14.297 2.654 1 98.69 335 LEU B O 1
ATOM 6337 N N . VAL B 1 336 ? 16.953 -12.219 2.639 1 98.06 336 VAL B N 1
ATOM 6338 C CA . VAL B 1 336 ? 18.328 -12.719 2.725 1 98.06 336 VAL B CA 1
ATOM 6339 C C . VAL B 1 336 ? 18.547 -13.414 4.066 1 98.06 336 VAL B C 1
ATOM 6341 O O . VAL B 1 336 ? 19.094 -14.516 4.117 1 98.06 336 VAL B O 1
ATOM 6344 N N . ASP B 1 337 ? 18.047 -12.797 5.141 1 97.94 337 ASP B N 1
ATOM 6345 C CA . ASP B 1 337 ? 18.188 -13.367 6.477 1 97.94 337 ASP B CA 1
ATOM 6346 C C . ASP B 1 337 ? 17.438 -14.695 6.586 1 97.94 337 ASP B C 1
ATOM 6348 O O . ASP B 1 337 ? 17.891 -15.617 7.277 1 97.94 337 ASP B O 1
ATOM 6352 N N . ALA B 1 338 ? 16.328 -14.82 5.898 1 98.19 338 ALA B N 1
ATOM 6353 C CA . ALA B 1 338 ? 15.508 -16.031 5.926 1 98.19 338 ALA B CA 1
ATOM 6354 C C . ALA B 1 338 ? 16.047 -17.078 4.949 1 98.19 338 ALA B C 1
ATOM 6356 O O . ALA B 1 338 ? 15.523 -18.188 4.875 1 98.19 338 ALA B O 1
ATOM 6357 N N . LYS B 1 339 ? 17.031 -16.672 4.164 1 97.19 339 LYS B N 1
ATOM 6358 C CA . LYS B 1 339 ? 17.672 -17.562 3.195 1 97.19 339 LYS B CA 1
ATOM 6359 C C . LYS B 1 339 ? 16.688 -18.016 2.127 1 97.19 339 LYS B C 1
ATOM 6361 O O . LYS B 1 339 ? 16.594 -19.203 1.816 1 97.19 339 LYS B O 1
ATOM 6366 N N . VAL B 1 340 ? 15.953 -17.094 1.674 1 98.62 340 VAL B N 1
ATOM 6367 C CA . VAL B 1 340 ? 15.062 -17.359 0.546 1 98.62 340 VAL B CA 1
ATOM 6368 C C . VAL B 1 340 ? 15.875 -17.906 -0.63 1 98.62 340 VAL B C 1
ATOM 6370 O O . VAL B 1 340 ? 16.969 -17.422 -0.912 1 98.62 340 VAL B O 1
ATOM 6373 N N . ASP B 1 341 ? 15.344 -18.906 -1.303 1 98.5 341 ASP B N 1
ATOM 6374 C CA . ASP B 1 341 ? 16.078 -19.547 -2.391 1 98.5 341 ASP B CA 1
ATOM 6375 C C . ASP B 1 341 ? 15.859 -18.812 -3.709 1 98.5 341 ASP B C 1
ATOM 6377 O O . ASP B 1 341 ? 16.797 -18.625 -4.488 1 98.5 341 ASP B O 1
ATOM 6381 N N . LEU B 1 342 ? 14.609 -18.438 -3.977 1 98.56 342 LEU B N 1
ATOM 6382 C CA . LEU B 1 342 ? 14.234 -17.812 -5.242 1 98.56 342 LEU B CA 1
ATOM 6383 C C . LEU B 1 342 ? 13.227 -16.688 -5.02 1 98.56 342 LEU B C 1
ATOM 6385 O O . LEU B 1 342 ? 12.344 -16.812 -4.168 1 98.56 342 LEU B O 1
ATOM 6389 N N . VAL B 1 343 ? 13.391 -15.648 -5.734 1 98.88 343 VAL B N 1
ATOM 6390 C CA . VAL B 1 343 ? 12.359 -14.625 -5.891 1 98.88 343 VAL B CA 1
ATOM 6391 C C . VAL B 1 343 ? 11.922 -14.547 -7.352 1 98.88 343 VAL B C 1
ATOM 6393 O O . VAL B 1 343 ? 12.742 -14.312 -8.242 1 98.88 343 VAL B O 1
ATOM 6396 N N . LEU B 1 344 ? 10.656 -14.766 -7.594 1 98.88 344 LEU B N 1
ATOM 6397 C CA . LEU B 1 344 ? 10.086 -14.742 -8.93 1 98.88 344 LEU B CA 1
ATOM 6398 C C . LEU B 1 344 ? 9.312 -13.445 -9.172 1 98.88 344 LEU B C 1
ATOM 6400 O O . LEU B 1 344 ? 8.586 -12.984 -8.289 1 98.88 344 LEU B O 1
ATOM 6404 N N . ALA B 1 345 ? 9.539 -12.883 -10.344 1 98.88 345 ALA B N 1
ATOM 6405 C CA . ALA B 1 345 ? 8.828 -11.664 -10.727 1 98.88 345 ALA B CA 1
ATOM 6406 C C . ALA B 1 345 ? 8.383 -11.727 -12.18 1 98.88 345 ALA B C 1
ATOM 6408 O O . ALA B 1 345 ? 8.852 -12.578 -12.945 1 98.88 345 ALA B O 1
ATOM 6409 N N . GLY B 1 346 ? 7.461 -10.891 -12.578 1 98.69 346 GLY B N 1
ATOM 6410 C CA . GLY B 1 346 ? 6.992 -10.688 -13.938 1 98.69 346 GLY B CA 1
ATOM 6411 C C . GLY B 1 346 ? 7.16 -9.258 -14.422 1 98.69 346 GLY B C 1
ATOM 6412 O O . GLY B 1 346 ? 8.25 -8.688 -14.328 1 98.69 346 GLY B O 1
ATOM 6413 N N . HIS B 1 347 ? 6.199 -8.68 -14.969 1 98.5 347 HIS B N 1
ATOM 6414 C CA . HIS B 1 347 ? 6.043 -7.258 -15.234 1 98.5 347 HIS B CA 1
ATOM 6415 C C . HIS B 1 347 ? 6.902 -6.82 -16.422 1 98.5 347 HIS B C 1
ATOM 6417 O O . HIS B 1 347 ? 6.438 -6.074 -17.281 1 98.5 347 HIS B O 1
ATOM 6423 N N . VAL B 1 348 ? 8.18 -7.164 -16.438 1 98.19 348 VAL B N 1
ATOM 6424 C CA . VAL B 1 348 ? 9.062 -6.887 -17.578 1 98.19 348 VAL B CA 1
ATOM 6425 C C . VAL B 1 348 ? 8.93 -8 -18.609 1 98.19 348 VAL B C 1
ATOM 6427 O O . VAL B 1 348 ? 9.172 -9.172 -18.312 1 98.19 348 VAL B O 1
ATOM 6430 N N . HIS B 1 349 ? 8.555 -7.648 -19.812 1 96.31 349 HIS B N 1
ATOM 6431 C CA . HIS B 1 349 ? 8.195 -8.633 -20.828 1 96.31 349 HIS B CA 1
ATOM 6432 C C . HIS B 1 349 ? 9.438 -9.203 -21.5 1 96.31 349 HIS B C 1
ATOM 6434 O O . HIS B 1 349 ? 9.562 -9.141 -22.734 1 96.31 349 HIS B O 1
ATOM 6440 N N . SER B 1 350 ? 10.258 -9.742 -20.734 1 95.81 350 SER B N 1
ATOM 6441 C CA . SER B 1 350 ? 11.484 -10.445 -21.078 1 95.81 350 SER B CA 1
ATOM 6442 C C . SER B 1 350 ? 11.898 -11.43 -20 1 95.81 350 SER B C 1
ATOM 6444 O O . SER B 1 350 ? 11.273 -11.484 -18.938 1 95.81 350 SER B O 1
ATOM 6446 N N . TYR B 1 351 ? 12.836 -12.273 -20.359 1 96.81 351 TYR B N 1
ATOM 6447 C CA . TYR B 1 351 ? 13.391 -13.227 -19.406 1 96.81 351 TYR B CA 1
ATOM 6448 C C . TYR B 1 351 ? 14.727 -12.734 -18.875 1 96.81 351 TYR B C 1
ATOM 6450 O O . TYR B 1 351 ? 15.555 -12.211 -19.625 1 96.81 351 TYR B O 1
ATOM 6458 N N . GLU B 1 352 ? 14.906 -12.867 -17.531 1 97.88 352 GLU B N 1
ATOM 6459 C CA . GLU B 1 352 ? 16.188 -12.555 -16.922 1 97.88 352 GLU B CA 1
ATOM 6460 C C . GLU B 1 352 ? 16.406 -13.352 -15.641 1 97.88 352 GLU B C 1
ATOM 6462 O O . GLU B 1 352 ? 15.484 -13.5 -14.828 1 97.88 352 GLU B O 1
ATOM 6467 N N . ARG B 1 353 ? 17.547 -13.938 -15.453 1 98.25 353 ARG B N 1
ATOM 6468 C CA . ARG B 1 353 ? 18 -14.617 -14.242 1 98.25 353 ARG B CA 1
ATOM 6469 C C . ARG B 1 353 ? 19.266 -13.969 -13.688 1 98.25 353 ARG B C 1
ATOM 6471 O O . ARG B 1 353 ? 20.203 -13.672 -14.445 1 98.25 353 ARG B O 1
ATOM 6478 N N . THR B 1 354 ? 19.266 -13.75 -12.406 1 97.12 354 THR B N 1
ATOM 6479 C CA . THR B 1 354 ? 20.453 -13.164 -11.773 1 97.12 354 THR B CA 1
ATOM 6480 C C . THR B 1 354 ? 21.328 -14.242 -11.156 1 97.12 354 THR B C 1
ATOM 6482 O O . THR B 1 354 ? 20.891 -15.383 -10.977 1 97.12 354 THR B O 1
ATOM 6485 N N . HIS B 1 355 ? 22.547 -13.852 -10.883 1 95.69 355 HIS B N 1
ATOM 6486 C CA . HIS B 1 355 ? 23.312 -14.547 -9.852 1 95.69 355 HIS B CA 1
ATOM 6487 C C . HIS B 1 355 ? 22.703 -14.312 -8.469 1 95.69 355 HIS B C 1
ATOM 6489 O O . HIS B 1 355 ? 21.719 -13.594 -8.336 1 95.69 355 HIS B O 1
ATOM 6495 N N . ARG B 1 356 ? 23.297 -15.039 -7.504 1 96.44 356 ARG B N 1
ATOM 6496 C CA . ARG B 1 356 ? 22.891 -14.703 -6.145 1 96.44 356 ARG B CA 1
ATOM 6497 C C . ARG B 1 356 ? 23.484 -13.367 -5.707 1 96.44 356 ARG B C 1
ATOM 6499 O O . ARG B 1 356 ? 24.703 -13.266 -5.5 1 96.44 356 ARG B O 1
ATOM 6506 N N . VAL B 1 357 ? 22.562 -12.344 -5.59 1 95.5 357 VAL B N 1
ATOM 6507 C CA . VAL B 1 357 ? 23.031 -11 -5.266 1 95.5 357 VAL B CA 1
ATOM 6508 C C . VAL B 1 357 ? 22.078 -10.359 -4.254 1 95.5 357 VAL B C 1
ATOM 6510 O O . VAL B 1 357 ? 20.953 -10.805 -4.086 1 95.5 357 VAL B O 1
ATOM 6513 N N . SER B 1 358 ? 22.562 -9.422 -3.525 1 96.5 358 SER B N 1
ATOM 6514 C CA . SER B 1 358 ? 21.734 -8.562 -2.691 1 96.5 358 SER B CA 1
ATOM 6515 C C . SER B 1 358 ? 22.312 -7.156 -2.6 1 96.5 358 SER B C 1
ATOM 6517 O O . SER B 1 358 ? 23.5 -6.949 -2.865 1 96.5 358 SER B O 1
ATOM 6519 N N . ASN B 1 359 ? 21.469 -6.27 -2.41 1 96.38 359 ASN B N 1
ATOM 6520 C CA . ASN B 1 359 ? 21.844 -4.887 -2.133 1 96.38 359 ASN B CA 1
ATOM 6521 C C . ASN B 1 359 ? 21.5 -4.488 -0.701 1 96.38 359 ASN B C 1
ATOM 6523 O O . ASN B 1 359 ? 21.094 -3.355 -0.449 1 96.38 359 ASN B O 1
ATOM 6527 N N . VAL B 1 360 ? 21.656 -5.402 0.243 1 95.31 360 VAL B N 1
ATOM 6528 C CA . VAL B 1 360 ? 21.281 -5.168 1.634 1 95.31 360 VAL B CA 1
ATOM 6529 C C . VAL B 1 360 ? 22.266 -4.195 2.277 1 95.31 360 VAL B C 1
ATOM 6531 O O . VAL B 1 360 ? 21.969 -3.619 3.33 1 95.31 360 VAL B O 1
ATOM 6534 N N . ALA B 1 361 ? 23.375 -3.934 1.62 1 92.38 361 ALA B N 1
ATOM 6535 C CA . ALA B 1 361 ? 24.359 -2.982 2.125 1 92.38 361 ALA B CA 1
ATOM 6536 C C . ALA B 1 361 ? 23.969 -1.548 1.79 1 92.38 361 ALA B C 1
ATOM 6538 O O . ALA B 1 361 ? 24.531 -0.597 2.336 1 92.38 361 ALA B O 1
ATOM 6539 N N . TYR B 1 362 ? 23.031 -1.409 0.901 1 92.25 362 TYR B N 1
ATOM 6540 C CA . TYR B 1 362 ? 22.562 -0.084 0.509 1 92.25 362 TYR B CA 1
ATOM 6541 C C . TYR B 1 362 ? 22.234 0.762 1.732 1 92.25 362 TYR B C 1
ATOM 6543 O O . TYR B 1 362 ? 21.5 0.326 2.613 1 92.25 362 TYR B O 1
ATOM 6551 N N . ASP B 1 363 ? 22.797 2.004 1.733 1 88.12 363 ASP B N 1
ATOM 6552 C CA . ASP B 1 363 ? 22.609 3.027 2.758 1 88.12 363 ASP B CA 1
ATOM 6553 C C . ASP B 1 363 ? 22.922 4.418 2.215 1 88.12 363 ASP B C 1
ATOM 6555 O O . ASP B 1 363 ? 23.906 4.594 1.49 1 88.12 363 ASP B O 1
ATOM 6559 N N . ILE B 1 364 ? 22.141 5.395 2.574 1 89.25 364 ILE B N 1
ATOM 6560 C CA . ILE B 1 364 ? 22.375 6.711 1.99 1 89.25 364 ILE B CA 1
ATOM 6561 C C . ILE B 1 364 ? 23.562 7.379 2.682 1 89.25 364 ILE B C 1
ATOM 6563 O O . ILE B 1 364 ? 24.141 8.344 2.162 1 89.25 364 ILE B O 1
ATOM 6567 N N . ALA B 1 365 ? 23.969 6.898 3.867 1 84.56 365 ALA B N 1
ATOM 6568 C CA . ALA B 1 365 ? 25.094 7.469 4.602 1 84.56 365 ALA B CA 1
ATOM 6569 C C . ALA B 1 365 ? 26.422 6.953 4.055 1 84.56 365 ALA B C 1
ATOM 6571 O O . ALA B 1 365 ? 27.391 7.703 3.963 1 84.56 365 ALA B O 1
ATOM 6572 N N . ASN B 1 366 ? 26.469 5.648 3.666 1 82.12 366 ASN B N 1
ATOM 6573 C CA . ASN B 1 366 ? 27.719 5.078 3.195 1 82.12 366 ASN B CA 1
ATOM 6574 C C . ASN B 1 366 ? 27.828 5.137 1.674 1 82.12 366 ASN B C 1
ATOM 6576 O O . ASN B 1 366 ? 28.906 4.949 1.115 1 82.12 366 ASN B O 1
ATOM 6580 N N . GLY B 1 367 ? 26.75 5.375 1.087 1 86.31 367 GLY B N 1
ATOM 6581 C CA . GLY B 1 367 ? 26.719 5.609 -0.348 1 86.31 367 GLY B CA 1
ATOM 6582 C C . GLY B 1 367 ? 26.766 4.332 -1.164 1 86.31 367 GLY B C 1
ATOM 6583 O O . GLY B 1 367 ? 26.922 4.375 -2.387 1 86.31 367 GLY B O 1
ATOM 6584 N N . LYS B 1 368 ? 26.625 3.234 -0.526 1 88.94 368 LYS B N 1
ATOM 6585 C CA . LYS B 1 368 ? 26.641 1.966 -1.249 1 88.94 368 LYS B CA 1
ATOM 6586 C C . LYS B 1 368 ? 25.266 1.653 -1.827 1 88.94 368 LYS B C 1
ATOM 6588 O O . LYS B 1 368 ? 24.234 1.841 -1.156 1 88.94 368 LYS B O 1
ATOM 6593 N N . ALA B 1 369 ? 25.25 1.277 -3.096 1 92.06 369 ALA B N 1
ATOM 6594 C CA . ALA B 1 369 ? 23.969 1.02 -3.719 1 92.06 369 ALA B CA 1
ATOM 6595 C C . ALA B 1 369 ? 24.078 -0.053 -4.797 1 92.06 369 ALA B C 1
ATOM 6597 O O . ALA B 1 369 ? 23.125 -0.302 -5.535 1 92.06 369 ALA B O 1
ATOM 6598 N N . THR B 1 370 ? 25.172 -0.743 -4.914 1 93.06 370 THR B N 1
ATOM 6599 C CA . THR B 1 370 ? 25.375 -1.739 -5.957 1 93.06 370 THR B CA 1
ATOM 6600 C C . THR B 1 370 ? 25.109 -3.143 -5.426 1 93.06 370 THR B C 1
ATOM 6602 O O . THR B 1 370 ? 25.656 -3.537 -4.395 1 93.06 370 THR B O 1
ATOM 6605 N N . PRO B 1 371 ? 24.297 -3.861 -6.188 1 94.81 371 PRO B N 1
ATOM 6606 C CA . PRO B 1 371 ? 24.109 -5.254 -5.777 1 94.81 371 PRO B CA 1
ATOM 6607 C C . PRO B 1 371 ? 25.406 -6.047 -5.754 1 94.81 371 PRO B C 1
ATOM 6609 O O . PRO B 1 371 ? 26.234 -5.922 -6.668 1 94.81 371 PRO B O 1
ATOM 6612 N N . GLN B 1 372 ? 25.594 -6.812 -4.68 1 93.62 372 GLN B N 1
ATOM 6613 C CA . GLN B 1 372 ? 26.812 -7.613 -4.508 1 93.62 372 GLN B CA 1
ATOM 6614 C C . GLN B 1 372 ? 26.484 -9.102 -4.477 1 93.62 372 GLN B C 1
ATOM 6616 O O . GLN B 1 372 ? 25.391 -9.5 -4.07 1 93.62 372 GLN B O 1
ATOM 6621 N N . PHE B 1 373 ? 27.484 -9.875 -4.961 1 94 373 PHE B N 1
ATOM 6622 C CA . PHE B 1 373 ? 27.344 -11.32 -4.801 1 94 373 PHE B CA 1
ATOM 6623 C C . PHE B 1 373 ? 27.172 -11.688 -3.334 1 94 373 PHE B C 1
ATOM 6625 O O . PHE B 1 373 ? 27.875 -11.164 -2.469 1 94 373 PHE B O 1
ATOM 6632 N N . ASN B 1 374 ? 26.219 -12.383 -3.068 1 93.81 374 ASN B N 1
ATOM 6633 C CA . ASN B 1 374 ? 25.828 -12.781 -1.721 1 93.81 374 ASN B CA 1
ATOM 6634 C C . ASN B 1 374 ? 25.266 -14.195 -1.698 1 93.81 374 ASN B C 1
ATOM 6636 O O . ASN B 1 374 ? 24.125 -14.422 -2.143 1 93.81 374 ASN B O 1
ATOM 6640 N N . ALA B 1 375 ? 25.969 -15.156 -1.114 1 90.88 375 ALA B N 1
ATOM 6641 C CA . ALA B 1 375 ? 25.609 -16.578 -1.14 1 90.88 375 ALA B CA 1
ATOM 6642 C C . ALA B 1 375 ? 24.312 -16.828 -0.381 1 90.88 375 ALA B C 1
ATOM 6644 O O . ALA B 1 375 ? 23.656 -17.859 -0.584 1 90.88 375 ALA B O 1
ATOM 6645 N N . SER B 1 376 ? 23.984 -15.922 0.482 1 92.5 376 SER B N 1
ATOM 6646 C CA . SER B 1 376 ? 22.766 -16.094 1.276 1 92.5 376 SER B CA 1
ATOM 6647 C C . SER B 1 376 ? 21.562 -15.484 0.572 1 92.5 376 SER B C 1
ATOM 6649 O O . SER B 1 376 ? 20.438 -15.633 1.036 1 92.5 376 SER B O 1
ATOM 6651 N N . ALA B 1 377 ? 21.797 -14.844 -0.553 1 96.62 377 ALA B N 1
ATOM 6652 C CA . ALA B 1 377 ? 20.734 -14.156 -1.268 1 96.62 377 ALA B CA 1
ATOM 6653 C C . ALA B 1 377 ? 20.016 -15.102 -2.227 1 96.62 377 ALA B C 1
ATOM 6655 O O . ALA B 1 377 ? 20.562 -16.125 -2.633 1 96.62 377 ALA B O 1
ATOM 6656 N N . PRO B 1 378 ? 18.828 -14.773 -2.545 1 97.5 378 PRO B N 1
ATOM 6657 C CA . PRO B 1 378 ? 18.125 -15.57 -3.551 1 97.5 378 PRO B CA 1
ATOM 6658 C C . PRO B 1 378 ? 18.609 -15.297 -4.969 1 97.5 378 PRO B C 1
ATOM 6660 O O . PRO B 1 378 ? 19.359 -14.336 -5.195 1 97.5 378 PRO B O 1
ATOM 6663 N N . VAL B 1 379 ? 18.281 -16.234 -5.824 1 97.88 379 VAL B N 1
ATOM 6664 C CA . VAL B 1 379 ? 18.297 -15.922 -7.25 1 97.88 379 VAL B CA 1
ATOM 6665 C C . VAL B 1 379 ? 17.016 -15.172 -7.613 1 97.88 379 VAL B C 1
ATOM 6667 O O . VAL B 1 379 ? 15.914 -15.555 -7.188 1 97.88 379 VAL B O 1
ATOM 6670 N N . TYR B 1 380 ? 17.188 -14.102 -8.305 1 98.44 380 TYR B N 1
ATOM 6671 C CA . TYR B 1 380 ? 16.031 -13.383 -8.828 1 98.44 380 TYR B CA 1
ATOM 6672 C C . TYR B 1 380 ? 15.758 -13.758 -10.273 1 98.44 380 TYR B C 1
ATOM 6674 O O . TYR B 1 380 ? 16.672 -13.781 -11.102 1 98.44 380 TYR B O 1
ATOM 6682 N N . ILE B 1 381 ? 14.484 -14.055 -10.562 1 98.69 381 ILE B N 1
ATOM 6683 C CA . ILE B 1 381 ? 14.102 -14.445 -11.914 1 98.69 381 ILE B CA 1
ATOM 6684 C C . ILE B 1 381 ? 12.93 -13.586 -12.383 1 98.69 381 ILE B C 1
ATOM 6686 O O . ILE B 1 381 ? 11.906 -13.484 -11.703 1 98.69 381 ILE B O 1
ATOM 6690 N N . ASN B 1 382 ? 13.086 -12.945 -13.469 1 98.25 382 ASN B N 1
ATOM 6691 C CA . ASN B 1 382 ? 11.992 -12.266 -14.164 1 98.25 382 ASN B CA 1
ATOM 6692 C C . ASN B 1 382 ? 11.414 -13.141 -15.273 1 98.25 382 ASN B C 1
ATOM 6694 O O . ASN B 1 382 ? 12.109 -13.492 -16.219 1 98.25 382 ASN B O 1
ATOM 6698 N N . ILE B 1 383 ? 10.188 -13.453 -15.141 1 98.12 383 ILE B N 1
ATOM 6699 C CA . ILE B 1 383 ? 9.508 -14.312 -16.109 1 98.12 383 ILE B CA 1
ATOM 6700 C C . ILE B 1 383 ? 8.25 -13.609 -16.625 1 98.12 383 ILE B C 1
ATOM 6702 O O . ILE B 1 383 ? 7.172 -14.211 -16.672 1 98.12 383 ILE B O 1
ATOM 6706 N N . GLY B 1 384 ? 8.305 -12.328 -16.938 1 97.81 384 GLY B N 1
ATOM 6707 C CA . GLY B 1 384 ? 7.188 -11.555 -17.453 1 97.81 384 GLY B CA 1
ATOM 6708 C C . GLY B 1 384 ? 6.977 -11.727 -18.953 1 97.81 384 GLY B C 1
ATOM 6709 O O . GLY B 1 384 ? 6.566 -10.789 -19.641 1 97.81 384 GLY B O 1
ATOM 6710 N N . ASP B 1 385 ? 7.211 -12.875 -19.5 1 96.25 385 ASP B N 1
ATOM 6711 C CA . ASP B 1 385 ? 7.316 -13.086 -20.938 1 96.25 385 ASP B CA 1
ATOM 6712 C C . ASP B 1 385 ? 6.227 -14.031 -21.438 1 96.25 385 ASP B C 1
ATOM 6714 O O . ASP B 1 385 ? 6.434 -14.781 -22.391 1 96.25 385 ASP B O 1
ATOM 6718 N N . GLY B 1 386 ? 5.062 -14.062 -20.828 1 96.88 386 GLY B N 1
ATOM 6719 C CA . GLY B 1 386 ? 3.98 -14.969 -21.156 1 96.88 386 GLY B CA 1
ATOM 6720 C C . GLY B 1 386 ? 3.268 -14.609 -22.453 1 96.88 386 GLY B C 1
ATOM 6721 O O . GLY B 1 386 ? 2.455 -15.383 -22.953 1 96.88 386 GLY B O 1
ATOM 6722 N N . GLY B 1 387 ? 3.525 -13.398 -23.016 1 94.38 387 GLY B N 1
ATOM 6723 C CA . GLY B 1 387 ? 2.965 -13.023 -24.312 1 94.38 387 GLY B CA 1
ATOM 6724 C C . GLY B 1 387 ? 1.665 -12.25 -24.188 1 94.38 387 GLY B C 1
ATOM 6725 O O . GLY B 1 387 ? 0.581 -12.828 -24.234 1 94.38 387 GLY B O 1
ATOM 6726 N N . ASN B 1 388 ? 1.708 -10.984 -23.969 1 93.25 388 ASN B N 1
ATOM 6727 C CA . ASN B 1 388 ? 0.537 -10.117 -23.922 1 93.25 388 ASN B CA 1
ATOM 6728 C C . ASN B 1 388 ? 0.566 -9.062 -25.016 1 93.25 388 ASN B C 1
ATOM 6730 O O . ASN B 1 388 ? 1.49 -9.039 -25.828 1 93.25 388 ASN B O 1
ATOM 6734 N N . THR B 1 389 ? -0.362 -8.234 -25.047 1 93.38 389 THR B N 1
ATOM 6735 C CA . THR B 1 389 ? -0.6 -7.32 -26.156 1 93.38 389 THR B CA 1
ATOM 6736 C C . THR B 1 389 ? 0.406 -6.176 -26.141 1 93.38 389 THR B C 1
ATOM 6738 O O . THR B 1 389 ? 0.565 -5.469 -27.141 1 93.38 389 THR B O 1
ATOM 6741 N N . GLU B 1 390 ? 1.168 -5.988 -25.047 1 93.44 390 GLU B N 1
ATOM 6742 C CA . GLU B 1 390 ? 2.049 -4.832 -24.906 1 93.44 390 GLU B CA 1
ATOM 6743 C C . GLU B 1 390 ? 3.404 -5.086 -25.562 1 93.44 390 GLU B C 1
ATOM 6745 O O . GLU B 1 390 ? 4.223 -4.172 -25.672 1 93.44 390 GLU B O 1
ATOM 6750 N N . GLY B 1 391 ? 3.672 -6.332 -25.969 1 91 391 GLY B N 1
ATOM 6751 C CA . GLY B 1 391 ? 4.891 -6.637 -26.703 1 91 391 GLY B CA 1
ATOM 6752 C C . GLY B 1 391 ? 6.07 -6.945 -25.797 1 91 391 GLY B C 1
ATOM 6753 O O . GLY B 1 391 ? 5.926 -6.98 -24.562 1 91 391 GLY B O 1
ATOM 6754 N N . LEU B 1 392 ? 7.258 -7.152 -26.438 1 92.19 392 LEU B N 1
ATOM 6755 C CA . LEU B 1 392 ? 8.461 -7.547 -25.719 1 92.19 392 LEU B CA 1
ATOM 6756 C C . LEU B 1 392 ? 9.227 -6.324 -25.219 1 92.19 392 LEU B C 1
ATOM 6758 O O . LEU B 1 392 ? 9.25 -5.289 -25.891 1 92.19 392 LEU B O 1
ATOM 6762 N N . ALA B 1 393 ? 9.773 -6.434 -24.062 1 93.19 393 ALA B N 1
ATOM 6763 C CA . ALA B 1 393 ? 10.766 -5.473 -23.578 1 93.19 393 ALA B CA 1
ATOM 6764 C C . ALA B 1 393 ? 12.164 -5.836 -24.062 1 93.19 393 ALA B C 1
ATOM 6766 O O . ALA B 1 393 ? 12.805 -6.727 -23.5 1 93.19 393 ALA B O 1
ATOM 6767 N N . ASN B 1 394 ? 12.719 -5.141 -25 1 91.56 394 ASN B N 1
ATOM 6768 C CA . ASN B 1 394 ? 13.961 -5.57 -25.641 1 91.56 394 ASN B CA 1
ATOM 6769 C C . ASN B 1 394 ? 15.062 -4.531 -25.484 1 91.56 394 ASN B C 1
ATOM 6771 O O . ASN B 1 394 ? 16.047 -4.527 -26.234 1 91.56 394 ASN B O 1
ATOM 6775 N N . SER B 1 395 ? 14.859 -3.611 -24.609 1 93 395 SER B N 1
ATOM 6776 C CA . SER B 1 395 ? 15.867 -2.582 -24.359 1 93 395 SER B CA 1
ATOM 6777 C C . SER B 1 395 ? 16.688 -2.896 -23.125 1 93 395 SER B C 1
ATOM 6779 O O . SER B 1 395 ? 16.469 -2.311 -22.062 1 93 395 SER B O 1
ATOM 6781 N N . PHE B 1 396 ? 17.734 -3.729 -23.266 1 93.69 396 PHE B N 1
ATOM 6782 C CA . PHE B 1 396 ? 18.594 -4.098 -22.156 1 93.69 396 PHE B CA 1
ATOM 6783 C C . PHE B 1 396 ? 19.719 -3.082 -21.984 1 93.69 396 PHE B C 1
ATOM 6785 O O . PHE B 1 396 ? 20.281 -2.598 -22.969 1 93.69 396 PHE B O 1
ATOM 6792 N N . ARG B 1 397 ? 19.953 -2.818 -20.766 1 92.44 397 ARG B N 1
ATOM 6793 C CA . ARG B 1 397 ? 21.047 -1.924 -20.422 1 92.44 397 ARG B CA 1
ATOM 6794 C C . ARG B 1 397 ? 22.391 -2.514 -20.844 1 92.44 397 ARG B C 1
ATOM 6796 O O . ARG B 1 397 ? 22.594 -3.727 -20.781 1 92.44 397 ARG B O 1
ATOM 6803 N N . SER B 1 398 ? 23.328 -1.644 -21.328 1 91.19 398 SER B N 1
ATOM 6804 C CA . SER B 1 398 ? 24.688 -1.986 -21.75 1 91.19 398 SER B CA 1
ATOM 6805 C C . SER B 1 398 ? 25.719 -1.067 -21.094 1 91.19 398 SER B C 1
ATOM 6807 O O . SER B 1 398 ? 25.547 0.152 -21.062 1 91.19 398 SER B O 1
ATOM 6809 N N . PRO B 1 399 ? 26.875 -1.559 -20.531 1 91.12 399 PRO B N 1
ATOM 6810 C CA . PRO B 1 399 ? 27.203 -2.984 -20.438 1 91.12 399 PRO B CA 1
ATOM 6811 C C . PRO B 1 399 ? 26.25 -3.75 -19.516 1 91.12 399 PRO B C 1
ATOM 6813 O O . PRO B 1 399 ? 25.578 -3.146 -18.672 1 91.12 399 PRO B O 1
ATOM 6816 N N . GLN B 1 400 ? 26.156 -5.012 -19.734 1 92.81 400 GLN B N 1
ATOM 6817 C CA . GLN B 1 400 ? 25.344 -5.871 -18.875 1 92.81 400 GLN B CA 1
ATOM 6818 C C . GLN B 1 400 ? 25.812 -5.789 -17.422 1 92.81 400 GLN B C 1
ATOM 6820 O O . GLN B 1 400 ? 26.984 -6.023 -17.125 1 92.81 400 GLN B O 1
ATOM 6825 N N . PRO B 1 401 ? 24.922 -5.41 -16.562 1 93.06 401 PRO B N 1
ATOM 6826 C CA . PRO B 1 401 ? 25.312 -5.402 -15.141 1 93.06 401 PRO B CA 1
ATOM 6827 C C . PRO B 1 401 ? 25.781 -6.77 -14.656 1 93.06 401 PRO B C 1
ATOM 6829 O O . PRO B 1 401 ? 25.25 -7.801 -15.062 1 93.06 401 PRO B O 1
ATOM 6832 N N . ASP B 1 402 ? 26.656 -6.809 -13.641 1 91.06 402 ASP B N 1
ATOM 6833 C CA . ASP B 1 402 ? 27.328 -8.016 -13.18 1 91.06 402 ASP B CA 1
ATOM 6834 C C . ASP B 1 402 ? 26.344 -8.977 -12.516 1 91.06 402 ASP B C 1
ATOM 6836 O O . ASP B 1 402 ? 26.547 -10.188 -12.516 1 91.06 402 ASP B O 1
ATOM 6840 N N . TYR B 1 403 ? 25.266 -8.445 -12.047 1 93.75 403 TYR B N 1
ATOM 6841 C CA . TYR B 1 403 ? 24.359 -9.297 -11.289 1 93.75 403 TYR B CA 1
ATOM 6842 C C . TYR B 1 403 ? 23.484 -10.117 -12.227 1 93.75 403 TYR B C 1
ATOM 6844 O O . TYR B 1 403 ? 22.828 -11.078 -11.797 1 93.75 403 TYR B O 1
ATOM 6852 N N . SER B 1 404 ? 23.406 -9.773 -13.469 1 95.81 404 SER B N 1
ATOM 6853 C CA . SER B 1 404 ? 22.594 -10.5 -14.445 1 95.81 404 SER B CA 1
ATOM 6854 C C . SER B 1 404 ? 23.344 -11.711 -14.992 1 95.81 404 SER B C 1
ATOM 6856 O O . SER B 1 404 ? 24.391 -11.562 -15.617 1 95.81 404 SER B O 1
ATOM 6858 N N . ALA B 1 405 ? 22.828 -12.867 -14.812 1 96.38 405 ALA B N 1
ATOM 6859 C CA . ALA B 1 405 ? 23.469 -14.102 -15.273 1 96.38 405 ALA B CA 1
ATOM 6860 C C . ALA B 1 405 ? 23.047 -14.438 -16.703 1 96.38 405 ALA B C 1
ATOM 6862 O O . ALA B 1 405 ? 23.875 -14.891 -17.5 1 96.38 405 ALA B O 1
ATOM 6863 N N . PHE B 1 406 ? 21.797 -14.289 -16.984 1 96.69 406 PHE B N 1
ATOM 6864 C CA . PHE B 1 406 ? 21.25 -14.57 -18.297 1 96.69 406 PHE B CA 1
ATOM 6865 C C . PHE B 1 406 ? 20.031 -13.703 -18.578 1 96.69 406 PHE B C 1
ATOM 6867 O O . PHE B 1 406 ? 19.203 -13.484 -17.688 1 96.69 406 PHE B O 1
ATOM 6874 N N . ARG B 1 407 ? 19.906 -13.148 -19.766 1 96.69 407 ARG B N 1
ATOM 6875 C CA . ARG B 1 407 ? 18.766 -12.336 -20.141 1 96.69 407 ARG 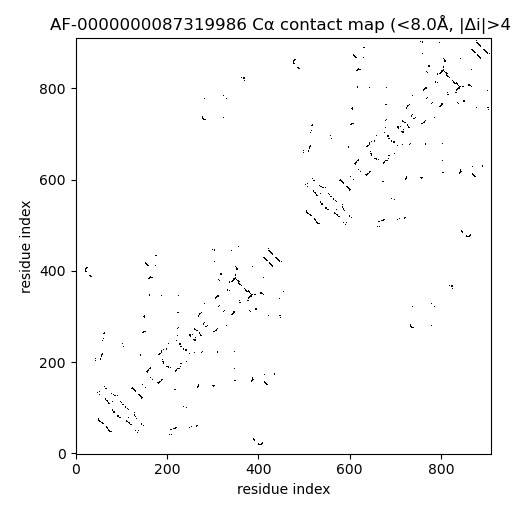B CA 1
ATOM 6876 C C . ARG B 1 407 ? 18.438 -12.453 -21.625 1 96.69 407 ARG B C 1
ATOM 6878 O O . ARG B 1 407 ? 19.359 -12.617 -22.438 1 96.69 407 ARG B O 1
ATOM 6885 N N . GLU B 1 408 ? 17.125 -12.43 -21.906 1 95.06 408 GLU B N 1
ATOM 6886 C CA . GLU B 1 408 ? 16.656 -12.555 -23.281 1 95.06 408 GLU B CA 1
ATOM 6887 C C . GLU B 1 408 ? 15.273 -11.953 -23.453 1 95.06 408 GLU B C 1
ATOM 6889 O O . GLU B 1 408 ? 14.406 -12.125 -22.594 1 95.06 408 GLU B O 1
ATOM 6894 N N . ALA B 1 409 ? 15.086 -11.273 -24.578 1 93.75 409 ALA B N 1
ATOM 6895 C CA . ALA B 1 409 ? 13.781 -10.711 -24.906 1 93.75 409 ALA B CA 1
ATOM 6896 C C . ALA B 1 409 ? 12.992 -11.648 -25.812 1 93.75 409 ALA B C 1
ATOM 6898 O O . ALA B 1 409 ? 12.914 -11.422 -27.031 1 93.75 409 ALA B O 1
ATOM 6899 N N . SER B 1 410 ? 12.422 -12.672 -25.234 1 93.44 410 SER B N 1
ATOM 6900 C CA . SER B 1 410 ? 11.57 -13.641 -25.922 1 93.44 410 SER B CA 1
ATOM 6901 C C . SER B 1 410 ? 10.422 -14.086 -25.031 1 93.44 410 SER B C 1
ATOM 6903 O O . SER B 1 410 ? 10.477 -13.945 -23.812 1 93.44 410 SER B O 1
ATOM 6905 N N . TYR B 1 411 ? 9.398 -14.562 -25.703 1 94.62 411 TYR B N 1
ATOM 6906 C CA . TYR B 1 411 ? 8.289 -15.141 -24.953 1 94.62 411 TYR B CA 1
ATOM 6907 C C . TYR B 1 411 ? 8.609 -16.562 -24.516 1 94.62 411 TYR B C 1
ATOM 6909 O O . TYR B 1 411 ? 9.375 -17.266 -25.188 1 94.62 411 TYR B O 1
ATOM 6917 N N . GLY B 1 412 ? 8.047 -16.922 -23.438 1 95.94 412 GLY B N 1
ATOM 6918 C CA . GLY B 1 412 ? 8.289 -18.266 -22.938 1 95.94 412 GLY B CA 1
ATOM 6919 C C . GLY B 1 412 ? 7.672 -18.531 -21.578 1 95.94 412 GLY B C 1
ATOM 6920 O O . GLY B 1 412 ? 6.738 -17.828 -21.172 1 95.94 412 GLY B O 1
ATOM 6921 N N . HIS B 1 413 ? 8.039 -19.625 -20.953 1 97.75 413 HIS B N 1
ATOM 6922 C CA . HIS B 1 413 ? 7.699 -20.062 -19.609 1 97.75 413 HIS B CA 1
ATOM 6923 C C . HIS B 1 413 ? 8.859 -20.812 -18.969 1 97.75 413 HIS B C 1
ATOM 6925 O O . HIS B 1 413 ? 9.844 -21.141 -19.641 1 97.75 413 HIS B O 1
ATOM 6931 N N . ALA B 1 414 ? 8.766 -21 -17.688 1 98.31 414 ALA B N 1
ATOM 6932 C CA . ALA B 1 414 ? 9.812 -21.766 -17.016 1 98.31 414 ALA B CA 1
ATOM 6933 C C . ALA B 1 414 ? 9.211 -22.891 -16.188 1 98.31 414 ALA B C 1
ATOM 6935 O O . ALA B 1 414 ? 7.992 -22.969 -16.016 1 98.31 414 ALA B O 1
ATOM 6936 N N . THR B 1 415 ? 10.07 -23.828 -15.844 1 98.06 415 THR B N 1
ATOM 6937 C CA . THR B 1 415 ? 9.734 -24.891 -14.891 1 98.06 415 THR B CA 1
ATOM 6938 C C . THR B 1 415 ? 10.781 -24.969 -13.781 1 98.06 415 THR B C 1
ATOM 6940 O O . THR B 1 415 ? 11.953 -24.672 -14.008 1 98.06 415 THR B O 1
ATOM 6943 N N . LEU B 1 416 ? 10.359 -25.188 -12.656 1 98.81 416 LEU B N 1
ATOM 6944 C CA . LEU B 1 416 ? 11.188 -25.484 -11.492 1 98.81 416 LEU B CA 1
ATOM 6945 C C . LEU B 1 416 ? 10.875 -26.875 -10.93 1 98.81 416 LEU B C 1
ATOM 6947 O O . LEU B 1 416 ? 9.812 -27.078 -10.336 1 98.81 416 LEU B O 1
ATOM 6951 N N . ASP B 1 417 ? 11.766 -27.766 -11.125 1 98.69 417 ASP B N 1
ATOM 6952 C CA . ASP B 1 417 ? 11.625 -29.156 -10.688 1 98.69 417 ASP B CA 1
ATOM 6953 C C . ASP B 1 417 ? 12.414 -29.406 -9.406 1 98.69 417 ASP B C 1
ATOM 6955 O O . ASP B 1 417 ? 13.594 -29.781 -9.461 1 98.69 417 ASP B O 1
ATOM 6959 N N . ILE B 1 418 ? 11.742 -29.281 -8.297 1 98.81 418 ILE B N 1
ATOM 6960 C CA . ILE B 1 418 ? 12.383 -29.562 -7.02 1 98.81 418 ILE B CA 1
ATOM 6961 C C . ILE B 1 418 ? 12.508 -31.062 -6.816 1 98.81 418 ILE B C 1
ATOM 6963 O O . ILE B 1 418 ? 11.5 -31.781 -6.77 1 98.81 418 ILE B O 1
ATOM 6967 N N . LYS B 1 419 ? 13.742 -31.5 -6.656 1 98.69 419 LYS B N 1
ATOM 6968 C CA . LYS B 1 419 ? 14 -32.938 -6.598 1 98.69 419 LYS B CA 1
ATOM 6969 C C . LYS B 1 419 ? 13.984 -33.438 -5.156 1 98.69 419 LYS B C 1
ATOM 6971 O O . LYS B 1 419 ? 13.461 -34.531 -4.879 1 98.69 419 LYS B O 1
ATOM 6976 N N . ASN B 1 420 ? 14.586 -32.75 -4.336 1 98.44 420 ASN B N 1
ATOM 6977 C CA . ASN B 1 420 ? 14.742 -33.062 -2.922 1 98.44 420 ASN B CA 1
ATOM 6978 C C . ASN B 1 420 ? 15.109 -31.844 -2.096 1 98.44 420 ASN B C 1
ATOM 6980 O O . ASN B 1 420 ? 14.93 -30.719 -2.551 1 98.44 420 ASN B O 1
ATOM 6984 N N . ARG B 1 421 ? 15.594 -32.031 -0.884 1 98.62 421 ARG B N 1
ATOM 6985 C CA . ARG B 1 421 ? 15.789 -30.922 0.042 1 98.62 421 ARG B CA 1
ATOM 6986 C C . ARG B 1 421 ? 16.984 -30.078 -0.373 1 98.62 421 ARG B C 1
ATOM 6988 O O . ARG B 1 421 ? 17.109 -28.922 0.048 1 98.62 421 ARG B O 1
ATOM 6995 N N . THR B 1 422 ? 17.812 -30.531 -1.348 1 98.06 422 THR B N 1
ATOM 6996 C CA . THR B 1 422 ? 19.047 -29.797 -1.629 1 98.06 422 THR B CA 1
ATOM 6997 C C . THR B 1 422 ? 19.062 -29.297 -3.072 1 98.06 422 THR B C 1
ATOM 6999 O O . THR B 1 422 ? 19.734 -28.312 -3.391 1 98.06 422 THR B O 1
ATOM 7002 N N . HIS B 1 423 ? 18.359 -30.016 -4.016 1 98.12 423 HIS B N 1
ATOM 7003 C CA . HIS B 1 423 ? 18.547 -29.719 -5.434 1 98.12 423 HIS B CA 1
ATOM 7004 C C . HIS B 1 423 ? 17.203 -29.453 -6.113 1 98.12 423 HIS B C 1
ATOM 7006 O O . HIS B 1 423 ? 16.219 -30.156 -5.883 1 98.12 423 HIS B O 1
ATOM 7012 N N . ALA B 1 424 ? 17.172 -28.453 -6.934 1 98.5 424 ALA B N 1
ATOM 7013 C CA . ALA B 1 424 ? 16.062 -28.125 -7.848 1 98.5 424 ALA B CA 1
ATOM 7014 C C . ALA B 1 424 ? 16.594 -27.812 -9.242 1 98.5 424 ALA B C 1
ATOM 7016 O O . ALA B 1 424 ? 17.625 -27.156 -9.391 1 98.5 424 ALA B O 1
ATOM 7017 N N . TYR B 1 425 ? 15.984 -28.312 -10.219 1 98.31 425 TYR B N 1
ATOM 7018 C CA . TYR B 1 425 ? 16.359 -28.078 -11.609 1 98.31 425 TYR B CA 1
ATOM 7019 C C . TYR B 1 425 ? 15.43 -27.062 -12.266 1 98.31 425 TYR B C 1
ATOM 7021 O O . TYR B 1 425 ? 14.211 -27.25 -12.289 1 98.31 425 TYR B O 1
ATOM 7029 N N . TYR B 1 426 ? 16.062 -26 -12.781 1 98.19 426 TYR B N 1
ATOM 7030 C CA . TYR B 1 426 ? 15.344 -24.891 -13.398 1 98.19 426 TYR B CA 1
ATOM 7031 C C . TYR B 1 426 ? 15.578 -24.859 -14.906 1 98.19 426 TYR B C 1
ATOM 7033 O O . TYR B 1 426 ? 16.719 -25.031 -15.367 1 98.19 426 TYR B O 1
ATOM 7041 N N . GLU B 1 427 ? 14.445 -24.656 -15.656 1 97.31 427 GLU B N 1
ATOM 7042 C CA . GLU B 1 427 ? 14.531 -24.5 -17.109 1 97.31 427 GLU B CA 1
ATOM 7043 C C . GLU B 1 427 ? 13.617 -23.375 -17.594 1 97.31 427 GLU B C 1
ATOM 7045 O O . GLU B 1 427 ? 12.469 -23.266 -17.156 1 97.31 427 GLU B O 1
ATOM 7050 N N . TRP B 1 428 ? 14.164 -22.562 -18.438 1 97.56 428 TRP B N 1
ATOM 7051 C CA . TRP B 1 428 ? 13.359 -21.609 -19.188 1 97.56 428 TRP B CA 1
ATOM 7052 C C . TRP B 1 428 ? 13.242 -22.031 -20.641 1 97.56 428 TRP B C 1
ATOM 7054 O O . TRP B 1 428 ? 14.234 -22.391 -21.281 1 97.56 428 TRP B O 1
ATOM 7064 N N . HIS B 1 429 ? 12.008 -22 -21.141 1 95.94 429 HIS B N 1
ATOM 7065 C CA . HIS B 1 429 ? 11.695 -22.438 -22.5 1 95.94 429 HIS B CA 1
ATOM 7066 C C . HIS B 1 429 ? 11.203 -21.281 -23.359 1 95.94 429 HIS B C 1
ATOM 7068 O O . HIS B 1 429 ? 10.164 -20.688 -23.078 1 95.94 429 HIS B O 1
ATOM 7074 N N . ARG B 1 430 ? 11.883 -21.062 -24.406 1 93.31 430 ARG B N 1
ATOM 7075 C CA . ARG B 1 430 ? 11.484 -20.078 -25.391 1 93.31 430 ARG B CA 1
ATOM 7076 C C . ARG B 1 430 ? 10.391 -20.625 -26.312 1 93.31 430 ARG B C 1
ATOM 7078 O O . ARG B 1 430 ? 10.5 -21.75 -26.797 1 93.31 430 ARG B O 1
ATOM 7085 N N . ASN B 1 431 ? 9.414 -19.844 -26.578 1 91.12 431 ASN B N 1
ATOM 7086 C CA . ASN B 1 431 ? 8.273 -20.328 -27.344 1 91.12 431 ASN B CA 1
ATOM 7087 C C . ASN B 1 431 ? 8.672 -20.672 -28.781 1 91.12 431 ASN B C 1
ATOM 7089 O O . ASN B 1 431 ? 8.109 -21.578 -29.391 1 91.12 431 ASN B O 1
ATOM 7093 N N . GLN B 1 432 ? 9.57 -19.922 -29.312 1 86.31 432 GLN B N 1
ATOM 7094 C CA . GLN B 1 432 ? 9.922 -20.047 -30.719 1 86.31 432 GLN B CA 1
ATOM 7095 C C . GLN B 1 432 ? 10.688 -21.344 -30.984 1 86.31 432 GLN B C 1
ATOM 7097 O O . GLN B 1 432 ? 10.859 -21.75 -32.125 1 86.31 432 GLN B O 1
ATOM 7102 N N . ASP B 1 433 ? 11.07 -21.875 -29.953 1 84 433 ASP B N 1
ATOM 7103 C CA . ASP B 1 433 ? 11.789 -23.141 -30.078 1 84 433 ASP B CA 1
ATOM 7104 C C . ASP B 1 433 ? 10.859 -24.328 -29.875 1 84 433 ASP B C 1
ATOM 7106 O O . ASP B 1 433 ? 9.727 -24.156 -29.422 1 84 433 ASP B O 1
ATOM 7110 N N . GLY B 1 434 ? 11.344 -25.469 -30.312 1 79.38 434 GLY B N 1
ATOM 7111 C CA . GLY B 1 434 ? 10.625 -26.688 -29.969 1 79.38 434 GLY B CA 1
ATOM 7112 C C . GLY B 1 434 ? 10.531 -26.922 -28.469 1 79.38 434 GLY B C 1
ATOM 7113 O O . GLY B 1 434 ? 11.383 -26.469 -27.719 1 79.38 434 GLY B O 1
ATOM 7114 N N . VAL B 1 435 ? 9.562 -27.609 -28.031 1 78.5 435 VAL B N 1
ATOM 7115 C CA . VAL B 1 435 ? 9.219 -27.828 -26.641 1 78.5 435 VAL B CA 1
ATOM 7116 C C . VAL B 1 435 ? 10.43 -28.375 -25.891 1 78.5 435 VAL B C 1
ATOM 7118 O O . VAL B 1 435 ? 10.641 -28.062 -24.719 1 78.5 435 VAL B O 1
ATOM 7121 N N . LYS B 1 436 ? 11.172 -29.109 -26.516 1 78.88 436 LYS B N 1
ATOM 7122 C CA . LYS B 1 436 ? 12.273 -29.797 -25.844 1 78.88 436 LYS B CA 1
ATOM 7123 C C . LYS B 1 436 ? 13.492 -28.875 -25.719 1 78.88 436 LYS B C 1
ATOM 7125 O O . LYS B 1 436 ? 14.422 -29.172 -24.953 1 78.88 436 LYS B O 1
ATOM 7130 N N . VAL B 1 437 ? 13.414 -27.844 -26.328 1 85 437 VAL B N 1
ATOM 7131 C CA . VAL B 1 437 ? 14.586 -26.969 -26.344 1 85 437 VAL B CA 1
ATOM 7132 C C . VAL B 1 437 ? 14.539 -26.031 -25.125 1 85 437 VAL B C 1
ATOM 7134 O O . VAL B 1 437 ? 13.539 -25.344 -24.906 1 85 437 VAL B O 1
ATOM 7137 N N . VAL B 1 438 ? 15.641 -26.125 -24.391 1 93.38 438 VAL B N 1
ATOM 7138 C CA . VAL B 1 438 ? 15.812 -25.297 -23.203 1 93.38 438 VAL B CA 1
ATOM 7139 C C . VAL B 1 438 ? 16.75 -24.125 -23.531 1 93.38 438 VAL B C 1
ATOM 7141 O O . VAL B 1 438 ? 17.891 -24.328 -23.938 1 93.38 438 VAL B O 1
ATOM 7144 N N . ALA B 1 439 ? 16.25 -22.953 -23.328 1 93.75 439 ALA B N 1
ATOM 7145 C CA . ALA B 1 439 ? 17.031 -21.766 -23.672 1 93.75 439 ALA B CA 1
ATOM 7146 C C . ALA B 1 439 ? 17.938 -21.344 -22.516 1 93.75 439 ALA B C 1
ATOM 7148 O O . ALA B 1 439 ? 18.984 -20.766 -22.719 1 93.75 439 ALA B O 1
ATOM 7149 N N . ASP B 1 440 ? 17.531 -21.5 -21.297 1 95.81 440 ASP B N 1
ATOM 7150 C CA . ASP B 1 440 ? 18.312 -21.297 -20.094 1 95.81 440 ASP B CA 1
ATOM 7151 C C . ASP B 1 440 ? 18.016 -22.375 -19.062 1 95.81 440 ASP B C 1
ATOM 7153 O O . ASP B 1 440 ? 16.891 -22.875 -18.984 1 95.81 440 ASP B O 1
ATOM 7157 N N . LYS B 1 441 ? 19.047 -22.781 -18.344 1 96.12 441 LYS B N 1
ATOM 7158 C CA . LYS B 1 441 ? 18.875 -23.781 -17.312 1 96.12 441 LYS B CA 1
ATOM 7159 C C . LYS B 1 441 ? 19.875 -23.594 -16.172 1 96.12 441 LYS B C 1
ATOM 7161 O O . LYS B 1 441 ? 20.906 -22.938 -16.359 1 96.12 441 LYS B O 1
ATOM 7166 N N . ALA B 1 442 ? 19.5 -24.047 -15.039 1 96.19 442 ALA B N 1
ATOM 7167 C CA . ALA B 1 442 ? 20.375 -24.016 -13.867 1 96.19 442 ALA B CA 1
ATOM 7168 C C . ALA B 1 442 ? 19.953 -25.062 -12.836 1 96.19 442 ALA B C 1
ATOM 7170 O O . ALA B 1 442 ? 18.766 -25.359 -12.695 1 96.19 442 ALA B O 1
ATOM 7171 N N . TRP B 1 443 ? 20.938 -25.641 -12.18 1 96.5 443 TRP B N 1
ATOM 7172 C CA . TRP B 1 443 ? 20.688 -26.359 -10.93 1 96.5 443 TRP B CA 1
ATOM 7173 C C . TRP B 1 443 ? 20.797 -25.406 -9.734 1 96.5 443 TRP B C 1
ATOM 7175 O O . TRP B 1 443 ? 21.828 -24.766 -9.531 1 96.5 443 TRP B O 1
ATOM 7185 N N . PHE B 1 444 ? 19.75 -25.297 -9.023 1 97.25 444 PHE B N 1
ATOM 7186 C CA . PHE B 1 444 ? 19.781 -24.516 -7.793 1 97.25 444 PHE B CA 1
ATOM 7187 C C . PHE B 1 444 ? 20.016 -25.422 -6.59 1 97.25 444 PHE B C 1
ATOM 7189 O O . PHE B 1 444 ? 19.484 -26.531 -6.523 1 97.25 444 PHE B O 1
ATOM 7196 N N . THR B 1 445 ? 20.859 -24.938 -5.691 1 96.88 445 THR B N 1
ATOM 7197 C CA . THR B 1 445 ? 21.031 -25.594 -4.402 1 96.88 445 THR B CA 1
ATOM 7198 C C . THR B 1 445 ? 20.344 -24.797 -3.293 1 96.88 445 THR B C 1
ATOM 7200 O O . THR B 1 445 ? 20.297 -23.578 -3.338 1 96.88 445 THR B O 1
ATOM 7203 N N . ASN B 1 446 ? 19.797 -25.562 -2.363 1 97.19 446 ASN B N 1
ATOM 7204 C CA . ASN B 1 446 ? 19.016 -24.969 -1.28 1 97.19 446 ASN B CA 1
ATOM 7205 C C . ASN B 1 446 ? 19.891 -24.156 -0.337 1 97.19 446 ASN B C 1
ATOM 7207 O O . ASN B 1 446 ? 21 -24.578 -0 1 97.19 446 ASN B O 1
ATOM 7211 N N . ARG B 1 447 ? 19.406 -23.031 0.121 1 95.69 447 ARG B N 1
ATOM 7212 C CA . ARG B 1 447 ? 20.203 -22.078 0.902 1 95.69 447 ARG B CA 1
ATOM 7213 C C . ARG B 1 447 ? 20.344 -22.547 2.348 1 95.69 447 ARG B C 1
ATOM 7215 O O . ARG B 1 447 ? 21.234 -22.109 3.066 1 95.69 447 ARG B O 1
ATOM 7222 N N . TYR B 1 448 ? 19.516 -23.422 2.779 1 95.12 448 TYR B N 1
ATOM 7223 C CA . TYR B 1 448 ? 19.531 -23.891 4.16 1 95.12 448 TYR B CA 1
ATOM 7224 C C . TYR B 1 448 ? 20.328 -25.172 4.285 1 95.12 448 TYR B C 1
ATOM 7226 O O . TYR B 1 448 ? 21.188 -25.297 5.164 1 95.12 448 TYR B O 1
ATOM 7234 N N . TYR B 1 449 ? 20.172 -26.141 3.365 1 96.56 449 TYR B N 1
ATOM 7235 C CA . TYR B 1 449 ? 20.75 -27.469 3.496 1 96.56 449 TYR B CA 1
ATOM 7236 C C . TYR B 1 449 ? 22.047 -27.578 2.699 1 96.56 449 TYR B C 1
ATOM 7238 O O . TYR B 1 449 ? 22.922 -28.375 3.025 1 96.56 449 TYR B O 1
ATOM 7246 N N . MET B 1 450 ? 22.156 -26.719 1.617 1 95.12 450 MET B N 1
ATOM 7247 C CA . MET B 1 450 ? 23.344 -26.781 0.771 1 95.12 450 MET B CA 1
ATOM 7248 C C . MET B 1 450 ? 23.656 -25.422 0.153 1 95.12 450 MET B C 1
ATOM 7250 O O . MET B 1 450 ? 23.594 -25.266 -1.066 1 95.12 450 MET B O 1
ATOM 7254 N N . PRO B 1 451 ? 24.125 -24.516 1.015 1 92.75 451 PRO B N 1
ATOM 7255 C CA . PRO B 1 451 ? 24.438 -23.188 0.483 1 92.75 451 PRO B CA 1
ATOM 7256 C C . PRO B 1 451 ? 25.703 -23.188 -0.371 1 92.75 451 PRO B C 1
ATOM 7258 O O . PRO B 1 451 ? 26.75 -23.703 0.054 1 92.75 451 PRO B O 1
ATOM 7261 N N . THR B 1 452 ? 25.469 -22.812 -1.647 1 87.5 452 THR B N 1
ATOM 7262 C CA . THR B 1 452 ? 26.609 -22.641 -2.555 1 87.5 452 THR B CA 1
ATOM 7263 C C . THR B 1 452 ? 26.688 -21.219 -3.074 1 87.5 452 THR B C 1
ATOM 7265 O O . THR B 1 452 ? 25.719 -20.453 -2.936 1 87.5 452 THR B O 1
ATOM 7268 N N . HIS B 1 453 ? 27.797 -20.797 -3.629 1 78.44 453 HIS B N 1
ATOM 7269 C CA . HIS B 1 453 ? 28 -19.422 -4.066 1 78.44 453 HIS B CA 1
ATOM 7270 C C . HIS B 1 453 ? 27.469 -19.219 -5.477 1 78.44 453 HIS B C 1
ATOM 7272 O O . HIS B 1 453 ? 27.172 -18.078 -5.871 1 78.44 453 HIS B O 1
ATOM 7278 N N . THR B 1 454 ? 27.5 -20.281 -6.266 1 70.5 454 THR B N 1
ATOM 7279 C CA . THR B 1 454 ? 27.141 -20.062 -7.668 1 70.5 454 THR B CA 1
ATOM 7280 C C . THR B 1 454 ? 25.906 -20.859 -8.039 1 70.5 454 THR B C 1
ATOM 7282 O O . THR B 1 454 ? 25.562 -21.844 -7.371 1 70.5 454 THR B O 1
ATOM 7285 N N . ASN B 1 455 ? 25.125 -20.203 -8.867 1 70.44 455 ASN B N 1
ATOM 7286 C CA . ASN B 1 455 ? 24.078 -20.953 -9.539 1 70.44 455 ASN B CA 1
ATOM 7287 C C . ASN B 1 455 ? 24.375 -21.156 -11.016 1 70.44 455 ASN B C 1
ATOM 7289 O O . ASN B 1 455 ? 25.125 -20.375 -11.609 1 70.44 455 ASN B O 1
#